Protein AF-0000000076344117 (afdb_homodimer)

Foldseek 3Di:
DVPPVPPVVVVVPPPPPPPPPVPPPPPPVPPVPVVPDPPVVPCVVVVVVVVCPPPPNVVVVVVVCVVQFDQDFDDFDFDAQDDWDWDDDPPDTDTDDPLVVLLVVLVVVVLLVCLVVLVVVLVVVVVVLLCLQAPDPPFAAEDELQDFLQQCPVLCPCHALSVNSPVSQDKDKYAYAAQSQLDWAPAWDDQFQDIDTRGAAFWAQFKTARSHGDQNNCVQNVQAPNGWTFMKIKHKDDFQQRDAFGDWDDGPRHIHDTAGWRRRIIIGIDHDDDCSSHTHCQVVSLVSVLVSLLCSLRNNVYDLVVNLVCLQLVLLCSQCCHQPNQDRNGDVCLSVVLPVVSVVVSVVLCSQFSVLQSSSNSVNSRSNLLSVQLSVLQSCLSNVCPVCSVQQDDFPFPDDGDPSNVVSVVVVVVVVVVLVVVLSVSCSPSSCSVVLCVVCVVVVVVQVCLCVVDPQKTFGDQLLNVLSSCSNSLHHNDSSSSNNNSNSSSNNSNCCSNPNPDDRIDGPVVPCPSYAPPDDFWDWDDDQQKIFTDFCDPVNVVVQWQAKFKDKSSRTNDDSHRDTMDGPVVPPTDLVAKMWIWMFTDGPNHTHDIANIWIQGSVVRDIDGSHD/DVPPVVPVVVVVPPPPPPPPPVPPPLPPVPPVPVVPDPPVPPCVVVVVVVVCPPPPNVVVVVVVCVVQFDQDFDDFDFDAQPDWDWDDDPPDTDTDDPLVVLLVVLVVVVLLVCLVVLVVVLVVVVVVLLCLQAPDPPFAAEDELQDFLQQCPVLCPCHALSVNSPVSQDKDKYAYAAQSQLDWAPAWDDQFQDIDTRGAAFWAQFKTARSHGDQNNCVQNVQAPNGWTFMKIKHKDDFQQRDAFGDWDDGPRHIHDTAGWRRRIIIGIDHDDDCSSHTHCQVVSLVSVLVSLLCSLRNNVYDLVVNLVCLQLVLLCSQCCHQPNQDRNGDVCLSVVLPVVSVVVSVVLCSQFSVLQSSSNSVNSRSNLLSVQLSVLQSCLSNVCVVCSVQQDDFPFPDDGDPSNVVSVVVVVVVVVVLVVVLSVSCSPSSCSVVLCVVCVVVVVVQVCLCVVDPQKTFGDQLLNVLSSCSNSLHHNDSSSSNNNSNSSSNNSNCCSNPNPDDRMDGPVVPCPSHAPPDDFWDWDDDQQKIFTDFCDPVNVVVQWQAKFKDKSSRTNDDSHRDTMDGPVVPPTDLQAKMWIWMFTDGPRHTHDIANIWIQGSVVRDIDGSHD

Nearest PDB structures (foldseek):
  2wbi-assembly1_A-2  TM=2.119E-01  e=2.707E+00  Homo sapiens
  2wbi-assembly1_B-2  TM=1.956E-01  e=2.840E+00  Homo sapiens
  5lnx-assembly1_D  TM=1.592E-01  e=6.131E+00  Bacillus subtilis subsp. subtilis str. 168
  8v3u-assembly1_A  TM=1.765E-01  e=6.433E+00  Mus musculus
  2wbi-assembly1_A-2  TM=2.192E-01  e=2.418E+00  Homo sapiens

pLDDT: mean 86.44, std 16.19, range [23.66, 98.88]

Secondary structure (DSSP, 8-state):
--GGGGGGGGGGGS-----------------S-------TT-HHHHHHHHHHHSTTHHHHHHHHHHHH--SS--PPPPP--S--EEEEETTEEEEE-HHHHHHHHHHHTTGGGGHHHHHHHHHHHHHHHHHHHH--TTPPEE--TT-BSS---STTTT-BTTGGGGGG---EEEEEPTTGGG---SS-EEETTEEE-SS---BBSSSEETTSBHHHHHHHTTSSBTTTBEEEEEEEPPTTT-B--B---EETTEE-B-B-S-BS-EEEEEE-S-HHHH---HHHHHHHHHHHHHHHHHHH---HHHHHHHHHHHHHHHIIIIIS-SSSS--HHHHHHHHHHHHHHHHHHIIIIIHHHHHHHHHHT-HHHHHHHHHHHHHHHHTHHHHTTTS--SSTTSSPPPHHHHHHHHHHHHHHHHHHHHHHHHHHHTT-HHHHHHHHTTHHHHHHHHHT--TTEEE---HHHHHHHHGGGS-SSSHHHHHHHHHHHHHHHHHHHHH-S--SEEEHHHHHTTS------PPPEEETTEEE-----HHHHHTTEEEEEEEETTEEEEEEE--SEEEGGGS---TTS-EEEEEEEEETTEE-PPPPPEEEETTTTEEEE---/--GGGGGGGGGGGS-----------------S-------TT-HHHHHHHHHHHSTTHHHHHHHHHHHH--SS--PPPPP--S--EEEEETTEEEEE-HHHHHHHHHHHTTGGGGHHHHHHHHHHHHHHHHHHHH--TTPPEE--TT-BSS---STTTT-BTTGGGGGG---EEEEE-TTGGG---SS-EEETTEEE-SS---BBSSSEETTSBHHHHHHHTTSSBTTTBEEEEEEEPPTTT-B--B---EETTEE-B-B-S-BS-EEEEEE-S-HHHH---HHHHHHHHHHHHHHHHHHH---HHHHHHHHHHHHHHHIIIIIS-SSSS--HHHHHHHHHHHHHHHHHHIIIIIHHHHHHHHHHT-HHHHHHHHHHHHHHHHTHHHHTTTS--SSTTSSPPPHHHHHHHHHHHHHHHHHHHHHHHHHHHTT-HHHHHHHHTTHHHHHHHHHT--TTEEE---HHHHHHHHGGGS-SSSHHHHHHHHHHHHHHHHHHHHH-S--SEEEHHHHHTTS------PPPEEETTEEE-----HHHHHTTEEEEEEEETTEEEEEEE--SEEEGGGS---TTS-EEEEEEEEETTEE-PPPPPEEEETTTTEEEE---

Structure (mmCIF, N/CA/C/O backbone):
data_AF-0000000076344117-model_v1
#
loop_
_entity.id
_entity.type
_entity.pdbx_description
1 polymer 'LCCL domain-containing protein'
#
loop_
_atom_site.group_PDB
_atom_site.id
_atom_site.type_symbol
_atom_site.label_atom_id
_atom_site.label_alt_id
_atom_site.label_comp_id
_atom_site.label_asym_id
_atom_site.label_entity_id
_atom_site.label_seq_id
_atom_site.pdbx_PDB_ins_code
_atom_site.Cartn_x
_atom_site.Cartn_y
_atom_site.Cartn_z
_atom_site.occupancy
_atom_site.B_iso_or_equiv
_atom_site.auth_seq_id
_atom_site.auth_comp_id
_atom_site.auth_asym_id
_atom_site.auth_atom_id
_atom_site.pdbx_PDB_model_num
ATOM 1 N N . MET A 1 1 ? 45.25 70.75 -8.562 1 23.66 1 MET A N 1
ATOM 2 C CA . MET A 1 1 ? 43.812 70.562 -8.82 1 23.66 1 MET A CA 1
ATOM 3 C C . MET A 1 1 ? 43.406 69.062 -8.664 1 23.66 1 MET A C 1
ATOM 5 O O . MET A 1 1 ? 42.25 68.75 -8.789 1 23.66 1 MET A O 1
ATOM 9 N N . LEU A 1 2 ? 44.406 68.125 -8.75 1 27.39 2 LEU A N 1
ATOM 10 C CA . LEU A 1 2 ? 44.281 66.688 -8.727 1 27.39 2 LEU A CA 1
ATOM 11 C C . LEU A 1 2 ? 43.781 66.188 -7.359 1 27.39 2 LEU A C 1
ATOM 13 O O . LEU A 1 2 ? 43.312 65.062 -7.223 1 27.39 2 LEU A O 1
ATOM 17 N N . ASP A 1 3 ? 44.062 66.875 -6.219 1 27.55 3 ASP A N 1
ATOM 18 C CA . ASP A 1 3 ? 43.844 66.438 -4.836 1 27.55 3 ASP A CA 1
ATOM 19 C C . ASP A 1 3 ? 42.375 66.438 -4.484 1 27.55 3 ASP A C 1
ATOM 21 O O . ASP A 1 3 ? 42 65.938 -3.422 1 27.55 3 ASP A O 1
ATOM 25 N N . ARG A 1 4 ? 41.5 67.188 -5.133 1 31.56 4 ARG A N 1
ATOM 26 C CA . ARG A 1 4 ? 40.156 67.438 -4.645 1 31.56 4 ARG A CA 1
ATOM 27 C C . ARG A 1 4 ? 39.281 66.188 -4.82 1 31.56 4 ARG A C 1
ATOM 29 O O . ARG A 1 4 ? 38.156 66.188 -4.332 1 31.56 4 ARG A O 1
ATOM 36 N N . GLU A 1 5 ? 39.594 65.438 -5.883 1 28.33 5 GLU A N 1
ATOM 37 C CA . GLU A 1 5 ? 38.594 64.438 -6.25 1 28.33 5 GLU A CA 1
ATOM 38 C C . GLU A 1 5 ? 38.594 63.25 -5.27 1 28.33 5 GLU A C 1
ATOM 40 O O . GLU A 1 5 ? 37.844 62.281 -5.449 1 28.33 5 GLU A O 1
ATOM 45 N N . ARG A 1 6 ? 39.562 63.156 -4.312 1 30.23 6 ARG A N 1
ATOM 46 C CA . ARG A 1 6 ? 39.688 62 -3.443 1 30.23 6 ARG A CA 1
ATOM 47 C C . ARG A 1 6 ? 38.531 61.906 -2.457 1 30.23 6 ARG A C 1
ATOM 49 O O . ARG A 1 6 ? 38.281 60.875 -1.857 1 30.23 6 ARG A O 1
ATOM 56 N N . ASP A 1 7 ? 37.969 63.094 -2.037 1 26.11 7 ASP A N 1
ATOM 57 C CA . ASP A 1 7 ? 37.125 63.094 -0.834 1 26.11 7 ASP A CA 1
ATOM 58 C C . ASP A 1 7 ? 35.781 62.438 -1.093 1 26.11 7 ASP A C 1
ATOM 60 O O . ASP A 1 7 ? 35 62.188 -0.161 1 26.11 7 ASP A O 1
ATOM 64 N N . LYS A 1 8 ? 35.312 62.438 -2.363 1 30.41 8 LYS A N 1
ATOM 65 C CA . LYS A 1 8 ? 33.875 62.156 -2.535 1 30.41 8 LYS A CA 1
ATOM 66 C C . LYS A 1 8 ? 33.594 60.688 -2.26 1 30.41 8 LYS A C 1
ATOM 68 O O . LYS A 1 8 ? 32.406 60.281 -2.146 1 30.41 8 LYS A O 1
ATOM 73 N N . TYR A 1 9 ? 34.594 59.781 -2.453 1 27.64 9 TYR A N 1
ATOM 74 C CA . TYR A 1 9 ? 34.156 58.406 -2.334 1 27.64 9 TYR A CA 1
ATOM 75 C C . TYR A 1 9 ? 34 58 -0.872 1 27.64 9 TYR A C 1
ATOM 77 O O . TYR A 1 9 ? 33.688 56.844 -0.564 1 27.64 9 TYR A O 1
ATOM 85 N N . ALA A 1 10 ? 34.438 58.812 0.118 1 27.19 10 ALA A N 1
ATOM 86 C CA . ALA A 1 10 ? 34.375 58.375 1.509 1 27.19 10 ALA A CA 1
ATOM 87 C C . ALA A 1 10 ? 32.906 58.25 1.973 1 27.19 10 ALA A C 1
ATOM 89 O O . ALA A 1 10 ? 32.625 57.594 2.971 1 27.19 10 ALA A O 1
ATOM 90 N N . ASP A 1 11 ? 32.031 59.188 1.411 1 26.75 11 ASP A N 1
ATOM 91 C CA . ASP A 1 11 ? 30.703 59.25 2.039 1 26.75 11 ASP A CA 1
ATOM 92 C C . ASP A 1 11 ? 29.922 57.969 1.785 1 26.75 11 ASP A C 1
ATOM 94 O O . ASP A 1 11 ? 28.781 57.812 2.242 1 26.75 11 ASP A O 1
ATOM 98 N N . ILE A 1 12 ? 30.266 57.219 0.697 1 29.56 12 ILE A N 1
ATOM 99 C CA . ILE A 1 12 ? 29.375 56.094 0.428 1 29.56 12 ILE A CA 1
ATOM 100 C C . ILE A 1 12 ? 29.484 55.094 1.562 1 29.56 12 ILE A C 1
ATOM 102 O O . ILE A 1 12 ? 28.812 54.031 1.542 1 29.56 12 ILE A O 1
ATOM 106 N N . GLU A 1 13 ? 30.5 55.219 2.414 1 27.02 13 GLU A N 1
ATOM 107 C CA . GLU A 1 13 ? 30.578 54.188 3.473 1 27.02 13 GLU A CA 1
ATOM 108 C C . GLU A 1 13 ? 29.422 54.375 4.469 1 27.02 13 GLU A C 1
ATOM 110 O O . GLU A 1 13 ? 29.438 53.75 5.539 1 27.02 13 GLU A O 1
ATOM 115 N N . ALA A 1 14 ? 28.75 55.562 4.473 1 29.55 14 ALA A N 1
ATOM 116 C CA . ALA A 1 14 ? 27.719 55.625 5.5 1 29.55 14 ALA A CA 1
ATOM 117 C C . ALA A 1 14 ? 26.75 54.469 5.387 1 29.55 14 ALA A C 1
ATOM 119 O O . ALA A 1 14 ? 26.234 54.156 4.301 1 29.55 14 ALA A O 1
ATOM 120 N N . GLY A 1 15 ? 26.906 53.5 6.254 1 27.36 15 GLY A N 1
ATOM 121 C CA . GLY A 1 15 ? 26.172 52.25 6.422 1 27.36 15 GLY A CA 1
ATOM 122 C C . GLY A 1 15 ? 24.688 52.406 6.16 1 27.36 15 GLY A C 1
ATOM 123 O O . GLY A 1 15 ? 24.078 53.375 6.594 1 27.36 15 GLY A O 1
ATOM 124 N N . GLU A 1 16 ? 24.297 52.188 4.902 1 29.7 16 GLU A N 1
ATOM 125 C CA . GLU A 1 16 ? 22.859 52.125 4.664 1 29.7 16 GLU A CA 1
ATOM 126 C C . GLU A 1 16 ? 22.094 51.719 5.93 1 29.7 16 GLU A C 1
ATOM 128 O O . GLU A 1 16 ? 22.562 50.875 6.691 1 29.7 16 GLU A O 1
ATOM 133 N N . PRO A 1 17 ? 21.281 52.688 6.52 1 29.17 17 PRO A N 1
ATOM 134 C CA . PRO A 1 17 ? 20.5 52.25 7.676 1 29.17 17 PRO A CA 1
ATOM 135 C C . PRO A 1 17 ? 20.016 50.812 7.547 1 29.17 17 PRO A C 1
ATOM 137 O O . PRO A 1 17 ? 19.734 50.344 6.438 1 29.17 17 PRO A O 1
ATOM 140 N N . ALA A 1 18 ? 20.531 49.969 8.43 1 31.77 18 ALA A N 1
ATOM 141 C CA . ALA A 1 18 ? 19.953 48.625 8.648 1 31.77 18 ALA A CA 1
ATOM 142 C C . ALA A 1 18 ? 18.438 48.656 8.438 1 31.77 18 ALA A C 1
ATOM 144 O O . ALA A 1 18 ? 17.734 49.375 9.133 1 31.77 18 ALA A O 1
ATOM 145 N N . LEU A 1 19 ? 18 48.656 7.238 1 28.8 19 LEU A N 1
ATOM 146 C CA . LEU A 1 19 ? 16.594 48.344 7.043 1 28.8 19 LEU A CA 1
ATOM 147 C C . LEU A 1 19 ? 16.094 47.406 8.125 1 28.8 19 LEU A C 1
ATOM 149 O O . LEU A 1 19 ? 16.5 46.25 8.18 1 28.8 19 LEU A O 1
ATOM 153 N N . ARG A 1 20 ? 15.844 47.969 9.359 1 29.34 20 ARG A N 1
ATOM 154 C CA . ARG A 1 20 ? 15.102 47.219 10.359 1 29.34 20 ARG A CA 1
ATOM 155 C C . ARG A 1 20 ? 13.875 46.531 9.742 1 29.34 20 ARG A C 1
ATOM 157 O O . ARG A 1 20 ? 12.859 47.188 9.508 1 29.34 20 ARG A O 1
ATOM 164 N N . TYR A 1 21 ? 14.07 45.719 8.82 1 27.75 21 TYR A N 1
ATOM 165 C CA . TYR A 1 21 ? 12.93 44.844 8.547 1 27.75 21 TYR A CA 1
ATOM 166 C C . TYR A 1 21 ? 12.258 44.438 9.844 1 27.75 21 TYR A C 1
ATOM 168 O O . TYR A 1 21 ? 12.906 43.906 10.742 1 27.75 21 TYR A O 1
ATOM 176 N N . ALA A 1 22 ? 11.344 45.25 10.352 1 28.34 22 ALA A N 1
ATOM 177 C CA . ALA A 1 22 ? 10.523 44.719 11.438 1 28.34 22 ALA A CA 1
ATOM 178 C C . ALA A 1 22 ? 10.188 43.25 11.203 1 28.34 22 ALA A C 1
ATOM 180 O O . ALA A 1 22 ? 9.602 42.906 10.18 1 28.34 22 ALA A O 1
ATOM 181 N N . ALA A 1 23 ? 11.023 42.438 11.648 1 31.44 23 ALA A N 1
ATOM 182 C CA . ALA A 1 23 ? 10.781 41 11.672 1 31.44 23 ALA A CA 1
ATOM 183 C C . ALA A 1 23 ? 9.32 40.719 12 1 31.44 23 ALA A C 1
ATOM 185 O O . ALA A 1 23 ? 8.766 41.25 12.961 1 31.44 23 ALA A O 1
ATOM 186 N N . PRO A 1 24 ? 8.508 40.531 11.008 1 31.03 24 PRO A N 1
ATOM 187 C CA . PRO A 1 24 ? 7.23 40.062 11.539 1 31.03 24 PRO A CA 1
ATOM 188 C C . PRO A 1 24 ? 7.391 39.25 12.82 1 31.03 24 PRO A C 1
ATOM 190 O O . PRO A 1 24 ? 8.438 38.625 13.047 1 31.03 24 PRO A O 1
ATOM 193 N N . GLU A 1 25 ? 6.816 39.688 13.945 1 29.8 25 GLU A N 1
ATOM 194 C CA . GLU A 1 25 ? 6.789 38.906 15.188 1 29.8 25 GLU A CA 1
ATOM 195 C C . GLU A 1 25 ? 6.852 37.438 14.898 1 29.8 25 GLU A C 1
ATOM 197 O O . GLU A 1 25 ? 6.16 36.938 14.008 1 29.8 25 GLU A O 1
ATOM 202 N N . ALA A 1 26 ? 7.969 36.844 15.016 1 35.59 26 ALA A N 1
ATOM 203 C CA . ALA A 1 26 ? 8.086 35.375 15.094 1 35.59 26 ALA A CA 1
ATOM 204 C C . ALA A 1 26 ? 6.781 34.75 15.586 1 35.59 26 ALA A C 1
ATOM 206 O O . ALA A 1 26 ? 6.336 35.031 16.703 1 35.59 26 ALA A O 1
ATOM 207 N N . GLU A 1 27 ? 5.844 34.688 14.734 1 34.22 27 GLU A N 1
ATOM 208 C CA . GLU A 1 27 ? 4.715 33.906 15.211 1 34.22 27 GLU A CA 1
ATOM 209 C C . GLU A 1 27 ? 5.191 32.688 16 1 34.22 27 GLU A C 1
ATOM 211 O O . GLU A 1 27 ? 5.82 31.781 15.453 1 34.22 27 GLU A O 1
ATOM 216 N N . LEU A 1 28 ? 5.668 32.875 17.219 1 33.03 28 LEU A N 1
ATOM 217 C CA . LEU A 1 28 ? 5.828 31.75 18.109 1 33.03 28 LEU A CA 1
ATOM 218 C C . LEU A 1 28 ? 4.828 30.641 17.766 1 33.03 28 LEU A C 1
ATOM 220 O O . LEU A 1 28 ? 3.75 30.922 17.234 1 33.03 28 LEU A O 1
ATOM 224 N N . VAL A 1 29 ? 5.309 29.562 17.516 1 38.34 29 VAL A N 1
ATOM 225 C CA . VAL A 1 29 ? 4.352 28.453 17.531 1 38.34 29 VAL A CA 1
ATOM 226 C C . VAL A 1 29 ? 3.131 28.844 18.359 1 38.34 29 VAL A C 1
ATOM 228 O O . VAL A 1 29 ? 3.262 29.203 19.531 1 38.34 29 VAL A O 1
ATOM 231 N N . PRO A 1 30 ? 2.123 29.422 17.75 1 36.28 30 PRO A N 1
ATOM 232 C CA . PRO A 1 30 ? 1.029 29.641 18.703 1 36.28 30 PRO A CA 1
ATOM 233 C C . PRO A 1 30 ? 0.949 28.562 19.781 1 36.28 30 PRO A C 1
ATOM 235 O O . PRO A 1 30 ? 0.922 27.375 19.453 1 36.28 30 PRO A O 1
ATOM 238 N N . LEU A 1 31 ? 1.721 28.656 20.844 1 33.94 31 LEU A N 1
ATOM 239 C CA . LEU A 1 31 ? 1.261 27.875 21.984 1 33.94 31 LEU A CA 1
ATOM 240 C C . LEU A 1 31 ? -0.262 27.797 22 1 33.94 31 LEU A C 1
ATOM 242 O O . LEU A 1 31 ? -0.946 28.781 21.75 1 33.94 31 LEU A O 1
ATOM 246 N N . ASP A 1 32 ? -0.791 26.719 21.562 1 36.47 32 ASP A N 1
ATOM 247 C CA . ASP A 1 32 ? -2.16 26.422 21.969 1 36.47 32 ASP A CA 1
ATOM 248 C C . ASP A 1 32 ? -2.482 27.078 23.312 1 36.47 32 ASP A C 1
ATOM 250 O O . ASP A 1 32 ? -2.742 26.391 24.297 1 36.47 32 ASP A O 1
ATOM 254 N N . ASN A 1 33 ? -1.634 27.938 23.719 1 33.22 33 ASN A N 1
ATOM 255 C CA . ASN A 1 33 ? -1.962 28.5 25.016 1 33.22 33 ASN A CA 1
ATOM 256 C C . ASN A 1 33 ? -3.352 29.141 25.016 1 33.22 33 ASN A C 1
ATOM 258 O O . ASN A 1 33 ? -3.504 30.312 25.344 1 33.22 33 ASN A O 1
ATOM 262 N N . ASP A 1 34 ? -4.125 28.953 24 1 36.22 34 ASP A N 1
ATOM 263 C CA . ASP A 1 34 ? -5.453 29.406 24.406 1 36.22 34 ASP A CA 1
ATOM 264 C C . ASP A 1 34 ? -5.871 28.766 25.734 1 36.22 34 ASP A C 1
ATOM 266 O O . ASP A 1 34 ? -6.383 27.656 25.75 1 36.22 34 ASP A O 1
ATOM 270 N N . GLU A 1 35 ? -4.996 28.953 26.719 1 36.38 35 GLU A N 1
ATOM 271 C CA . GLU A 1 35 ? -5.637 28.609 27.984 1 36.38 35 GLU A CA 1
ATOM 272 C C . GLU A 1 35 ? -7.117 28.969 27.969 1 36.38 35 GLU A C 1
ATOM 274 O O . GLU A 1 35 ? -7.484 30.109 27.719 1 36.38 35 GLU A O 1
ATOM 279 N N . PRO A 1 36 ? -7.953 28.109 27.594 1 40.56 36 PRO A N 1
ATOM 280 C CA . PRO A 1 36 ? -9.352 28.5 27.781 1 40.56 36 PRO A CA 1
ATOM 281 C C . PRO A 1 36 ? -9.539 29.484 28.922 1 40.56 36 PRO A C 1
ATOM 283 O O . PRO A 1 36 ? -8.766 29.484 29.891 1 40.56 36 PRO A O 1
ATOM 286 N N . ALA A 1 37 ? -10.164 30.578 28.672 1 44.53 37 ALA A N 1
ATOM 287 C CA . ALA A 1 37 ? -10.688 31.453 29.734 1 44.53 37 ALA A CA 1
ATOM 288 C C . ALA A 1 37 ? -10.938 30.672 31.016 1 44.53 37 ALA A C 1
ATOM 290 O O . ALA A 1 37 ? -11.289 29.484 30.984 1 44.53 37 ALA A O 1
ATOM 291 N N . HIS A 1 38 ? -10.32 31.016 32.062 1 48.88 38 HIS A N 1
ATOM 292 C CA . HIS A 1 38 ? -10.5 30.594 33.438 1 48.88 38 HIS A CA 1
ATOM 293 C C . HIS A 1 38 ? -11.938 30.141 33.688 1 48.88 38 HIS A C 1
ATOM 295 O O . HIS A 1 38 ? -12.828 30.984 33.875 1 48.88 38 HIS A O 1
ATOM 301 N N . ASP A 1 39 ? -12.234 29.031 33.094 1 55.75 39 ASP A N 1
ATOM 302 C CA . ASP A 1 39 ? -13.492 28.453 33.531 1 55.75 39 ASP A CA 1
ATOM 303 C C . ASP A 1 39 ? -13.469 28.203 35.062 1 55.75 39 ASP A C 1
ATOM 305 O O . ASP A 1 39 ? -12.703 27.359 35.531 1 55.75 39 ASP A O 1
ATOM 309 N N . PRO A 1 40 ? -13.93 29.078 35.688 1 59.94 40 PRO A N 1
ATOM 310 C CA . PRO A 1 40 ? -13.93 28.922 37.156 1 59.94 40 PRO A CA 1
ATOM 311 C C . PRO A 1 40 ? -14.398 27.547 37.594 1 59.94 40 PRO A C 1
ATOM 313 O O . PRO A 1 40 ? -14.133 27.141 38.75 1 59.94 40 PRO A O 1
ATOM 316 N N . HIS A 1 41 ? -14.977 26.844 36.688 1 61.22 41 HIS A N 1
ATOM 317 C CA . HIS A 1 41 ? -15.516 25.562 37.125 1 61.22 41 HIS A CA 1
ATOM 318 C C . HIS A 1 41 ? -14.57 24.422 36.75 1 61.22 41 HIS A C 1
ATOM 320 O O . HIS A 1 41 ? -14.852 23.25 37.031 1 61.22 41 HIS A O 1
ATOM 326 N N . ASN A 1 42 ? -13.461 24.812 36.219 1 66.31 42 ASN A N 1
ATOM 327 C CA . ASN A 1 42 ? -12.438 23.812 35.938 1 66.31 42 ASN A CA 1
ATOM 328 C C . ASN A 1 42 ? -11.789 23.312 37.219 1 66.31 42 ASN A C 1
ATOM 330 O O . ASN A 1 42 ? -11.117 24.078 37.906 1 66.31 42 ASN A O 1
ATOM 334 N N . PRO A 1 43 ? -12.102 22.125 37.531 1 72.44 43 PRO A N 1
ATOM 335 C CA . PRO A 1 43 ? -11.57 21.656 38.812 1 72.44 43 PRO A CA 1
ATOM 336 C C . PRO A 1 43 ? -10.062 21.406 38.75 1 72.44 43 PRO A C 1
ATOM 338 O O . PRO A 1 43 ? -9.422 21.297 39.812 1 72.44 43 PRO A O 1
ATOM 341 N N . TRP A 1 44 ? -9.5 21.422 37.594 1 71.69 44 TRP A N 1
ATOM 342 C CA . TRP A 1 44 ? -8.133 20.906 37.469 1 71.69 44 TRP A CA 1
ATOM 343 C C . TRP A 1 44 ? -7.129 21.875 38.062 1 71.69 44 TRP A C 1
ATOM 345 O O . TRP A 1 44 ? -6.203 21.469 38.75 1 71.69 44 TRP A O 1
ATOM 355 N N . PRO A 1 45 ? -7.375 23.141 37.844 1 69.06 45 PRO A N 1
ATOM 356 C CA . PRO A 1 45 ? -6.41 24.062 38.438 1 69.06 45 PRO A CA 1
ATOM 357 C C . PRO A 1 45 ? -6.406 23.984 39.969 1 69.06 45 PRO A C 1
ATOM 359 O O . PRO A 1 45 ? -5.344 24.062 40.594 1 69.06 45 PRO A O 1
ATOM 362 N N . ARG A 1 46 ? -7.527 23.766 40.625 1 76.19 46 ARG A N 1
ATOM 363 C CA . ARG A 1 46 ? -7.602 23.641 42.062 1 76.19 46 ARG A CA 1
ATOM 364 C C . ARG A 1 46 ? -6.914 22.359 42.531 1 76.19 46 ARG A C 1
ATOM 366 O O . ARG A 1 46 ? -6.191 22.375 43.531 1 76.19 46 ARG A O 1
ATOM 373 N N . LEU A 1 47 ? -7.215 21.344 41.75 1 77.06 47 LEU A N 1
ATOM 374 C CA . LEU A 1 47 ? -6.582 20.078 42.125 1 77.06 47 LEU A CA 1
ATOM 375 C C . LEU A 1 47 ? -5.062 20.172 42 1 77.06 47 LEU A C 1
ATOM 377 O O . LEU A 1 47 ? -4.336 19.672 42.844 1 77.06 47 LEU A O 1
ATOM 381 N N . ARG A 1 48 ? -4.629 20.781 41 1 76.25 48 ARG A N 1
ATOM 382 C CA . ARG A 1 48 ? -3.197 20.984 40.812 1 76.25 48 ARG A CA 1
ATOM 383 C C . ARG A 1 48 ? -2.602 21.828 41.938 1 76.25 48 ARG A C 1
ATOM 385 O O . ARG A 1 48 ? -1.511 21.531 42.438 1 76.25 48 ARG A O 1
ATOM 392 N N . ALA A 1 49 ? -3.344 22.844 42.344 1 77.56 49 ALA A N 1
ATOM 393 C CA . ALA A 1 49 ? -2.885 23.703 43.438 1 77.56 49 ALA A CA 1
ATOM 394 C C . ALA A 1 49 ? -2.832 22.938 44.75 1 77.56 49 ALA A C 1
ATOM 396 O O . ALA A 1 49 ? -1.908 23.125 45.531 1 77.56 49 ALA A O 1
ATOM 397 N N . ARG A 1 50 ? -3.805 22.094 44.906 1 78.88 50 ARG A N 1
ATOM 398 C CA . ARG A 1 50 ? -3.828 21.281 46.094 1 78.88 50 ARG A CA 1
ATOM 399 C C . ARG A 1 50 ? -2.668 20.281 46.125 1 78.88 50 ARG A C 1
ATOM 401 O O . ARG A 1 50 ? -2.035 20.078 47.156 1 78.88 50 ARG A O 1
ATOM 408 N N . LEU A 1 51 ? -2.424 19.781 44.969 1 79.94 51 LEU A N 1
ATOM 409 C CA . LEU A 1 51 ? -1.334 18.812 44.875 1 79.94 51 LEU A CA 1
ATOM 410 C C . LEU A 1 51 ? 0.016 19.5 45.031 1 79.94 51 LEU A C 1
ATOM 412 O O . LEU A 1 51 ? 0.935 18.922 45.625 1 79.94 51 LEU A O 1
ATOM 416 N N . ALA A 1 52 ? 0.038 20.734 44.625 1 79 52 ALA A N 1
ATOM 417 C CA . ALA A 1 52 ? 1.273 21.5 44.719 1 79 52 ALA A CA 1
ATOM 418 C C . ALA A 1 52 ? 1.594 21.891 46.156 1 79 52 ALA A C 1
ATOM 420 O O . ALA A 1 52 ? 2.744 22.188 46.469 1 79 52 ALA A O 1
ATOM 421 N N . ARG A 1 53 ? 0.556 21.797 46.969 1 79.44 53 ARG A N 1
ATOM 422 C CA . ARG A 1 53 ? 0.74 22.188 48.344 1 79.44 53 ARG A CA 1
ATOM 423 C C . ARG A 1 53 ? 1.122 20.984 49.219 1 79.44 53 ARG A C 1
ATOM 425 O O . ARG A 1 53 ? 1.493 21.156 50.375 1 79.44 53 ARG A O 1
ATOM 432 N N . LEU A 1 54 ? 0.911 19.844 48.656 1 80.56 54 LEU A N 1
ATOM 433 C CA . LEU A 1 54 ? 1.271 18.656 49.438 1 80.56 54 LEU A CA 1
ATOM 434 C C . LEU A 1 54 ? 2.748 18.688 49.812 1 80.56 54 LEU A C 1
ATOM 436 O O . LEU A 1 54 ? 3.586 19.141 49.031 1 80.56 54 LEU A O 1
ATOM 440 N N . PRO A 1 55 ? 3.061 18.125 51.062 1 76.5 55 PRO A N 1
ATOM 441 C CA . PRO A 1 55 ? 4.453 18.078 51.5 1 76.5 55 PRO A CA 1
ATOM 442 C C . PRO A 1 55 ? 5.328 17.188 50.625 1 76.5 55 PRO A C 1
ATOM 444 O O . PRO A 1 55 ? 4.852 16.172 50.094 1 76.5 55 PRO A O 1
ATOM 447 N N . GLY A 1 56 ? 6.496 17.797 49.906 1 78.12 56 GLY A N 1
ATOM 448 C CA . GLY A 1 56 ? 7.434 17.094 49.062 1 78.12 56 GLY A CA 1
ATOM 449 C C . GLY A 1 56 ? 7.324 17.484 47.594 1 78.12 56 GLY A C 1
ATOM 450 O O . GLY A 1 56 ? 8.227 17.203 46.812 1 78.12 56 GLY A O 1
ATOM 451 N N . VAL A 1 57 ? 6.109 17.969 47.344 1 79.5 57 VAL A N 1
ATOM 452 C CA . VAL A 1 57 ? 5.855 18.297 45.938 1 79.5 57 VAL A CA 1
ATOM 453 C C . VAL A 1 57 ? 6.668 19.531 45.531 1 79.5 57 VAL A C 1
ATOM 455 O O . VAL A 1 57 ? 7.266 19.547 44.469 1 79.5 57 VAL A O 1
ATOM 458 N N . PRO A 1 58 ? 6.777 20.516 46.469 1 80 58 PRO A N 1
ATOM 459 C CA . PRO A 1 58 ? 7.551 21.703 46.031 1 80 58 PRO A CA 1
ATOM 460 C C . PRO A 1 58 ? 9.008 21.375 45.75 1 80 58 PRO A C 1
ATOM 462 O O . PRO A 1 58 ? 9.547 21.797 44.719 1 80 58 PRO A O 1
ATOM 465 N N . PRO A 1 59 ? 9.68 20.625 46.625 1 80.31 59 PRO A N 1
ATOM 466 C CA . PRO A 1 59 ? 11.055 20.281 46.25 1 80.31 59 PRO A CA 1
ATOM 467 C C . PRO A 1 59 ? 11.141 19.469 44.969 1 80.31 59 PRO A C 1
ATOM 469 O O . PRO A 1 59 ? 12.094 19.625 44.188 1 80.31 59 PRO A O 1
ATOM 472 N N . LEU A 1 60 ? 10.258 18.641 44.781 1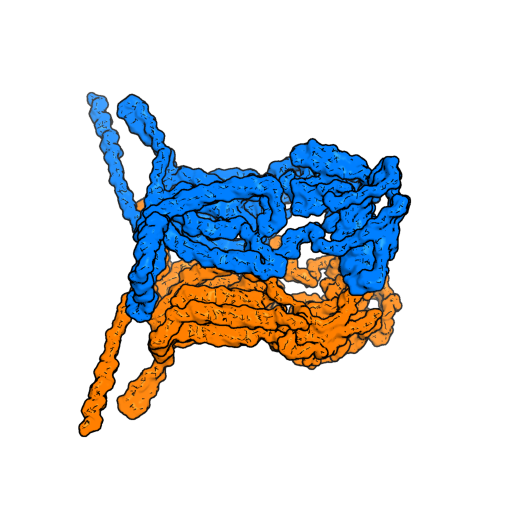 80.25 60 LEU A N 1
ATOM 473 C CA . LEU A 1 60 ? 10.219 17.859 43.531 1 80.25 60 LEU A CA 1
ATOM 474 C C . LEU A 1 60 ? 10.008 18.766 42.344 1 80.25 60 LEU A C 1
ATOM 476 O O . LEU A 1 60 ? 10.602 18.547 41.281 1 80.25 60 LEU A O 1
ATOM 480 N N . LEU A 1 61 ? 9.219 19.672 42.5 1 79.44 61 LEU A N 1
ATOM 481 C CA . LEU A 1 61 ? 8.961 20.625 41.438 1 79.44 61 LEU A CA 1
ATOM 482 C C . LEU A 1 61 ? 10.188 21.484 41.156 1 79.44 61 LEU A C 1
ATOM 484 O O . LEU A 1 61 ? 10.484 21.812 40 1 79.44 61 LEU A O 1
ATOM 488 N N . ARG A 1 62 ? 10.875 21.906 42.188 1 80.69 62 ARG A N 1
ATOM 489 C CA . ARG A 1 62 ? 12.109 22.656 42 1 80.69 62 ARG A CA 1
ATOM 490 C C . ARG A 1 62 ? 13.164 21.812 41.281 1 80.69 62 ARG A C 1
ATOM 492 O O . ARG A 1 62 ? 13.875 22.312 40.406 1 80.69 62 ARG A O 1
ATOM 499 N N . ALA A 1 63 ? 13.234 20.625 41.719 1 82.69 63 ALA A N 1
ATOM 500 C CA . ALA A 1 63 ? 14.156 19.703 41.031 1 82.69 63 ALA A CA 1
ATOM 501 C C . ALA A 1 63 ? 13.766 19.516 39.594 1 82.69 63 ALA A C 1
ATOM 503 O O . ALA A 1 63 ? 14.625 19.484 38.688 1 82.69 63 ALA A O 1
ATOM 504 N N . ALA A 1 64 ? 12.555 19.391 39.344 1 81 64 ALA A N 1
ATOM 505 C CA . ALA A 1 64 ? 12.055 19.25 38 1 81 64 ALA A CA 1
ATOM 506 C C . ALA A 1 64 ? 12.367 20.484 37.156 1 81 64 ALA A C 1
ATOM 508 O O . ALA A 1 64 ? 12.758 20.391 36 1 81 64 ALA A O 1
ATOM 509 N N . ASN A 1 65 ? 12.195 21.578 37.781 1 81.56 65 ASN A N 1
ATOM 510 C CA . ASN A 1 65 ? 12.484 22.828 37.062 1 81.56 65 ASN A CA 1
ATOM 511 C C . ASN A 1 65 ? 13.977 22.969 36.781 1 81.56 65 ASN A C 1
ATOM 513 O O . ASN A 1 65 ? 14.359 23.547 35.75 1 81.56 65 ASN A O 1
ATOM 517 N N . ARG A 1 66 ? 14.695 22.453 37.656 1 82.38 66 ARG A N 1
ATOM 518 C CA . ARG A 1 66 ? 16.141 22.484 37.438 1 82.38 66 ARG A CA 1
ATOM 519 C C . ARG A 1 66 ? 16.516 21.578 36.25 1 82.38 66 ARG A C 1
ATOM 521 O O . ARG A 1 66 ? 17.375 21.938 35.438 1 82.38 66 ARG A O 1
ATOM 528 N N . VAL A 1 67 ? 15.836 20.562 36.094 1 85.62 67 VAL A N 1
ATOM 529 C CA . VAL A 1 67 ? 16.156 19.609 35.062 1 85.62 67 VAL A CA 1
ATOM 530 C C . VAL A 1 67 ? 15.453 20 33.75 1 85.62 67 VAL A C 1
ATOM 532 O O . VAL A 1 67 ? 16.062 19.984 32.688 1 85.62 67 VAL A O 1
ATOM 535 N N . LEU A 1 68 ? 14.258 20.484 33.844 1 89.12 68 LEU A N 1
ATOM 536 C CA . LEU A 1 68 ? 13.43 20.719 32.656 1 89.12 68 LEU A CA 1
ATOM 537 C C . LEU A 1 68 ? 13.586 22.141 32.156 1 89.12 68 LEU A C 1
ATOM 539 O O . LEU A 1 68 ? 13.242 22.438 31 1 89.12 68 LEU A O 1
ATOM 543 N N . GLY A 1 69 ? 14.109 23.016 32.875 1 85.62 69 GLY A N 1
ATOM 544 C CA . GLY A 1 69 ? 14.305 24.391 32.438 1 85.62 69 GLY A CA 1
ATOM 545 C C . GLY A 1 69 ? 13.125 25.281 32.781 1 85.62 69 GLY A C 1
ATOM 546 O O . GLY A 1 69 ? 12.172 24.859 33.406 1 85.62 69 GLY A O 1
ATOM 547 N N . PRO A 1 70 ? 13.266 26.531 32.344 1 82.12 70 PRO A N 1
ATOM 548 C CA . PRO A 1 70 ? 12.227 27.516 32.656 1 82.12 70 PRO A CA 1
ATOM 549 C C . PRO A 1 70 ? 10.898 27.188 32 1 82.12 70 PRO A C 1
ATOM 551 O O . PRO A 1 70 ? 10.867 26.484 30.984 1 82.12 70 PRO A O 1
ATOM 554 N N . SER A 1 71 ? 9.789 27.609 32.562 1 79.31 71 SER A N 1
ATOM 555 C CA . SER A 1 71 ? 8.453 27.375 32 1 79.31 71 SER A CA 1
ATOM 556 C C . SER A 1 71 ? 8.086 28.422 30.969 1 79.31 71 SER A C 1
ATOM 558 O O . SER A 1 71 ? 7.211 28.188 30.125 1 79.31 71 SER A O 1
ATOM 560 N N . GLU A 1 72 ? 8.812 29.562 31.016 1 83 72 GLU A N 1
ATOM 561 C CA . GLU A 1 72 ? 8.523 30.609 30.062 1 83 72 GLU A CA 1
ATOM 562 C C . GLU A 1 72 ? 9.266 30.391 28.75 1 83 72 GLU A C 1
ATOM 564 O O . GLU A 1 72 ? 10.477 30.156 28.75 1 83 72 GLU A O 1
ATOM 569 N N . ARG A 1 73 ? 8.586 30.438 27.75 1 88.25 73 ARG A N 1
ATOM 570 C CA . ARG A 1 73 ? 9.156 30.203 26.438 1 88.25 73 ARG A CA 1
ATOM 571 C C . ARG A 1 73 ? 9.789 31.469 25.875 1 88.25 73 ARG A C 1
ATOM 573 O O . ARG A 1 73 ? 9.242 32.562 26.016 1 88.25 73 ARG A O 1
ATOM 580 N N . LYS A 1 74 ? 10.938 31.406 25.25 1 87.81 74 LYS A N 1
ATOM 581 C CA . LYS A 1 74 ? 11.656 32.5 24.594 1 87.81 74 LYS A CA 1
ATOM 582 C C . LYS A 1 74 ? 11.789 32.219 23.094 1 87.81 74 LYS A C 1
ATOM 584 O O . LYS A 1 74 ? 11.875 31.078 22.672 1 87.81 74 LYS A O 1
ATOM 589 N N . PRO A 1 75 ? 11.711 33.25 22.266 1 87.94 75 PRO A N 1
ATOM 590 C CA . PRO A 1 75 ? 11.953 33.062 20.844 1 87.94 75 PRO A CA 1
ATOM 591 C C . PRO A 1 75 ? 13.375 32.594 20.531 1 87.94 75 PRO A C 1
ATOM 593 O O . PRO A 1 75 ? 14.32 33.031 21.203 1 87.94 75 PRO A O 1
ATOM 596 N N . PRO A 1 76 ? 13.5 31.781 19.609 1 89.06 76 PRO A N 1
ATOM 597 C CA . PRO A 1 76 ? 14.836 31.312 19.266 1 89.06 76 PRO A CA 1
ATOM 598 C C . PRO A 1 76 ? 15.711 32.406 18.641 1 89.06 76 PRO A C 1
ATOM 600 O O . PRO A 1 76 ? 15.203 33.25 17.922 1 89.06 76 PRO A O 1
ATOM 603 N N . PRO A 1 77 ? 16.969 32.281 18.906 1 85.69 77 PRO A N 1
ATOM 604 C CA . PRO A 1 77 ? 17.875 33.25 18.312 1 85.69 77 PRO A CA 1
ATOM 605 C C . PRO A 1 77 ? 18.078 33.062 16.812 1 85.69 77 PRO A C 1
ATOM 607 O O . PRO A 1 77 ? 17.953 31.953 16.312 1 85.69 77 PRO A O 1
ATOM 610 N N . VAL A 1 78 ? 18.359 34.125 16.141 1 85.94 78 VAL A N 1
ATOM 611 C CA . VAL A 1 78 ? 18.672 34.094 14.719 1 85.94 78 VAL A CA 1
ATOM 612 C C . VAL A 1 78 ? 20.125 33.625 14.523 1 85.94 78 VAL A C 1
ATOM 614 O O . VAL A 1 78 ? 21.016 34.062 15.25 1 85.94 78 VAL A O 1
ATOM 617 N N . PRO A 1 79 ? 20.297 32.719 13.594 1 87.69 79 PRO A N 1
ATOM 618 C CA . PRO A 1 79 ? 21.656 32.219 13.367 1 87.69 79 PRO A CA 1
ATOM 619 C C . PRO A 1 79 ? 22.609 33.312 12.883 1 87.69 79 PRO A C 1
ATOM 621 O O . PRO A 1 79 ? 22.188 34.219 12.156 1 87.69 79 PRO A O 1
ATOM 624 N N . SER A 1 80 ? 23.844 33.25 13.367 1 81.5 80 SER A N 1
ATOM 625 C CA . SER A 1 80 ? 24.859 34.219 12.953 1 81.5 80 SER A CA 1
ATOM 626 C C . SER A 1 80 ? 25.922 33.562 12.086 1 81.5 80 SER A C 1
ATOM 628 O O . SER A 1 80 ? 26.109 32.344 12.125 1 81.5 80 SER A O 1
ATOM 630 N N . ALA A 1 81 ? 26.562 34.281 11.164 1 76 81 ALA A N 1
ATOM 631 C CA . ALA A 1 81 ? 27.578 33.781 10.234 1 76 81 ALA A CA 1
ATOM 632 C C . ALA A 1 81 ? 28.844 33.344 10.969 1 76 81 ALA A C 1
ATOM 634 O O . ALA A 1 81 ? 29.375 34.094 11.781 1 76 81 ALA A O 1
ATOM 635 N N . PRO A 1 82 ? 29.188 32.094 10.688 1 66.44 82 PRO A N 1
ATOM 636 C CA . PRO A 1 82 ? 30.375 31.625 11.422 1 66.44 82 PRO A CA 1
ATOM 637 C C . PRO A 1 82 ? 31.688 32.125 10.812 1 66.44 82 PRO A C 1
ATOM 639 O O . PRO A 1 82 ? 32.688 32.281 11.523 1 66.44 82 PRO A O 1
ATOM 642 N N . LEU A 1 83 ? 31.594 32.25 9.438 1 65.12 83 LEU A N 1
ATOM 643 C CA . LEU A 1 83 ? 32.875 32.438 8.766 1 65.12 83 LEU A CA 1
ATOM 644 C C . LEU A 1 83 ? 33 33.906 8.297 1 65.12 83 LEU A C 1
ATOM 646 O O . LEU A 1 83 ? 32.188 34.375 7.523 1 65.12 83 LEU A O 1
ATOM 650 N N . THR A 1 84 ? 33.688 34.719 8.992 1 68.69 84 THR A N 1
ATOM 651 C CA . THR A 1 84 ? 34.125 36.031 8.516 1 68.69 84 THR A CA 1
ATOM 652 C C . THR A 1 84 ? 35.625 36.062 8.281 1 68.69 84 THR A C 1
ATOM 654 O O . THR A 1 84 ? 36.406 35.688 9.164 1 68.69 84 THR A O 1
ATOM 657 N N . LEU A 1 85 ? 35.969 36 6.965 1 65.38 85 LEU A N 1
ATOM 658 C CA . LEU A 1 85 ? 37.375 36.125 6.621 1 65.38 85 LEU A CA 1
ATOM 659 C C . LEU A 1 85 ? 37.844 37.562 6.719 1 65.38 85 LEU A C 1
ATOM 661 O O . LEU A 1 85 ? 37.219 38.469 6.133 1 65.38 85 LEU A O 1
ATOM 665 N N . ALA A 1 86 ? 38.625 37.844 7.688 1 69.88 86 ALA A N 1
ATOM 666 C CA . ALA A 1 86 ? 39.156 39.219 7.832 1 69.88 86 ALA A CA 1
ATOM 667 C C . ALA A 1 86 ? 40.594 39.281 7.332 1 69.88 86 ALA A C 1
ATOM 669 O O . ALA A 1 86 ? 41.406 38.406 7.645 1 69.88 86 ALA A O 1
ATOM 670 N N . LEU A 1 87 ? 40.688 39.812 6.199 1 62.72 87 LEU A N 1
ATOM 671 C CA . LEU A 1 87 ? 42.031 40.031 5.668 1 62.72 87 LEU A CA 1
ATOM 672 C C . LEU A 1 87 ? 42.469 41.469 5.898 1 62.72 87 LEU A C 1
ATOM 674 O O . LEU A 1 87 ? 41.75 42.406 5.57 1 62.72 87 LEU A O 1
ATOM 678 N N . THR A 1 88 ? 43.406 41.719 6.688 1 68.06 88 THR A N 1
ATOM 679 C CA . THR A 1 88 ? 43.938 43.031 6.887 1 68.06 88 THR A CA 1
ATOM 680 C C . THR A 1 88 ? 45.188 43.25 6.012 1 68.06 88 THR A C 1
ATOM 682 O O . THR A 1 88 ? 46.156 42.469 6.094 1 68.06 88 THR A O 1
ATOM 685 N N . VAL A 1 89 ? 45.062 43.875 4.945 1 67.81 89 VAL A N 1
ATOM 686 C CA . VAL A 1 89 ? 46.219 44.219 4.125 1 67.81 89 VAL A CA 1
ATOM 687 C C . VAL A 1 89 ? 46.656 45.656 4.441 1 67.81 89 VAL A C 1
ATOM 689 O O . VAL A 1 89 ? 46 46.625 4.008 1 67.81 89 VAL A O 1
ATOM 692 N N . GLY A 1 90 ? 47.75 46.031 4.977 1 67.88 90 GLY A N 1
ATOM 693 C CA . GLY A 1 90 ? 48.188 47.344 5.445 1 67.88 90 GLY A CA 1
ATOM 694 C C . GLY A 1 90 ? 47.25 47.938 6.461 1 67.88 90 GLY A C 1
ATOM 695 O O . GLY A 1 90 ? 46.938 47.344 7.484 1 67.88 90 GLY A O 1
ATOM 696 N N . ALA A 1 91 ? 46.656 49.125 6.188 1 71.06 91 ALA A N 1
ATOM 697 C CA . ALA A 1 91 ? 45.75 49.844 7.086 1 71.06 91 ALA A CA 1
ATOM 698 C C . ALA A 1 91 ? 44.281 49.531 6.746 1 71.06 91 ALA A C 1
ATOM 700 O O . ALA A 1 91 ? 43.375 50.031 7.418 1 71.06 91 ALA A O 1
ATOM 701 N N . ARG A 1 92 ? 44.125 48.719 5.742 1 69.12 92 ARG A N 1
ATOM 702 C CA . ARG A 1 92 ? 42.781 48.469 5.312 1 69.12 92 ARG A CA 1
ATOM 703 C C . ARG A 1 92 ? 42.312 47.094 5.762 1 69.12 92 ARG A C 1
ATOM 705 O O . ARG A 1 92 ? 43.031 46.094 5.617 1 69.12 92 ARG A O 1
ATOM 712 N N . HIS A 1 93 ? 41.188 47.094 6.582 1 75.5 93 HIS A N 1
ATOM 713 C CA . HIS A 1 93 ? 40.562 45.875 7.051 1 75.5 93 HIS A CA 1
ATOM 714 C C . HIS A 1 93 ? 39.438 45.438 6.125 1 75.5 93 HIS A C 1
ATOM 716 O O . HIS A 1 93 ? 38.531 46.219 5.84 1 75.5 93 HIS A O 1
ATOM 722 N N . HIS A 1 94 ? 39.781 44.406 5.293 1 72.19 94 HIS A N 1
ATOM 723 C CA . HIS A 1 94 ? 38.75 43.875 4.43 1 72.19 94 HIS A CA 1
ATOM 724 C C . HIS A 1 94 ? 38.062 42.656 5.082 1 72.19 94 HIS A C 1
ATOM 726 O O . HIS A 1 94 ? 38.75 41.75 5.574 1 72.19 94 HIS A O 1
ATOM 732 N N . ARG A 1 95 ? 36.844 42.812 5.387 1 74.56 95 ARG A N 1
ATOM 733 C CA . ARG A 1 95 ? 36.062 41.719 5.895 1 74.56 95 ARG A CA 1
ATOM 734 C C . ARG A 1 95 ? 35.219 41.094 4.785 1 74.56 95 ARG A C 1
ATOM 736 O O . ARG A 1 95 ? 34.531 41.812 4.031 1 74.56 95 ARG A O 1
ATOM 743 N N . PHE A 1 96 ? 35.625 39.75 4.5 1 78.75 96 PHE A N 1
ATOM 744 C CA . PHE A 1 96 ? 34.875 39.062 3.465 1 78.75 96 PHE A CA 1
ATOM 745 C C . PHE A 1 96 ? 33.938 38 4.078 1 78.75 96 PHE A C 1
ATOM 747 O O . PHE A 1 96 ? 34.375 37.156 4.844 1 78.75 96 PHE A O 1
ATOM 754 N N . ASN A 1 97 ? 32.719 38.156 3.961 1 81.81 97 ASN A N 1
ATOM 755 C CA . ASN A 1 97 ? 31.656 37.219 4.32 1 81.81 97 ASN A CA 1
ATOM 756 C C . ASN A 1 97 ? 31 36.625 3.082 1 81.81 97 ASN A C 1
ATOM 758 O O . ASN A 1 97 ? 30.25 37.281 2.387 1 81.81 97 ASN A O 1
ATOM 762 N N . PRO A 1 98 ? 31.422 35.312 2.816 1 82.81 98 PRO A N 1
ATOM 763 C CA . PRO A 1 98 ? 30.906 34.719 1.589 1 82.81 98 PRO A CA 1
ATOM 764 C C . PRO A 1 98 ? 29.375 34.75 1.505 1 82.81 98 PRO A C 1
ATOM 766 O O . PRO A 1 98 ? 28.828 35 0.428 1 82.81 98 PRO A O 1
ATOM 769 N N . ASP A 1 99 ? 28.703 34.531 2.559 1 86.06 99 ASP A N 1
ATOM 770 C CA . ASP A 1 99 ? 27.25 34.562 2.553 1 86.06 99 ASP A CA 1
ATOM 771 C C . ASP A 1 99 ? 26.734 35.969 2.221 1 86.06 99 ASP A C 1
ATOM 773 O O . ASP A 1 99 ? 25.781 36.125 1.458 1 86.06 99 ASP A O 1
ATOM 777 N N . GLY A 1 100 ? 27.391 36.938 2.824 1 80.81 100 GLY A N 1
ATOM 778 C CA . GLY A 1 100 ? 27.016 38.312 2.529 1 80.81 100 GLY A CA 1
ATOM 779 C C . GLY A 1 100 ? 27.234 38.688 1.078 1 80.81 100 GLY A C 1
ATOM 780 O O . GLY A 1 100 ? 26.422 39.406 0.479 1 80.81 100 GLY A O 1
ATOM 781 N N . TRP A 1 101 ? 28.297 38.156 0.554 1 82.56 101 TRP A N 1
ATOM 782 C CA . TRP A 1 101 ? 28.625 38.438 -0.841 1 82.56 101 TRP A CA 1
ATOM 783 C C . TRP A 1 101 ? 27.609 37.812 -1.776 1 82.56 101 TRP A C 1
ATOM 785 O O . TRP A 1 101 ? 27.125 38.438 -2.711 1 82.56 101 TRP A O 1
ATOM 795 N N . VAL A 1 102 ? 27.25 36.594 -1.539 1 84.56 102 VAL A N 1
ATOM 796 C CA . VAL A 1 102 ? 26.281 35.875 -2.375 1 84.56 102 VAL A CA 1
ATOM 797 C C . VAL A 1 102 ? 24.906 36.531 -2.26 1 84.56 102 VAL A C 1
ATOM 799 O O . VAL A 1 102 ? 24.234 36.75 -3.268 1 84.56 102 VAL A O 1
ATOM 802 N N . ALA A 1 103 ? 24.594 36.844 -1.077 1 80.94 103 ALA A N 1
ATOM 803 C CA . ALA A 1 103 ? 23.297 37.438 -0.838 1 80.94 103 ALA A CA 1
ATOM 804 C C . ALA A 1 103 ? 23.188 38.812 -1.544 1 80.94 103 ALA A C 1
ATOM 806 O O . ALA A 1 103 ? 22.141 39.125 -2.117 1 80.94 103 ALA A O 1
ATOM 807 N N . ALA A 1 104 ? 24.25 39.562 -1.524 1 80.88 104 ALA A N 1
ATOM 808 C CA . ALA A 1 104 ? 24.266 40.875 -2.152 1 80.88 104 ALA A CA 1
ATOM 809 C C . ALA A 1 104 ? 24.125 40.781 -3.668 1 80.88 104 ALA A C 1
ATOM 811 O O . ALA A 1 104 ? 23.406 41.562 -4.289 1 80.88 104 ALA A O 1
ATOM 812 N N . HIS A 1 105 ? 24.766 39.875 -4.211 1 81.12 105 HIS A N 1
ATOM 813 C CA . HIS A 1 105 ? 24.703 39.719 -5.66 1 81.12 105 HIS A CA 1
ATOM 814 C C . HIS A 1 105 ? 23.375 39.094 -6.094 1 81.12 105 HIS A C 1
ATOM 816 O O . HIS A 1 105 ? 22.844 39.438 -7.148 1 81.12 105 HIS A O 1
ATOM 822 N N . ALA A 1 106 ? 22.891 38.125 -5.312 1 79.38 106 ALA A N 1
ATOM 823 C CA . ALA A 1 106 ? 21.578 37.562 -5.613 1 79.38 106 ALA A CA 1
ATOM 824 C C . ALA A 1 106 ? 20.484 38.625 -5.602 1 79.38 106 ALA A C 1
ATOM 826 O O . ALA A 1 106 ? 19.578 38.594 -6.426 1 79.38 106 ALA A O 1
ATOM 827 N N . TYR A 1 107 ? 20.688 39.5 -4.695 1 76 107 TYR A N 1
ATOM 828 C CA . TYR A 1 107 ? 19.75 40.594 -4.594 1 76 107 TYR A CA 1
ATOM 829 C C . TYR A 1 107 ? 19.891 41.562 -5.777 1 76 107 TYR A C 1
ATOM 831 O O . TYR A 1 107 ? 18.906 42 -6.336 1 76 107 TYR A O 1
ATOM 839 N N . ARG A 1 108 ? 21.109 41.781 -6.125 1 78.38 108 ARG A N 1
ATOM 840 C CA . ARG A 1 108 ? 21.391 42.719 -7.227 1 78.38 108 ARG A CA 1
ATOM 841 C C . ARG A 1 108 ? 20.828 42.188 -8.539 1 78.38 108 ARG A C 1
ATOM 843 O O . ARG A 1 108 ? 20.281 42.938 -9.336 1 78.38 108 ARG A O 1
ATOM 850 N N . TRP A 1 109 ? 20.859 40.906 -8.75 1 82.56 109 TRP A N 1
ATOM 851 C CA . TRP A 1 109 ? 20.422 40.312 -10 1 82.56 109 TRP A CA 1
ATOM 852 C C . TRP A 1 109 ? 18.938 39.969 -9.938 1 82.56 109 TRP A C 1
ATOM 854 O O . TRP A 1 109 ? 18.359 39.5 -10.93 1 82.56 109 TRP A O 1
ATOM 864 N N . ARG A 1 110 ? 18.281 40.156 -8.867 1 81.88 110 ARG A N 1
ATOM 865 C CA . ARG A 1 110 ? 16.859 39.969 -8.664 1 81.88 110 ARG A CA 1
ATOM 866 C C . ARG A 1 110 ? 16.438 38.531 -9.008 1 81.88 110 ARG A C 1
ATOM 868 O O . ARG A 1 110 ? 15.367 38.312 -9.578 1 81.88 110 ARG A O 1
ATOM 875 N N . LEU A 1 111 ? 17.281 37.625 -8.758 1 86.69 111 LEU A N 1
ATOM 876 C CA . LEU A 1 111 ? 17.047 36.25 -9.125 1 86.69 111 LEU A CA 1
ATOM 877 C C . LEU A 1 111 ? 15.898 35.656 -8.312 1 86.69 111 LEU A C 1
ATOM 879 O O . LEU A 1 111 ? 15.25 34.688 -8.75 1 86.69 111 LEU A O 1
ATOM 883 N N . ARG A 1 112 ? 15.625 36.188 -7.211 1 83.06 112 ARG A N 1
ATOM 884 C CA . ARG A 1 112 ? 14.586 35.688 -6.316 1 83.06 112 ARG A CA 1
ATOM 885 C C . ARG A 1 112 ? 13.211 35.75 -6.988 1 83.06 112 ARG A C 1
ATOM 887 O O . ARG A 1 112 ? 12.32 34.969 -6.652 1 83.06 112 ARG A O 1
ATOM 894 N N . TYR A 1 113 ? 13.102 36.562 -7.996 1 85.31 113 TYR A N 1
ATOM 895 C CA . TYR A 1 113 ? 11.797 36.75 -8.617 1 85.31 113 TYR A CA 1
ATOM 896 C C . TYR A 1 113 ? 11.617 35.781 -9.789 1 85.31 113 TYR A C 1
ATOM 898 O O . TYR A 1 113 ? 10.523 35.688 -10.359 1 85.31 113 TYR A O 1
ATOM 906 N N . TYR A 1 114 ? 12.656 35.031 -10.102 1 89.31 114 TYR A N 1
ATOM 907 C CA . TYR A 1 114 ? 12.602 34.125 -11.25 1 89.31 114 TYR A CA 1
ATOM 908 C C . TYR A 1 114 ? 12.734 32.688 -10.805 1 89.31 114 TYR A C 1
ATOM 910 O O . TYR A 1 114 ? 13.109 31.812 -11.594 1 89.31 114 TYR A O 1
ATOM 918 N N . TYR A 1 115 ? 12.422 32.438 -9.477 1 93.19 115 TYR A N 1
ATOM 919 C CA . TYR A 1 115 ? 12.656 31.094 -8.969 1 93.19 115 TYR A CA 1
ATOM 920 C C . TYR A 1 115 ? 11.688 30.109 -9.602 1 93.19 115 TYR A C 1
ATOM 922 O O . TYR A 1 115 ? 12.016 28.938 -9.781 1 93.19 115 TYR A O 1
ATOM 930 N N . LEU A 1 116 ? 10.5 30.547 -10.062 1 94.06 116 LEU A N 1
ATOM 931 C CA . LEU A 1 116 ? 9.539 29.641 -10.688 1 94.06 116 LEU A CA 1
ATOM 932 C C . LEU A 1 116 ? 10.016 29.203 -12.062 1 94.06 116 LEU A C 1
ATOM 934 O O . LEU A 1 116 ? 9.797 28.062 -12.469 1 94.06 116 LEU A O 1
ATOM 938 N N . VAL A 1 117 ? 10.641 30.141 -12.812 1 94.94 117 VAL A N 1
ATOM 939 C CA . VAL A 1 117 ? 11.195 29.812 -14.117 1 94.94 117 VAL A CA 1
ATOM 940 C C . VAL A 1 117 ? 12.328 28.797 -13.961 1 94.94 117 VAL A C 1
ATOM 942 O O . VAL A 1 117 ? 12.43 27.844 -14.742 1 94.94 117 VAL A O 1
ATOM 945 N N . PHE A 1 118 ? 13.133 29.031 -12.977 1 96.5 118 PHE A N 1
ATOM 946 C CA . PHE A 1 118 ? 14.219 28.109 -12.695 1 96.5 118 PHE A CA 1
ATOM 947 C C . PHE A 1 118 ? 13.68 26.719 -12.383 1 96.5 118 PHE A C 1
ATOM 949 O O . PHE A 1 118 ? 14.188 25.719 -12.891 1 96.5 118 PHE A O 1
ATOM 956 N N . LEU A 1 119 ? 12.648 26.688 -11.555 1 97.5 119 LEU A N 1
ATOM 957 C CA . LEU A 1 119 ? 12.055 25.406 -11.195 1 97.5 119 LEU A CA 1
ATOM 958 C C . LEU A 1 119 ? 11.461 24.703 -12.422 1 97.5 119 LEU A C 1
ATOM 960 O O . LEU A 1 119 ? 11.562 23.484 -12.555 1 97.5 119 LEU A O 1
ATOM 964 N N . ALA A 1 120 ? 10.859 25.469 -13.312 1 96.69 120 ALA A N 1
ATOM 965 C CA . ALA A 1 120 ? 10.289 24.891 -14.539 1 96.69 120 ALA A CA 1
ATOM 966 C C . ALA A 1 120 ? 11.383 24.312 -15.43 1 96.69 120 ALA A C 1
ATOM 968 O O . ALA A 1 120 ? 11.227 23.234 -15.992 1 96.69 120 ALA A O 1
ATOM 969 N N . LEU A 1 121 ? 12.484 25.031 -15.516 1 97.81 121 LEU A N 1
ATOM 970 C CA . LEU A 1 121 ? 13.617 24.547 -16.297 1 97.81 121 LEU A CA 1
ATOM 971 C C . LEU A 1 121 ? 14.227 23.312 -15.672 1 97.81 121 LEU A C 1
ATOM 973 O O . LEU A 1 121 ? 14.609 22.375 -16.375 1 97.81 121 LEU A O 1
ATOM 977 N N . TRP A 1 122 ? 14.344 23.344 -14.352 1 98.44 122 TRP A N 1
ATOM 978 C CA . TRP A 1 122 ? 14.844 22.188 -13.625 1 98.44 122 TRP A CA 1
ATOM 979 C C . TRP A 1 122 ? 1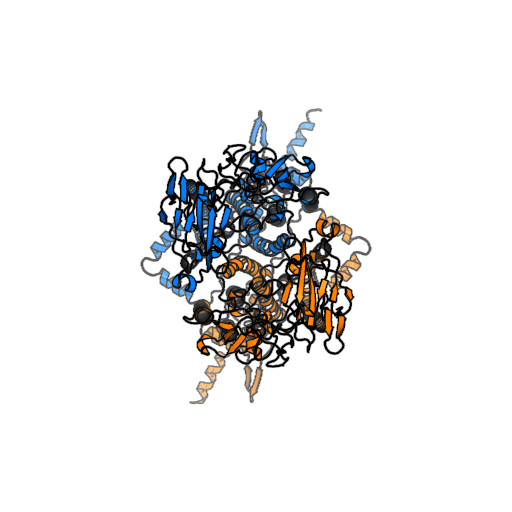3.953 20.969 -13.844 1 98.44 122 TRP A C 1
ATOM 981 O O . TRP A 1 122 ? 14.445 19.875 -14.102 1 98.44 122 TRP A O 1
ATOM 991 N N . ALA A 1 123 ? 12.664 21.125 -13.797 1 97.06 123 ALA A N 1
ATOM 992 C CA . ALA A 1 123 ? 11.711 20.047 -14.047 1 97.06 123 ALA A CA 1
ATOM 993 C C . ALA A 1 123 ? 11.836 19.531 -15.477 1 97.06 123 ALA A C 1
ATOM 995 O O . ALA A 1 123 ? 11.82 18.312 -15.703 1 97.06 123 ALA A O 1
ATOM 996 N N . ALA A 1 124 ? 11.961 20.438 -16.438 1 97.69 124 ALA A N 1
ATOM 997 C CA . ALA A 1 124 ? 12.109 20.047 -17.844 1 97.69 124 ALA A CA 1
ATOM 998 C C . ALA A 1 124 ? 13.375 19.219 -18.047 1 97.69 124 ALA A C 1
ATOM 1000 O O . ALA A 1 124 ? 13.367 18.234 -18.797 1 97.69 124 ALA A O 1
ATOM 1001 N N . LEU A 1 125 ? 14.414 19.656 -17.391 1 98.19 125 LEU A N 1
ATOM 1002 C CA . LEU A 1 125 ? 15.672 18.922 -17.484 1 98.19 125 LEU A CA 1
ATOM 1003 C C . LEU A 1 125 ? 15.516 17.516 -16.922 1 98.19 125 LEU A C 1
ATOM 1005 O O . LEU A 1 125 ? 15.992 16.547 -17.516 1 98.19 125 LEU A O 1
ATOM 1009 N N . ASN A 1 126 ? 14.875 17.406 -15.797 1 97.94 126 ASN A N 1
ATOM 1010 C CA . ASN A 1 126 ? 14.648 16.094 -15.203 1 97.94 126 ASN A CA 1
ATOM 1011 C C . ASN A 1 126 ? 13.766 15.219 -16.094 1 97.94 126 ASN A C 1
ATOM 1013 O O . ASN A 1 126 ? 13.984 14.008 -16.203 1 97.94 126 ASN A O 1
ATOM 1017 N N . ILE A 1 127 ? 12.75 15.805 -16.734 1 95.75 127 ILE A N 1
ATOM 1018 C CA . ILE A 1 127 ? 11.898 15.062 -17.656 1 95.75 127 ILE A CA 1
ATOM 1019 C C . ILE A 1 127 ? 12.75 14.5 -18.797 1 95.75 127 ILE A C 1
ATOM 1021 O O . ILE A 1 127 ? 12.609 13.328 -19.156 1 95.75 127 ILE A O 1
ATOM 1025 N N . GLY A 1 128 ? 13.664 15.297 -19.328 1 96.06 128 GLY A N 1
ATOM 1026 C CA . GLY A 1 128 ? 14.562 14.836 -20.375 1 96.06 128 GLY A CA 1
ATOM 1027 C C . GLY A 1 128 ? 15.484 13.719 -19.922 1 96.06 128 GLY A C 1
ATOM 1028 O O . GLY A 1 128 ? 15.688 12.742 -20.641 1 96.06 128 GLY A O 1
ATOM 1029 N N . LEU A 1 129 ? 16.016 13.836 -18.719 1 96.25 129 LEU A N 1
ATOM 1030 C CA . LEU A 1 129 ? 16.938 12.844 -18.188 1 96.25 129 LEU A CA 1
ATOM 1031 C C . LEU A 1 129 ? 16.219 11.539 -17.891 1 96.25 129 LEU A C 1
ATOM 1033 O O . LEU A 1 129 ? 16.766 10.453 -18.109 1 96.25 129 LEU A O 1
ATOM 1037 N N . ILE A 1 130 ? 14.992 11.633 -17.359 1 95.12 130 ILE A N 1
ATOM 1038 C CA . ILE A 1 130 ? 14.195 10.438 -17.078 1 95.12 130 ILE A CA 1
ATOM 1039 C C . ILE A 1 130 ? 13.836 9.734 -18.375 1 95.12 130 ILE A C 1
ATOM 1041 O O . ILE A 1 130 ? 13.828 8.5 -18.453 1 95.12 130 ILE A O 1
ATOM 1045 N N . LYS A 1 131 ? 13.5 10.516 -19.422 1 92.81 131 LYS A N 1
ATOM 1046 C CA . LYS A 1 131 ? 13.25 9.93 -20.734 1 92.81 131 LYS A CA 1
ATOM 1047 C C . LYS A 1 131 ? 14.477 9.172 -21.234 1 92.81 131 LYS A C 1
ATOM 1049 O O . LYS A 1 131 ? 14.359 8.062 -21.766 1 92.81 131 LYS A O 1
ATOM 1054 N N . ALA A 1 132 ? 15.609 9.734 -21.031 1 91.12 132 ALA A N 1
ATOM 1055 C CA . ALA A 1 132 ? 16.859 9.102 -21.453 1 91.12 132 ALA A CA 1
ATOM 1056 C C . ALA A 1 132 ? 17.125 7.844 -20.625 1 91.12 132 ALA A C 1
ATOM 1058 O O . ALA A 1 132 ? 17.672 6.859 -21.156 1 91.12 132 ALA A O 1
ATOM 1059 N N . ALA A 1 133 ? 16.719 7.871 -19.422 1 92 133 ALA A N 1
ATOM 1060 C CA . ALA A 1 133 ? 17.016 6.773 -18.516 1 92 133 ALA A CA 1
ATOM 1061 C C . ALA A 1 133 ? 16.156 5.555 -18.812 1 92 133 ALA A C 1
ATOM 1063 O O . ALA A 1 133 ? 16.609 4.414 -18.719 1 92 133 ALA A O 1
ATOM 1064 N N . TYR A 1 134 ? 14.875 5.777 -19.25 1 91.25 134 TYR A N 1
ATOM 1065 C CA . TYR A 1 134 ? 13.977 4.633 -19.266 1 91.25 134 TYR A CA 1
ATOM 1066 C C . TYR A 1 134 ? 13.336 4.453 -20.641 1 91.25 134 TYR A C 1
ATOM 1068 O O . TYR A 1 134 ? 12.859 3.365 -20.969 1 91.25 134 TYR A O 1
ATOM 1076 N N . TYR A 1 135 ? 13.305 5.484 -21.5 1 88.25 135 TYR A N 1
ATOM 1077 C CA . TYR A 1 135 ? 12.398 5.406 -22.641 1 88.25 135 TYR A CA 1
ATOM 1078 C C . TYR A 1 135 ? 13.133 5.684 -23.938 1 88.25 135 TYR A C 1
ATOM 1080 O O . TYR A 1 135 ? 12.531 6.133 -24.922 1 88.25 135 TYR A O 1
ATOM 1088 N N . LEU A 1 136 ? 14.312 5.465 -23.953 1 86.5 136 LEU A N 1
ATOM 1089 C CA . LEU A 1 136 ? 15.016 5.59 -25.234 1 86.5 136 LEU A CA 1
ATOM 1090 C C . LEU A 1 136 ? 14.641 4.453 -26.172 1 86.5 136 LEU A C 1
ATOM 1092 O O . LEU A 1 136 ? 14.688 3.281 -25.797 1 86.5 136 LEU A O 1
ATOM 1096 N N . PRO A 1 137 ? 14.289 4.777 -27.359 1 85.56 137 PRO A N 1
ATOM 1097 C CA . PRO A 1 137 ? 13.922 3.727 -28.312 1 85.56 137 PRO A CA 1
ATOM 1098 C C . PRO A 1 137 ? 15.055 2.742 -28.578 1 85.56 137 PRO A C 1
ATOM 1100 O O . PRO A 1 137 ? 16.219 3.15 -28.703 1 85.56 137 PRO A O 1
ATOM 1103 N N . GLY A 1 138 ? 14.773 1.455 -28.578 1 82.12 138 GLY A N 1
ATOM 1104 C CA . GLY A 1 138 ? 15.742 0.423 -28.922 1 82.12 138 GLY A CA 1
ATOM 1105 C C . GLY A 1 138 ? 16.516 -0.092 -27.719 1 82.12 138 GLY A C 1
ATOM 1106 O O . GLY A 1 138 ? 17.312 -1.015 -27.828 1 82.12 138 GLY A O 1
ATOM 1107 N N . SER A 1 139 ? 16.312 0.56 -26.578 1 86 139 SER A N 1
ATOM 1108 C CA . SER A 1 139 ? 16.984 0.084 -25.375 1 86 139 SER A CA 1
ATOM 1109 C C . SER A 1 139 ? 16.438 -1.257 -24.922 1 86 139 SER A C 1
ATOM 1111 O O . SER A 1 139 ? 15.219 -1.475 -24.953 1 86 139 SER A O 1
ATOM 1113 N N . PRO A 1 140 ? 17.422 -2.137 -24.547 1 90.69 140 PRO A N 1
ATOM 1114 C CA . PRO A 1 140 ? 16.953 -3.43 -24.047 1 90.69 140 PRO A CA 1
ATOM 1115 C C . PRO A 1 140 ? 16.141 -3.305 -22.75 1 90.69 140 PRO A C 1
ATOM 1117 O O . PRO A 1 140 ? 16.188 -2.27 -22.094 1 90.69 140 PRO A O 1
ATOM 1120 N N . ASP A 1 141 ? 15.398 -4.355 -22.453 1 89.94 141 ASP A N 1
ATOM 1121 C CA . ASP A 1 141 ? 14.586 -4.371 -21.25 1 89.94 141 ASP A CA 1
ATOM 1122 C C . ASP A 1 141 ? 15.461 -4.406 -20 1 89.94 141 ASP A C 1
ATOM 1124 O O . ASP A 1 141 ? 16.516 -5.047 -19.984 1 89.94 141 ASP A O 1
ATOM 1128 N N . MET A 1 142 ? 14.984 -3.75 -19.016 1 92.31 142 MET A N 1
ATOM 1129 C CA . MET A 1 142 ? 15.703 -3.732 -17.75 1 92.31 142 MET A CA 1
ATOM 1130 C C . MET A 1 142 ? 15.281 -4.902 -16.859 1 92.31 142 MET A C 1
ATOM 1132 O O . MET A 1 142 ? 14.102 -5.254 -16.812 1 92.31 142 MET A O 1
ATOM 1136 N N . ILE A 1 143 ? 16.25 -5.484 -16.156 1 93.06 143 ILE A N 1
ATOM 1137 C CA . ILE A 1 143 ? 15.961 -6.539 -15.188 1 93.06 143 ILE A CA 1
ATOM 1138 C C . ILE A 1 143 ? 16.516 -6.16 -13.812 1 93.06 143 ILE A C 1
ATOM 1140 O O . ILE A 1 143 ? 17.391 -5.297 -13.711 1 93.06 143 ILE A O 1
ATOM 1144 N N . GLY A 1 144 ? 15.984 -6.73 -12.805 1 93.12 144 GLY A N 1
ATOM 1145 C CA . GLY A 1 144 ? 16.422 -6.445 -11.453 1 93.12 144 GLY A CA 1
ATOM 1146 C C . GLY A 1 144 ? 17.719 -7.164 -11.078 1 93.12 144 GLY A C 1
ATOM 1147 O O . GLY A 1 144 ? 18.156 -8.055 -11.805 1 93.12 144 GLY A O 1
ATOM 1148 N N . CYS A 1 145 ? 18.219 -6.785 -9.961 1 94.19 145 CYS A N 1
ATOM 1149 C CA . CYS A 1 145 ? 19.5 -7.312 -9.508 1 94.19 145 CYS A CA 1
ATOM 1150 C C . CYS A 1 145 ? 19.375 -8.781 -9.109 1 94.19 145 CYS A C 1
ATOM 1152 O O . CYS A 1 145 ? 20.375 -9.5 -9.055 1 94.19 145 CYS A O 1
ATOM 1154 N N . THR A 1 146 ? 18.156 -9.266 -8.828 1 95.06 146 THR A N 1
ATOM 1155 C CA . THR A 1 146 ? 17.984 -10.641 -8.383 1 95.06 146 THR A CA 1
ATOM 1156 C C . THR A 1 146 ? 17.359 -11.492 -9.477 1 95.06 146 THR A C 1
ATOM 1158 O O . THR A 1 146 ? 16.906 -12.609 -9.219 1 95.06 146 THR A O 1
ATOM 1161 N N . ALA A 1 147 ? 17.312 -10.93 -10.664 1 95 147 ALA A N 1
ATOM 1162 C CA . ALA A 1 147 ? 16.719 -11.672 -11.781 1 95 147 ALA A CA 1
ATOM 1163 C C . ALA A 1 147 ? 17.578 -12.883 -12.141 1 95 147 ALA A C 1
ATOM 1165 O O . ALA A 1 147 ? 18.812 -12.812 -12.109 1 95 147 ALA A O 1
ATOM 1166 N N . THR A 1 148 ? 16.891 -13.984 -12.477 1 95.62 148 THR A N 1
ATOM 1167 C CA . THR A 1 148 ? 17.531 -15.227 -12.875 1 95.62 148 THR A CA 1
ATOM 1168 C C . THR A 1 148 ? 16.906 -15.766 -14.164 1 95.62 148 THR A C 1
ATOM 1170 O O . THR A 1 148 ? 15.812 -15.352 -14.555 1 95.62 148 THR A O 1
ATOM 1173 N N . MET A 1 149 ? 17.672 -16.578 -14.828 1 93.38 149 MET A N 1
ATOM 1174 C CA . MET A 1 149 ? 17.062 -17.281 -15.953 1 93.38 149 MET A CA 1
ATOM 1175 C C . MET A 1 149 ? 16.078 -18.344 -15.477 1 93.38 149 MET A C 1
ATOM 1177 O O . MET A 1 149 ? 14.984 -18.469 -16.031 1 93.38 149 MET A O 1
ATOM 1181 N N . TRP A 1 150 ? 16.562 -19.047 -14.453 1 92.31 150 TRP A N 1
ATOM 1182 C CA . TRP A 1 150 ? 15.695 -20.016 -13.789 1 92.31 150 TRP A CA 1
ATOM 1183 C C . TRP A 1 150 ? 15.344 -19.562 -12.383 1 92.31 150 TRP A C 1
ATOM 1185 O O . TRP A 1 150 ? 16.172 -19.641 -11.477 1 92.31 150 TRP A O 1
ATOM 1195 N N . PRO A 1 151 ? 14.125 -19.109 -12.258 1 87.62 151 PRO A N 1
ATOM 1196 C CA . PRO A 1 151 ? 13.711 -18.75 -10.898 1 87.62 151 PRO A CA 1
ATOM 1197 C C . PRO A 1 151 ? 13.43 -19.984 -10.031 1 87.62 151 PRO A C 1
ATOM 1199 O O . PRO A 1 151 ? 12.289 -20.203 -9.625 1 87.62 151 PRO A O 1
ATOM 1202 N N . ASP A 1 152 ? 14.438 -20.656 -9.656 1 83.81 152 ASP A N 1
ATOM 1203 C CA . ASP A 1 152 ? 14.289 -21.953 -8.992 1 83.81 152 ASP A CA 1
ATOM 1204 C C . ASP A 1 152 ? 14.328 -21.781 -7.469 1 83.81 152 ASP A C 1
ATOM 1206 O O . ASP A 1 152 ? 15.078 -22.484 -6.785 1 83.81 152 ASP A O 1
ATOM 1210 N N . TRP A 1 153 ? 13.695 -20.844 -6.891 1 84.69 153 TRP A N 1
ATOM 1211 C CA . TRP A 1 153 ? 13.547 -20.703 -5.445 1 84.69 153 TRP A CA 1
ATOM 1212 C C . TRP A 1 153 ? 12.094 -20.406 -5.082 1 84.69 153 TRP A C 1
ATOM 1214 O O . TRP A 1 153 ? 11.492 -19.469 -5.602 1 84.69 153 TRP A O 1
ATOM 1224 N N . PRO A 1 154 ? 11.539 -21.219 -4.129 1 85.31 154 PRO A N 1
ATOM 1225 C CA . PRO A 1 154 ? 12.094 -22.406 -3.461 1 85.31 154 PRO A CA 1
ATOM 1226 C C . PRO A 1 154 ? 12.617 -23.438 -4.445 1 85.31 154 PRO A C 1
ATOM 1228 O O . PRO A 1 154 ? 12.32 -23.375 -5.641 1 85.31 154 PRO A O 1
ATOM 1231 N N . PRO A 1 155 ? 13.43 -24.344 -3.953 1 87 155 PRO A N 1
ATOM 1232 C CA . PRO A 1 155 ? 14.234 -25.172 -4.859 1 87 155 PRO A CA 1
ATOM 1233 C C . PRO A 1 155 ? 13.391 -26.094 -5.734 1 87 155 PRO A C 1
ATOM 1235 O O . PRO A 1 155 ? 13.898 -26.688 -6.684 1 87 155 PRO A O 1
ATOM 1238 N N . ASP A 1 156 ? 12.164 -26.219 -5.559 1 86.88 156 ASP A N 1
ATOM 1239 C CA . ASP A 1 156 ? 11.375 -27.109 -6.391 1 86.88 156 ASP A CA 1
ATOM 1240 C C . ASP A 1 156 ? 10.438 -26.344 -7.312 1 86.88 156 ASP A C 1
ATOM 1242 O O . ASP A 1 156 ? 9.523 -26.922 -7.902 1 86.88 156 ASP A O 1
ATOM 1246 N N . THR A 1 157 ? 10.727 -25.109 -7.461 1 87.56 157 THR A N 1
ATOM 1247 C CA . THR A 1 157 ? 9.875 -24.25 -8.289 1 87.56 157 THR A CA 1
ATOM 1248 C C . THR A 1 157 ? 9.938 -24.688 -9.75 1 87.56 157 THR A C 1
ATOM 1250 O O . THR A 1 157 ? 8.922 -24.672 -10.445 1 87.56 157 THR A O 1
ATOM 1253 N N . CYS A 1 158 ? 11.109 -25.156 -10.234 1 88.56 158 CYS A N 1
ATOM 1254 C CA . CYS A 1 158 ? 11.273 -25.531 -11.633 1 88.56 158 CYS A CA 1
ATOM 1255 C C . CYS A 1 158 ? 10.906 -26.984 -11.859 1 88.56 158 CYS A C 1
ATOM 1257 O O . CYS A 1 158 ? 11.055 -27.5 -12.969 1 88.56 158 CYS A O 1
ATOM 1259 N N . GLY A 1 159 ? 10.539 -27.688 -10.805 1 87.06 159 GLY A N 1
ATOM 1260 C CA . GLY A 1 159 ? 10.008 -29.031 -10.93 1 87.06 159 GLY A CA 1
ATOM 1261 C C . GLY A 1 159 ? 11.086 -30.078 -11.133 1 87.06 159 GLY A C 1
ATOM 1262 O O . GLY A 1 159 ? 12.273 -29.812 -10.914 1 87.06 159 GLY A O 1
ATOM 1263 N N . VAL A 1 160 ? 10.641 -31.25 -11.578 1 88.56 160 VAL A N 1
ATOM 1264 C CA . VAL A 1 160 ? 11.516 -32.406 -11.75 1 88.56 160 VAL A CA 1
ATOM 1265 C C . VAL A 1 160 ? 12.469 -32.156 -12.922 1 88.56 160 VAL A C 1
ATOM 1267 O O . VAL A 1 160 ? 12.031 -31.844 -14.031 1 88.56 160 VAL A O 1
ATOM 1270 N N . ASN A 1 161 ? 13.664 -32.156 -12.648 1 88.81 161 ASN A N 1
ATOM 1271 C CA . ASN A 1 161 ? 14.742 -31.953 -13.609 1 88.81 161 ASN A CA 1
ATOM 1272 C C . ASN A 1 161 ? 14.688 -30.547 -14.211 1 88.81 161 ASN A C 1
ATOM 1274 O O . ASN A 1 161 ? 15.172 -30.328 -15.32 1 88.81 161 ASN A O 1
ATOM 1278 N N . GLY A 1 162 ? 13.922 -29.656 -13.586 1 89.38 162 GLY A N 1
ATOM 1279 C CA . GLY A 1 162 ? 13.867 -28.266 -14.008 1 89.38 162 GLY A CA 1
ATOM 1280 C C . GLY A 1 162 ? 13.008 -28.047 -15.234 1 89.38 162 GLY A C 1
ATOM 1281 O O . GLY A 1 162 ? 13.109 -27.016 -15.891 1 89.38 162 GLY A O 1
ATOM 1282 N N . THR A 1 163 ? 12.18 -28.906 -15.531 1 84.31 163 THR A N 1
ATOM 1283 C CA . THR A 1 163 ? 11.461 -28.891 -16.797 1 84.31 163 THR A CA 1
ATOM 1284 C C . THR A 1 163 ? 10.414 -27.781 -16.812 1 84.31 163 THR A C 1
ATOM 1286 O O . THR A 1 163 ? 10.023 -27.297 -17.875 1 84.31 163 THR A O 1
ATOM 1289 N N . ALA A 1 164 ? 10.016 -27.359 -15.656 1 78.75 164 ALA A N 1
ATOM 1290 C CA . ALA A 1 164 ? 9 -26.328 -15.578 1 78.75 164 ALA A CA 1
ATOM 1291 C C . ALA A 1 164 ? 9.578 -24.969 -15.969 1 78.75 164 ALA A C 1
ATOM 1293 O O . ALA A 1 164 ? 8.828 -24.031 -16.25 1 78.75 164 ALA A O 1
ATOM 1294 N N . CYS A 1 165 ? 10.891 -24.875 -16.047 1 86.5 165 CYS A N 1
ATOM 1295 C CA . CYS A 1 165 ? 11.531 -23.594 -16.344 1 86.5 165 CYS A CA 1
ATOM 1296 C C . CYS A 1 165 ? 12.242 -23.641 -17.703 1 86.5 165 CYS A C 1
ATOM 1298 O O . CYS A 1 165 ? 13.055 -22.766 -18 1 86.5 165 CYS A O 1
ATOM 1300 N N . LEU A 1 166 ? 11.914 -24.594 -18.531 1 84.31 166 LEU A N 1
ATOM 1301 C CA . LEU A 1 166 ? 12.617 -24.781 -19.797 1 84.31 166 LEU A CA 1
ATOM 1302 C C . LEU A 1 166 ? 12.359 -23.594 -20.734 1 84.31 166 LEU A C 1
ATOM 1304 O O . LEU A 1 166 ? 13.258 -23.188 -21.469 1 84.31 166 LEU A O 1
ATOM 1308 N N . SER A 1 167 ? 11.18 -23.078 -20.672 1 76.88 167 SER A N 1
ATOM 1309 C CA . SER A 1 167 ? 10.789 -21.984 -21.562 1 76.88 167 SER A CA 1
ATOM 1310 C C . SER A 1 167 ? 11.531 -20.703 -21.234 1 76.88 167 SER A C 1
ATOM 1312 O O . SER A 1 167 ? 11.609 -19.797 -22.078 1 76.88 167 SER A O 1
ATOM 1314 N N . ASP A 1 168 ? 12.102 -20.672 -20.078 1 85.75 168 ASP A N 1
ATOM 1315 C CA . ASP A 1 168 ? 12.789 -19.453 -19.641 1 85.75 168 ASP A CA 1
ATOM 1316 C C . ASP A 1 168 ? 14.203 -19.391 -20.234 1 85.75 168 ASP A C 1
ATOM 1318 O O . ASP A 1 168 ? 14.836 -18.328 -20.219 1 85.75 168 ASP A O 1
ATOM 1322 N N . LEU A 1 169 ? 14.656 -20.484 -20.75 1 88.94 169 LEU A N 1
ATOM 1323 C CA . LEU A 1 169 ? 16 -20.547 -21.312 1 88.94 169 LEU A CA 1
ATOM 1324 C C . LEU A 1 169 ? 16.047 -19.922 -22.703 1 88.94 169 LEU A C 1
ATOM 1326 O O . LEU A 1 169 ? 16.312 -20.625 -23.688 1 88.94 169 LEU A O 1
ATOM 1330 N N . THR A 1 170 ? 15.82 -18.656 -22.797 1 88.5 170 THR A N 1
ATOM 1331 C CA . THR A 1 170 ? 15.82 -17.922 -24.047 1 88.5 170 THR A CA 1
ATOM 1332 C C . THR A 1 170 ? 16.922 -16.859 -24.062 1 88.5 170 THR A C 1
ATOM 1334 O O . THR A 1 170 ? 17.156 -16.188 -23.062 1 88.5 170 THR A O 1
ATOM 1337 N N . PRO A 1 171 ? 17.641 -16.859 -25.172 1 92.62 171 PRO A N 1
ATOM 1338 C CA . PRO A 1 171 ? 18.656 -15.828 -25.281 1 92.62 171 PRO A CA 1
ATOM 1339 C C . PRO A 1 171 ? 18.078 -14.414 -25.328 1 92.62 171 PRO A C 1
ATOM 1341 O O . PRO A 1 171 ? 16.922 -14.242 -25.734 1 92.62 171 PRO A O 1
ATOM 1344 N N . GLY A 1 172 ? 18.844 -13.461 -24.859 1 92.94 172 GLY A N 1
ATOM 1345 C CA . GLY A 1 172 ? 18.359 -12.086 -24.891 1 92.94 172 GLY A CA 1
ATOM 1346 C C . GLY A 1 172 ? 19.375 -11.086 -24.375 1 92.94 172 GLY A C 1
ATOM 1347 O O . GLY A 1 172 ? 20.453 -11.469 -23.922 1 92.94 172 GLY A O 1
ATOM 1348 N N . VAL A 1 173 ? 19.125 -9.852 -24.672 1 94 173 VAL A N 1
ATOM 1349 C CA . VAL A 1 173 ? 19.922 -8.742 -24.156 1 94 173 VAL A CA 1
ATOM 1350 C C . VAL A 1 173 ? 19.125 -7.973 -23.109 1 94 173 VAL A C 1
ATOM 1352 O O . VAL A 1 173 ? 17.969 -7.633 -23.312 1 94 173 VAL A O 1
ATOM 1355 N N . TYR A 1 174 ? 19.766 -7.75 -21.984 1 94.06 174 TYR A N 1
ATOM 1356 C CA . TYR A 1 174 ? 19.078 -7.066 -20.891 1 94.06 174 TYR A CA 1
ATOM 1357 C C . TYR A 1 174 ? 19.953 -5.953 -20.312 1 94.06 174 TYR A C 1
ATOM 1359 O O . TYR A 1 174 ? 21.172 -5.945 -20.516 1 94.06 174 TYR A O 1
ATOM 1367 N N . ARG A 1 175 ? 19.328 -5.055 -19.766 1 94.06 175 ARG A N 1
ATOM 1368 C CA . ARG A 1 175 ? 20.016 -3.959 -19.094 1 94.06 175 ARG A CA 1
ATOM 1369 C C . ARG A 1 175 ? 19.984 -4.141 -17.578 1 94.06 175 ARG A C 1
ATOM 1371 O O . ARG A 1 175 ? 18.938 -4.375 -16.984 1 94.06 175 ARG A O 1
ATOM 1378 N N . CYS A 1 176 ? 21.141 -4.047 -16.922 1 94.06 176 CYS A N 1
ATOM 1379 C CA . CYS A 1 176 ? 21.297 -4.152 -15.477 1 94.06 176 CYS A CA 1
ATOM 1380 C C . CYS A 1 176 ? 21.5 -2.779 -14.852 1 94.06 176 CYS A C 1
ATOM 1382 O O . CYS A 1 176 ? 22.266 -1.96 -15.383 1 94.06 176 CYS A O 1
ATOM 1384 N N . PRO A 1 177 ? 20.859 -2.57 -13.758 1 92.38 177 PRO A N 1
ATOM 1385 C CA . PRO A 1 177 ? 21.141 -1.318 -13.047 1 92.38 177 PRO A CA 1
ATOM 1386 C C . PRO A 1 177 ? 22.469 -1.347 -12.289 1 92.38 177 PRO A C 1
ATOM 1388 O O . PRO A 1 177 ? 23.094 -2.398 -12.188 1 92.38 177 PRO A O 1
ATOM 1391 N N . GLY A 1 178 ? 22.828 -0.165 -11.883 1 91.06 178 GLY A N 1
ATOM 1392 C CA . GLY A 1 178 ? 23.984 -0.098 -10.992 1 91.06 178 GLY A CA 1
ATOM 1393 C C . GLY A 1 178 ? 23.688 -0.608 -9.594 1 91.06 178 GLY A C 1
ATOM 1394 O O . GLY A 1 178 ? 22.531 -0.702 -9.195 1 91.06 178 GLY A O 1
ATOM 1395 N N . GLY A 1 179 ? 24.719 -0.975 -8.812 1 90.56 179 GLY A N 1
ATOM 1396 C CA . GLY A 1 179 ? 24.594 -1.333 -7.406 1 90.56 179 GLY A CA 1
ATOM 1397 C C . GLY A 1 179 ? 24.297 -2.807 -7.191 1 90.56 179 GLY A C 1
ATOM 1398 O O . GLY A 1 179 ? 24.141 -3.252 -6.055 1 90.56 179 GLY A O 1
ATOM 1399 N N . CYS A 1 180 ? 24.25 -3.588 -8.242 1 92.62 180 CYS A N 1
ATOM 1400 C CA . CYS A 1 180 ? 23.859 -4.988 -8.117 1 92.62 180 CYS A CA 1
ATOM 1401 C C . CYS A 1 180 ? 24.938 -5.801 -7.422 1 92.62 180 CYS A C 1
ATOM 1403 O O . CYS A 1 180 ? 24.688 -6.918 -6.969 1 92.62 180 CYS A O 1
ATOM 1405 N N . ALA A 1 181 ? 26.125 -5.215 -7.328 1 92.81 181 ALA A N 1
ATOM 1406 C CA . ALA A 1 181 ? 27.203 -5.883 -6.602 1 92.81 181 ALA A CA 1
ATOM 1407 C C . ALA A 1 181 ? 26.922 -5.902 -5.102 1 92.81 181 ALA A C 1
ATOM 1409 O O . ALA A 1 181 ? 27.5 -6.711 -4.367 1 92.81 181 ALA A O 1
ATOM 1410 N N . HIS A 1 182 ? 26 -5.066 -4.684 1 88.81 182 HIS A N 1
ATOM 1411 C CA . HIS A 1 182 ? 25.75 -4.926 -3.256 1 88.81 182 HIS A CA 1
ATOM 1412 C C . HIS A 1 182 ? 24.359 -5.465 -2.887 1 88.81 182 HIS A C 1
ATOM 1414 O O . HIS A 1 182 ? 23.891 -5.25 -1.771 1 88.81 182 HIS A O 1
ATOM 1420 N N . THR A 1 183 ? 23.703 -6.121 -3.787 1 89.62 183 THR A N 1
ATOM 1421 C CA . THR A 1 183 ? 22.453 -6.82 -3.479 1 89.62 183 THR A CA 1
ATOM 1422 C C . THR A 1 183 ? 22.75 -8.195 -2.889 1 89.62 183 THR A C 1
ATOM 1424 O O . THR A 1 183 ? 23.391 -9.031 -3.529 1 89.62 183 THR A O 1
ATOM 1427 N N . ASN A 1 184 ? 22.234 -8.375 -1.681 1 88.5 184 ASN A N 1
ATOM 1428 C CA . ASN A 1 184 ? 22.578 -9.594 -0.956 1 88.5 184 ASN A CA 1
ATOM 1429 C C . ASN A 1 184 ? 21.375 -10.492 -0.751 1 88.5 184 ASN A C 1
ATOM 1431 O O . ASN A 1 184 ? 20.234 -10.008 -0.701 1 88.5 184 ASN A O 1
ATOM 1435 N N . LEU A 1 185 ? 21.688 -11.758 -0.634 1 89.38 185 LEU A N 1
ATOM 1436 C CA . LEU A 1 185 ? 20.656 -12.695 -0.199 1 89.38 185 LEU A CA 1
ATOM 1437 C C . LEU A 1 185 ? 20.156 -12.33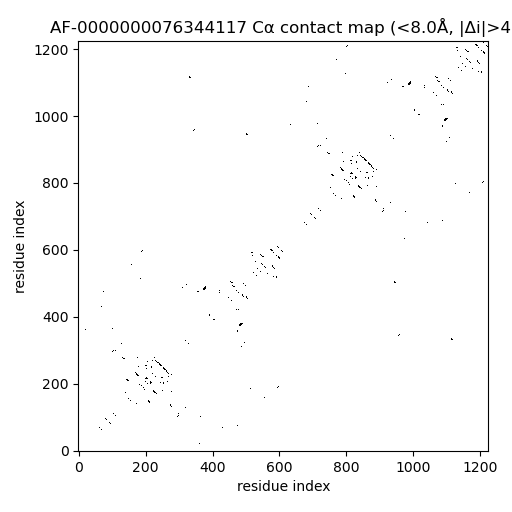6 1.196 1 89.38 185 LEU A C 1
ATOM 1439 O O . LEU A 1 185 ? 20.953 -12.109 2.109 1 89.38 185 LEU A O 1
ATOM 1443 N N . GLY A 1 186 ? 18.875 -12.25 1.371 1 81.81 186 GLY A N 1
ATOM 1444 C CA . GLY A 1 186 ? 18.266 -11.875 2.641 1 81.81 186 GLY A CA 1
ATOM 1445 C C . GLY A 1 186 ? 18.016 -13.055 3.559 1 81.81 186 GLY A C 1
ATOM 1446 O O . GLY A 1 186 ? 17.875 -12.883 4.77 1 81.81 186 GLY A O 1
ATOM 1447 N N . ASN A 1 187 ? 17.938 -14.281 3.031 1 86.81 187 ASN A N 1
ATOM 1448 C CA . ASN A 1 187 ? 17.766 -15.531 3.76 1 86.81 187 ASN A CA 1
ATOM 1449 C C . ASN A 1 187 ? 18.75 -16.594 3.285 1 86.81 187 ASN A C 1
ATOM 1451 O O . ASN A 1 187 ? 19.141 -16.609 2.117 1 86.81 187 ASN A O 1
ATOM 1455 N N . PRO A 1 188 ? 19.109 -17.406 4.156 1 88.62 188 PRO A N 1
ATOM 1456 C CA . PRO A 1 188 ? 20.094 -18.438 3.791 1 88.62 188 PRO A CA 1
ATOM 1457 C C . PRO A 1 188 ? 19.562 -19.391 2.729 1 88.62 188 PRO A C 1
ATOM 1459 O O . PRO A 1 188 ? 18.391 -19.75 2.742 1 88.62 188 PRO A O 1
ATOM 1462 N N . ARG A 1 189 ? 20.484 -19.797 1.854 1 91.5 189 ARG A N 1
ATOM 1463 C CA . ARG A 1 189 ? 20.219 -20.766 0.803 1 91.5 189 ARG A CA 1
ATOM 1464 C C . ARG A 1 189 ? 21.344 -21.797 0.706 1 91.5 189 ARG A C 1
ATOM 1466 O O . ARG A 1 189 ? 22.516 -21.469 0.898 1 91.5 189 ARG A O 1
ATOM 1473 N N . TRP A 1 190 ? 20.969 -22.984 0.383 1 93.44 190 TRP A N 1
ATOM 1474 C CA . TRP A 1 190 ? 21.969 -24.031 0.189 1 93.44 190 TRP A CA 1
ATOM 1475 C C . TRP A 1 190 ? 22.359 -24.141 -1.28 1 93.44 190 TRP A C 1
ATOM 1477 O O . TRP A 1 190 ? 21.5 -24.156 -2.162 1 93.44 190 TRP A O 1
ATOM 1487 N N . ILE A 1 191 ? 23.625 -24.156 -1.529 1 94.81 191 ILE A N 1
ATOM 1488 C CA . ILE A 1 191 ? 24.234 -24.578 -2.783 1 94.81 191 ILE A CA 1
ATOM 1489 C C . ILE A 1 191 ? 25.141 -25.781 -2.539 1 94.81 191 ILE A C 1
ATOM 1491 O O . ILE A 1 191 ? 26.266 -25.641 -2.053 1 94.81 191 ILE A O 1
ATOM 1495 N N . GLY A 1 192 ? 24.594 -26.859 -2.967 1 93.38 192 GLY A N 1
ATOM 1496 C CA . GLY A 1 192 ? 25.266 -28.078 -2.518 1 93.38 192 GLY A CA 1
ATOM 1497 C C . GLY A 1 192 ? 25.312 -28.203 -1.007 1 93.38 192 GLY A C 1
ATOM 1498 O O . GLY A 1 192 ? 24.266 -28.203 -0.353 1 93.38 192 GLY A O 1
ATOM 1499 N N . ALA A 1 193 ? 26.5 -28.219 -0.497 1 92.81 193 ALA A N 1
ATOM 1500 C CA . ALA A 1 193 ? 26.656 -28.375 0.947 1 92.81 193 ALA A CA 1
ATOM 1501 C C . ALA A 1 193 ? 26.969 -27.031 1.607 1 92.81 193 ALA A C 1
ATOM 1503 O O . ALA A 1 193 ? 27.047 -26.938 2.834 1 92.81 193 ALA A O 1
ATOM 1504 N N . SER A 1 194 ? 27 -26.016 0.805 1 91.56 194 SER A N 1
ATOM 1505 C CA . SER A 1 194 ? 27.359 -24.703 1.336 1 91.56 194 SER A CA 1
ATOM 1506 C C . SER A 1 194 ? 26.125 -23.875 1.634 1 91.56 194 SER A C 1
ATOM 1508 O O . SER A 1 194 ? 25.281 -23.656 0.752 1 91.56 194 SER A O 1
ATOM 1510 N N . LYS A 1 195 ? 25.984 -23.469 2.861 1 91.19 195 LYS A N 1
ATOM 1511 C CA . LYS A 1 195 ? 24.922 -22.531 3.229 1 91.19 195 LYS A CA 1
ATOM 1512 C C . LYS A 1 195 ? 25.359 -21.094 3.014 1 91.19 195 LYS A C 1
ATOM 1514 O O . LYS A 1 195 ? 26.266 -20.594 3.689 1 91.19 195 LYS A O 1
ATOM 1519 N N . ILE A 1 196 ? 24.75 -20.406 2.17 1 91.12 196 ILE A N 1
ATOM 1520 C CA . ILE A 1 196 ? 25.188 -19.062 1.801 1 91.12 196 ILE A CA 1
ATOM 1521 C C . ILE A 1 196 ? 24.141 -18.047 2.232 1 91.12 196 ILE A C 1
ATOM 1523 O O . ILE A 1 196 ? 22.938 -18.328 2.215 1 91.12 196 ILE A O 1
ATOM 1527 N N . ASN A 1 197 ? 24.594 -16.828 2.682 1 87.5 197 ASN A N 1
ATOM 1528 C CA . ASN A 1 197 ? 23.75 -15.688 3.049 1 87.5 197 ASN A CA 1
ATOM 1529 C C . ASN A 1 197 ? 24.531 -14.383 3.033 1 87.5 197 ASN A C 1
ATOM 1531 O O . ASN A 1 197 ? 25.75 -14.375 3.197 1 87.5 197 ASN A O 1
ATOM 1535 N N . GLY A 1 198 ? 23.844 -13.273 2.73 1 85 198 GLY A N 1
ATOM 1536 C CA . GLY A 1 198 ? 24.438 -11.953 2.844 1 85 198 GLY A CA 1
ATOM 1537 C C . GLY A 1 198 ? 25.359 -11.609 1.691 1 85 198 GLY A C 1
ATOM 1538 O O . GLY A 1 198 ? 26.25 -10.758 1.826 1 85 198 GLY A O 1
ATOM 1539 N N . ARG A 1 199 ? 25.266 -12.344 0.605 1 89.44 199 ARG A N 1
ATOM 1540 C CA . ARG A 1 199 ? 26.047 -12.125 -0.608 1 89.44 199 ARG A CA 1
ATOM 1541 C C . ARG A 1 199 ? 25.188 -12.344 -1.854 1 89.44 199 ARG A C 1
ATOM 1543 O O . ARG A 1 199 ? 24.156 -12.992 -1.791 1 89.44 199 ARG A O 1
ATOM 1550 N N . PRO A 1 200 ? 25.703 -11.758 -2.988 1 94.19 200 PRO A N 1
ATOM 1551 C CA . PRO A 1 200 ? 24.969 -12.047 -4.227 1 94.19 200 PRO A CA 1
ATOM 1552 C C . PRO A 1 200 ? 25.031 -13.516 -4.621 1 94.19 200 PRO A C 1
ATOM 1554 O O . PRO A 1 200 ? 26.031 -14.188 -4.367 1 94.19 200 PRO A O 1
ATOM 1557 N N . LEU A 1 201 ? 24.062 -13.984 -5.266 1 96.06 201 LEU A N 1
ATOM 1558 C CA . LEU A 1 201 ? 23.984 -15.375 -5.684 1 96.06 201 LEU A CA 1
ATOM 1559 C C . LEU A 1 201 ? 24.594 -15.562 -7.074 1 96.06 201 LEU A C 1
ATOM 1561 O O . LEU A 1 201 ? 23.906 -15.367 -8.078 1 96.06 201 LEU A O 1
ATOM 1565 N N . VAL A 1 202 ? 25.859 -15.969 -7.10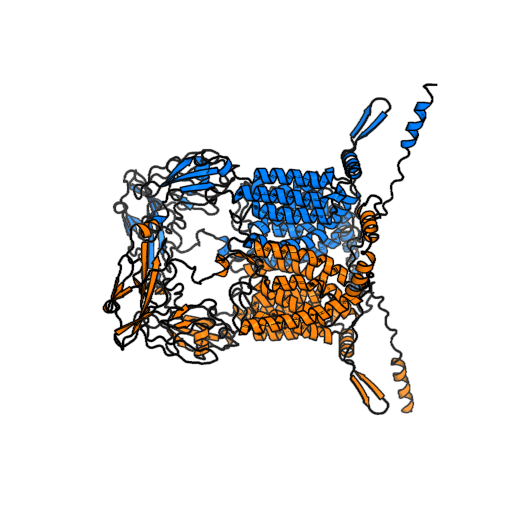5 1 97.25 202 VAL A N 1
ATOM 1566 C CA . VAL A 1 202 ? 26.594 -16.266 -8.328 1 97.25 202 VAL A CA 1
ATOM 1567 C C . VAL A 1 202 ? 27.297 -17.609 -8.203 1 97.25 202 VAL A C 1
ATOM 1569 O O . VAL A 1 202 ? 28.141 -17.797 -7.32 1 97.25 202 VAL A O 1
ATOM 1572 N N . VAL A 1 203 ? 26.891 -18.516 -8.984 1 97.31 203 VAL A N 1
ATOM 1573 C CA . VAL A 1 203 ? 27.516 -19.844 -9.008 1 97.31 203 VAL A CA 1
ATOM 1574 C C . VAL A 1 203 ? 28.25 -20.047 -10.328 1 97.31 203 VAL A C 1
ATOM 1576 O O . VAL A 1 203 ? 27.609 -20.234 -11.375 1 97.31 203 VAL A O 1
ATOM 1579 N N . GLY A 1 204 ? 29.516 -20 -10.219 1 94.62 204 GLY A N 1
ATOM 1580 C CA . GLY A 1 204 ? 30.328 -20.172 -11.414 1 94.62 204 GLY A CA 1
ATOM 1581 C C . GLY A 1 204 ? 31.234 -18.984 -11.68 1 94.62 204 GLY A C 1
ATOM 1582 O O . GLY A 1 204 ? 31.594 -18.25 -10.766 1 94.62 204 GLY A O 1
ATOM 1583 N N . GLY A 1 205 ? 31.797 -18.812 -12.883 1 89.12 205 GLY A N 1
ATOM 1584 C CA . GLY A 1 205 ? 32.719 -17.797 -13.312 1 89.12 205 GLY A CA 1
ATOM 1585 C C . GLY A 1 205 ? 33.094 -17.891 -14.789 1 89.12 205 GLY A C 1
ATOM 1586 O O . GLY A 1 205 ? 34.188 -17.547 -15.188 1 89.12 205 GLY A O 1
ATOM 1587 N N . GLY A 1 206 ? 32.438 -18.266 -15.562 1 91 206 GLY A N 1
ATOM 1588 C CA . GLY A 1 206 ? 32.406 -18.5 -17 1 91 206 GLY A CA 1
ATOM 1589 C C . GLY A 1 206 ? 31.062 -19 -17.484 1 91 206 GLY A C 1
ATOM 1590 O O . GLY A 1 206 ? 30.234 -18.203 -17.922 1 91 206 GLY A O 1
ATOM 1591 N N . ASP A 1 207 ? 30.922 -20.203 -17.203 1 95.44 207 ASP A N 1
ATOM 1592 C CA . ASP A 1 207 ? 29.562 -20.719 -17.234 1 95.44 207 ASP A CA 1
ATOM 1593 C C . ASP A 1 207 ? 28.844 -20.453 -15.914 1 95.44 207 ASP A C 1
ATOM 1595 O O . ASP A 1 207 ? 29.391 -20.719 -14.844 1 95.44 207 ASP A O 1
ATOM 1599 N N . GLU A 1 208 ? 27.781 -19.781 -16.062 1 97.56 208 GLU A N 1
ATOM 1600 C CA . GLU A 1 208 ? 27 -19.516 -14.859 1 97.56 208 GLU A CA 1
ATOM 1601 C C . GLU A 1 208 ? 25.844 -20.5 -14.719 1 97.56 208 GLU A C 1
ATOM 1603 O O . GLU A 1 208 ? 25.203 -20.859 -15.711 1 97.56 208 GLU A O 1
ATOM 1608 N N . ARG A 1 209 ? 25.656 -21 -13.484 1 96.81 209 ARG A N 1
ATOM 1609 C CA . ARG A 1 209 ? 24.5 -21.844 -13.227 1 96.81 209 ARG A CA 1
ATOM 1610 C C . ARG A 1 209 ? 23.203 -21.062 -13.445 1 96.81 209 ARG A C 1
ATOM 1612 O O . ARG A 1 209 ? 23.156 -19.844 -13.203 1 96.81 209 ARG A O 1
ATOM 1619 N N . ALA A 1 210 ? 22.141 -21.672 -13.836 1 96.5 210 ALA A N 1
ATOM 1620 C CA . ALA A 1 210 ? 20.969 -21 -14.375 1 96.5 210 ALA A CA 1
ATOM 1621 C C . ALA A 1 210 ? 20.219 -20.234 -13.281 1 96.5 210 ALA A C 1
ATOM 1623 O O . ALA A 1 210 ? 19.438 -19.344 -13.57 1 96.5 210 ALA A O 1
ATOM 1624 N N . ASP A 1 211 ? 20.406 -20.594 -12.016 1 95.25 211 ASP A N 1
ATOM 1625 C CA . ASP A 1 211 ? 19.719 -19.891 -10.938 1 95.25 211 ASP A CA 1
ATOM 1626 C C . ASP A 1 211 ? 20.594 -18.781 -10.352 1 95.25 211 ASP A C 1
ATOM 1628 O O . ASP A 1 211 ? 20.25 -18.172 -9.336 1 95.25 211 ASP A O 1
ATOM 1632 N N . SER A 1 212 ? 21.781 -18.516 -11.031 1 96.81 212 SER A N 1
ATOM 1633 C CA . SER A 1 212 ? 22.594 -17.375 -10.648 1 96.81 212 SER A CA 1
ATOM 1634 C C . SER A 1 212 ? 21.891 -16.062 -10.992 1 96.81 212 SER A C 1
ATOM 1636 O O . SER A 1 212 ? 21.172 -15.984 -11.992 1 96.81 212 SER A O 1
ATOM 1638 N N . TRP A 1 213 ? 22.125 -15.086 -10.164 1 96.88 213 TRP A N 1
ATOM 1639 C CA . TRP A 1 213 ? 21.609 -13.758 -10.508 1 96.88 213 TRP A CA 1
ATOM 1640 C C . TRP A 1 213 ? 22.391 -13.164 -11.68 1 96.88 213 TRP A C 1
ATOM 1642 O O . TRP A 1 213 ? 23.609 -13.062 -11.625 1 96.88 213 TRP A O 1
ATOM 1652 N N . VAL A 1 214 ? 21.719 -12.75 -12.609 1 97.06 214 VAL A N 1
ATOM 1653 C CA . VAL A 1 214 ? 22.297 -12.383 -13.891 1 97.06 214 VAL A CA 1
ATOM 1654 C C . VAL A 1 214 ? 23.172 -11.141 -13.727 1 97.06 214 VAL A C 1
ATOM 1656 O O . VAL A 1 214 ? 24.328 -11.125 -14.156 1 97.06 214 VAL A O 1
ATOM 1659 N N . CYS A 1 215 ? 22.641 -10.125 -13.086 1 96.56 215 CYS A N 1
ATOM 1660 C CA . CYS A 1 215 ? 23.328 -8.844 -13.031 1 96.56 215 CYS A CA 1
ATOM 1661 C C . CYS A 1 215 ? 24.578 -8.93 -12.164 1 96.56 215 CYS A C 1
ATOM 1663 O O . CYS A 1 215 ? 25.656 -8.5 -12.57 1 96.56 215 CYS A O 1
ATOM 1665 N N . PRO A 1 216 ? 24.5 -9.492 -11.008 1 97.25 216 PRO A N 1
ATOM 1666 C CA . PRO A 1 216 ? 25.734 -9.711 -10.25 1 97.25 216 PRO A CA 1
ATOM 1667 C C . PRO A 1 216 ? 26.75 -10.57 -11 1 97.25 216 PRO A C 1
ATOM 1669 O O . PRO A 1 216 ? 27.953 -10.32 -10.922 1 97.25 216 PRO A O 1
ATOM 1672 N N . ALA A 1 217 ? 26.297 -11.578 -11.68 1 97.69 217 ALA A N 1
ATOM 1673 C CA . ALA A 1 217 ? 27.203 -12.406 -12.477 1 97.69 217 ALA A CA 1
ATOM 1674 C C . ALA A 1 217 ? 27.875 -11.578 -13.57 1 97.69 217 ALA A C 1
ATOM 1676 O O . ALA A 1 217 ? 29.062 -11.773 -13.852 1 97.69 217 ALA A O 1
ATOM 1677 N N . ALA A 1 218 ? 27.125 -10.742 -14.172 1 97.12 218 ALA A N 1
ATOM 1678 C CA . ALA A 1 218 ? 27.672 -9.875 -15.211 1 97.12 218 ALA A CA 1
ATOM 1679 C C . ALA A 1 218 ? 28.703 -8.914 -14.641 1 97.12 218 ALA A C 1
ATOM 1681 O O . ALA A 1 218 ? 29.688 -8.594 -15.305 1 97.12 218 ALA A O 1
ATOM 1682 N N . VAL A 1 219 ? 28.469 -8.398 -13.453 1 96.62 219 VAL A N 1
ATOM 1683 C CA . VAL A 1 219 ? 29.453 -7.555 -12.781 1 96.62 219 VAL A CA 1
ATOM 1684 C C . VAL A 1 219 ? 30.703 -8.367 -12.477 1 96.62 219 VAL A C 1
ATOM 1686 O O . VAL A 1 219 ? 31.812 -7.91 -12.727 1 96.62 219 VAL A O 1
ATOM 1689 N N . HIS A 1 220 ? 30.5 -9.539 -11.945 1 97.06 220 HIS A N 1
ATOM 1690 C CA . HIS A 1 220 ? 31.594 -10.461 -11.648 1 97.06 220 HIS A CA 1
ATOM 1691 C C . HIS A 1 220 ? 32.438 -10.734 -12.891 1 97.06 220 HIS A C 1
ATOM 1693 O O . HIS A 1 220 ? 33.656 -10.805 -12.805 1 97.06 220 HIS A O 1
ATOM 1699 N N . ALA A 1 221 ? 31.812 -10.844 -14 1 96.44 221 ALA A N 1
ATOM 1700 C CA . ALA A 1 221 ? 32.469 -11.148 -15.266 1 96.44 221 ALA A CA 1
ATOM 1701 C C . ALA A 1 221 ? 33.094 -9.898 -15.875 1 96.44 221 ALA A C 1
ATOM 1703 O O . ALA A 1 221 ? 33.844 -9.977 -16.875 1 96.44 221 ALA A O 1
ATOM 1704 N N . GLY A 1 222 ? 32.781 -8.703 -15.359 1 94.81 222 GLY A N 1
ATOM 1705 C CA . GLY A 1 222 ? 33.312 -7.449 -15.844 1 94.81 222 GLY A CA 1
ATOM 1706 C C . GLY A 1 222 ? 32.594 -6.902 -17.062 1 94.81 222 GLY A C 1
ATOM 1707 O O . GLY A 1 222 ? 33.125 -6.062 -17.781 1 94.81 222 GLY A O 1
ATOM 1708 N N . ILE A 1 223 ? 31.484 -7.398 -17.297 1 94.94 223 ILE A N 1
ATOM 1709 C CA . ILE A 1 223 ? 30.703 -7.004 -18.453 1 94.94 223 ILE A CA 1
ATOM 1710 C C . ILE A 1 223 ? 29.891 -5.746 -18.125 1 94.94 223 ILE A C 1
ATOM 1712 O O . ILE A 1 223 ? 29.719 -4.871 -18.969 1 94.94 223 ILE A O 1
ATOM 1716 N N . VAL A 1 224 ? 29.328 -5.734 -16.906 1 93.81 224 VAL A N 1
ATOM 1717 C CA . VAL A 1 224 ? 28.484 -4.641 -16.438 1 93.81 224 VAL A CA 1
ATOM 1718 C C . VAL A 1 224 ? 29.188 -3.906 -15.289 1 93.81 224 VAL A C 1
ATOM 1720 O O . VAL A 1 224 ? 29.828 -4.531 -14.438 1 93.81 224 VAL A O 1
ATOM 1723 N N . SER A 1 225 ? 29.109 -2.584 -15.328 1 92.75 225 SER A N 1
ATOM 1724 C CA . SER A 1 225 ? 29.719 -1.772 -14.273 1 92.75 225 SER A CA 1
ATOM 1725 C C . SER A 1 225 ? 28.906 -1.87 -12.984 1 92.75 225 SER A C 1
ATOM 1727 O O . SER A 1 225 ? 27.688 -1.885 -13.008 1 92.75 225 SER A O 1
ATOM 1729 N N . SER A 1 226 ? 29.594 -1.952 -11.859 1 91.38 226 SER A N 1
ATOM 1730 C CA . SER A 1 226 ? 28.922 -1.98 -10.562 1 91.38 226 SER A CA 1
ATOM 1731 C C . SER A 1 226 ? 28.234 -0.653 -10.273 1 91.38 226 SER A C 1
ATOM 1733 O O . SER A 1 226 ? 27.219 -0.614 -9.562 1 91.38 226 SER A O 1
ATOM 1735 N N . MET A 1 227 ? 28.734 0.45 -10.812 1 89.06 227 MET A N 1
ATOM 1736 C CA . MET A 1 227 ? 28.234 1.784 -10.484 1 89.06 227 MET A CA 1
ATOM 1737 C C . MET A 1 227 ? 27.25 2.279 -11.547 1 89.06 227 MET A C 1
ATOM 1739 O O . MET A 1 227 ? 26.234 2.898 -11.219 1 89.06 227 MET A O 1
ATOM 1743 N N . PHE A 1 228 ? 27.5 1.944 -12.836 1 92 228 PHE A N 1
ATOM 1744 C CA . PHE A 1 228 ? 26.766 2.588 -13.914 1 92 228 PHE A CA 1
ATOM 1745 C C . PHE A 1 228 ? 25.875 1.579 -14.641 1 92 228 PHE A C 1
ATOM 1747 O O . PHE A 1 228 ? 25.203 1.924 -15.609 1 92 228 PHE A O 1
ATOM 1754 N N . GLY A 1 229 ? 25.891 0.298 -14.117 1 92.44 229 GLY A N 1
ATOM 1755 C CA . GLY A 1 229 ? 25.109 -0.713 -14.805 1 92.44 229 GLY A CA 1
ATOM 1756 C C . GLY A 1 229 ? 25.594 -0.994 -16.203 1 92.44 229 GLY A C 1
ATOM 1757 O O . GLY A 1 229 ? 26.797 -0.911 -16.484 1 92.44 229 GLY A O 1
ATOM 1758 N N . GLY A 1 230 ? 24.734 -1.487 -17.047 1 93.69 230 GLY A N 1
ATOM 1759 C CA . GLY A 1 230 ? 25.094 -1.827 -18.422 1 93.69 230 GLY A CA 1
ATOM 1760 C C . GLY A 1 230 ? 24.219 -2.914 -19.016 1 93.69 230 GLY A C 1
ATOM 1761 O O . GLY A 1 230 ? 23.281 -3.373 -18.375 1 93.69 230 GLY A O 1
ATOM 1762 N N . CYS A 1 231 ? 24.547 -3.189 -20.297 1 94.88 231 CYS A N 1
ATOM 1763 C CA . CYS A 1 231 ? 23.812 -4.238 -21 1 94.88 231 CYS A CA 1
ATOM 1764 C C . CYS A 1 231 ? 24.609 -5.543 -21 1 94.88 231 CYS A C 1
ATOM 1766 O O . CYS A 1 231 ? 25.844 -5.523 -20.984 1 94.88 231 CYS A O 1
ATOM 1768 N N . VAL A 1 232 ? 23.875 -6.586 -20.969 1 95.94 232 VAL A N 1
ATOM 1769 C CA . VAL A 1 232 ? 24.484 -7.914 -21 1 95.94 232 VAL A CA 1
ATOM 1770 C C . VAL A 1 232 ? 23.688 -8.828 -21.922 1 95.94 232 VAL A C 1
ATOM 1772 O O . VAL A 1 232 ? 22.453 -8.758 -21.969 1 95.94 232 VAL A O 1
ATOM 1775 N N . ARG A 1 233 ? 24.438 -9.555 -22.703 1 96.38 233 ARG A N 1
ATOM 1776 C CA . ARG A 1 233 ? 23.828 -10.602 -23.531 1 96.38 233 ARG A CA 1
ATOM 1777 C C . ARG A 1 233 ? 23.891 -11.953 -22.812 1 96.38 233 ARG A C 1
ATOM 1779 O O . ARG A 1 233 ? 24.953 -12.359 -22.344 1 96.38 233 ARG A O 1
ATOM 1786 N N . ILE A 1 234 ? 22.766 -12.586 -22.688 1 96.94 234 ILE A N 1
ATOM 1787 C CA . ILE A 1 234 ? 22.672 -13.898 -22.062 1 96.94 234 ILE A CA 1
ATOM 1788 C C . ILE A 1 234 ? 22.469 -14.969 -23.125 1 96.94 234 ILE A C 1
ATOM 1790 O O . ILE A 1 234 ? 21.625 -14.82 -24.016 1 96.94 234 ILE A O 1
ATOM 1794 N N . ALA A 1 235 ? 23.281 -16.016 -23.078 1 96.88 235 ALA A N 1
ATOM 1795 C CA . ALA A 1 235 ? 23.156 -17.172 -23.953 1 96.88 235 ALA A CA 1
ATOM 1796 C C . ALA A 1 235 ? 23.031 -18.453 -23.156 1 96.88 235 ALA A C 1
ATOM 1798 O O . ALA A 1 235 ? 24.016 -18.922 -22.562 1 96.88 235 ALA A O 1
ATOM 1799 N N . PRO A 1 236 ? 21.844 -19.016 -23.156 1 96.38 236 PRO A N 1
ATOM 1800 C CA . PRO A 1 236 ? 21.703 -20.297 -22.438 1 96.38 236 PRO A CA 1
ATOM 1801 C C . PRO A 1 236 ? 22.469 -21.438 -23.125 1 96.38 236 PRO A C 1
ATOM 1803 O O . PRO A 1 236 ? 22.547 -21.469 -24.359 1 96.38 236 PRO A O 1
ATOM 1806 N N . LEU A 1 237 ? 23.062 -22.25 -22.344 1 96.38 237 LEU A N 1
ATOM 1807 C CA . LEU A 1 237 ? 23.609 -23.5 -22.859 1 96.38 237 LEU A CA 1
ATOM 1808 C C . LEU A 1 237 ? 22.5 -24.531 -23.109 1 96.38 237 LEU A C 1
ATOM 1810 O O . LEU A 1 237 ? 21.422 -24.422 -22.531 1 96.38 237 LEU A O 1
ATOM 1814 N N . PRO A 1 238 ? 22.781 -25.453 -23.953 1 93.81 238 PRO A N 1
ATOM 1815 C CA . PRO A 1 238 ? 21.719 -26.406 -24.281 1 93.81 238 PRO A CA 1
ATOM 1816 C C . PRO A 1 238 ? 21.281 -27.234 -23.078 1 93.81 238 PRO A C 1
ATOM 1818 O O . PRO A 1 238 ? 22.109 -27.75 -22.328 1 93.81 238 PRO A O 1
ATOM 1821 N N . TYR A 1 239 ? 20.062 -27.25 -22.812 1 92.62 239 TYR A N 1
ATOM 1822 C CA . TYR A 1 239 ? 19.469 -28.172 -21.844 1 92.62 239 TYR A CA 1
ATOM 1823 C C . TYR A 1 239 ? 19.359 -29.578 -22.422 1 92.62 239 TYR A C 1
ATOM 1825 O O . TYR A 1 239 ? 19.047 -29.75 -23.609 1 92.62 239 TYR A O 1
ATOM 1833 N N . PRO A 1 240 ? 19.594 -30.609 -21.75 1 93.25 240 PRO A N 1
ATOM 1834 C CA . PRO A 1 240 ? 19.984 -30.672 -20.344 1 93.25 240 PRO A CA 1
ATOM 1835 C C . PRO A 1 240 ? 21.5 -30.734 -20.141 1 93.25 240 PRO A C 1
ATOM 1837 O O . PRO A 1 240 ? 21.969 -31.172 -19.094 1 93.25 240 PRO A O 1
ATOM 1840 N N . ALA A 1 241 ? 22.359 -30.453 -21.203 1 92.5 241 ALA A N 1
ATOM 1841 C CA . ALA A 1 241 ? 23.812 -30.531 -21.109 1 92.5 241 ALA A CA 1
ATOM 1842 C C . ALA A 1 241 ? 24.328 -29.672 -19.953 1 92.5 241 ALA A C 1
ATOM 1844 O O . ALA A 1 241 ? 25.188 -30.094 -19.188 1 92.5 241 ALA A O 1
ATOM 1845 N N . GLY A 1 242 ? 23.688 -28.469 -19.875 1 94.12 242 GLY A N 1
ATOM 1846 C CA . GLY A 1 242 ? 24.094 -27.578 -18.797 1 94.12 242 GLY A CA 1
ATOM 1847 C C . GLY A 1 242 ? 25.594 -27.469 -18.641 1 94.12 242 GLY A C 1
ATOM 1848 O O . GLY A 1 242 ? 26.312 -27.234 -19.609 1 94.12 242 GLY A O 1
ATOM 1849 N N . SER A 1 243 ? 26.078 -27.469 -17.406 1 94.56 243 SER A N 1
ATOM 1850 C CA . SER A 1 243 ? 27.5 -27.406 -17.094 1 94.56 243 SER A CA 1
ATOM 1851 C C . SER A 1 243 ? 27.797 -28.078 -15.758 1 94.56 243 SER A C 1
ATOM 1853 O O . SER A 1 243 ? 26.891 -28.562 -15.086 1 94.56 243 SER A O 1
ATOM 1855 N N . ALA A 1 244 ? 29.031 -28.312 -15.438 1 94.44 244 ALA A N 1
ATOM 1856 C CA . ALA A 1 244 ? 29.5 -28.906 -14.188 1 94.44 244 ALA A CA 1
ATOM 1857 C C . ALA A 1 244 ? 30.812 -28.281 -13.742 1 94.44 244 ALA A C 1
ATOM 1859 O O . ALA A 1 244 ? 31.344 -27.375 -14.406 1 94.44 244 ALA A O 1
ATOM 1860 N N . ASN A 1 245 ? 31.203 -28.609 -12.633 1 94.25 245 ASN A N 1
ATOM 1861 C CA . ASN A 1 245 ? 32.469 -28.172 -12.07 1 94.25 245 ASN A CA 1
ATOM 1862 C C . ASN A 1 245 ? 32.594 -26.641 -12.078 1 94.25 245 ASN A C 1
ATOM 1864 O O . ASN A 1 245 ? 33.562 -26.094 -12.594 1 94.25 245 ASN A O 1
ATOM 1868 N N . TYR A 1 246 ? 31.594 -26.047 -11.609 1 96.5 246 TYR A N 1
ATOM 1869 C CA . TYR A 1 246 ? 31.641 -24.609 -11.406 1 96.5 246 TYR A CA 1
ATOM 1870 C C . TYR A 1 246 ? 32.688 -24.25 -10.367 1 96.5 246 TYR A C 1
ATOM 1872 O O . TYR A 1 246 ? 32.719 -24.797 -9.266 1 96.5 246 TYR A O 1
ATOM 1880 N N . THR A 1 247 ? 33.531 -23.328 -10.656 1 94.44 247 THR A N 1
ATOM 1881 C CA . THR A 1 247 ? 34.594 -22.953 -9.742 1 94.44 247 THR A CA 1
ATOM 1882 C C . THR A 1 247 ? 34.312 -21.594 -9.094 1 94.44 247 THR A C 1
ATOM 1884 O O . THR A 1 247 ? 33.594 -20.766 -9.672 1 94.44 247 THR A O 1
ATOM 1887 N N . SER A 1 248 ? 34.812 -21.5 -7.91 1 94.31 248 SER A N 1
ATOM 1888 C CA . SER A 1 248 ? 34.656 -20.234 -7.203 1 94.31 248 SER A CA 1
ATOM 1889 C C . SER A 1 248 ? 35.75 -19.25 -7.598 1 94.31 248 SER A C 1
ATOM 1891 O O . SER A 1 248 ? 36.906 -19.641 -7.824 1 94.31 248 SER A O 1
ATOM 1893 N N . SER A 1 249 ? 35.438 -18.016 -7.758 1 95.19 249 SER A N 1
ATOM 1894 C CA . SER A 1 249 ? 36.406 -16.938 -8.016 1 95.19 249 SER A CA 1
ATOM 1895 C C . SER A 1 249 ? 35.906 -15.617 -7.418 1 95.19 249 SER A C 1
ATOM 1897 O O . SER A 1 249 ? 34.75 -15.469 -7.082 1 95.19 249 SER A O 1
ATOM 1899 N N . THR A 1 250 ? 36.812 -14.789 -7.125 1 95.19 250 THR A N 1
ATOM 1900 C CA . THR A 1 250 ? 36.5 -13.453 -6.641 1 95.19 250 THR A CA 1
ATOM 1901 C C . THR A 1 250 ? 36.875 -12.391 -7.672 1 95.19 250 THR A C 1
ATOM 1903 O O . THR A 1 250 ? 38.031 -12.336 -8.117 1 95.19 250 THR A O 1
ATOM 1906 N N . SER A 1 251 ? 35.938 -11.703 -8.086 1 94 251 SER A N 1
ATOM 1907 C CA . SER A 1 251 ? 36.156 -10.617 -9.039 1 94 251 SER A CA 1
ATOM 1908 C C . SER A 1 251 ? 35.219 -9.445 -8.773 1 94 251 SER A C 1
ATOM 1910 O O . SER A 1 251 ? 34.031 -9.641 -8.516 1 94 251 SER A O 1
ATOM 1912 N N . ARG A 1 252 ? 35.75 -8.188 -8.789 1 91.75 252 ARG A N 1
ATOM 1913 C CA . ARG A 1 252 ? 34.969 -6.949 -8.633 1 91.75 252 ARG A CA 1
ATOM 1914 C C . ARG A 1 252 ? 34.125 -6.984 -7.363 1 91.75 252 ARG A C 1
ATOM 1916 O O . ARG A 1 252 ? 32.938 -6.684 -7.398 1 91.75 252 ARG A O 1
ATOM 1923 N N . SER A 1 253 ? 34.594 -7.594 -6.355 1 88.25 253 SER A N 1
ATOM 1924 C CA . SER A 1 253 ? 34.062 -7.621 -4.996 1 88.25 253 SER A CA 1
ATOM 1925 C C . SER A 1 253 ? 32.906 -8.625 -4.863 1 88.25 253 SER A C 1
ATOM 1927 O O . SER A 1 253 ? 32.125 -8.547 -3.93 1 88.25 253 SER A O 1
ATOM 1929 N N . ILE A 1 254 ? 32.781 -9.508 -5.871 1 94.81 254 ILE A N 1
ATOM 1930 C CA . ILE A 1 254 ? 31.812 -10.602 -5.801 1 94.81 254 ILE A CA 1
ATOM 1931 C C . ILE A 1 254 ? 32.531 -11.938 -5.789 1 94.81 254 ILE A C 1
ATOM 1933 O O . ILE A 1 254 ? 33.406 -12.188 -6.629 1 94.81 254 ILE A O 1
ATOM 1937 N N . ARG A 1 255 ? 32.312 -12.656 -4.844 1 94.31 255 ARG A N 1
ATOM 1938 C CA . ARG A 1 255 ? 32.844 -14.023 -4.777 1 94.31 255 ARG A CA 1
ATOM 1939 C C . ARG A 1 255 ? 31.781 -15.031 -5.219 1 94.31 255 ARG A C 1
ATOM 1941 O O . ARG A 1 255 ? 30.719 -15.125 -4.613 1 94.31 255 ARG A O 1
ATOM 1948 N N . SER A 1 256 ? 32.062 -15.742 -6.215 1 96.06 256 SER A N 1
ATOM 1949 C CA . SER A 1 256 ? 31.141 -16.766 -6.699 1 96.06 256 SER A CA 1
ATOM 1950 C C . SER A 1 256 ? 31.281 -18.047 -5.895 1 96.06 256 SER A C 1
ATOM 1952 O O . SER A 1 256 ? 32.219 -18.219 -5.133 1 96.06 256 SER A O 1
ATOM 1954 N N . TRP A 1 257 ? 30.297 -18.891 -6.039 1 95.56 257 TRP A N 1
ATOM 1955 C CA . TRP A 1 257 ? 30.266 -20.156 -5.293 1 95.56 257 TRP A CA 1
ATOM 1956 C C . TRP A 1 257 ? 30.578 -21.328 -6.211 1 95.56 257 TRP A C 1
ATOM 1958 O O . TRP A 1 257 ? 30.156 -21.344 -7.367 1 95.56 257 TRP A O 1
ATOM 1968 N N . PRO A 1 258 ? 31.281 -22.281 -5.637 1 95.62 258 PRO A N 1
ATOM 1969 C CA . PRO A 1 258 ? 31.562 -23.484 -6.414 1 95.62 258 PRO A CA 1
ATOM 1970 C C . PRO A 1 258 ? 30.422 -24.5 -6.367 1 95.62 258 PRO A C 1
ATOM 1972 O O . PRO A 1 258 ? 29.609 -24.469 -5.441 1 95.62 258 PRO A O 1
ATOM 1975 N N . PHE A 1 259 ? 30.391 -25.297 -7.281 1 96.62 259 PHE A N 1
ATOM 1976 C CA . PHE A 1 259 ? 29.438 -26.391 -7.398 1 96.62 259 PHE A CA 1
ATOM 1977 C C . PHE A 1 259 ? 29.953 -27.453 -8.359 1 96.62 259 PHE A C 1
ATOM 1979 O O . PHE A 1 259 ? 30 -27.25 -9.57 1 96.62 259 PHE A O 1
ATOM 1986 N N . ALA A 1 260 ? 30.203 -28.547 -7.879 1 94.75 260 ALA A N 1
ATOM 1987 C CA . ALA A 1 260 ? 30.922 -29.562 -8.648 1 94.75 260 ALA A CA 1
ATOM 1988 C C . ALA A 1 260 ? 29.969 -30.391 -9.492 1 94.75 260 ALA A C 1
ATOM 1990 O O . ALA A 1 260 ? 30.234 -30.688 -10.656 1 94.75 260 ALA A O 1
ATOM 1991 N N . PRO A 1 261 ? 28.844 -30.75 -8.961 1 94.56 261 PRO A N 1
ATOM 1992 C CA . PRO A 1 261 ? 27.953 -31.625 -9.727 1 94.56 261 PRO A CA 1
ATOM 1993 C C . PRO A 1 261 ? 27.406 -30.969 -10.992 1 94.56 261 PRO A C 1
ATOM 1995 O O . PRO A 1 261 ? 27.5 -29.75 -11.148 1 94.56 261 PRO A O 1
ATOM 1998 N N . HIS A 1 262 ? 26.922 -31.828 -11.844 1 93.81 262 HIS A N 1
ATOM 1999 C CA . HIS A 1 262 ? 26.266 -31.375 -13.062 1 93.81 262 HIS A CA 1
ATOM 2000 C C . HIS A 1 262 ? 24.938 -30.688 -12.742 1 93.81 262 HIS A C 1
ATOM 2002 O O . HIS A 1 262 ? 24.203 -31.125 -11.867 1 93.81 262 HIS A O 1
ATOM 2008 N N . PHE A 1 263 ? 24.734 -29.578 -13.305 1 94.5 263 PHE A N 1
ATOM 2009 C CA . PHE A 1 263 ? 23.469 -28.859 -13.273 1 94.5 263 PHE A CA 1
ATOM 2010 C C . PHE A 1 263 ? 22.906 -28.703 -14.688 1 94.5 263 PHE A C 1
ATOM 2012 O O . PHE A 1 263 ? 23.609 -28.203 -15.578 1 94.5 263 PHE A O 1
ATOM 2019 N N . PRO A 1 264 ? 21.75 -29.078 -14.93 1 93.81 264 PRO A N 1
ATOM 2020 C CA . PRO A 1 264 ? 21.25 -29.25 -16.297 1 93.81 264 PRO A CA 1
ATOM 2021 C C . PRO A 1 264 ? 21.078 -27.938 -17.031 1 93.81 264 PRO A C 1
ATOM 2023 O O . PRO A 1 264 ? 20.906 -27.922 -18.266 1 93.81 264 PRO A O 1
ATOM 2026 N N . ALA A 1 265 ? 20.969 -26.844 -16.422 1 95.81 265 ALA A N 1
ATOM 2027 C CA . ALA A 1 265 ? 20.797 -25.547 -17.078 1 95.81 265 ALA A CA 1
ATOM 2028 C C . ALA A 1 265 ? 21.891 -24.578 -16.688 1 95.81 265 ALA A C 1
ATOM 2030 O O . ALA A 1 265 ? 22.266 -24.484 -15.508 1 95.81 265 ALA A O 1
ATOM 2031 N N . ALA A 1 266 ? 22.422 -23.891 -17.656 1 97.12 266 ALA A N 1
ATOM 2032 C CA . ALA A 1 266 ? 23.484 -22.906 -17.469 1 97.12 266 ALA A CA 1
ATOM 2033 C C . ALA A 1 266 ? 23.438 -21.859 -18.578 1 97.12 266 ALA A C 1
ATOM 2035 O O . ALA A 1 266 ? 22.672 -21.969 -19.531 1 97.12 266 ALA A O 1
ATOM 2036 N N . PHE A 1 267 ? 24.141 -20.797 -18.391 1 97.31 267 PHE A N 1
ATOM 2037 C CA . PHE A 1 267 ? 24.203 -19.75 -19.391 1 97.31 267 PHE A CA 1
ATOM 2038 C C . PHE A 1 267 ? 25.578 -19.078 -19.391 1 97.31 267 PHE A C 1
ATOM 2040 O O . PHE A 1 267 ? 26.359 -19.234 -18.453 1 97.31 267 PHE A O 1
ATOM 2047 N N . THR A 1 268 ? 25.828 -18.453 -20.438 1 97.62 268 THR A N 1
ATOM 2048 C CA . THR A 1 268 ? 27.031 -17.625 -20.562 1 97.62 268 THR A CA 1
ATOM 2049 C C . THR A 1 268 ? 26.656 -16.156 -20.797 1 97.62 268 THR A C 1
ATOM 2051 O O . THR A 1 268 ? 25.531 -15.859 -21.188 1 97.62 268 THR A O 1
ATOM 2054 N N . LEU A 1 269 ? 27.562 -15.305 -20.438 1 97.38 269 LEU A N 1
ATOM 2055 C CA . LEU A 1 269 ? 27.344 -13.867 -20.547 1 97.38 269 LEU A CA 1
ATOM 2056 C C . LEU A 1 269 ? 28.344 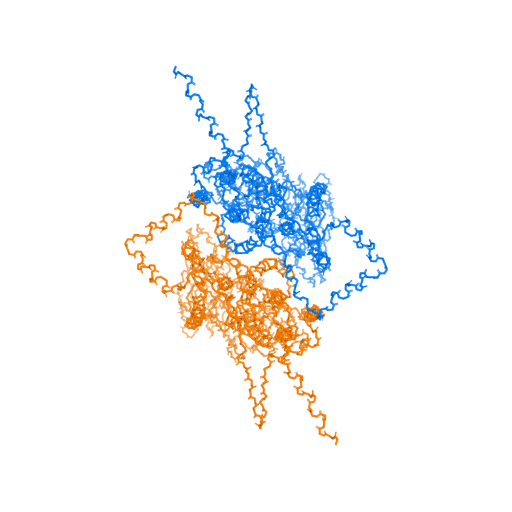-13.227 -21.5 1 97.38 269 LEU A C 1
ATOM 2058 O O . LEU A 1 269 ? 29.5 -13.656 -21.547 1 97.38 269 LEU A O 1
ATOM 2062 N N . SER A 1 270 ? 27.922 -12.258 -22.266 1 96.31 270 SER A N 1
ATOM 2063 C CA . SER A 1 270 ? 28.812 -11.5 -23.125 1 96.31 270 SER A CA 1
ATOM 2064 C C . SER A 1 270 ? 28.391 -10.031 -23.219 1 96.31 270 SER A C 1
ATOM 2066 O O . SER A 1 270 ? 27.297 -9.672 -22.797 1 96.31 270 SER A O 1
ATOM 2068 N N . HIS A 1 271 ? 29.328 -9.203 -23.672 1 94 271 HIS A N 1
ATOM 2069 C CA . HIS A 1 271 ? 29.078 -7.773 -23.812 1 94 271 HIS A CA 1
ATOM 2070 C C . HIS A 1 271 ? 28.031 -7.504 -24.906 1 94 271 HIS A C 1
ATOM 2072 O O . HIS A 1 271 ? 28.016 -8.188 -25.938 1 94 271 HIS A O 1
ATOM 2078 N N . ALA A 1 272 ? 27.109 -6.641 -24.547 1 90.12 272 ALA A N 1
ATOM 2079 C CA . ALA A 1 272 ? 26.125 -6.23 -25.547 1 90.12 272 ALA A CA 1
ATOM 2080 C C . ALA A 1 272 ? 25.844 -4.734 -25.453 1 90.12 272 ALA A C 1
ATOM 2082 O O . ALA A 1 272 ? 25.938 -4.145 -24.375 1 90.12 272 ALA A O 1
ATOM 2083 N N . GLY A 1 273 ? 25.453 -4.207 -26.578 1 76.31 273 GLY A N 1
ATOM 2084 C CA . GLY A 1 273 ? 24.922 -2.855 -26.641 1 76.31 273 GLY A CA 1
ATOM 2085 C C . GLY A 1 273 ? 25.984 -1.784 -26.516 1 76.31 273 GLY A C 1
ATOM 2086 O O . GLY A 1 273 ? 27.172 -2.094 -26.359 1 76.31 273 GLY A O 1
ATOM 2087 N N . SER A 1 274 ? 25.641 -0.516 -26.828 1 75.81 274 SER A N 1
ATOM 2088 C CA . SER A 1 274 ? 26.5 0.657 -26.703 1 75.81 274 SER A CA 1
ATOM 2089 C C . SER A 1 274 ? 26.328 1.322 -25.344 1 75.81 274 SER A C 1
ATOM 2091 O O . SER A 1 274 ? 25.328 1.106 -24.672 1 75.81 274 SER A O 1
ATOM 2093 N N . LEU A 1 275 ? 27.344 1.96 -24.953 1 70.12 275 LEU A N 1
ATOM 2094 C CA . LEU A 1 275 ? 27.328 2.662 -23.672 1 70.12 275 LEU A CA 1
ATOM 2095 C C . LEU A 1 275 ? 26.141 3.605 -23.578 1 70.12 275 LEU A C 1
ATOM 2097 O O . LEU A 1 275 ? 25.484 3.693 -22.531 1 70.12 275 LEU A O 1
ATOM 2101 N N . SER A 1 276 ? 25.766 4.195 -24.688 1 71.75 276 SER A N 1
ATOM 2102 C CA . SER A 1 276 ? 24.734 5.223 -24.656 1 71.75 276 SER A CA 1
ATOM 2103 C C . SER A 1 276 ? 23.359 4.613 -24.406 1 71.75 276 SER A C 1
ATOM 2105 O O . SER A 1 276 ? 22.5 5.234 -23.766 1 71.75 276 SER A O 1
ATOM 2107 N N . GLN A 1 277 ? 23.188 3.381 -24.781 1 80 277 GLN A N 1
ATOM 2108 C CA . GLN A 1 277 ? 21.859 2.768 -24.672 1 80 277 GLN A CA 1
ATOM 2109 C C . GLN A 1 277 ? 21.766 1.93 -23.391 1 80 277 GLN A C 1
ATOM 2111 O O . GLN A 1 277 ? 20.656 1.557 -22.984 1 80 277 GLN A O 1
ATOM 2116 N N . CYS A 1 278 ? 22.875 1.854 -22.672 1 87.5 278 CYS A N 1
ATOM 2117 C CA . CYS A 1 278 ? 22.859 0.842 -21.609 1 87.5 278 CYS A CA 1
ATOM 2118 C C . CYS A 1 278 ? 23.25 1.448 -20.266 1 87.5 278 CYS A C 1
ATOM 2120 O O . CYS A 1 278 ? 23.031 0.834 -19.219 1 87.5 278 CYS A O 1
ATOM 2122 N N . MET A 1 279 ? 23.656 2.676 -20.312 1 84.75 279 MET A N 1
ATOM 2123 C CA . MET A 1 279 ? 24.156 3.27 -19.078 1 84.75 279 MET A CA 1
ATOM 2124 C C . MET A 1 279 ? 23 3.633 -18.156 1 84.75 279 MET A C 1
ATOM 2126 O O . MET A 1 279 ? 21.953 4.09 -18.594 1 84.75 279 MET A O 1
ATOM 2130 N N . GLU A 1 280 ? 23.25 3.449 -16.828 1 89.12 280 GLU A N 1
ATOM 2131 C CA . GLU A 1 280 ? 22.312 3.9 -15.812 1 89.12 280 GLU A CA 1
ATOM 2132 C C . GLU A 1 280 ? 22.5 5.383 -15.5 1 89.12 280 GLU A C 1
ATOM 2134 O O . GLU A 1 280 ? 23.625 5.863 -15.391 1 89.12 280 GLU A O 1
ATOM 2139 N N . TYR A 1 281 ? 21.469 6.102 -15.383 1 92.56 281 TYR A N 1
ATOM 2140 C CA . TYR A 1 281 ? 21.516 7.555 -15.25 1 92.56 281 TYR A CA 1
ATOM 2141 C C . TYR A 1 281 ? 21.375 7.969 -13.789 1 92.56 281 TYR A C 1
ATOM 2143 O O . TYR A 1 281 ? 21.172 9.148 -13.492 1 92.56 281 TYR A O 1
ATOM 2151 N N . HIS A 1 282 ? 21.469 7.082 -12.836 1 94.06 282 HIS A N 1
ATOM 2152 C CA . HIS A 1 282 ? 21.328 7.375 -11.414 1 94.06 282 HIS A CA 1
ATOM 2153 C C . HIS A 1 282 ? 22.266 8.492 -10.984 1 94.06 282 HIS A C 1
ATOM 2155 O O . HIS A 1 282 ? 21.812 9.523 -10.469 1 94.06 282 HIS A O 1
ATOM 2161 N N . TRP A 1 283 ? 23.5 8.406 -11.25 1 94.06 283 TRP A N 1
ATOM 2162 C CA . TRP A 1 283 ? 24.5 9.336 -10.727 1 94.06 283 TRP A CA 1
ATOM 2163 C C . TRP A 1 283 ? 24.5 10.633 -11.523 1 94.06 283 TRP A C 1
ATOM 2165 O O . TRP A 1 283 ? 24.578 11.719 -10.945 1 94.06 283 TRP A O 1
ATOM 2175 N N . PRO A 1 284 ? 24.359 10.57 -12.859 1 94.44 284 PRO A N 1
ATOM 2176 C CA . PRO A 1 284 ? 24.25 11.836 -13.578 1 94.44 284 PRO A CA 1
ATOM 2177 C C . PRO A 1 284 ? 23.047 12.664 -13.133 1 94.44 284 PRO A C 1
ATOM 2179 O O . PRO A 1 284 ? 23.156 13.883 -12.984 1 94.44 284 PRO A O 1
ATOM 2182 N N . ILE A 1 285 ? 21.969 11.977 -12.93 1 97.5 285 ILE A N 1
ATOM 2183 C CA . ILE A 1 285 ? 20.781 12.711 -12.492 1 97.5 285 ILE A CA 1
ATOM 2184 C C . ILE A 1 285 ? 21 13.242 -11.078 1 97.5 285 ILE A C 1
ATOM 2186 O O . ILE A 1 285 ? 20.656 14.391 -10.789 1 97.5 285 ILE A O 1
ATOM 2190 N N . THR A 1 286 ? 21.578 12.43 -10.203 1 97.69 286 THR A N 1
ATOM 2191 C CA . THR A 1 286 ? 21.859 12.867 -8.836 1 97.69 286 THR A CA 1
ATOM 2192 C C . THR A 1 286 ? 22.797 14.062 -8.836 1 97.69 286 THR A C 1
ATOM 2194 O O . THR A 1 286 ? 22.562 15.055 -8.141 1 97.69 286 THR A O 1
ATOM 2197 N N . ALA A 1 287 ? 23.875 14 -9.648 1 97.56 287 ALA A N 1
ATOM 2198 C CA . ALA A 1 287 ? 24.828 15.102 -9.727 1 97.56 287 ALA A CA 1
ATOM 2199 C C . ALA A 1 287 ? 24.156 16.375 -10.211 1 97.56 287 ALA A C 1
ATOM 2201 O O . ALA A 1 287 ? 24.391 17.453 -9.664 1 97.56 287 ALA A O 1
ATOM 2202 N N . THR A 1 288 ? 23.312 16.219 -11.18 1 98.19 288 THR A N 1
ATOM 2203 C CA . THR A 1 288 ? 22.594 17.359 -11.727 1 98.19 288 THR A CA 1
ATOM 2204 C C . THR A 1 288 ? 21.656 17.953 -10.672 1 98.19 288 THR A C 1
ATOM 2206 O O . THR A 1 288 ? 21.641 19.172 -10.469 1 98.19 288 THR A O 1
ATOM 2209 N N . ASN A 1 289 ? 20.891 17.141 -9.992 1 98.75 289 ASN A N 1
ATOM 2210 C CA . ASN A 1 289 ? 19.938 17.625 -8.992 1 98.75 289 ASN A CA 1
ATOM 2211 C C . ASN A 1 289 ? 20.656 18.219 -7.781 1 98.75 289 ASN A C 1
ATOM 2213 O O . ASN A 1 289 ? 20.156 19.172 -7.176 1 98.75 289 ASN A O 1
ATOM 2217 N N . VAL A 1 290 ? 21.812 17.656 -7.414 1 98.56 290 VAL A N 1
ATOM 2218 C CA . VAL A 1 290 ? 22.609 18.219 -6.324 1 98.56 290 VAL A CA 1
ATOM 2219 C C . VAL A 1 290 ? 23.078 19.625 -6.688 1 98.56 290 VAL A C 1
ATOM 2221 O O . VAL A 1 290 ? 22.906 20.562 -5.895 1 98.56 290 VAL A O 1
ATOM 2224 N N . PHE A 1 291 ? 23.547 19.734 -7.887 1 98.38 291 PHE A N 1
ATOM 2225 C CA . PHE A 1 291 ? 24.047 21.016 -8.359 1 98.38 291 PHE A CA 1
ATOM 2226 C C . PHE A 1 291 ? 22.922 22.047 -8.453 1 98.38 291 PHE A C 1
ATOM 2228 O O . PHE A 1 291 ? 23.062 23.172 -7.988 1 98.38 291 PHE A O 1
ATOM 2235 N N . LEU A 1 292 ? 21.828 21.703 -8.992 1 98.44 292 LEU A N 1
ATOM 2236 C CA . LEU A 1 292 ? 20.734 22.641 -9.219 1 98.44 292 LEU A CA 1
ATOM 2237 C C . LEU A 1 292 ? 20.047 23.016 -7.91 1 98.44 292 LEU A C 1
ATOM 2239 O O . LEU A 1 292 ? 19.594 24.156 -7.754 1 98.44 292 LEU A O 1
ATOM 2243 N N . LEU A 1 293 ? 19.922 22.078 -6.957 1 98.56 293 LEU A N 1
ATOM 2244 C CA . LEU A 1 293 ? 19.406 22.453 -5.648 1 98.56 293 LEU A CA 1
ATOM 2245 C C . LEU A 1 293 ? 20.328 23.453 -4.961 1 98.56 293 LEU A C 1
ATOM 2247 O O . LEU A 1 293 ? 19.859 24.391 -4.309 1 98.56 293 LEU A O 1
ATOM 2251 N N . PHE A 1 294 ? 21.672 23.203 -5.113 1 97.88 294 PHE A N 1
ATOM 2252 C CA . PHE A 1 294 ? 22.656 24.109 -4.559 1 97.88 294 PHE A CA 1
ATOM 2253 C C . PHE A 1 294 ? 22.5 25.516 -5.145 1 97.88 294 PHE A C 1
ATOM 2255 O O . PHE A 1 294 ? 22.438 26.5 -4.41 1 97.88 294 PHE A O 1
ATOM 2262 N N . VAL A 1 295 ? 22.375 25.594 -6.445 1 96.12 295 VAL A N 1
ATOM 2263 C CA . VAL A 1 295 ? 22.219 26.859 -7.145 1 96.12 295 VAL A CA 1
ATOM 2264 C C . VAL A 1 295 ? 20.891 27.516 -6.746 1 96.12 295 VAL A C 1
ATOM 2266 O O . VAL A 1 295 ? 20.844 28.719 -6.504 1 96.12 295 VAL A O 1
ATOM 2269 N N . PHE A 1 296 ? 19.844 26.734 -6.656 1 96.81 296 PHE A N 1
ATOM 2270 C CA . PHE A 1 296 ? 18.516 27.219 -6.312 1 96.81 296 PHE A CA 1
ATOM 2271 C C . PHE A 1 296 ? 18.516 27.875 -4.938 1 96.81 296 PHE A C 1
ATOM 2273 O O . PHE A 1 296 ? 17.984 28.969 -4.773 1 96.81 296 PHE A O 1
ATOM 2280 N N . THR A 1 297 ? 19.141 27.219 -3.98 1 95.44 297 THR A N 1
ATOM 2281 C CA . THR A 1 297 ? 19.172 27.719 -2.607 1 95.44 297 THR A CA 1
ATOM 2282 C C . THR A 1 297 ? 20.109 28.906 -2.473 1 95.44 297 THR A C 1
ATOM 2284 O O . THR A 1 297 ? 19.781 29.891 -1.796 1 95.44 297 THR A O 1
ATOM 2287 N N . LEU A 1 298 ? 21.203 28.844 -3.186 1 93.19 298 LEU A N 1
ATOM 2288 C CA . LEU A 1 298 ? 22.266 29.844 -3.053 1 93.19 298 LEU A CA 1
ATOM 2289 C C . LEU A 1 298 ? 21.891 31.125 -3.768 1 93.19 298 LEU A C 1
ATOM 2291 O O . LEU A 1 298 ? 21.969 32.219 -3.184 1 93.19 298 LEU A O 1
ATOM 2295 N N . LEU A 1 299 ? 21.422 31.016 -4.988 1 92.12 299 LEU A N 1
ATOM 2296 C CA . LEU A 1 299 ? 21.312 32.188 -5.836 1 92.12 299 LEU A CA 1
ATOM 2297 C C . LEU A 1 299 ? 19.891 32.75 -5.809 1 92.12 299 LEU A C 1
ATOM 2299 O O . LEU A 1 299 ? 19.688 33.969 -5.945 1 92.12 299 LEU A O 1
ATOM 2303 N N . PHE A 1 300 ? 18.922 31.922 -5.617 1 92.06 300 PHE A N 1
ATOM 2304 C CA . PHE A 1 300 ? 17.547 32.406 -5.738 1 92.06 300 PHE A CA 1
ATOM 2305 C C . PHE A 1 300 ? 16.953 32.656 -4.367 1 92.06 300 PHE A C 1
ATOM 2307 O O . PHE A 1 300 ? 15.93 33.344 -4.254 1 92.06 300 PHE A O 1
ATOM 2314 N N . SER A 1 301 ? 17.531 32.156 -3.295 1 88.94 301 SER A N 1
ATOM 2315 C CA . SER A 1 301 ? 17.016 32.375 -1.943 1 88.94 301 SER A CA 1
ATOM 2316 C C . SER A 1 301 ? 15.5 32.344 -1.925 1 88.94 301 SER A C 1
ATOM 2318 O O . SER A 1 301 ? 14.875 33.312 -1.475 1 88.94 301 SER A O 1
ATOM 2320 N N . PRO A 1 302 ? 14.984 31.203 -2.361 1 91.69 302 PRO A N 1
ATOM 2321 C CA . PRO A 1 302 ? 13.531 31.141 -2.467 1 91.69 302 PRO A CA 1
ATOM 2322 C C . PRO A 1 302 ? 12.836 31.25 -1.112 1 91.69 302 PRO A C 1
ATOM 2324 O O . PRO A 1 302 ? 13.469 31.062 -0.071 1 91.69 302 PRO A O 1
ATOM 2327 N N . PRO A 1 303 ? 11.5 31.688 -1.16 1 92.06 303 PRO A N 1
ATOM 2328 C CA . PRO A 1 303 ? 10.75 31.625 0.094 1 92.06 303 PRO A CA 1
ATOM 2329 C C . PRO A 1 303 ? 10.789 30.25 0.743 1 92.06 303 PRO A C 1
ATOM 2331 O O . PRO A 1 303 ? 10.898 29.234 0.045 1 92.06 303 PRO A O 1
ATOM 2334 N N . PRO A 1 304 ? 10.727 30.203 2.068 1 95.62 304 PRO A N 1
ATOM 2335 C CA . PRO A 1 304 ? 10.828 28.938 2.791 1 95.62 304 PRO A CA 1
ATOM 2336 C C . PRO A 1 304 ? 9.82 27.906 2.303 1 95.62 304 PRO A C 1
ATOM 2338 O O . PRO A 1 304 ? 10.141 26.719 2.215 1 95.62 304 PRO A O 1
ATOM 2341 N N . GLU A 1 305 ? 8.625 28.312 1.936 1 95.75 305 GLU A N 1
ATOM 2342 C CA . GLU A 1 305 ? 7.594 27.391 1.47 1 95.75 305 GLU A CA 1
ATOM 2343 C C . GLU A 1 305 ? 7.984 26.75 0.137 1 95.75 305 GLU A C 1
ATOM 2345 O O . GLU A 1 305 ? 7.77 25.562 -0.073 1 95.75 305 GLU A O 1
ATOM 2350 N N . ALA A 1 306 ? 8.547 27.562 -0.726 1 96.19 306 ALA A N 1
ATOM 2351 C CA . ALA A 1 306 ? 8.945 27.062 -2.043 1 96.19 306 ALA A CA 1
ATOM 2352 C C . ALA A 1 306 ? 10.141 26.109 -1.936 1 96.19 306 ALA A C 1
ATOM 2354 O O . ALA A 1 306 ? 10.195 25.094 -2.633 1 96.19 306 ALA A O 1
ATOM 2355 N N . LEU A 1 307 ? 11.078 26.547 -1.102 1 97.81 307 LEU A N 1
ATOM 2356 C CA . LEU A 1 307 ? 12.234 25.688 -0.904 1 97.81 307 LEU A CA 1
ATOM 2357 C C . LEU A 1 307 ? 11.812 24.328 -0.348 1 97.81 307 LEU A C 1
ATOM 2359 O O . LEU A 1 307 ? 12.234 23.281 -0.853 1 97.81 307 LEU A O 1
ATOM 2363 N N . PHE A 1 308 ? 10.977 24.344 0.664 1 98.38 308 PHE A N 1
ATOM 2364 C CA . PHE A 1 308 ? 10.531 23.094 1.26 1 98.38 308 PHE A CA 1
ATOM 2365 C C . PHE A 1 308 ? 9.758 22.266 0.246 1 98.38 308 PHE A C 1
ATOM 2367 O O . PHE A 1 308 ? 9.938 21.047 0.168 1 98.38 308 PHE A O 1
ATOM 2374 N N . ALA A 1 309 ? 8.836 22.875 -0.465 1 98.06 309 ALA A N 1
ATOM 2375 C CA . ALA A 1 309 ? 8.07 22.156 -1.481 1 98.06 309 ALA A CA 1
ATOM 2376 C C . ALA A 1 309 ? 8.992 21.5 -2.504 1 98.06 309 ALA A C 1
ATOM 2378 O O . ALA A 1 309 ? 8.734 20.391 -2.959 1 98.06 309 ALA A O 1
ATOM 2379 N N . THR A 1 310 ? 10.047 22.188 -2.855 1 98.38 310 THR A N 1
ATOM 2380 C CA . THR A 1 310 ? 11.016 21.641 -3.803 1 98.38 310 THR A CA 1
ATOM 2381 C C . THR A 1 310 ? 11.727 20.422 -3.217 1 98.38 310 THR A C 1
ATOM 2383 O O . THR A 1 310 ? 11.914 19.422 -3.902 1 98.38 310 THR A O 1
ATOM 2386 N N . LEU A 1 311 ? 12.094 20.547 -1.945 1 98.75 311 LEU A N 1
ATOM 2387 C CA . LEU A 1 311 ? 12.734 19.422 -1.276 1 98.75 311 LEU A CA 1
ATOM 2388 C C . LEU A 1 311 ? 11.789 18.234 -1.197 1 98.75 311 LEU A C 1
ATOM 2390 O O . LEU A 1 311 ? 12.195 17.094 -1.472 1 98.75 311 LEU A O 1
ATOM 2394 N N . LEU A 1 312 ? 10.562 18.484 -0.86 1 98.75 312 LEU A N 1
ATOM 2395 C CA . LEU A 1 312 ? 9.586 17.422 -0.649 1 98.75 312 LEU A CA 1
ATOM 2396 C C . LEU A 1 312 ? 9.242 16.734 -1.963 1 98.75 312 LEU A C 1
ATOM 2398 O O . LEU A 1 312 ? 9.398 15.516 -2.086 1 98.75 312 LEU A O 1
ATOM 2402 N N . VAL A 1 313 ? 8.82 17.484 -2.975 1 98.12 313 VAL A N 1
ATOM 2403 C CA . VAL A 1 313 ? 8.352 16.938 -4.238 1 98.12 313 VAL A CA 1
ATOM 2404 C C . VAL A 1 313 ? 9.547 16.438 -5.062 1 98.12 313 VAL A C 1
ATOM 2406 O O . VAL A 1 313 ? 9.5 15.359 -5.652 1 98.12 313 VAL A O 1
ATOM 2409 N N . GLY A 1 314 ? 10.594 17.266 -5.062 1 98.25 314 GLY A N 1
ATOM 2410 C CA . GLY A 1 314 ? 11.805 16.844 -5.766 1 98.25 314 GLY A CA 1
ATOM 2411 C C . GLY A 1 314 ? 12.445 15.609 -5.168 1 98.25 314 GLY A C 1
ATOM 2412 O O . GLY A 1 314 ? 12.922 14.742 -5.898 1 98.25 314 GLY A O 1
ATOM 2413 N N . GLY A 1 315 ? 12.477 15.555 -3.838 1 98.62 315 GLY A N 1
ATOM 2414 C CA . GLY A 1 315 ? 13.039 14.391 -3.174 1 98.62 315 GLY A CA 1
ATOM 2415 C C . GLY A 1 315 ? 12.234 13.125 -3.424 1 98.62 315 GLY A C 1
ATOM 2416 O O . GLY A 1 315 ? 12.812 12.062 -3.701 1 98.62 315 GLY A O 1
ATOM 2417 N N . TYR A 1 316 ? 10.922 13.211 -3.293 1 98.56 316 TYR A N 1
ATOM 2418 C CA . TYR A 1 316 ? 10.055 12.062 -3.562 1 98.56 316 TYR A CA 1
ATOM 2419 C C . TYR A 1 316 ? 10.258 11.555 -4.984 1 98.56 316 TYR A C 1
ATOM 2421 O O . TYR A 1 316 ? 10.43 10.352 -5.203 1 98.56 316 TYR A O 1
ATOM 2429 N N . ALA A 1 317 ? 10.25 12.484 -5.934 1 98.31 317 ALA A N 1
ATOM 2430 C CA . ALA A 1 317 ? 10.43 12.117 -7.336 1 98.31 317 ALA A CA 1
ATOM 2431 C C . ALA A 1 317 ? 11.797 11.477 -7.562 1 98.31 317 ALA A C 1
ATOM 2433 O O . ALA A 1 317 ? 11.914 10.484 -8.289 1 98.31 317 ALA A O 1
ATOM 2434 N N . HIS A 1 318 ? 12.789 12.062 -6.914 1 98.38 318 HIS A N 1
ATOM 2435 C CA . HIS A 1 318 ? 14.141 11.531 -7.07 1 98.38 318 HIS A CA 1
ATOM 2436 C C . HIS A 1 318 ? 14.234 10.094 -6.566 1 98.38 318 HIS A C 1
ATOM 2438 O O . HIS A 1 318 ? 14.891 9.258 -7.184 1 98.38 318 HIS A O 1
ATOM 2444 N N . ILE A 1 319 ? 13.586 9.812 -5.523 1 98.06 319 ILE A N 1
ATOM 2445 C CA . ILE A 1 319 ? 13.633 8.477 -4.949 1 98.06 319 ILE A CA 1
ATOM 2446 C C . ILE A 1 319 ? 12.883 7.5 -5.859 1 98.06 319 ILE A C 1
ATOM 2448 O O . ILE A 1 319 ? 13.438 6.473 -6.262 1 98.06 319 ILE A O 1
ATOM 2452 N N . VAL A 1 320 ? 11.688 7.738 -6.273 1 97.75 320 VAL A N 1
ATOM 2453 C CA . VAL A 1 320 ? 10.805 6.773 -6.918 1 97.75 320 VAL A CA 1
ATOM 2454 C C . VAL A 1 320 ? 11.172 6.641 -8.391 1 97.75 320 VAL A C 1
ATOM 2456 O O . VAL A 1 320 ? 10.781 5.676 -9.055 1 97.75 320 VAL A O 1
ATOM 2459 N N . LEU A 1 321 ? 12 7.645 -8.883 1 97.12 321 LEU A N 1
ATOM 2460 C CA . LEU A 1 321 ? 12.305 7.59 -10.312 1 97.12 321 LEU A CA 1
ATOM 2461 C C . LEU A 1 321 ? 13.781 7.297 -10.547 1 97.12 321 LEU A C 1
ATOM 2463 O O . LEU A 1 321 ? 14.172 6.875 -11.633 1 97.12 321 LEU A O 1
ATOM 2467 N N . VAL A 1 322 ? 14.648 7.523 -9.469 1 96.56 322 VAL A N 1
ATOM 2468 C CA . VAL A 1 322 ? 16.078 7.535 -9.797 1 96.56 322 VAL A CA 1
ATOM 2469 C C . VAL A 1 322 ? 16.844 6.707 -8.781 1 96.56 322 VAL A C 1
ATOM 2471 O O . VAL A 1 322 ? 17.328 5.613 -9.086 1 96.56 322 VAL A O 1
ATOM 2474 N N . SER A 1 323 ? 16.828 7.121 -7.539 1 95.56 323 SER A N 1
ATOM 2475 C CA . SER A 1 323 ? 17.797 6.605 -6.578 1 95.56 323 SER A CA 1
ATOM 2476 C C . SER A 1 323 ? 17.375 5.242 -6.043 1 95.56 323 SER A C 1
ATOM 2478 O O . SER A 1 323 ? 18.219 4.355 -5.855 1 95.56 323 SER A O 1
ATOM 2480 N N . ASP A 1 324 ? 16.141 5.09 -5.746 1 94.69 324 ASP A N 1
ATOM 2481 C CA . ASP A 1 324 ? 15.633 3.83 -5.207 1 94.69 324 ASP A CA 1
ATOM 2482 C C . ASP A 1 324 ? 14.227 3.535 -5.715 1 94.69 324 ASP A C 1
ATOM 2484 O O . ASP A 1 324 ? 13.297 3.381 -4.918 1 94.69 324 ASP A O 1
ATOM 2488 N N . PRO A 1 325 ? 14.156 3.363 -7.035 1 94.62 325 PRO A N 1
ATOM 2489 C CA . PRO A 1 325 ? 12.828 3.174 -7.609 1 94.62 325 PRO A CA 1
ATOM 2490 C C . PRO A 1 325 ? 12.242 1.795 -7.305 1 94.62 325 PRO A C 1
ATOM 2492 O O . PRO A 1 325 ? 12.953 0.789 -7.391 1 94.62 325 PRO A O 1
ATOM 2495 N N . PRO A 1 326 ? 11.016 1.711 -6.992 1 93.31 326 PRO A N 1
ATOM 2496 C CA . PRO A 1 326 ? 10.383 0.407 -6.777 1 93.31 326 PRO A CA 1
ATOM 2497 C C . PRO A 1 326 ? 10.242 -0.397 -8.07 1 93.31 326 PRO A C 1
ATOM 2499 O O . PRO A 1 326 ? 10.219 -1.63 -8.031 1 93.31 326 PRO A O 1
ATOM 2502 N N . ASN A 1 327 ? 10.078 0.34 -9.18 1 91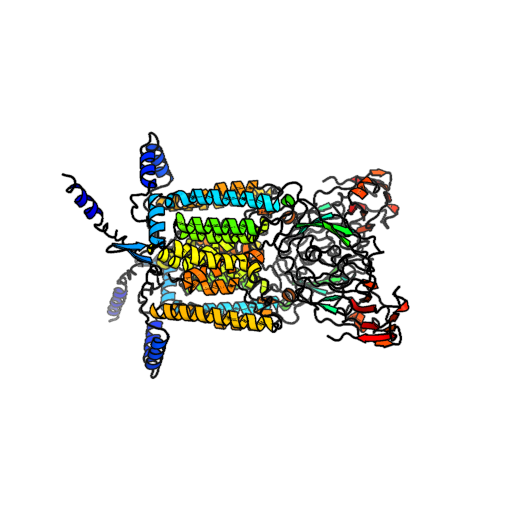.31 327 ASN A N 1
ATOM 2503 C CA . ASN A 1 327 ? 9.938 -0.285 -10.492 1 91.31 327 ASN A CA 1
ATOM 2504 C C . ASN A 1 327 ? 10.844 0.375 -11.523 1 91.31 327 ASN A C 1
ATOM 2506 O O . ASN A 1 327 ? 11 1.597 -11.531 1 91.31 327 ASN A O 1
ATOM 2510 N N . ARG A 1 328 ? 11.383 -0.439 -12.383 1 89.69 328 ARG A N 1
ATOM 2511 C CA . ARG A 1 328 ? 12.164 0.023 -13.523 1 89.69 328 ARG A CA 1
ATOM 2512 C C . ARG A 1 328 ? 11.664 -0.611 -14.82 1 89.69 328 ARG A C 1
ATOM 2514 O O . ARG A 1 328 ? 11.688 -1.834 -14.969 1 89.69 328 ARG A O 1
ATOM 2521 N N . PRO A 1 329 ? 11.141 0.031 -15.727 1 89.5 329 PRO A N 1
ATOM 2522 C CA . PRO A 1 329 ? 10.812 1.457 -15.672 1 89.5 329 PRO A CA 1
ATOM 2523 C C . PRO A 1 329 ? 9.781 1.786 -14.602 1 89.5 329 PRO A C 1
ATOM 2525 O O . PRO A 1 329 ? 9.109 0.886 -14.086 1 89.5 329 PRO A O 1
ATOM 2528 N N . PRO A 1 330 ? 9.641 3.076 -14.352 1 90.94 330 PRO A N 1
ATOM 2529 C CA . PRO A 1 330 ? 8.75 3.453 -13.258 1 90.94 330 PRO A CA 1
ATOM 2530 C C . PRO A 1 330 ? 7.281 3.166 -13.562 1 90.94 330 PRO A C 1
ATOM 2532 O O . PRO A 1 330 ? 6.84 3.326 -14.703 1 90.94 330 PRO A O 1
ATOM 2535 N N . SER A 1 331 ? 6.566 2.648 -12.547 1 91.81 331 SER A N 1
ATOM 2536 C CA . SER A 1 331 ? 5.109 2.566 -12.594 1 91.81 331 SER A CA 1
ATOM 2537 C C . SER A 1 331 ? 4.469 3.9 -12.227 1 91.81 331 SER A C 1
ATOM 2539 O O . SER A 1 331 ? 4.5 4.309 -11.062 1 91.81 331 SER A O 1
ATOM 2541 N N . TRP A 1 332 ? 3.863 4.516 -13.133 1 91.81 332 TRP A N 1
ATOM 2542 C CA . TRP A 1 332 ? 3.279 5.828 -12.883 1 91.81 332 TRP A CA 1
ATOM 2543 C C . TRP A 1 332 ? 2.119 5.727 -11.898 1 91.81 332 TRP A C 1
ATOM 2545 O O . TRP A 1 332 ? 1.865 6.66 -11.133 1 91.81 332 TRP A O 1
ATOM 2555 N N . SER A 1 333 ? 1.413 4.547 -11.898 1 93.25 333 SER A N 1
ATOM 2556 C CA . SER A 1 333 ? 0.387 4.312 -10.883 1 93.25 333 SER A CA 1
ATOM 2557 C C . SER A 1 333 ? 0.977 4.355 -9.477 1 93.25 333 SER A C 1
ATOM 2559 O O . SER A 1 333 ? 0.42 4.996 -8.586 1 93.25 333 SER A O 1
ATOM 2561 N N . ARG A 1 334 ? 2.123 3.752 -9.312 1 93.88 334 ARG A N 1
ATOM 2562 C CA . ARG A 1 334 ? 2.779 3.736 -8.008 1 93.88 334 ARG A CA 1
ATOM 2563 C C . ARG A 1 334 ? 3.305 5.121 -7.645 1 93.88 334 ARG A C 1
ATOM 2565 O O . ARG A 1 334 ? 3.227 5.535 -6.484 1 93.88 334 ARG A O 1
ATOM 2572 N N . VAL A 1 335 ? 3.826 5.812 -8.609 1 94.88 335 VAL A N 1
ATOM 2573 C CA . VAL A 1 335 ? 4.402 7.133 -8.383 1 94.88 335 VAL A CA 1
ATOM 2574 C C . VAL A 1 335 ? 3.312 8.094 -7.914 1 94.88 335 VAL A C 1
ATOM 2576 O O . VAL A 1 335 ? 3.451 8.742 -6.871 1 94.88 335 VAL A O 1
ATOM 2579 N N . PHE A 1 336 ? 2.213 8.133 -8.602 1 95.56 336 PHE A N 1
ATOM 2580 C CA . PHE A 1 336 ? 1.161 9.086 -8.273 1 95.56 336 PHE A CA 1
ATOM 2581 C C . PHE A 1 336 ? 0.323 8.586 -7.102 1 95.56 336 PHE A C 1
ATOM 2583 O O . PHE A 1 336 ? -0.31 9.383 -6.402 1 95.56 336 PHE A O 1
ATOM 2590 N N . GLY A 1 337 ? 0.341 7.293 -6.891 1 95.38 337 GLY A N 1
ATOM 2591 C CA . GLY A 1 337 ? -0.384 6.746 -5.758 1 95.38 337 GLY A CA 1
ATOM 2592 C C . GLY A 1 337 ? 0.198 7.164 -4.418 1 95.38 337 GLY A C 1
ATOM 2593 O O . GLY A 1 337 ? -0.538 7.355 -3.449 1 95.38 337 GLY A O 1
ATOM 2594 N N . GLY A 1 338 ? 1.497 7.332 -4.34 1 96.75 338 GLY A N 1
ATOM 2595 C CA . GLY A 1 338 ? 2.156 7.684 -3.092 1 96.75 338 GLY A CA 1
ATOM 2596 C C . GLY A 1 338 ? 2.188 9.18 -2.834 1 96.75 338 GLY A C 1
ATOM 2597 O O . GLY A 1 338 ? 2.41 9.609 -1.701 1 96.75 338 GLY A O 1
ATOM 2598 N N . LEU A 1 339 ? 1.843 9.961 -3.756 1 96.75 339 LEU A N 1
ATOM 2599 C CA . LEU A 1 339 ? 2.088 11.398 -3.707 1 96.75 339 LEU A CA 1
ATOM 2600 C C . LEU A 1 339 ? 1.133 12.078 -2.732 1 96.75 339 LEU A C 1
ATOM 2602 O O . LEU A 1 339 ? 1.557 12.898 -1.91 1 96.75 339 LEU A O 1
ATOM 2606 N N . PRO A 1 340 ? -0.162 11.734 -2.719 1 97.12 340 PRO A N 1
ATOM 2607 C CA . PRO A 1 340 ? -1.066 12.461 -1.823 1 97.12 340 PRO A CA 1
ATOM 2608 C C . PRO A 1 340 ? -0.678 12.32 -0.354 1 97.12 340 PRO A C 1
ATOM 2610 O O . PRO A 1 340 ? -0.607 13.32 0.366 1 97.12 340 PRO A O 1
ATOM 2613 N N . ALA A 1 341 ? -0.402 11.148 0.081 1 98.12 341 ALA A N 1
ATOM 2614 C CA . ALA A 1 341 ? -0.025 10.938 1.476 1 98.12 341 ALA A CA 1
ATOM 2615 C C . ALA A 1 341 ? 1.278 11.664 1.806 1 98.12 341 ALA A C 1
ATOM 2617 O O . ALA A 1 341 ? 1.432 12.211 2.898 1 98.12 341 ALA A O 1
ATOM 2618 N N . VAL A 1 342 ? 2.182 11.703 0.867 1 98.56 342 VAL A N 1
ATOM 2619 C CA . VAL A 1 342 ? 3.467 12.367 1.062 1 98.56 342 VAL A CA 1
ATOM 2620 C C . VAL A 1 342 ? 3.26 13.875 1.175 1 98.56 342 VAL A C 1
ATOM 2622 O O . VAL A 1 342 ? 3.873 14.531 2.021 1 98.56 342 VAL A O 1
ATOM 2625 N N . LEU A 1 343 ? 2.387 14.438 0.333 1 98.19 343 LEU A N 1
ATOM 2626 C CA . LEU A 1 343 ? 2.111 15.867 0.37 1 98.19 343 LEU A CA 1
ATOM 2627 C C . LEU A 1 343 ? 1.45 16.266 1.688 1 98.19 343 LEU A C 1
ATOM 2629 O O . LEU A 1 343 ? 1.787 17.297 2.273 1 98.19 343 LEU A O 1
ATOM 2633 N N . LEU A 1 344 ? 0.604 15.422 2.107 1 98.38 344 LEU A N 1
ATOM 2634 C CA . LEU A 1 344 ? -0.08 15.695 3.367 1 98.38 344 LEU A CA 1
ATOM 2635 C C . LEU A 1 344 ? 0.887 15.602 4.543 1 98.38 344 LEU A C 1
ATOM 2637 O O . LEU A 1 344 ? 0.839 16.422 5.465 1 98.38 344 LEU A O 1
ATOM 2641 N N . ALA A 1 345 ? 1.771 14.641 4.488 1 98.56 345 ALA A N 1
ATOM 2642 C CA . ALA A 1 345 ? 2.83 14.555 5.492 1 98.56 345 ALA A CA 1
ATOM 2643 C C . ALA A 1 345 ? 3.738 15.773 5.438 1 98.56 345 ALA A C 1
ATOM 2645 O O . ALA A 1 345 ? 4.168 16.281 6.473 1 98.56 345 ALA A O 1
ATOM 2646 N N . GLY A 1 346 ? 4 16.188 4.199 1 98.69 346 GLY A N 1
ATOM 2647 C CA . GLY A 1 346 ? 4.828 17.359 4.023 1 98.69 346 GLY A CA 1
ATOM 2648 C C . GLY A 1 346 ? 4.25 18.609 4.676 1 98.69 346 GLY A C 1
ATOM 2649 O O . GLY A 1 346 ? 4.988 19.422 5.234 1 98.69 346 GLY A O 1
ATOM 2650 N N . TYR A 1 347 ? 2.943 18.703 4.617 1 98.19 347 TYR A N 1
ATOM 2651 C CA . TYR A 1 347 ? 2.285 19.828 5.27 1 98.19 347 TYR A CA 1
ATOM 2652 C C . TYR A 1 347 ? 2.561 19.828 6.77 1 98.19 347 TYR A C 1
ATOM 2654 O O . TYR A 1 347 ? 2.898 20.859 7.344 1 98.19 347 TYR A O 1
ATOM 2662 N N . TRP A 1 348 ? 2.473 18.672 7.332 1 98.38 348 TRP A N 1
ATOM 2663 C CA . TRP A 1 348 ? 2.742 18.547 8.766 1 98.38 348 TRP A CA 1
ATOM 2664 C C . TRP A 1 348 ? 4.219 18.797 9.062 1 98.38 348 TRP A C 1
ATOM 2666 O O . TRP A 1 348 ? 4.555 19.547 9.984 1 98.38 348 TRP A O 1
ATOM 2676 N N . ILE A 1 349 ? 5.086 18.266 8.297 1 98.75 349 ILE A N 1
ATOM 2677 C CA . ILE A 1 349 ? 6.527 18.391 8.492 1 98.75 349 ILE A CA 1
ATOM 2678 C C . ILE A 1 349 ? 6.949 19.859 8.391 1 98.75 349 ILE A C 1
ATOM 2680 O O . ILE A 1 349 ? 7.758 20.328 9.188 1 98.75 349 ILE A O 1
ATOM 2684 N N . TYR A 1 350 ? 6.383 20.5 7.41 1 98.38 350 TYR A N 1
ATOM 2685 C CA . TYR A 1 350 ? 6.723 21.906 7.25 1 98.38 350 TYR A CA 1
ATOM 2686 C C . TYR A 1 350 ? 6.32 22.703 8.484 1 98.38 350 TYR A C 1
ATOM 2688 O O . TYR A 1 350 ? 7.09 23.531 8.977 1 98.38 350 TYR A O 1
ATOM 2696 N N . ARG A 1 351 ? 5.191 22.453 8.992 1 96.75 351 ARG A N 1
ATOM 2697 C CA . ARG A 1 351 ? 4.645 23.25 10.086 1 96.75 351 ARG A CA 1
ATOM 2698 C C . ARG A 1 351 ? 5.398 23 11.383 1 96.75 351 ARG A C 1
ATOM 2700 O O . ARG A 1 351 ? 5.656 23.922 12.156 1 96.75 351 ARG A O 1
ATOM 2707 N N . VAL A 1 352 ? 5.84 21.797 11.57 1 96.56 352 VAL A N 1
ATOM 2708 C CA . VAL A 1 352 ? 6.348 21.469 12.906 1 96.56 352 VAL A CA 1
ATOM 2709 C C . VAL A 1 352 ? 7.871 21.531 12.906 1 96.56 352 VAL A C 1
ATOM 2711 O O . VAL A 1 352 ? 8.5 21.562 13.969 1 96.56 352 VAL A O 1
ATOM 2714 N N . SER A 1 353 ? 8.445 21.484 11.758 1 98.06 353 SER A N 1
ATOM 2715 C CA . SER A 1 353 ? 9.898 21.359 11.727 1 98.06 353 SER A CA 1
ATOM 2716 C C . SER A 1 353 ? 10.523 22.359 10.758 1 98.06 353 SER A C 1
ATOM 2718 O O . SER A 1 353 ? 11.055 23.391 11.18 1 98.06 353 SER A O 1
ATOM 2720 N N . PHE A 1 354 ? 10.305 22.234 9.469 1 98.5 354 PHE A N 1
ATOM 2721 C CA . PHE A 1 354 ? 11.008 23.016 8.453 1 98.5 354 PHE A CA 1
ATOM 2722 C C . PHE A 1 354 ? 10.602 24.484 8.508 1 98.5 354 PHE A C 1
ATOM 2724 O O . PHE A 1 354 ? 11.43 25.375 8.32 1 98.5 354 PHE A O 1
ATOM 2731 N N . GLY A 1 355 ? 9.328 24.797 8.766 1 96.75 355 GLY A N 1
ATOM 2732 C CA . GLY A 1 355 ? 8.828 26.172 8.766 1 96.75 355 GLY A CA 1
ATOM 2733 C C . GLY A 1 355 ? 9.617 27.094 9.672 1 96.75 355 GLY A C 1
ATOM 2734 O O . GLY A 1 355 ? 10.258 28.031 9.203 1 96.75 355 GLY A O 1
ATOM 2735 N N . PRO A 1 356 ? 9.656 26.781 10.938 1 94.81 356 PRO A N 1
ATOM 2736 C CA . PRO A 1 356 ? 10.383 27.641 11.883 1 94.81 356 PRO A CA 1
ATOM 2737 C C . PRO A 1 356 ? 11.875 27.734 11.562 1 94.81 356 PRO A C 1
ATOM 2739 O O . PRO A 1 356 ? 12.461 28.812 11.664 1 94.81 356 PRO A O 1
ATOM 2742 N N . THR A 1 357 ? 12.461 26.625 11.18 1 96.5 357 THR A N 1
ATOM 2743 C CA . THR A 1 357 ? 13.898 26.609 10.906 1 96.5 357 THR A CA 1
ATOM 2744 C C . THR A 1 357 ? 14.234 27.438 9.672 1 96.5 357 THR A C 1
ATOM 2746 O O . THR A 1 357 ? 15.117 28.297 9.719 1 96.5 357 THR A O 1
ATOM 2749 N N . LEU A 1 358 ? 13.5 27.234 8.609 1 96.38 358 LEU A N 1
ATOM 2750 C CA . LEU A 1 358 ? 13.805 27.906 7.344 1 96.38 358 LEU A CA 1
ATOM 2751 C C . LEU A 1 358 ? 13.492 29.391 7.426 1 96.38 358 LEU A C 1
ATOM 2753 O O . LEU A 1 358 ? 14.188 30.219 6.809 1 96.38 358 LEU A O 1
ATOM 2757 N N . ARG A 1 359 ? 12.516 29.797 8.133 1 93.88 359 ARG A N 1
ATOM 2758 C CA . ARG A 1 359 ? 12.211 31.219 8.312 1 93.88 359 ARG A CA 1
ATOM 2759 C C . ARG A 1 359 ? 13.32 31.906 9.102 1 93.88 359 ARG A C 1
ATOM 2761 O O . ARG A 1 359 ? 13.695 33.031 8.797 1 93.88 359 ARG A O 1
ATOM 2768 N N . GLY A 1 360 ? 13.805 31.188 10.117 1 92.44 360 GLY A N 1
ATOM 2769 C CA . GLY A 1 360 ? 14.93 31.719 10.859 1 92.44 360 GLY A CA 1
ATOM 2770 C C . GLY A 1 360 ? 16.172 31.938 10 1 92.44 360 GLY A C 1
ATOM 2771 O O . GLY A 1 360 ? 16.828 32.969 10.094 1 92.44 360 GLY A O 1
ATOM 2772 N N . TRP A 1 361 ? 16.438 31.016 9.203 1 92.69 361 TRP A N 1
ATOM 2773 C CA . TRP A 1 361 ? 17.625 31.094 8.352 1 92.69 361 TRP A CA 1
ATOM 2774 C C . TRP A 1 361 ? 17.422 32.094 7.234 1 92.69 361 TRP A C 1
ATOM 2776 O O . TRP A 1 361 ? 18.375 32.75 6.797 1 92.69 361 TRP A O 1
ATOM 2786 N N . ALA A 1 362 ? 16.203 32.188 6.742 1 88.62 362 ALA A N 1
ATOM 2787 C CA . ALA A 1 362 ? 15.891 33.219 5.746 1 88.62 362 ALA A CA 1
ATOM 2788 C C . ALA A 1 362 ? 16.109 34.625 6.312 1 88.62 362 ALA A C 1
ATOM 2790 O O . ALA A 1 362 ? 16.625 35.5 5.625 1 88.62 362 ALA A O 1
ATOM 2791 N N . ARG A 1 363 ? 15.812 34.812 7.551 1 87 363 ARG A N 1
ATOM 2792 C CA . ARG A 1 363 ? 16 36.125 8.219 1 87 363 ARG A CA 1
ATOM 2793 C C . ARG A 1 363 ? 17.484 36.406 8.414 1 87 363 ARG A C 1
ATOM 2795 O O . ARG A 1 363 ? 17.906 37.562 8.344 1 87 363 ARG A O 1
ATOM 2802 N N . ALA A 1 364 ? 18.188 35.406 8.625 1 88.31 364 ALA A N 1
ATOM 2803 C CA . ALA A 1 364 ? 19.609 35.562 8.867 1 88.31 364 ALA A CA 1
ATOM 2804 C C . ALA A 1 364 ? 20.359 35.844 7.57 1 88.31 364 ALA A C 1
ATOM 2806 O O . ALA A 1 364 ? 21.5 36.281 7.594 1 88.31 364 ALA A O 1
ATOM 2807 N N . ARG A 1 365 ? 19.844 35.562 6.406 1 87 365 ARG A N 1
ATOM 2808 C CA . ARG A 1 365 ? 20.422 35.781 5.082 1 87 365 ARG A CA 1
ATOM 2809 C C . ARG A 1 365 ? 21.766 35.094 4.941 1 87 365 ARG A C 1
ATOM 2811 O O . ARG A 1 365 ? 22.75 35.719 4.559 1 87 365 ARG A O 1
ATOM 2818 N N . LEU A 1 366 ? 21.75 33.844 5.273 1 90.19 366 LEU A N 1
ATOM 2819 C CA . LEU A 1 366 ? 22.922 33 5.137 1 90.19 366 LEU A CA 1
ATOM 2820 C C . LEU A 1 366 ? 22.688 31.891 4.109 1 90.19 366 LEU A C 1
ATOM 2822 O O . LEU A 1 366 ? 22.656 30.719 4.461 1 90.19 366 LEU A O 1
ATOM 2826 N N . PRO A 1 367 ? 22.578 32.25 2.844 1 90.81 367 PRO A N 1
ATOM 2827 C CA . PRO A 1 367 ? 22.188 31.281 1.817 1 90.81 367 PRO A CA 1
ATOM 2828 C C . PRO A 1 367 ? 23.25 30.203 1.6 1 90.81 367 PRO A C 1
ATOM 2830 O O . PRO A 1 367 ? 22.922 29.047 1.293 1 90.81 367 PRO A O 1
ATOM 2833 N N . LEU A 1 368 ? 24.516 30.516 1.672 1 91.94 368 LEU A N 1
ATOM 2834 C CA . LEU A 1 368 ? 25.578 29.531 1.448 1 91.94 368 LEU A CA 1
ATOM 2835 C C . LEU A 1 368 ? 25.547 28.453 2.529 1 91.94 368 LEU A C 1
ATOM 2837 O O . LEU A 1 368 ? 25.609 27.266 2.225 1 91.94 368 LEU A O 1
ATOM 2841 N N . GLU A 1 369 ? 25.438 28.859 3.738 1 92.38 369 GLU A N 1
ATOM 2842 C CA . GLU A 1 369 ? 25.359 27.891 4.832 1 92.38 369 GLU A CA 1
ATOM 2843 C C . GLU A 1 369 ? 24.094 27.047 4.723 1 92.38 369 GLU A C 1
ATOM 2845 O O . GLU A 1 369 ? 24.125 25.844 4.992 1 92.38 369 GLU A O 1
ATOM 2850 N N . MET A 1 370 ? 23.062 27.734 4.41 1 94.19 370 MET A N 1
ATOM 2851 C CA . MET A 1 370 ? 21.812 27 4.242 1 94.19 370 MET A CA 1
ATOM 2852 C C . MET A 1 370 ? 21.938 25.953 3.146 1 94.19 370 MET A C 1
ATOM 2854 O O . MET A 1 370 ? 21.547 24.797 3.338 1 94.19 370 MET A O 1
ATOM 2858 N N . ALA A 1 371 ? 22.5 26.312 2.051 1 96.12 371 ALA A N 1
ATOM 2859 C CA . ALA A 1 371 ? 22.656 25.422 0.91 1 96.12 371 ALA A CA 1
ATOM 2860 C C . ALA A 1 371 ? 23.547 24.234 1.264 1 96.12 371 ALA A C 1
ATOM 2862 O O . ALA A 1 371 ? 23.25 23.094 0.881 1 96.12 371 ALA A O 1
ATOM 2863 N N . LEU A 1 372 ? 24.562 24.484 2.012 1 95.69 372 LEU A N 1
ATOM 2864 C CA . LEU A 1 372 ? 25.531 23.438 2.309 1 95.69 372 LEU A CA 1
ATOM 2865 C C . LEU A 1 372 ? 25 22.484 3.381 1 95.69 372 LEU A C 1
ATOM 2867 O O . LEU A 1 372 ? 25.016 21.266 3.195 1 95.69 372 LEU A O 1
ATOM 2871 N N . TRP A 1 373 ? 24.5 23.031 4.5 1 95.88 373 TRP A N 1
ATOM 2872 C CA . TRP A 1 373 ? 24.031 22.188 5.594 1 95.88 373 TRP A CA 1
ATOM 2873 C C . TRP A 1 373 ? 22.766 21.422 5.195 1 95.88 373 TRP A C 1
ATOM 2875 O O . TRP A 1 373 ? 22.672 20.219 5.402 1 95.88 373 TRP A O 1
ATOM 2885 N N . GLN A 1 374 ? 21.828 22.125 4.633 1 97.81 374 GLN A N 1
ATOM 2886 C CA . GLN A 1 374 ? 20.594 21.5 4.195 1 97.81 374 GLN A CA 1
ATOM 2887 C C . GLN A 1 374 ? 20.844 20.5 3.07 1 97.81 374 GLN A C 1
ATOM 2889 O O . GLN A 1 374 ? 20.312 19.391 3.086 1 97.81 374 GLN A O 1
ATOM 2894 N N . GLY A 1 375 ? 21.656 20.922 2.1 1 98.19 375 GLY A N 1
ATOM 2895 C CA . GLY A 1 375 ? 21.969 20.047 0.979 1 98.19 375 GLY A CA 1
ATOM 2896 C C . GLY A 1 375 ? 22.656 18.766 1.397 1 98.19 375 GLY A C 1
ATOM 2897 O O . GLY A 1 375 ? 22.297 17.672 0.94 1 98.19 375 GLY A O 1
ATOM 2898 N N . CYS A 1 376 ? 23.641 18.906 2.23 1 97.5 376 CYS A N 1
ATOM 2899 C CA . CYS A 1 376 ? 24.375 17.75 2.693 1 97.5 376 CYS A CA 1
ATOM 2900 C C . CYS A 1 376 ? 23.453 16.75 3.396 1 97.5 376 CYS A C 1
ATOM 2902 O O . CYS A 1 376 ? 23.438 15.57 3.066 1 97.5 376 CYS A O 1
ATOM 2904 N N . GLY A 1 377 ? 22.703 17.219 4.312 1 98.12 377 GLY A N 1
ATOM 2905 C CA . GLY A 1 377 ? 21.766 16.344 5.004 1 98.12 377 GLY A CA 1
ATOM 2906 C C . GLY A 1 377 ? 20.734 15.719 4.086 1 98.12 377 GLY A C 1
ATOM 2907 O O . GLY A 1 377 ? 20.484 14.516 4.156 1 98.12 377 GLY A O 1
ATOM 2908 N N . PHE A 1 378 ? 20.219 16.562 3.195 1 98.69 378 PHE A N 1
ATOM 2909 C CA . PHE A 1 378 ? 19.125 16.156 2.312 1 98.69 378 PHE A CA 1
ATOM 2910 C C . PHE A 1 378 ? 19.594 15.031 1.378 1 98.69 378 PHE A C 1
ATOM 2912 O O . PHE A 1 378 ? 18.906 14.016 1.247 1 98.69 378 PHE A O 1
ATOM 2919 N N . TRP A 1 379 ? 20.703 15.125 0.803 1 98.69 379 TRP A N 1
ATOM 2920 C CA . TRP A 1 379 ? 21.141 14.172 -0.219 1 98.69 379 TRP A CA 1
ATOM 2921 C C . TRP A 1 379 ? 21.641 12.883 0.415 1 98.69 379 TRP A C 1
ATOM 2923 O O . TRP A 1 379 ? 21.484 11.805 -0.153 1 98.69 379 TRP A O 1
ATOM 2933 N N . ILE A 1 380 ? 22.219 12.969 1.622 1 97.75 380 ILE A N 1
ATOM 2934 C CA . ILE A 1 380 ? 22.562 11.742 2.334 1 97.75 380 ILE A CA 1
ATOM 2935 C C . ILE A 1 380 ? 21.281 10.969 2.664 1 97.75 380 ILE A C 1
ATOM 2937 O O . ILE A 1 380 ? 21.266 9.742 2.557 1 97.75 380 ILE A O 1
ATOM 2941 N N . GLY A 1 381 ? 20.266 11.672 3.004 1 98.12 381 GLY A N 1
ATOM 2942 C CA . GLY A 1 381 ? 18.984 11.031 3.26 1 98.12 381 GLY A CA 1
ATOM 2943 C C . GLY A 1 381 ? 18.359 10.43 2.014 1 98.12 381 GLY A C 1
ATOM 2944 O O . GLY A 1 381 ? 17.906 9.281 2.029 1 98.12 381 GLY A O 1
ATOM 2945 N N . ILE A 1 382 ? 18.391 11.195 0.948 1 98.44 382 ILE A N 1
ATOM 2946 C CA . ILE A 1 382 ? 17.797 10.781 -0.319 1 98.44 382 ILE A CA 1
ATOM 2947 C C . ILE A 1 382 ? 18.531 9.555 -0.859 1 98.44 382 ILE A C 1
ATOM 2949 O O . ILE A 1 382 ? 17.906 8.617 -1.362 1 98.44 382 ILE A O 1
ATOM 2953 N N . GLU A 1 383 ? 19.875 9.523 -0.699 1 97.31 383 GLU A N 1
ATOM 2954 C CA . GLU A 1 383 ? 20.703 8.445 -1.218 1 97.31 383 GLU A CA 1
ATOM 2955 C C . GLU A 1 383 ? 21.062 7.445 -0.12 1 97.31 383 GLU A C 1
ATOM 2957 O O . GLU A 1 383 ? 22.109 6.789 -0.185 1 97.31 383 GLU A O 1
ATOM 2962 N N . SER A 1 384 ? 20.203 7.367 0.873 1 95.81 384 SER A N 1
ATOM 2963 C CA . SER A 1 384 ? 20.516 6.527 2.023 1 95.81 384 SER A CA 1
ATOM 2964 C C . SER A 1 384 ? 20.656 5.062 1.615 1 95.81 384 SER A C 1
ATOM 2966 O O . SER A 1 384 ? 21.516 4.348 2.139 1 95.81 384 SER A O 1
ATOM 2968 N N . SER A 1 385 ? 19.844 4.586 0.671 1 91.69 385 SER A N 1
ATOM 2969 C CA . SER A 1 385 ? 19.906 3.195 0.227 1 91.69 385 SER A CA 1
ATOM 2970 C C . SER A 1 385 ? 21.234 2.873 -0.426 1 91.69 385 SER A C 1
ATOM 2972 O O . SER A 1 385 ? 21.719 1.737 -0.352 1 91.69 385 SER A O 1
ATOM 2974 N N . THR A 1 386 ? 21.844 3.916 -0.998 1 89.81 386 THR A N 1
ATOM 2975 C CA . THR A 1 386 ? 23.156 3.738 -1.627 1 89.81 386 THR A CA 1
ATOM 2976 C C . THR A 1 386 ? 24.281 3.953 -0.616 1 89.81 386 THR A C 1
ATOM 2978 O O . THR A 1 386 ? 25.219 3.17 -0.562 1 89.81 386 THR A O 1
ATOM 2981 N N . VAL A 1 387 ? 24.094 4.973 0.179 1 90.12 387 VAL A N 1
ATOM 2982 C CA . VAL A 1 387 ? 25.141 5.367 1.118 1 90.12 387 VAL A CA 1
ATOM 2983 C C . VAL A 1 387 ? 25.25 4.328 2.23 1 90.12 387 VAL A C 1
ATOM 2985 O O . VAL A 1 387 ? 26.344 4.016 2.688 1 90.12 387 VAL A O 1
ATOM 2988 N N . PHE A 1 388 ? 24.125 3.76 2.643 1 88.31 388 PHE A N 1
ATOM 2989 C CA . PHE A 1 388 ? 24.125 2.838 3.771 1 88.31 388 PHE A CA 1
ATOM 2990 C C . PHE A 1 388 ? 23.953 1.399 3.297 1 88.31 388 PHE A C 1
ATOM 2992 O O . PHE A 1 388 ? 23.578 0.525 4.078 1 88.31 388 PHE A O 1
ATOM 2999 N N . ALA A 1 389 ? 24.188 1.145 2.059 1 83.31 389 ALA A N 1
ATOM 3000 C CA . ALA A 1 389 ? 24 -0.179 1.467 1 83.31 389 ALA A CA 1
ATOM 3001 C C . ALA A 1 389 ? 24.875 -1.219 2.164 1 83.31 389 ALA A C 1
ATOM 3003 O O . ALA A 1 389 ? 24.484 -2.383 2.283 1 83.31 389 ALA A O 1
ATOM 3004 N N . LYS A 1 390 ? 26 -0.777 2.689 1 80.69 390 LYS A N 1
ATOM 3005 C CA . LYS A 1 390 ? 26.953 -1.721 3.266 1 80.69 390 LYS A CA 1
ATOM 3006 C C . LYS A 1 390 ? 26.734 -1.878 4.77 1 80.69 390 LYS A C 1
ATOM 3008 O O . LYS A 1 390 ? 27.406 -2.691 5.418 1 80.69 390 LYS A O 1
ATOM 3013 N N . VAL A 1 391 ? 25.844 -1.105 5.316 1 84.5 391 VAL A N 1
ATOM 3014 C CA . VAL A 1 391 ? 25.531 -1.235 6.734 1 84.5 391 VAL A CA 1
ATOM 3015 C C . VAL A 1 391 ? 24.703 -2.494 6.969 1 84.5 391 VAL A C 1
ATOM 3017 O O . VAL A 1 391 ? 23.625 -2.648 6.391 1 84.5 391 VAL A O 1
ATOM 3020 N N . PRO A 1 392 ? 25.188 -3.42 7.793 1 81.56 392 PRO A N 1
ATOM 3021 C CA . PRO A 1 392 ? 24.562 -4.734 7.934 1 81.56 392 PRO A CA 1
ATOM 3022 C C . PRO A 1 392 ? 23.359 -4.715 8.891 1 81.56 392 PRO A C 1
ATOM 3024 O O . PRO A 1 392 ? 23.328 -5.484 9.852 1 81.56 392 PRO A O 1
ATOM 3027 N N . ILE A 1 393 ? 22.469 -3.832 8.758 1 80.19 393 ILE A N 1
ATOM 3028 C CA . ILE A 1 393 ? 21.219 -3.795 9.523 1 80.19 393 ILE A CA 1
ATOM 3029 C C . ILE A 1 393 ? 20.031 -3.855 8.57 1 80.19 393 ILE A C 1
ATOM 3031 O O . ILE A 1 393 ? 19.75 -2.893 7.852 1 80.19 393 ILE A O 1
ATOM 3035 N N . GLN A 1 394 ? 19.312 -4.879 8.352 1 71.06 394 GLN A N 1
ATOM 3036 C CA . GLN A 1 394 ? 18.219 -4.988 7.391 1 71.06 394 GLN A CA 1
ATOM 3037 C C . GLN A 1 394 ? 16.875 -5.133 8.102 1 71.06 394 GLN A C 1
ATOM 3039 O O . GLN A 1 394 ? 15.875 -4.566 7.664 1 71.06 394 GLN A O 1
ATOM 3044 N N . ARG A 1 395 ? 16.797 -5.973 9.156 1 75.38 395 ARG A N 1
ATOM 3045 C CA . ARG A 1 395 ? 15.523 -6.246 9.82 1 75.38 395 ARG A CA 1
ATOM 3046 C C . ARG A 1 395 ? 15.648 -6.09 11.328 1 75.38 395 ARG A C 1
ATOM 3048 O O . ARG A 1 395 ? 15.438 -7.051 12.078 1 75.38 395 ARG A O 1
ATOM 3055 N N . LEU A 1 396 ? 15.805 -4.867 11.633 1 77.25 396 LEU A N 1
ATOM 3056 C CA . LEU A 1 396 ? 15.906 -4.625 13.07 1 77.25 396 LEU A CA 1
ATOM 3057 C C . LEU A 1 396 ? 14.625 -5.047 13.781 1 77.25 396 LEU A C 1
ATOM 3059 O O . LEU A 1 396 ? 13.523 -4.727 13.328 1 77.25 396 LEU A O 1
ATOM 3063 N N . GLY A 1 397 ? 14.758 -5.812 14.75 1 69.56 397 GLY A N 1
ATOM 3064 C CA . GLY A 1 397 ? 13.609 -6.285 15.508 1 69.56 397 GLY A CA 1
ATOM 3065 C C . GLY A 1 397 ? 13.219 -7.711 15.18 1 69.56 397 GLY A C 1
ATOM 3066 O O . GLY A 1 397 ? 12.383 -8.305 15.859 1 69.56 397 GLY A O 1
ATOM 3067 N N . TYR A 1 398 ? 13.758 -8.094 14.023 1 74 398 TYR A N 1
ATOM 3068 C CA . TYR A 1 398 ? 13.492 -9.477 13.641 1 74 398 TYR A CA 1
ATOM 3069 C C . TYR A 1 398 ? 14.789 -10.258 13.492 1 74 398 TYR A C 1
ATOM 3071 O O . TYR A 1 398 ? 15.602 -9.977 12.609 1 74 398 TYR A O 1
ATOM 3079 N N . GLY A 1 399 ? 15 -11.156 14.336 1 71.81 399 GLY A N 1
ATOM 3080 C CA . GLY A 1 399 ? 16.188 -11.984 14.273 1 71.81 399 GLY A CA 1
ATOM 3081 C C . GLY A 1 399 ? 17.406 -11.328 14.922 1 71.81 399 GLY A C 1
ATOM 3082 O O . GLY A 1 399 ? 17.328 -10.188 15.367 1 71.81 399 GLY A O 1
ATOM 3083 N N . ALA A 1 400 ? 18.5 -12.016 14.984 1 78.12 400 ALA A N 1
ATOM 3084 C CA . ALA A 1 400 ? 19.719 -11.539 15.617 1 78.12 400 ALA A CA 1
ATOM 3085 C C . ALA A 1 400 ? 20.578 -10.75 14.633 1 78.12 400 ALA A C 1
ATOM 3087 O O . ALA A 1 400 ? 20.562 -11.023 13.43 1 78.12 400 ALA A O 1
ATOM 3088 N N . LEU A 1 401 ? 21.172 -9.703 15.125 1 81.31 401 LEU A N 1
ATOM 3089 C CA . LEU A 1 401 ? 22.109 -8.914 14.32 1 81.31 401 LEU A CA 1
ATOM 3090 C C . LEU A 1 401 ? 23.484 -9.562 14.289 1 81.31 401 LEU A C 1
ATOM 3092 O O . LEU A 1 401 ? 23.891 -10.195 15.258 1 81.31 401 LEU A O 1
ATOM 3096 N N . SER A 1 402 ? 24.156 -9.445 13.188 1 82.94 402 SER A N 1
ATOM 3097 C CA . SER A 1 402 ? 25.562 -9.844 13.102 1 82.94 402 SER A CA 1
ATOM 3098 C C . SER A 1 402 ? 26.438 -8.938 13.961 1 82.94 402 SER A C 1
ATOM 3100 O O . SER A 1 402 ? 25.984 -7.914 14.469 1 82.94 402 SER A O 1
ATOM 3102 N N . ALA A 1 403 ? 27.641 -9.375 14.203 1 85.88 403 ALA A N 1
ATOM 3103 C CA . ALA A 1 403 ? 28.578 -8.57 14.984 1 85.88 403 ALA A CA 1
ATOM 3104 C C . ALA A 1 403 ? 28.75 -7.184 14.367 1 85.88 403 ALA A C 1
ATOM 3106 O O . ALA A 1 403 ? 28.734 -6.18 15.078 1 85.88 403 ALA A O 1
ATOM 3107 N N . GLY A 1 404 ? 28.812 -7.18 13.078 1 86.25 404 GLY A N 1
ATOM 3108 C CA . GLY A 1 404 ? 28.891 -5.902 12.383 1 86.25 404 GLY A CA 1
ATOM 3109 C C . GLY A 1 404 ? 27.641 -5.066 12.531 1 86.25 404 GLY A C 1
ATOM 3110 O O . GLY A 1 404 ? 27.703 -3.838 12.633 1 86.25 404 GLY A O 1
ATOM 3111 N N . GLY A 1 405 ? 26.578 -5.742 12.57 1 88 405 GLY A N 1
ATOM 3112 C CA . GLY A 1 405 ? 25.312 -5.059 12.758 1 88 405 GLY A CA 1
ATOM 3113 C C . GLY A 1 405 ? 25.172 -4.41 14.117 1 88 405 GLY A C 1
ATOM 3114 O O . GLY A 1 405 ? 24.656 -3.295 14.234 1 88 405 GLY A O 1
ATOM 3115 N N . VAL A 1 406 ? 25.688 -5.051 15.117 1 91.62 406 VAL A N 1
ATOM 3116 C CA . VAL A 1 406 ? 25.641 -4.531 16.484 1 91.62 406 VAL A CA 1
ATOM 3117 C C . VAL A 1 406 ? 26.516 -3.287 16.594 1 91.62 406 VAL A C 1
ATOM 3119 O O . VAL A 1 406 ? 26.109 -2.277 17.172 1 91.62 406 VAL A O 1
ATOM 3122 N N . ILE A 1 407 ? 27.656 -3.406 15.984 1 93.12 407 ILE A N 1
ATOM 3123 C CA . ILE A 1 407 ? 28.578 -2.273 16.016 1 93.12 407 ILE A CA 1
ATOM 3124 C C . ILE A 1 407 ? 27.953 -1.082 15.297 1 93.12 407 ILE A C 1
ATOM 3126 O O . ILE A 1 407 ? 27.984 0.041 15.805 1 93.12 407 ILE A O 1
ATOM 3130 N N . ALA A 1 408 ? 27.406 -1.418 14.148 1 92.75 408 ALA A N 1
ATOM 3131 C CA . ALA A 1 408 ? 26.75 -0.354 13.398 1 92.75 408 ALA A CA 1
ATOM 3132 C C . ALA A 1 408 ? 25.609 0.274 14.211 1 92.75 408 ALA A C 1
ATOM 3134 O O . ALA A 1 408 ? 25.469 1.498 14.227 1 92.75 408 ALA A O 1
ATOM 3135 N N . LEU A 1 409 ? 24.891 -0.48 14.883 1 92.25 409 LEU A N 1
ATOM 3136 C CA . LEU A 1 409 ? 23.766 0.004 15.68 1 92.25 409 LEU A CA 1
ATOM 3137 C C . LEU A 1 409 ? 24.266 0.88 16.828 1 92.25 409 LEU A C 1
ATOM 3139 O O . LEU A 1 409 ? 23.688 1.935 17.094 1 92.25 409 LEU A O 1
ATOM 3143 N N . ILE A 1 410 ? 25.328 0.452 17.469 1 94.94 410 ILE A N 1
ATOM 3144 C CA . ILE A 1 410 ? 25.875 1.207 18.594 1 94.94 410 ILE A CA 1
ATOM 3145 C C . ILE A 1 410 ? 26.359 2.576 18.109 1 94.94 410 ILE A C 1
ATOM 3147 O O . ILE A 1 410 ? 26.062 3.598 18.734 1 94.94 410 ILE A O 1
ATOM 3151 N N . VAL A 1 411 ? 26.984 2.588 17 1 94.75 411 VAL A N 1
ATOM 3152 C CA . VAL A 1 411 ? 27.5 3.838 16.453 1 94.75 411 VAL A CA 1
ATOM 3153 C C . VAL A 1 411 ? 26.344 4.766 16.109 1 94.75 411 VAL A C 1
ATOM 3155 O O . VAL A 1 411 ? 26.375 5.953 16.438 1 94.75 411 VAL A O 1
ATOM 3158 N N . ILE A 1 412 ? 25.406 4.234 15.484 1 93.44 412 ILE A N 1
ATOM 3159 C CA . ILE A 1 412 ? 24.234 5.02 15.086 1 93.44 412 ILE A CA 1
ATOM 3160 C C . ILE A 1 412 ? 23.547 5.578 16.328 1 93.44 412 ILE A C 1
ATOM 3162 O O . ILE A 1 412 ? 23.234 6.766 16.391 1 93.44 412 ILE A O 1
ATOM 3166 N N . VAL A 1 413 ? 23.391 4.797 17.359 1 94.69 413 VAL A N 1
ATOM 3167 C CA . VAL A 1 413 ? 22.719 5.203 18.594 1 94.69 413 VAL A CA 1
ATOM 3168 C C . VAL A 1 413 ? 23.516 6.309 19.281 1 94.69 413 VAL A C 1
ATOM 3170 O O . VAL A 1 413 ? 22.953 7.27 19.797 1 94.69 413 VAL A O 1
ATOM 3173 N N . LEU A 1 414 ? 24.797 6.203 19.234 1 96.5 414 LEU A N 1
ATOM 3174 C CA . LEU A 1 414 ? 25.641 7.219 19.844 1 96.5 414 LEU A CA 1
ATOM 3175 C C . LEU A 1 414 ? 25.531 8.547 19.094 1 96.5 414 LEU A C 1
ATOM 3177 O O . LEU A 1 414 ? 25.422 9.609 19.719 1 96.5 414 LEU A O 1
ATOM 3181 N N . ILE A 1 415 ? 25.5 8.469 17.828 1 94.38 415 ILE A N 1
ATOM 3182 C CA . ILE A 1 415 ? 25.375 9.68 17.016 1 94.38 415 ILE A CA 1
ATOM 3183 C C . ILE A 1 415 ? 24.016 10.336 17.281 1 94.38 415 ILE A C 1
ATOM 3185 O O . ILE A 1 415 ? 23.938 11.539 17.516 1 94.38 415 ILE A O 1
ATOM 3189 N N . VAL A 1 416 ? 23 9.578 17.297 1 95.31 416 VAL A N 1
ATOM 3190 C CA . VAL A 1 416 ? 21.641 10.086 17.531 1 95.31 416 VAL A CA 1
ATOM 3191 C C . VAL A 1 416 ? 21.547 10.656 18.938 1 95.31 416 VAL A C 1
ATOM 3193 O O . VAL A 1 416 ? 20.938 11.711 19.156 1 95.31 416 VAL A O 1
ATOM 3196 N N . ALA A 1 417 ? 22.219 10.023 19.891 1 96.19 417 ALA A N 1
ATOM 3197 C CA . ALA A 1 417 ? 22.203 10.492 21.281 1 96.19 417 ALA A CA 1
ATOM 3198 C C . ALA A 1 417 ? 22.844 11.867 21.391 1 96.19 417 ALA A C 1
ATOM 3200 O O . ALA A 1 417 ? 22.344 12.742 22.094 1 96.19 417 ALA A O 1
ATOM 3201 N N . VAL A 1 418 ? 23.875 12.016 20.703 1 95.44 418 VAL A N 1
ATOM 3202 C CA . VAL A 1 418 ? 24.562 13.297 20.734 1 95.44 418 VAL A CA 1
ATOM 3203 C C . VAL A 1 418 ? 23.672 14.391 20.156 1 95.44 418 VAL A C 1
ATOM 3205 O O . VAL A 1 418 ? 23.547 15.469 20.734 1 95.44 418 VAL A O 1
ATOM 3208 N N . ILE A 1 419 ? 23 14.133 19.094 1 94.69 419 ILE A N 1
ATOM 3209 C CA . ILE A 1 419 ? 22.094 15.094 18.453 1 94.69 419 ILE A CA 1
ATOM 3210 C C . ILE A 1 419 ? 20.938 15.406 19.391 1 94.69 419 ILE A C 1
ATOM 3212 O O . ILE A 1 419 ? 20.578 16.562 19.578 1 94.69 419 ILE A O 1
ATOM 3216 N N . VAL A 1 420 ? 20.422 14.398 20.016 1 95.19 420 VAL A N 1
ATOM 3217 C CA . VAL A 1 420 ? 19.281 14.555 20.906 1 95.19 420 VAL A CA 1
ATOM 3218 C C . VAL A 1 420 ? 19.688 15.391 22.125 1 95.19 420 VAL A C 1
ATOM 3220 O O . VAL A 1 420 ? 18.938 16.281 22.547 1 95.19 420 VAL A O 1
ATOM 3223 N N . ILE A 1 421 ? 20.875 15.188 22.641 1 94.88 421 ILE A N 1
ATOM 3224 C CA . ILE A 1 421 ? 21.344 15.906 23.812 1 94.88 421 ILE A CA 1
ATOM 3225 C C . ILE A 1 421 ? 21.547 17.375 23.469 1 94.88 421 ILE A C 1
ATOM 3227 O O . ILE A 1 421 ? 21.125 18.266 24.203 1 94.88 421 ILE A O 1
ATOM 3231 N N . ILE A 1 422 ? 22.094 17.609 22.297 1 94 422 ILE A N 1
ATOM 3232 C CA . ILE A 1 422 ? 22.328 18.984 21.875 1 94 422 ILE A CA 1
ATOM 3233 C C . ILE A 1 422 ? 21 19.719 21.719 1 94 422 ILE A C 1
ATOM 3235 O O . ILE A 1 422 ? 20.828 20.828 22.219 1 94 422 ILE A O 1
ATOM 3239 N N . GLN A 1 423 ? 20.078 19.062 21.109 1 95.44 423 GLN A N 1
ATOM 3240 C CA . GLN A 1 423 ? 18.766 19.656 20.891 1 95.44 423 GLN A CA 1
ATOM 3241 C C . GLN A 1 423 ? 18.016 19.828 22.203 1 95.44 423 GLN A C 1
ATOM 3243 O O . GLN A 1 423 ? 17.344 20.844 22.422 1 95.44 423 GLN A O 1
ATOM 3248 N N . ALA A 1 424 ? 18.172 18.906 23.109 1 95 424 ALA A N 1
ATOM 3249 C CA . ALA A 1 424 ? 17.516 18.969 24.406 1 95 424 ALA A CA 1
ATOM 3250 C C . ALA A 1 424 ? 18.031 20.156 25.234 1 95 424 ALA A C 1
ATOM 3252 O O . ALA A 1 424 ? 17.25 20.844 25.891 1 95 424 ALA A O 1
ATOM 3253 N N . VAL A 1 425 ? 19.297 20.359 25.172 1 94.31 425 VAL A N 1
ATOM 3254 C CA . VAL A 1 425 ? 19.906 21.453 25.922 1 94.31 425 VAL A CA 1
ATOM 3255 C C . VAL A 1 425 ? 19.422 22.781 25.359 1 94.31 425 VAL A C 1
ATOM 3257 O O . VAL A 1 425 ? 19.094 23.703 26.109 1 94.31 425 VAL A O 1
ATOM 3260 N N . GLU A 1 426 ? 19.328 22.844 24.078 1 93.94 426 GLU A N 1
ATOM 3261 C CA . GLU A 1 426 ? 18.875 24.078 23.469 1 93.94 426 GLU A CA 1
ATOM 3262 C C . GLU A 1 426 ? 17.391 24.312 23.719 1 93.94 426 GLU A C 1
ATOM 3264 O O . GLU A 1 426 ? 16.969 25.438 23.984 1 93.94 426 GLU A O 1
ATOM 3269 N N . LEU A 1 427 ? 16.625 23.328 23.672 1 94.75 427 LEU A N 1
ATOM 3270 C CA . LEU A 1 427 ? 15.188 23.438 23.938 1 94.75 427 LEU A CA 1
ATOM 3271 C C . LEU A 1 427 ? 14.93 23.781 25.391 1 94.75 427 LEU A C 1
ATOM 3273 O O . LEU A 1 427 ? 13.992 24.516 25.719 1 94.75 427 LEU A O 1
ATOM 3277 N N . ARG A 1 428 ? 15.766 23.234 26.25 1 94.06 428 ARG A N 1
ATOM 3278 C CA . ARG A 1 428 ? 15.664 23.562 27.672 1 94.06 428 ARG A CA 1
ATOM 3279 C C . ARG A 1 428 ? 15.922 25.047 27.906 1 94.06 428 ARG A C 1
ATOM 3281 O O . ARG A 1 428 ? 15.195 25.688 28.672 1 94.06 428 ARG A O 1
ATOM 3288 N N . ARG A 1 429 ? 16.891 25.547 27.234 1 91.75 429 ARG A N 1
ATOM 3289 C CA . ARG A 1 429 ? 17.25 26.953 27.375 1 91.75 429 ARG A CA 1
ATOM 3290 C C . ARG A 1 429 ? 16.109 27.859 26.906 1 91.75 429 ARG A C 1
ATOM 3292 O O . ARG A 1 429 ? 15.906 28.938 27.469 1 91.75 429 ARG A O 1
ATOM 3299 N N . LEU A 1 430 ? 15.336 27.375 25.984 1 92.69 430 LEU A N 1
ATOM 3300 C CA . LEU A 1 430 ? 14.273 28.188 25.391 1 92.69 430 LEU A CA 1
ATOM 3301 C C . LEU A 1 430 ? 12.938 27.922 26.094 1 92.69 430 LEU A C 1
ATOM 3303 O O . LEU A 1 430 ? 11.914 28.5 25.719 1 92.69 430 LEU A O 1
ATOM 3307 N N . GLY A 1 431 ? 12.961 26.984 27.031 1 90.5 431 GLY A N 1
ATOM 3308 C CA . GLY A 1 431 ? 11.75 26.672 27.781 1 90.5 431 GLY A CA 1
ATOM 3309 C C . GLY A 1 431 ? 10.789 25.797 27.016 1 90.5 431 GLY A C 1
ATOM 3310 O O . GLY A 1 431 ? 9.578 25.812 27.266 1 90.5 431 GLY A O 1
ATOM 3311 N N . MET A 1 432 ? 11.297 25.078 26.094 1 92.88 432 MET A N 1
ATOM 3312 C CA . MET A 1 432 ? 10.438 24.281 25.234 1 92.88 432 MET A CA 1
ATOM 3313 C C . MET A 1 432 ? 10.57 22.797 25.562 1 92.88 432 MET A C 1
ATOM 3315 O O . MET A 1 432 ? 9.836 21.969 25.016 1 92.88 432 MET A O 1
ATOM 3319 N N . LEU A 1 433 ? 11.406 22.406 26.391 1 93.38 433 LEU A N 1
ATOM 3320 C CA . LEU A 1 433 ? 11.672 21 26.688 1 93.38 433 LEU A CA 1
ATOM 3321 C C . LEU A 1 433 ? 10.445 20.344 27.297 1 93.38 433 LEU A C 1
ATOM 3323 O O . LEU A 1 433 ? 10.07 19.234 26.906 1 93.38 433 LEU A O 1
ATOM 3327 N N . ARG A 1 434 ? 9.836 20.969 28.281 1 90.06 434 ARG A N 1
ATOM 3328 C CA . ARG A 1 434 ? 8.648 20.422 28.922 1 90.06 434 ARG A CA 1
ATOM 3329 C C . ARG A 1 434 ? 7.516 20.234 27.922 1 90.06 434 ARG A C 1
ATOM 3331 O O . ARG A 1 434 ? 6.777 19.25 27.984 1 90.06 434 ARG A O 1
ATOM 3338 N N . TYR A 1 435 ? 7.438 21.156 27.062 1 90.44 435 TYR A N 1
ATOM 3339 C CA . TYR A 1 435 ? 6.402 21.125 26.031 1 90.44 435 TYR A CA 1
ATOM 3340 C C . TYR A 1 435 ? 6.516 19.875 25.188 1 90.44 435 TYR A C 1
ATOM 3342 O O . TYR A 1 435 ? 5.535 19.141 25 1 90.44 435 TYR A O 1
ATOM 3350 N N . TYR A 1 436 ? 7.617 19.531 24.719 1 93.12 436 TYR A N 1
ATOM 3351 C CA . TYR A 1 436 ? 7.812 18.391 23.828 1 93.12 436 TYR A CA 1
ATOM 3352 C C . TYR A 1 436 ? 7.805 17.094 24.609 1 93.12 436 TYR A C 1
ATOM 3354 O O . TYR A 1 436 ? 7.281 16.078 24.141 1 93.12 436 TYR A O 1
ATOM 3362 N N . LEU A 1 437 ? 8.344 17.109 25.828 1 92.81 437 LEU A N 1
ATOM 3363 C CA . LEU A 1 437 ? 8.359 15.891 26.625 1 92.81 437 LEU A CA 1
ATOM 3364 C C . LEU A 1 437 ? 6.934 15.438 26.938 1 92.81 437 LEU A C 1
ATOM 3366 O O . LEU A 1 437 ? 6.633 14.242 26.891 1 92.81 437 LEU A O 1
ATOM 3370 N N . ALA A 1 438 ? 6.129 16.359 27.281 1 90.62 438 ALA A N 1
ATOM 3371 C CA . ALA A 1 438 ? 4.738 16.047 27.594 1 90.62 438 ALA A CA 1
ATOM 3372 C C . ALA A 1 438 ? 4.031 15.422 26.406 1 90.62 438 ALA A C 1
ATOM 3374 O O . ALA A 1 438 ? 3.146 14.578 26.562 1 90.62 438 ALA A O 1
ATOM 3375 N N . ARG A 1 439 ? 4.43 15.781 25.266 1 93.19 439 ARG A N 1
ATOM 3376 C CA . ARG A 1 439 ? 3.75 15.328 24.062 1 93.19 439 ARG A CA 1
ATOM 3377 C C . ARG A 1 439 ? 4.344 14.016 23.562 1 93.19 439 ARG A C 1
ATOM 3379 O O . ARG A 1 439 ? 3.695 13.281 22.812 1 93.19 439 ARG A O 1
ATOM 3386 N N . TYR A 1 440 ? 5.57 13.664 23.922 1 95.44 440 TYR A N 1
ATOM 3387 C CA . TYR A 1 440 ? 6.211 12.414 23.5 1 95.44 440 TYR A CA 1
ATOM 3388 C C . TYR A 1 440 ? 5.957 11.305 24.516 1 95.44 440 TYR A C 1
ATOM 3390 O O . TYR A 1 440 ? 6.023 10.125 24.188 1 95.44 440 TYR A O 1
ATOM 3398 N N . LEU A 1 441 ? 5.598 11.633 25.734 1 94.12 441 LEU A N 1
ATOM 3399 C CA . LEU A 1 441 ? 5.496 10.68 26.828 1 94.12 441 LEU A CA 1
ATOM 3400 C C . LEU A 1 441 ? 4.441 9.617 26.531 1 94.12 441 LEU A C 1
ATOM 3402 O O . LEU A 1 441 ? 4.656 8.43 26.797 1 94.12 441 LEU A O 1
ATOM 3406 N N . PRO A 1 442 ? 3.354 10.008 25.938 1 93.25 442 PRO A N 1
ATOM 3407 C CA . PRO A 1 442 ? 2.334 8.984 25.672 1 93.25 442 PRO A CA 1
ATOM 3408 C C . PRO A 1 442 ? 2.805 7.926 24.672 1 93.25 442 PRO A C 1
ATOM 3410 O O . PRO A 1 442 ? 2.203 6.855 24.578 1 93.25 442 PRO A O 1
ATOM 3413 N N . LEU A 1 443 ? 3.807 8.164 23.922 1 94.5 443 LEU A N 1
ATOM 3414 C CA . LEU A 1 443 ? 4.324 7.207 22.953 1 94.5 443 LEU A CA 1
ATOM 3415 C C . LEU A 1 443 ? 4.914 5.988 23.672 1 94.5 443 LEU A C 1
ATOM 3417 O O . LEU A 1 443 ? 4.906 4.883 23.109 1 94.5 443 LEU A O 1
ATOM 3421 N N . VAL A 1 444 ? 5.301 6.191 24.906 1 94.94 444 VAL A N 1
ATOM 3422 C CA . VAL A 1 444 ? 5.965 5.121 25.641 1 94.94 444 VAL A CA 1
ATOM 3423 C C . VAL A 1 444 ? 4.977 3.992 25.922 1 94.94 444 VAL A C 1
ATOM 3425 O O . VAL A 1 444 ? 5.191 2.855 25.484 1 94.94 444 VAL A O 1
ATOM 3428 N N . PRO A 1 445 ? 3.908 4.273 26.578 1 94.56 445 PRO A N 1
ATOM 3429 C CA . PRO A 1 445 ? 2.965 3.174 26.797 1 94.56 445 PRO A CA 1
ATOM 3430 C C . PRO A 1 445 ? 2.406 2.609 25.5 1 94.56 445 PRO A C 1
ATOM 3432 O O . PRO A 1 445 ? 2.125 1.412 25.406 1 94.56 445 PRO A O 1
ATOM 3435 N N . ILE A 1 446 ? 2.273 3.379 24.5 1 93.31 446 ILE A N 1
ATOM 3436 C CA . ILE A 1 446 ? 1.78 2.904 23.203 1 93.31 446 ILE A CA 1
ATOM 3437 C C . ILE A 1 446 ? 2.758 1.888 22.625 1 93.31 446 ILE A C 1
ATOM 3439 O O . ILE A 1 446 ? 2.354 0.809 22.188 1 93.31 446 ILE A O 1
ATOM 3443 N N . LEU A 1 447 ? 4.023 2.156 22.641 1 94.25 447 LEU A N 1
ATOM 3444 C CA . LEU A 1 447 ? 5.047 1.271 22.094 1 94.25 447 LEU A CA 1
ATOM 3445 C C . LEU A 1 447 ? 5.152 -0.007 22.922 1 94.25 447 LEU A C 1
ATOM 3447 O O . LEU A 1 447 ? 5.402 -1.085 22.375 1 94.25 447 LEU A O 1
ATOM 3451 N N . ILE A 1 448 ? 4.879 0.15 24.234 1 94.5 448 ILE A N 1
ATOM 3452 C CA . ILE A 1 448 ? 4.914 -1.024 25.094 1 94.5 448 ILE A CA 1
ATOM 3453 C C . ILE A 1 448 ? 3.773 -1.97 24.734 1 94.5 448 ILE A C 1
ATOM 3455 O O . ILE A 1 448 ? 3.975 -3.18 24.609 1 94.5 448 ILE A O 1
ATOM 3459 N N . VAL A 1 449 ? 2.668 -1.405 24.484 1 91.19 449 VAL A N 1
ATOM 3460 C CA . VAL A 1 449 ? 1.515 -2.221 24.125 1 91.19 449 VAL A CA 1
ATOM 3461 C C . VAL A 1 449 ? 1.744 -2.865 22.75 1 91.19 449 VAL A C 1
ATOM 3463 O O . VAL A 1 449 ? 1.486 -4.059 22.562 1 91.19 449 VAL A O 1
ATOM 3466 N N . LEU A 1 450 ? 2.256 -2.146 21.797 1 91.81 450 LEU A N 1
ATOM 3467 C CA . LEU A 1 450 ? 2.484 -2.664 20.453 1 91.81 450 LEU A CA 1
ATOM 3468 C C . LEU A 1 450 ? 3.557 -3.748 20.469 1 91.81 450 LEU A C 1
ATOM 3470 O O . LEU A 1 450 ? 3.49 -4.699 19.688 1 91.81 450 LEU A O 1
ATOM 3474 N N . ALA A 1 451 ? 4.52 -3.623 21.359 1 90.62 451 ALA A N 1
ATOM 3475 C CA . ALA A 1 451 ? 5.613 -4.59 21.438 1 90.62 451 ALA A CA 1
ATOM 3476 C C . ALA A 1 451 ? 5.129 -5.906 22.047 1 90.62 451 ALA A C 1
ATOM 3478 O O . ALA A 1 451 ? 5.77 -6.945 21.875 1 90.62 451 ALA A O 1
ATOM 3479 N N . ASN A 1 452 ? 3.926 -5.816 22.734 1 89.38 452 ASN A N 1
ATOM 3480 C CA . ASN A 1 452 ? 3.461 -7.008 23.438 1 89.38 452 ASN A CA 1
ATOM 3481 C C . ASN A 1 452 ? 2.141 -7.52 22.875 1 89.38 452 ASN A C 1
ATOM 3483 O O . ASN A 1 452 ? 1.345 -8.133 23.578 1 89.38 452 ASN A O 1
ATOM 3487 N N . LEU A 1 453 ? 1.782 -7.18 21.734 1 84.5 453 LEU A N 1
ATOM 3488 C CA . LEU A 1 453 ? 0.542 -7.625 21.109 1 84.5 453 LEU A CA 1
ATOM 3489 C C . LEU A 1 453 ? 0.504 -9.141 21 1 84.5 453 LEU A C 1
ATOM 3491 O O . LEU A 1 453 ? -0.573 -9.742 21.016 1 84.5 453 LEU A O 1
ATOM 3495 N N . GLY A 1 454 ? 1.571 -9.773 20.922 1 76.62 454 GLY A N 1
ATOM 3496 C CA . GLY A 1 454 ? 1.61 -11.227 20.812 1 76.62 454 GLY A CA 1
ATOM 3497 C C . GLY A 1 454 ? 1.274 -11.734 19.438 1 76.62 454 GLY A C 1
ATOM 3498 O O . GLY A 1 454 ? 1.42 -11.016 18.438 1 76.62 454 GLY A O 1
ATOM 3499 N N . HIS A 1 455 ? 0.885 -13.125 19.219 1 71.44 455 HIS A N 1
ATOM 3500 C CA . HIS A 1 455 ? 0.4 -13.836 18.031 1 71.44 455 HIS A CA 1
ATOM 3501 C C . HIS A 1 455 ? 1.319 -13.617 16.844 1 71.44 455 HIS A C 1
ATOM 3503 O O . HIS A 1 455 ? 0.855 -13.273 15.75 1 71.44 455 HIS A O 1
ATOM 3509 N N . HIS A 1 456 ? 2.502 -13.617 17.062 1 79.31 456 HIS A N 1
ATOM 3510 C CA . HIS A 1 456 ? 3.508 -13.602 16 1 79.31 456 HIS A CA 1
ATOM 3511 C C . HIS A 1 456 ? 3.602 -12.227 15.352 1 79.31 456 HIS A C 1
ATOM 3513 O O . HIS A 1 456 ? 3.738 -12.117 14.133 1 79.31 456 HIS A O 1
ATOM 3519 N N . SER A 1 457 ? 3.248 -11.211 16.234 1 86.75 457 SER A N 1
ATOM 3520 C CA . SER A 1 457 ? 3.436 -9.844 15.766 1 86.75 457 SER A CA 1
ATOM 3521 C C . SER A 1 457 ? 4.715 -9.234 16.328 1 86.75 457 SER A C 1
ATOM 3523 O O . SER A 1 457 ? 5.062 -9.477 17.484 1 86.75 457 SER A O 1
ATOM 3525 N N . TYR A 1 458 ? 5.445 -8.492 15.539 1 88.94 458 TYR A N 1
ATOM 3526 C CA . TYR A 1 458 ? 6.719 -7.887 15.914 1 88.94 458 TYR A CA 1
ATOM 3527 C C . TYR A 1 458 ? 6.684 -6.375 15.727 1 88.94 458 TYR A C 1
ATOM 3529 O O . TYR A 1 458 ? 6.129 -5.883 14.742 1 88.94 458 TYR A O 1
ATOM 3537 N N . LEU A 1 459 ? 7.207 -5.75 16.688 1 91.69 459 LEU A N 1
ATOM 3538 C CA . LEU A 1 459 ? 7.352 -4.305 16.578 1 91.69 459 LEU A CA 1
ATOM 3539 C C . LEU A 1 459 ? 8.539 -3.943 15.68 1 91.69 459 LEU A C 1
ATOM 3541 O O . LEU A 1 459 ? 9.672 -4.328 15.969 1 91.69 459 LEU A O 1
ATOM 3545 N N . ARG A 1 460 ? 8.305 -3.252 14.602 1 91.25 460 ARG A N 1
ATOM 3546 C CA . ARG A 1 460 ? 9.336 -2.875 13.648 1 91.25 460 ARG A CA 1
ATOM 3547 C C . ARG A 1 460 ? 9.305 -1.375 13.375 1 91.25 460 ARG A C 1
ATOM 3549 O O . ARG A 1 460 ? 8.609 -0.92 12.461 1 91.25 460 ARG A O 1
ATOM 3556 N N . PRO A 1 461 ? 10.07 -0.674 14.117 1 89.94 461 PRO A N 1
ATOM 3557 C CA . PRO A 1 461 ? 10.133 0.76 13.828 1 89.94 461 PRO A CA 1
ATOM 3558 C C . PRO A 1 461 ? 10.93 1.074 12.562 1 89.94 461 PRO A C 1
ATOM 3560 O O . PRO A 1 461 ? 12.156 1.027 12.57 1 89.94 461 PRO A O 1
ATOM 3563 N N . HIS A 1 462 ? 10.336 1.306 11.5 1 93.88 462 HIS A N 1
ATOM 3564 C CA . HIS A 1 462 ? 10.961 1.698 10.242 1 93.88 462 HIS A CA 1
ATOM 3565 C C . HIS A 1 462 ? 11.547 3.104 10.336 1 93.88 462 HIS A C 1
ATOM 3567 O O . HIS A 1 462 ? 11.078 3.926 11.133 1 93.88 462 HIS A O 1
ATOM 3573 N N . HIS A 1 463 ? 12.508 3.391 9.555 1 94.38 463 HIS A N 1
ATOM 3574 C CA . HIS A 1 463 ? 13.234 4.652 9.664 1 94.38 463 HIS A CA 1
ATOM 3575 C C . HIS A 1 463 ? 12.328 5.836 9.32 1 94.38 463 HIS A C 1
ATOM 3577 O O . HIS A 1 463 ? 12.508 6.93 9.859 1 94.38 463 HIS A O 1
ATOM 3583 N N . TYR A 1 464 ? 11.312 5.707 8.438 1 97.12 464 TYR A N 1
ATOM 3584 C CA . TYR A 1 464 ? 10.438 6.84 8.148 1 97.12 464 TYR A CA 1
ATOM 3585 C C . TYR A 1 464 ? 9.648 7.246 9.391 1 97.12 464 TYR A C 1
ATOM 3587 O O . TYR A 1 464 ? 9.367 8.43 9.594 1 97.12 464 TYR A O 1
ATOM 3595 N N . LEU A 1 465 ? 9.32 6.27 10.273 1 96.94 465 LEU A N 1
ATOM 3596 C CA . LEU A 1 465 ? 8.617 6.566 11.516 1 96.94 465 LEU A CA 1
ATOM 3597 C C . LEU A 1 465 ? 9.531 7.285 12.5 1 96.94 465 LEU A C 1
ATOM 3599 O O . LEU A 1 465 ? 9.094 8.195 13.211 1 96.94 465 LEU A O 1
ATOM 3603 N N . LEU A 1 466 ? 10.781 6.863 12.531 1 95.81 466 LEU A N 1
ATOM 3604 C CA . LEU A 1 466 ? 11.758 7.527 13.391 1 95.81 466 LEU A CA 1
ATOM 3605 C C . LEU A 1 466 ? 11.93 8.984 12.984 1 95.81 466 LEU A C 1
ATOM 3607 O O . LEU A 1 466 ? 12.039 9.867 13.836 1 95.81 466 LEU A O 1
ATOM 3611 N N . CYS A 1 467 ? 11.891 9.172 11.703 1 98.19 467 CYS A N 1
ATOM 3612 C CA . CYS A 1 467 ? 12.008 10.547 11.211 1 98.19 467 CYS A CA 1
ATOM 3613 C C . CYS A 1 467 ? 10.773 11.359 11.57 1 98.19 467 CYS A C 1
ATOM 3615 O O . CYS A 1 467 ? 10.883 12.523 11.961 1 98.19 467 CYS A O 1
ATOM 3617 N N . LEU A 1 468 ? 9.586 10.742 11.469 1 98 468 LEU A N 1
ATOM 3618 C CA . LEU A 1 468 ? 8.367 11.438 11.875 1 98 468 LEU A CA 1
ATOM 3619 C C . LEU A 1 468 ? 8.438 11.852 13.336 1 98 468 LEU A C 1
ATOM 3621 O O . LEU A 1 468 ? 8.008 12.945 13.703 1 98 468 LEU A O 1
ATOM 3625 N N . ALA A 1 469 ? 9.008 11 14.164 1 96.56 469 ALA A N 1
ATOM 3626 C CA . ALA A 1 469 ? 9.148 11.297 15.586 1 96.56 469 ALA A CA 1
ATOM 3627 C C . ALA A 1 469 ? 10.188 12.391 15.82 1 96.56 469 ALA A C 1
ATOM 3629 O O . ALA A 1 469 ? 10.07 13.172 16.766 1 96.56 469 ALA A O 1
ATOM 3630 N N . ALA A 1 470 ? 11.125 12.539 14.914 1 97.75 470 ALA A N 1
ATOM 3631 C CA . ALA A 1 470 ? 12.25 13.445 15.109 1 97.75 470 ALA A CA 1
ATOM 3632 C C . ALA A 1 470 ? 11.891 14.859 14.656 1 97.75 470 ALA A C 1
ATOM 3634 O O . ALA A 1 470 ? 12.406 15.844 15.195 1 97.75 470 ALA A O 1
ATOM 3635 N N . PHE A 1 471 ? 10.992 15.078 13.742 1 98.25 471 PHE A N 1
ATOM 3636 C CA . PHE A 1 471 ? 10.75 16.344 13.062 1 98.25 471 PHE A CA 1
ATOM 3637 C C . PHE A 1 471 ? 10.383 17.438 14.07 1 98.25 471 PHE A C 1
ATOM 3639 O O . PHE A 1 471 ? 10.953 18.531 14.047 1 98.25 471 PHE A O 1
ATOM 3646 N N . PRO A 1 472 ? 9.531 17.188 15.023 1 96.69 472 PRO A N 1
ATOM 3647 C CA . PRO A 1 472 ? 9.117 18.297 15.898 1 96.69 472 PRO A CA 1
ATOM 3648 C C . PRO A 1 472 ? 10.273 18.859 16.734 1 96.69 472 PRO A C 1
ATOM 3650 O O . PRO A 1 472 ? 10.305 20.047 17.016 1 96.69 472 PRO A O 1
ATOM 3653 N N . VAL A 1 473 ? 11.227 18.031 17.078 1 96.62 473 VAL A N 1
ATOM 3654 C CA . VAL A 1 473 ? 12.312 18.5 17.938 1 96.62 473 VAL A CA 1
ATOM 3655 C C . VAL A 1 473 ? 13.461 19.016 17.078 1 96.62 473 VAL A C 1
ATOM 3657 O O . VAL A 1 473 ? 14.438 19.562 17.594 1 96.62 473 VAL A O 1
ATOM 3660 N N . LEU A 1 474 ? 13.344 18.828 15.797 1 97.56 474 LEU A N 1
ATOM 3661 C CA . LEU A 1 474 ? 14.281 19.422 14.844 1 97.56 474 LEU A CA 1
ATOM 3662 C C . LEU A 1 474 ? 13.688 20.672 14.211 1 97.56 474 LEU A C 1
ATOM 3664 O O . LEU A 1 474 ? 13.602 20.766 12.984 1 97.56 474 LEU A O 1
ATOM 3668 N N . SER A 1 475 ? 13.336 21.672 15.008 1 95.69 475 SER A N 1
ATOM 3669 C CA . SER A 1 475 ? 12.586 22.828 14.508 1 95.69 475 SER A CA 1
ATOM 3670 C C . SER A 1 475 ? 13.305 24.125 14.828 1 95.69 475 SER A C 1
ATOM 3672 O O . SER A 1 475 ? 12.844 25.203 14.453 1 95.69 475 SER A O 1
ATOM 3674 N N . LEU A 1 476 ? 14.469 24.109 15.492 1 95.06 476 LEU A N 1
ATOM 3675 C CA . LEU A 1 476 ? 15.203 25.312 15.883 1 95.06 476 LEU A CA 1
ATOM 3676 C C . LEU A 1 476 ? 16 25.859 14.711 1 95.06 476 LEU A C 1
ATOM 3678 O O . LEU A 1 476 ? 16.469 25.109 13.867 1 95.06 476 LEU A O 1
ATOM 3682 N N . PRO A 1 477 ? 16.094 27.156 14.656 1 94.94 477 PRO A N 1
ATOM 3683 C CA . PRO A 1 477 ? 16.922 27.75 13.594 1 94.94 477 PRO A CA 1
ATOM 3684 C C . PRO A 1 477 ? 18.422 27.656 13.898 1 94.94 477 PRO A C 1
ATOM 3686 O O . PRO A 1 477 ? 19.109 28.672 13.984 1 94.94 477 PRO A O 1
ATOM 3689 N N . ASN A 1 478 ? 18.953 26.5 14.062 1 94.19 478 ASN A N 1
ATOM 3690 C CA . ASN A 1 478 ? 20.375 26.219 14.25 1 94.19 478 ASN A CA 1
ATOM 3691 C C . ASN A 1 478 ? 20.906 25.234 13.211 1 94.19 478 ASN A C 1
ATOM 3693 O O . ASN A 1 478 ? 20.141 24.734 12.383 1 94.19 478 ASN A O 1
ATOM 3697 N N . ARG A 1 479 ? 22.109 25.031 13.156 1 94.81 479 ARG A N 1
ATOM 3698 C CA . ARG A 1 479 ? 22.75 24.219 12.125 1 94.81 479 ARG A CA 1
ATOM 3699 C C . ARG A 1 479 ? 22.391 22.75 12.273 1 94.81 479 ARG A C 1
ATOM 3701 O O . ARG A 1 479 ? 22.234 22.047 11.273 1 94.81 479 ARG A O 1
ATOM 3708 N N . ILE A 1 480 ? 22.234 22.312 13.477 1 95.06 480 ILE A N 1
ATOM 3709 C CA . ILE A 1 480 ? 21.906 20.906 13.727 1 95.06 480 ILE A CA 1
ATOM 3710 C C . ILE A 1 480 ? 20.5 20.609 13.195 1 95.06 480 ILE A C 1
ATOM 3712 O O . ILE A 1 480 ? 20.281 19.609 12.508 1 95.06 480 ILE A O 1
ATOM 3716 N N . SER A 1 481 ? 19.594 21.438 13.477 1 96.81 481 SER A N 1
ATOM 3717 C CA . SER A 1 481 ? 18.234 21.266 12.961 1 96.81 481 SER A CA 1
ATOM 3718 C C . SER A 1 481 ? 18.203 21.359 11.445 1 96.81 481 SER A C 1
ATOM 3720 O O . SER A 1 481 ? 17.516 20.562 10.789 1 96.81 481 SER A O 1
ATOM 3722 N N . LEU A 1 482 ? 18.922 22.328 10.945 1 97.19 482 LEU A N 1
ATOM 3723 C CA . LEU A 1 482 ? 18.938 22.5 9.492 1 97.19 482 LEU A CA 1
ATOM 3724 C C . LEU A 1 482 ? 19.453 21.25 8.805 1 97.19 482 LEU A C 1
ATOM 3726 O O . LEU A 1 482 ? 18.828 20.75 7.855 1 97.19 482 LEU A O 1
ATOM 3730 N N . TRP A 1 483 ? 20.5 20.656 9.281 1 97.56 483 TRP A N 1
ATOM 3731 C CA . TRP A 1 483 ? 21.094 19.453 8.711 1 97.56 483 TRP A CA 1
ATOM 3732 C C . TRP A 1 483 ? 20.234 18.219 8.992 1 97.56 483 TRP A C 1
ATOM 3734 O O . TRP A 1 483 ? 19.891 17.469 8.07 1 97.56 483 TRP A O 1
ATOM 3744 N N . ALA A 1 484 ? 19.844 18.047 10.195 1 98.19 484 ALA A N 1
ATOM 3745 C CA . ALA A 1 484 ? 19.188 16.812 10.641 1 98.19 484 ALA A CA 1
ATOM 3746 C C . ALA A 1 484 ? 17.766 16.719 10.078 1 98.19 484 ALA A C 1
ATOM 3748 O O . ALA A 1 484 ? 17.297 15.625 9.75 1 98.19 484 ALA A O 1
ATOM 3749 N N . GLN A 1 485 ? 17.047 17.828 10.031 1 98.44 485 GLN A N 1
ATOM 3750 C CA . GLN A 1 485 ? 15.703 17.75 9.461 1 98.44 485 GLN A CA 1
ATOM 3751 C C . GLN A 1 485 ? 15.758 17.422 7.969 1 98.44 485 GLN A C 1
ATOM 3753 O O . GLN A 1 485 ? 14.898 16.703 7.457 1 98.44 485 GLN A O 1
ATOM 3758 N N . ALA A 1 486 ? 16.75 17.969 7.281 1 98.81 486 ALA A N 1
ATOM 3759 C CA . ALA A 1 486 ? 16.906 17.672 5.863 1 98.81 486 ALA A CA 1
ATOM 3760 C C . ALA A 1 486 ? 17.266 16.203 5.656 1 98.81 486 ALA A C 1
ATOM 3762 O O . ALA A 1 486 ? 16.75 15.555 4.75 1 98.81 486 ALA A O 1
ATOM 3763 N N . PHE A 1 487 ? 18.203 15.734 6.484 1 98.5 487 PHE A N 1
ATOM 3764 C CA . PHE A 1 487 ? 18.531 14.312 6.438 1 98.5 487 PHE A CA 1
ATOM 3765 C C . PHE A 1 487 ? 17.297 13.453 6.668 1 98.5 487 PHE A C 1
ATOM 3767 O O . PHE A 1 487 ? 17.047 12.508 5.918 1 98.5 487 PHE A O 1
ATOM 3774 N N . CYS A 1 488 ? 16.516 13.75 7.68 1 98.69 488 CYS A N 1
ATOM 3775 C CA . CYS A 1 488 ? 15.32 12.992 8.047 1 98.69 488 CYS A CA 1
ATOM 3776 C C . CYS A 1 488 ? 14.281 13.047 6.934 1 98.69 488 CYS A C 1
ATOM 3778 O O . CYS A 1 488 ? 13.578 12.07 6.688 1 98.69 488 CYS A O 1
ATOM 3780 N N . LEU A 1 489 ? 14.164 14.227 6.305 1 98.88 489 LEU A N 1
ATOM 3781 C CA . LEU A 1 489 ? 13.219 14.32 5.199 1 98.88 489 LEU A CA 1
ATOM 3782 C C . LEU A 1 489 ? 13.578 13.336 4.09 1 98.88 489 LEU A C 1
ATOM 3784 O O . LEU A 1 489 ? 12.719 12.602 3.602 1 98.88 489 LEU A O 1
ATOM 3788 N N . GLY A 1 490 ? 14.875 13.344 3.711 1 98.75 490 GLY A N 1
ATOM 3789 C CA . GLY A 1 490 ? 15.32 12.383 2.711 1 98.75 490 GLY A CA 1
ATOM 3790 C C . GLY A 1 490 ? 15.117 10.945 3.135 1 98.75 490 GLY A C 1
ATOM 3791 O O . GLY A 1 490 ? 14.633 10.125 2.354 1 98.75 490 GLY A O 1
ATOM 3792 N N . PHE A 1 491 ? 15.469 10.695 4.359 1 98.19 491 PHE A N 1
ATOM 3793 C CA . PHE A 1 491 ? 15.391 9.352 4.918 1 98.19 491 PHE A CA 1
ATOM 3794 C C . PHE A 1 491 ? 13.938 8.898 5.035 1 98.19 491 PHE A C 1
ATOM 3796 O O . PHE A 1 491 ? 13.625 7.723 4.824 1 98.19 491 PHE A O 1
ATOM 3803 N N . PHE A 1 492 ? 13.055 9.828 5.402 1 98.56 492 PHE A N 1
ATOM 3804 C CA . PHE A 1 492 ? 11.617 9.594 5.422 1 98.56 492 PHE A CA 1
ATOM 3805 C C . PHE A 1 492 ? 11.102 9.266 4.027 1 98.56 492 PHE A C 1
ATOM 3807 O O . PHE A 1 492 ? 10.383 8.281 3.844 1 98.56 492 PHE A O 1
ATOM 3814 N N . LEU A 1 493 ? 11.469 10.039 3.061 1 98.75 493 LEU A N 1
ATOM 3815 C CA . LEU A 1 493 ? 11.016 9.859 1.686 1 98.75 493 LEU A CA 1
ATOM 3816 C C . LEU A 1 493 ? 11.539 8.547 1.105 1 98.75 493 LEU A C 1
ATOM 3818 O O . LEU A 1 493 ? 10.859 7.902 0.302 1 98.75 493 LEU A O 1
ATOM 3822 N N . ASP A 1 494 ? 12.742 8.18 1.471 1 97.94 494 ASP A N 1
ATOM 3823 C CA . ASP A 1 494 ? 13.289 6.906 1.012 1 97.94 494 ASP A CA 1
ATOM 3824 C C . ASP A 1 494 ? 12.43 5.738 1.494 1 97.94 494 ASP A C 1
ATOM 3826 O O . ASP A 1 494 ? 12.172 4.801 0.738 1 97.94 494 ASP A O 1
ATOM 3830 N N . GLY A 1 495 ? 12.023 5.82 2.727 1 96.75 495 GLY A N 1
ATOM 3831 C CA . GLY A 1 495 ? 11.18 4.777 3.287 1 96.75 495 GLY A CA 1
ATOM 3832 C C . GLY A 1 495 ? 9.82 4.68 2.609 1 96.75 495 GLY A C 1
ATOM 3833 O O . GLY A 1 495 ? 9.477 3.637 2.049 1 96.75 495 GLY A O 1
ATOM 3834 N N . VAL A 1 496 ? 9.102 5.766 2.537 1 97.56 496 VAL A N 1
ATOM 3835 C CA . VAL A 1 496 ? 7.73 5.73 2.045 1 97.56 496 VAL A CA 1
ATOM 3836 C C . VAL A 1 496 ? 7.73 5.621 0.522 1 97.56 496 VAL A C 1
ATOM 3838 O O . VAL A 1 496 ? 6.797 5.066 -0.065 1 97.56 496 VAL A O 1
ATOM 3841 N N . GLY A 1 497 ? 8.797 6.133 -0.096 1 97.5 497 GLY A N 1
ATOM 3842 C CA . GLY A 1 497 ? 8.875 6.051 -1.546 1 97.5 497 GLY A CA 1
ATOM 3843 C C . GLY A 1 497 ? 9.164 4.652 -2.051 1 97.5 497 GLY A C 1
ATOM 3844 O O . GLY A 1 497 ? 8.5 4.168 -2.973 1 97.5 497 GLY A O 1
ATOM 3845 N N . ARG A 1 498 ? 10.07 4 -1.431 1 95.56 498 ARG A N 1
ATOM 3846 C CA . ARG A 1 498 ? 10.508 2.684 -1.886 1 95.56 498 ARG A CA 1
ATOM 3847 C C . ARG A 1 498 ? 9.562 1.595 -1.384 1 95.56 498 ARG A C 1
ATOM 3849 O O . ARG A 1 498 ? 9.195 0.688 -2.135 1 95.56 498 ARG A O 1
ATOM 3856 N N . TRP A 1 499 ? 9.141 1.702 -0.155 1 93.25 499 TRP A N 1
ATOM 3857 C CA . TRP A 1 499 ? 8.484 0.564 0.483 1 93.25 499 TRP A CA 1
ATOM 3858 C C . TRP A 1 499 ? 7.043 0.899 0.845 1 93.25 499 TRP A C 1
ATOM 3860 O O . TRP A 1 499 ? 6.32 0.053 1.375 1 93.25 499 TRP A O 1
ATOM 3870 N N . GLY A 1 500 ? 6.664 2.152 0.57 1 95.25 500 GLY A N 1
ATOM 3871 C CA . GLY A 1 500 ? 5.344 2.553 1.03 1 95.25 500 GLY A CA 1
ATOM 3872 C C . GLY A 1 500 ? 5.277 2.777 2.529 1 95.25 500 GLY A C 1
ATOM 3873 O O . GLY A 1 500 ? 6.312 2.902 3.189 1 95.25 500 GLY A O 1
ATOM 3874 N N . TRP A 1 501 ? 4.125 2.959 3.053 1 96.25 501 TRP A N 1
ATOM 3875 C CA . TRP A 1 501 ? 3.914 3.209 4.473 1 96.25 501 TRP A CA 1
ATOM 3876 C C . TRP A 1 501 ? 3.873 1.9 5.258 1 96.25 501 TRP A C 1
ATOM 3878 O O . TRP A 1 501 ? 2.811 1.479 5.723 1 96.25 501 TRP A O 1
ATOM 3888 N N . ALA A 1 502 ? 5.035 1.325 5.414 1 94.75 502 ALA A N 1
ATOM 3889 C CA . ALA A 1 502 ? 5.172 0.025 6.066 1 94.75 502 ALA A CA 1
ATOM 3890 C C . ALA A 1 502 ? 4.676 0.079 7.508 1 94.75 502 ALA A C 1
ATOM 3892 O O . ALA A 1 502 ? 4.891 1.072 8.211 1 94.75 502 ALA A O 1
ATOM 3893 N N . SER A 1 503 ? 4.148 -0.991 7.984 1 95.56 503 SER A N 1
ATOM 3894 C CA . SER A 1 503 ? 3.494 -1.038 9.289 1 95.56 503 SER A CA 1
ATOM 3895 C C . SER A 1 503 ? 4.52 -1.115 10.414 1 95.56 503 SER A C 1
ATOM 3897 O O . SER A 1 503 ? 5.551 -1.773 10.281 1 95.56 503 SER A O 1
ATOM 3899 N N . ILE A 1 504 ? 4.219 -0.468 11.492 1 95.12 504 ILE A N 1
ATOM 3900 C CA . ILE A 1 504 ? 5.047 -0.517 12.695 1 95.12 504 ILE A CA 1
ATOM 3901 C C . ILE A 1 504 ? 4.949 -1.901 13.336 1 95.12 504 ILE A C 1
ATOM 3903 O O . ILE A 1 504 ? 5.84 -2.311 14.078 1 95.12 504 ILE A O 1
ATOM 3907 N N . VAL A 1 505 ? 3.84 -2.584 13.031 1 93.75 505 VAL A N 1
ATOM 3908 C CA . VAL A 1 505 ? 3.633 -3.955 13.484 1 93.75 505 VAL A CA 1
ATOM 3909 C C . VAL A 1 505 ? 3.576 -4.895 12.281 1 93.75 505 VAL A C 1
ATOM 3911 O O . VAL A 1 505 ? 2.785 -4.684 11.352 1 93.75 505 VAL A O 1
ATOM 3914 N N . GLN A 1 506 ? 4.402 -5.93 12.258 1 91.62 506 GLN A N 1
ATOM 3915 C CA . GLN A 1 506 ? 4.402 -6.895 11.164 1 91.62 506 GLN A CA 1
ATOM 3916 C C . GLN A 1 506 ? 4.309 -8.32 11.695 1 91.62 506 GLN A C 1
ATOM 3918 O O . GLN A 1 506 ? 4.824 -8.625 12.773 1 91.62 506 GLN A O 1
ATOM 3923 N N . GLY A 1 507 ? 3.605 -9.125 10.961 1 87.81 507 GLY A N 1
ATOM 3924 C CA . GLY A 1 507 ? 3.471 -10.531 11.328 1 87.81 507 GLY A CA 1
ATOM 3925 C C . GLY A 1 507 ? 4.625 -11.383 10.844 1 87.81 507 GLY A C 1
ATOM 3926 O O . GLY A 1 507 ? 5.41 -10.961 10 1 87.81 507 GLY A O 1
ATOM 3927 N 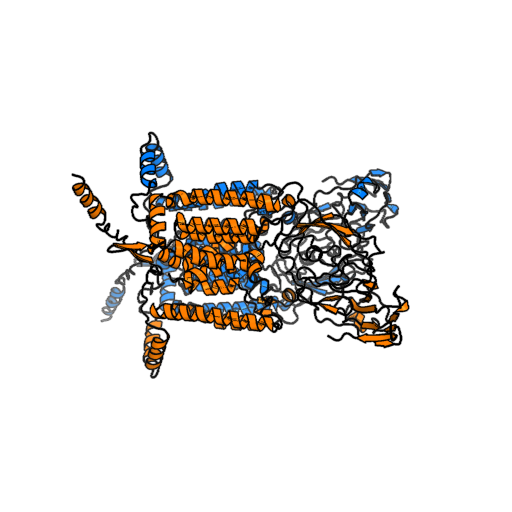N . PHE A 1 508 ? 4.656 -12.555 11.297 1 83.75 508 PHE A N 1
ATOM 3928 C CA . PHE A 1 508 ? 5.695 -13.523 10.961 1 83.75 508 PHE A CA 1
ATOM 3929 C C . PHE A 1 508 ? 5.68 -13.844 9.469 1 83.75 508 PHE A C 1
ATOM 3931 O O . PHE A 1 508 ? 6.73 -13.898 8.828 1 83.75 508 PHE A O 1
ATOM 3938 N N . ALA A 1 509 ? 4.543 -13.953 8.922 1 81.5 509 ALA A N 1
ATOM 3939 C CA . ALA A 1 509 ? 4.41 -14.328 7.52 1 81.5 509 ALA A CA 1
ATOM 3940 C C . ALA A 1 509 ? 4.988 -13.25 6.605 1 81.5 509 ALA A C 1
ATOM 3942 O O . ALA A 1 509 ? 5.52 -13.555 5.535 1 81.5 509 ALA A O 1
ATOM 3943 N N . GLU A 1 510 ? 4.934 -12.039 7.039 1 84.19 510 GLU A N 1
ATOM 3944 C CA . GLU A 1 510 ? 5.461 -10.93 6.258 1 84.19 510 GLU A CA 1
ATOM 3945 C C . GLU A 1 510 ? 6.98 -10.836 6.379 1 84.19 510 GLU A C 1
ATOM 3947 O O . GLU A 1 510 ? 7.652 -10.352 5.469 1 84.19 510 GLU A O 1
ATOM 3952 N N . LEU A 1 511 ? 7.461 -11.344 7.461 1 84.44 511 LEU A N 1
ATOM 3953 C CA . LEU A 1 511 ? 8.875 -11.125 7.766 1 84.44 511 LEU A CA 1
ATOM 3954 C C . LEU A 1 511 ? 9.711 -12.32 7.34 1 84.44 511 LEU A C 1
ATOM 3956 O O . LEU A 1 511 ? 10.898 -12.18 7.047 1 84.44 511 LEU A O 1
ATOM 3960 N N . VAL A 1 512 ? 9.078 -13.453 7.293 1 81.75 512 VAL A N 1
ATOM 3961 C CA . VAL A 1 512 ? 9.828 -14.68 7.051 1 81.75 512 VAL A CA 1
ATOM 3962 C C . VAL A 1 512 ? 10.312 -14.719 5.602 1 81.75 512 VAL A C 1
ATOM 3964 O O . VAL A 1 512 ? 11.406 -15.203 5.32 1 81.75 512 VAL A O 1
ATOM 3967 N N . GLY A 1 513 ? 9.461 -14.133 4.664 1 78.56 513 GLY A N 1
ATOM 3968 C CA . GLY A 1 513 ? 9.828 -14.172 3.256 1 78.56 513 GLY A CA 1
ATOM 3969 C C . GLY A 1 513 ? 9.969 -15.586 2.717 1 78.56 513 GLY A C 1
ATOM 3970 O O . GLY A 1 513 ? 9.07 -16.422 2.891 1 78.56 513 GLY A O 1
ATOM 3971 N N . ASP A 1 514 ? 11.188 -15.852 2.15 1 80.75 514 ASP A N 1
ATOM 3972 C CA . ASP A 1 514 ? 11.406 -17.156 1.543 1 80.75 514 ASP A CA 1
ATOM 3973 C C . ASP A 1 514 ? 12.25 -18.047 2.451 1 80.75 514 ASP A C 1
ATOM 3975 O O . ASP A 1 514 ? 12.859 -19.016 1.991 1 80.75 514 ASP A O 1
ATOM 3979 N N . ALA A 1 515 ? 12.281 -17.688 3.727 1 85.5 515 ALA A N 1
ATOM 3980 C CA . ALA A 1 515 ? 13.023 -18.5 4.691 1 85.5 515 ALA A CA 1
ATOM 3981 C C . ALA A 1 515 ? 12.227 -19.734 5.098 1 85.5 515 ALA A C 1
ATOM 3983 O O . ALA A 1 515 ? 11.07 -19.891 4.711 1 85.5 515 ALA A O 1
ATOM 3984 N N . ASN A 1 516 ? 12.953 -20.641 5.77 1 87.62 516 ASN A N 1
ATOM 3985 C CA . ASN A 1 516 ? 12.305 -21.828 6.301 1 87.62 516 ASN A CA 1
ATOM 3986 C C . ASN A 1 516 ? 11.211 -21.469 7.305 1 87.62 516 ASN A C 1
ATOM 3988 O O . ASN A 1 516 ? 11.391 -20.562 8.125 1 87.62 516 ASN A O 1
ATOM 3992 N N . LEU A 1 517 ? 10.141 -22.156 7.281 1 87.44 517 LEU A N 1
ATOM 3993 C CA . LEU A 1 517 ? 8.984 -21.875 8.117 1 87.44 517 LEU A CA 1
ATOM 3994 C C . LEU A 1 517 ? 9.031 -22.672 9.414 1 87.44 517 LEU A C 1
ATOM 3996 O O . LEU A 1 517 ? 8.227 -22.453 10.32 1 87.44 517 LEU A O 1
ATOM 4000 N N . GLY A 1 518 ? 9.953 -23.531 9.523 1 87.12 518 GLY A N 1
ATOM 4001 C CA . GLY A 1 518 ? 10.039 -24.375 10.703 1 87.12 518 GLY A CA 1
ATOM 4002 C C . GLY A 1 518 ? 9.086 -25.547 10.656 1 87.12 518 GLY A C 1
ATOM 4003 O O . GLY A 1 518 ? 8.656 -26.062 11.703 1 87.12 518 GLY A O 1
ATOM 4004 N N . THR A 1 519 ? 8.781 -25.969 9.5 1 90.44 519 THR A N 1
ATOM 4005 C CA . THR A 1 519 ? 7.863 -27.094 9.32 1 90.44 519 THR A CA 1
ATOM 4006 C C . THR A 1 519 ? 8.586 -28.422 9.539 1 90.44 519 THR A C 1
ATOM 4008 O O . THR A 1 519 ? 9.812 -28.469 9.609 1 90.44 519 THR A O 1
ATOM 4011 N N . MET A 1 520 ? 7.793 -29.438 9.648 1 92.75 520 MET A N 1
ATOM 4012 C CA . MET A 1 520 ? 8.32 -30.781 9.852 1 92.75 520 MET A CA 1
ATOM 4013 C C . MET A 1 520 ? 9.133 -31.234 8.641 1 92.75 520 MET A C 1
ATOM 4015 O O . MET A 1 520 ? 8.75 -30.984 7.5 1 92.75 520 MET A O 1
ATOM 4019 N N . ARG A 1 521 ? 10.273 -31.891 8.969 1 94.44 521 ARG A N 1
ATOM 4020 C CA . ARG A 1 521 ? 11.148 -32.438 7.941 1 94.44 521 ARG A CA 1
ATOM 4021 C C . ARG A 1 521 ? 11.281 -33.969 8.102 1 94.44 521 ARG A C 1
ATOM 4023 O O . ARG A 1 521 ? 11.211 -34.469 9.219 1 94.44 521 ARG A O 1
ATOM 4030 N N . PRO A 1 522 ? 11.43 -34.594 6.961 1 94.06 522 PRO A N 1
ATOM 4031 C CA . PRO A 1 522 ? 11.656 -36.031 7.094 1 94.06 522 PRO A CA 1
ATOM 4032 C C . PRO A 1 522 ? 12.977 -36.344 7.789 1 94.06 522 PRO A C 1
ATOM 4034 O O . PRO A 1 522 ? 13.984 -35.688 7.559 1 94.06 522 PRO A O 1
ATOM 4037 N N . ALA A 1 523 ? 12.844 -37.406 8.656 1 92.25 523 ALA A N 1
ATOM 4038 C CA . ALA A 1 523 ? 14.07 -37.906 9.281 1 92.25 523 ALA A CA 1
ATOM 4039 C C . ALA A 1 523 ? 14.789 -38.875 8.359 1 92.25 523 ALA A C 1
ATOM 4041 O O . ALA A 1 523 ? 14.227 -39.906 7.988 1 92.25 523 ALA A O 1
ATOM 4042 N N . LEU A 1 524 ? 16.016 -38.562 8 1 93.44 524 LEU A N 1
ATOM 4043 C CA . LEU A 1 524 ? 16.781 -39.406 7.078 1 93.44 524 LEU A CA 1
ATOM 4044 C C . LEU A 1 524 ? 17.672 -40.375 7.832 1 93.44 524 LEU A C 1
ATOM 4046 O O . LEU A 1 524 ? 18.234 -40.031 8.875 1 93.44 524 LEU A O 1
ATOM 4050 N N . VAL A 1 525 ? 17.688 -41.594 7.336 1 93.31 525 VAL A N 1
ATOM 4051 C CA . VAL A 1 525 ? 18.578 -42.625 7.863 1 93.31 525 VAL A CA 1
ATOM 4052 C C . VAL A 1 525 ? 19.469 -43.156 6.746 1 93.31 525 VAL A C 1
ATOM 4054 O O . VAL A 1 525 ? 19 -43.5 5.668 1 93.31 525 VAL A O 1
ATOM 4057 N N . ALA A 1 526 ? 20.766 -43.125 7.039 1 92.94 526 ALA A N 1
ATOM 4058 C CA . ALA A 1 526 ? 21.719 -43.594 6.051 1 92.94 526 ALA A CA 1
ATOM 4059 C C . ALA A 1 526 ? 22 -45.094 6.234 1 92.94 526 ALA A C 1
ATOM 4061 O O . ALA A 1 526 ? 22.125 -45.562 7.363 1 92.94 526 ALA A O 1
ATOM 4062 N N . SER A 1 527 ? 21.844 -45.906 5.168 1 90.38 527 SER A N 1
ATOM 4063 C CA . SER A 1 527 ? 22.25 -47.281 5.125 1 90.38 527 SER A CA 1
ATOM 4064 C C . SER A 1 527 ? 23.031 -47.594 3.861 1 90.38 527 SER A C 1
ATOM 4066 O O . SER A 1 527 ? 22.453 -47.75 2.779 1 90.38 527 SER A O 1
ATOM 4068 N N . GLY A 1 528 ? 24.328 -47.781 4.004 1 89.62 528 GLY A N 1
ATOM 4069 C CA . GLY A 1 528 ? 25.156 -47.938 2.816 1 89.62 528 GLY A CA 1
ATOM 4070 C C . GLY A 1 528 ? 25.078 -46.75 1.887 1 89.62 528 GLY A C 1
ATOM 4071 O O . GLY A 1 528 ? 25.266 -45.594 2.316 1 89.62 528 GLY A O 1
ATOM 4072 N N . ALA A 1 529 ? 24.781 -47.094 0.589 1 89.44 529 ALA A N 1
ATOM 4073 C CA . ALA A 1 529 ? 24.703 -46.031 -0.413 1 89.44 529 ALA A CA 1
ATOM 4074 C C . ALA A 1 529 ? 23.25 -45.594 -0.612 1 89.44 529 ALA A C 1
ATOM 4076 O O . ALA A 1 529 ? 22.906 -45.062 -1.673 1 89.44 529 ALA A O 1
ATOM 4077 N N . ALA A 1 530 ? 22.438 -45.781 0.433 1 91.56 530 ALA A N 1
ATOM 4078 C CA . ALA A 1 530 ? 21.031 -45.438 0.33 1 91.56 530 ALA A CA 1
ATOM 4079 C C . ALA A 1 530 ? 20.609 -44.562 1.503 1 91.56 530 ALA A C 1
ATOM 4081 O O . ALA A 1 530 ? 21.156 -44.656 2.6 1 91.56 530 ALA A O 1
ATOM 4082 N N . LEU A 1 531 ? 19.719 -43.625 1.201 1 92.5 531 LEU A N 1
ATOM 4083 C CA . LEU A 1 531 ? 19.031 -42.844 2.229 1 92.5 531 LEU A CA 1
ATOM 4084 C C . LEU A 1 531 ? 17.562 -43.281 2.33 1 92.5 531 LEU A C 1
ATOM 4086 O O . LEU A 1 531 ? 16.891 -43.469 1.311 1 92.5 531 LEU A O 1
ATOM 4090 N N . SER A 1 532 ? 17.156 -43.531 3.525 1 94.31 532 SER A N 1
ATOM 4091 C CA . SER A 1 532 ? 15.766 -43.906 3.748 1 94.31 532 SER A CA 1
ATOM 4092 C C . SER A 1 532 ? 15.086 -42.969 4.719 1 94.31 532 SER A C 1
ATOM 4094 O O . SER A 1 532 ? 15.758 -42.219 5.461 1 94.31 532 SER A O 1
ATOM 4096 N N . TRP A 1 533 ? 13.781 -42.812 4.68 1 94.94 533 TRP A N 1
ATOM 4097 C CA . TRP A 1 533 ? 12.945 -42 5.547 1 94.94 533 TRP A CA 1
ATOM 4098 C C . TRP A 1 533 ? 11.609 -42.688 5.82 1 94.94 533 TRP A C 1
ATOM 4100 O O . TRP A 1 533 ? 11.297 -43.719 5.219 1 94.94 533 TRP A O 1
ATOM 4110 N N . THR A 1 534 ? 10.898 -42.188 6.711 1 92.12 534 THR A N 1
ATOM 4111 C CA . THR A 1 534 ? 9.602 -42.75 7.051 1 92.12 534 THR A CA 1
ATOM 4112 C C . THR A 1 534 ? 8.609 -42.562 5.906 1 92.12 534 THR A C 1
ATOM 4114 O O . THR A 1 534 ? 8.398 -41.438 5.445 1 92.12 534 THR A O 1
ATOM 4117 N N . PRO A 1 535 ? 8.102 -43.688 5.387 1 91.81 535 PRO A N 1
ATOM 4118 C CA . PRO A 1 535 ? 7.098 -43.562 4.328 1 91.81 535 PRO A CA 1
ATOM 4119 C C . PRO A 1 535 ? 5.832 -42.844 4.797 1 91.81 535 PRO A C 1
ATOM 4121 O O . PRO A 1 535 ? 5.555 -42.812 5.996 1 91.81 535 PRO A O 1
ATOM 4124 N N . ILE A 1 536 ? 5.16 -42.312 3.861 1 91.88 536 ILE A N 1
ATOM 4125 C CA . ILE A 1 536 ? 3.898 -41.656 4.184 1 91.88 536 ILE A CA 1
ATOM 4126 C C . ILE A 1 536 ? 2.904 -42.656 4.727 1 91.88 536 ILE A C 1
ATOM 4128 O O . ILE A 1 536 ? 2.377 -43.5 3.973 1 91.88 536 ILE A O 1
ATOM 4132 N N . ASN A 1 537 ? 2.748 -42.688 6.004 1 90.25 537 ASN A N 1
ATOM 4133 C CA . ASN A 1 537 ? 1.808 -43.594 6.656 1 90.25 537 ASN A CA 1
ATOM 4134 C C . ASN A 1 537 ? 0.475 -42.906 6.941 1 90.25 537 ASN A C 1
ATOM 4136 O O . ASN A 1 537 ? 0.249 -41.781 6.508 1 90.25 537 ASN A O 1
ATOM 4140 N N . ASP A 1 538 ? -0.425 -43.594 7.566 1 87.31 538 ASP A N 1
ATOM 4141 C CA . ASP A 1 538 ? -1.774 -43.094 7.82 1 87.31 538 ASP A CA 1
ATOM 4142 C C . ASP A 1 538 ? -1.744 -41.812 8.656 1 87.31 538 ASP A C 1
ATOM 4144 O O . ASP A 1 538 ? -2.533 -40.906 8.422 1 87.31 538 ASP A O 1
ATOM 4148 N N . THR A 1 539 ? -0.779 -41.781 9.477 1 89 539 THR A N 1
ATOM 4149 C CA . THR A 1 539 ? -0.663 -40.625 10.352 1 89 539 THR A CA 1
ATOM 4150 C C . THR A 1 539 ? -0.245 -39.406 9.562 1 89 539 THR A C 1
ATOM 4152 O O . THR A 1 539 ? -0.825 -38.312 9.719 1 89 539 THR A O 1
ATOM 4155 N N . LEU A 1 540 ? 0.697 -39.594 8.703 1 90.94 540 LEU A N 1
ATOM 4156 C CA . LEU A 1 540 ? 1.193 -38.469 7.902 1 90.94 540 LEU A CA 1
ATOM 4157 C C . LEU A 1 540 ? 0.157 -38.031 6.867 1 90.94 540 LEU A C 1
ATOM 4159 O O . LEU A 1 540 ? -0.004 -36.844 6.605 1 90.94 540 LEU A O 1
ATOM 4163 N N . SER A 1 541 ? -0.485 -39 6.344 1 86.69 541 SER A N 1
ATOM 4164 C CA . SER A 1 541 ? -1.541 -38.688 5.383 1 86.69 541 SER A CA 1
ATOM 4165 C C . SER A 1 541 ? -2.67 -37.906 6.031 1 86.69 541 SER A C 1
ATOM 4167 O O . SER A 1 541 ? -3.24 -37 5.41 1 86.69 541 SER A O 1
ATOM 4169 N N . ALA A 1 542 ? -2.967 -38.312 7.25 1 79.88 542 ALA A N 1
ATOM 4170 C CA . ALA A 1 542 ? -4.02 -37.625 7.988 1 79.88 542 ALA A CA 1
ATOM 4171 C C . ALA A 1 542 ? -3.625 -36.188 8.266 1 79.88 542 ALA A C 1
ATOM 4173 O O . ALA A 1 542 ? -4.488 -35.312 8.359 1 79.88 542 ALA A O 1
ATOM 4174 N N . ALA A 1 543 ? -2.336 -36.031 8.273 1 84.12 543 ALA A N 1
ATOM 4175 C CA . ALA A 1 543 ? -1.832 -34.656 8.539 1 84.12 543 ALA A CA 1
ATOM 4176 C C . ALA A 1 543 ? -1.725 -33.875 7.254 1 84.12 543 ALA A C 1
ATOM 4178 O O . ALA A 1 543 ? -1.345 -32.688 7.281 1 84.12 543 ALA A O 1
ATOM 4179 N N . GLY A 1 544 ? -2.016 -34.5 6.137 1 82.5 544 GLY A N 1
ATOM 4180 C CA . GLY A 1 544 ? -2.088 -33.75 4.883 1 82.5 544 GLY A CA 1
ATOM 4181 C C . GLY A 1 544 ? -0.87 -33.969 4 1 82.5 544 GLY A C 1
ATOM 4182 O O . GLY A 1 544 ? -0.758 -33.344 2.936 1 82.5 544 GLY A O 1
ATOM 4183 N N . PHE A 1 545 ? 0.009 -34.812 4.426 1 89.44 545 PHE A N 1
ATOM 4184 C CA . PHE A 1 545 ? 1.205 -35.094 3.635 1 89.44 545 PHE A CA 1
ATOM 4185 C C . PHE A 1 545 ? 0.903 -36.062 2.498 1 89.44 545 PHE A C 1
ATOM 4187 O O . PHE A 1 545 ? 0.253 -37.062 2.707 1 89.44 545 PHE A O 1
ATOM 4194 N N . THR A 1 546 ? 1.358 -35.688 1.328 1 86 546 THR A N 1
ATOM 4195 C CA . THR A 1 546 ? 1.045 -36.5 0.168 1 86 546 THR A CA 1
ATOM 4196 C C . THR A 1 546 ? 2.297 -37.219 -0.346 1 86 546 THR A C 1
ATOM 4198 O O . THR A 1 546 ? 2.203 -38.25 -1.014 1 86 546 THR A O 1
ATOM 4201 N N . GLY A 1 547 ? 3.357 -36.656 -0.082 1 93.38 547 GLY A N 1
ATOM 4202 C CA . GLY A 1 547 ? 4.621 -37.219 -0.551 1 93.38 547 GLY A CA 1
ATOM 4203 C C . GLY A 1 547 ? 5.82 -36.375 -0.145 1 93.38 547 GLY A C 1
ATOM 4204 O O . GLY A 1 547 ? 5.75 -35.594 0.806 1 93.38 547 GLY A O 1
ATOM 4205 N N . VAL A 1 548 ? 6.887 -36.75 -0.817 1 94 548 VAL A N 1
ATOM 4206 C CA . VAL A 1 548 ? 8.102 -36 -0.533 1 94 548 VAL A CA 1
ATOM 4207 C C . VAL A 1 548 ? 8.711 -35.469 -1.838 1 94 548 VAL A C 1
ATOM 4209 O O . VAL A 1 548 ? 8.445 -36.031 -2.91 1 94 548 VAL A O 1
ATOM 4212 N N . SER A 1 549 ? 9.359 -34.375 -1.735 1 94.5 549 SER A N 1
ATOM 4213 C CA . SER A 1 549 ? 10.203 -33.875 -2.809 1 94.5 549 SER A CA 1
ATOM 4214 C C . SER A 1 549 ? 11.672 -34.125 -2.527 1 94.5 549 SER A C 1
ATOM 4216 O O . SER A 1 549 ? 12.203 -33.719 -1.491 1 94.5 549 SER A O 1
ATOM 4218 N N . LEU A 1 550 ? 12.266 -34.844 -3.436 1 94.31 550 LEU A N 1
ATOM 4219 C CA . LEU A 1 550 ? 13.664 -35.219 -3.264 1 94.31 550 LEU A CA 1
ATOM 4220 C C . LEU A 1 550 ? 14.562 -34.406 -4.172 1 94.31 550 LEU A C 1
ATOM 4222 O O . LEU A 1 550 ? 14.344 -34.312 -5.383 1 94.31 550 LEU A O 1
ATOM 4226 N N . LEU A 1 551 ? 15.516 -33.781 -3.559 1 94.69 551 LEU A N 1
ATOM 4227 C CA . LEU A 1 551 ? 16.531 -33.031 -4.289 1 94.69 551 LEU A CA 1
ATOM 4228 C C . LEU A 1 551 ? 17.859 -33.781 -4.297 1 94.69 551 LEU A C 1
ATOM 4230 O O . LEU A 1 551 ? 18.312 -34.25 -3.258 1 94.69 551 LEU A O 1
ATOM 4234 N N . VAL A 1 552 ? 18.375 -33.875 -5.441 1 94.06 552 VAL A N 1
ATOM 4235 C CA . VAL A 1 552 ? 19.75 -34.344 -5.598 1 94.06 552 VAL A CA 1
ATOM 4236 C C . VAL A 1 552 ? 20.562 -33.312 -6.363 1 94.06 552 VAL A C 1
ATOM 4238 O O . VAL A 1 552 ? 20.219 -32.938 -7.484 1 94.06 552 VAL A O 1
ATOM 4241 N N . ASP A 1 553 ? 21.594 -32.875 -5.762 1 93.94 553 ASP A N 1
ATOM 4242 C CA . ASP A 1 553 ? 22.453 -31.844 -6.363 1 93.94 553 ASP A CA 1
ATOM 4243 C C . ASP A 1 553 ? 21.656 -30.625 -6.801 1 93.94 553 ASP A C 1
ATOM 4245 O O . ASP A 1 553 ? 21.766 -30.188 -7.945 1 93.94 553 ASP A O 1
ATOM 4249 N N . ASP A 1 554 ? 20.766 -30.203 -5.906 1 94.38 554 ASP A N 1
ATOM 4250 C CA . ASP A 1 554 ? 19.969 -28.969 -6 1 94.38 554 ASP A CA 1
ATOM 4251 C C . ASP A 1 554 ? 18.922 -29.078 -7.105 1 94.38 554 ASP A C 1
ATOM 4253 O O . ASP A 1 554 ? 18.375 -28.062 -7.535 1 94.38 554 ASP A O 1
ATOM 4257 N N . MET A 1 555 ? 18.688 -30.25 -7.586 1 93.25 555 MET A N 1
ATOM 4258 C CA . MET A 1 555 ? 17.656 -30.484 -8.594 1 93.25 555 MET A CA 1
ATOM 4259 C C . MET A 1 555 ? 16.625 -31.5 -8.102 1 93.25 555 MET A C 1
ATOM 4261 O O . MET A 1 555 ? 17 -32.5 -7.504 1 93.25 555 MET A O 1
ATOM 4265 N N . VAL A 1 556 ? 15.383 -31.172 -8.359 1 93.88 556 VAL A N 1
ATOM 4266 C CA . VAL A 1 556 ? 14.336 -32.125 -7.977 1 93.88 556 VAL A CA 1
ATOM 4267 C C . VAL A 1 556 ? 14.391 -33.344 -8.875 1 93.88 556 VAL A C 1
ATOM 4269 O O . VAL A 1 556 ? 14.32 -33.25 -10.102 1 93.88 556 VAL A O 1
ATOM 4272 N N . VAL A 1 557 ? 14.547 -34.469 -8.297 1 92.25 557 VAL A N 1
ATOM 4273 C CA . VAL A 1 557 ? 14.609 -35.719 -9.07 1 92.25 557 VAL A CA 1
ATOM 4274 C C . VAL A 1 557 ? 13.289 -36.469 -8.93 1 92.25 557 VAL A C 1
ATOM 4276 O O . VAL A 1 557 ? 12.93 -37.25 -9.797 1 92.25 557 VAL A O 1
ATOM 4279 N N . ALA A 1 558 ? 12.695 -36.219 -7.789 1 90.31 558 ALA A N 1
ATOM 4280 C CA . ALA A 1 558 ? 11.383 -36.812 -7.559 1 90.31 558 ALA A CA 1
ATOM 4281 C C . ALA A 1 558 ? 10.445 -35.844 -6.852 1 90.31 558 ALA A C 1
ATOM 4283 O O . ALA A 1 558 ? 10.758 -35.344 -5.77 1 90.31 558 ALA A O 1
ATOM 4284 N N . GLY A 1 559 ? 9.414 -35.594 -7.559 1 87.81 559 GLY A N 1
ATOM 4285 C CA . GLY A 1 559 ? 8.391 -34.719 -7.008 1 87.81 559 GLY A CA 1
ATOM 4286 C C . GLY A 1 559 ? 7.168 -35.469 -6.508 1 87.81 559 GLY A C 1
ATOM 4287 O O . GLY A 1 559 ? 6.648 -36.344 -7.195 1 87.81 559 GLY A O 1
ATOM 4288 N N . ASN A 1 560 ? 6.707 -35.156 -5.312 1 85.38 560 ASN A N 1
ATOM 4289 C CA . ASN A 1 560 ? 5.582 -35.812 -4.648 1 85.38 560 ASN A CA 1
ATOM 4290 C C . ASN A 1 560 ? 5.754 -37.344 -4.613 1 85.38 560 ASN A C 1
ATOM 4292 O O . ASN A 1 560 ? 4.855 -38.062 -5.008 1 85.38 560 ASN A O 1
ATOM 4296 N N . TYR A 1 561 ? 6.945 -37.75 -4.301 1 89.38 561 TYR A N 1
ATOM 4297 C CA . TYR A 1 561 ? 7.387 -39.156 -4.254 1 89.38 561 TYR A CA 1
ATOM 4298 C C . TYR A 1 561 ? 6.836 -39.844 -3.018 1 89.38 561 TYR A C 1
ATOM 4300 O O . TYR A 1 561 ? 6.93 -39.344 -1.904 1 89.38 561 TYR A O 1
ATOM 4308 N N . THR A 1 562 ? 6.238 -41 -3.211 1 90.25 562 THR A N 1
ATOM 4309 C CA . THR A 1 562 ? 5.633 -41.719 -2.098 1 90.25 562 THR A CA 1
ATOM 4310 C C . THR A 1 562 ? 6.547 -42.844 -1.622 1 90.25 562 THR A C 1
ATOM 4312 O O . THR A 1 562 ? 6.238 -43.531 -0.647 1 90.25 562 THR A O 1
ATOM 4315 N N . GLY A 1 563 ? 7.66 -43.031 -2.299 1 89.81 563 GLY A N 1
ATOM 4316 C CA . GLY A 1 563 ? 8.633 -44 -1.84 1 89.81 563 GLY A CA 1
ATOM 4317 C C . GLY A 1 563 ? 9.305 -43.625 -0.537 1 89.81 563 GLY A C 1
ATOM 4318 O O . GLY A 1 563 ? 9.023 -42.562 0.02 1 89.81 563 GLY A O 1
ATOM 4319 N N . SER A 1 564 ? 10.141 -44.594 -0.016 1 93 564 SER A N 1
ATOM 4320 C CA . SER A 1 564 ? 10.727 -44.344 1.299 1 93 564 SER A CA 1
ATOM 4321 C C . SER A 1 564 ? 12.242 -44.469 1.261 1 93 564 SER A C 1
ATOM 4323 O O . SER A 1 564 ? 12.891 -44.531 2.307 1 93 564 SER A O 1
ATOM 4325 N N . MET A 1 565 ? 12.75 -44.531 0.054 1 90.88 565 MET A N 1
ATOM 4326 C CA . MET A 1 565 ? 14.203 -44.656 -0.024 1 90.88 565 MET A CA 1
ATOM 4327 C C . MET A 1 565 ? 14.719 -44.156 -1.364 1 90.88 565 MET A C 1
ATOM 4329 O O . MET A 1 565 ? 13.969 -44.094 -2.338 1 90.88 565 MET A O 1
ATOM 4333 N N . SER A 1 566 ? 15.93 -43.688 -1.382 1 89.69 566 SER A N 1
ATOM 4334 C CA . SER A 1 566 ? 16.656 -43.344 -2.596 1 89.69 566 SER A CA 1
ATOM 4335 C C . SER A 1 566 ? 18.094 -43.812 -2.555 1 89.69 566 SER A C 1
ATOM 4337 O O . SER A 1 566 ? 18.766 -43.719 -1.523 1 89.69 566 SER A O 1
ATOM 4339 N N . GLN A 1 567 ? 18.453 -44.438 -3.729 1 87.31 567 GLN A N 1
ATOM 4340 C CA . GLN A 1 567 ? 19.828 -44.906 -3.844 1 87.31 567 GLN A CA 1
ATOM 4341 C C . GLN A 1 567 ? 20.688 -43.906 -4.598 1 87.31 567 GLN A C 1
ATOM 4343 O O . GLN A 1 567 ? 20.234 -43.281 -5.547 1 87.31 567 GLN A O 1
ATOM 4348 N N . VAL A 1 568 ? 21.922 -43.781 -4.137 1 84.12 568 VAL A N 1
ATOM 4349 C CA . VAL A 1 568 ? 22.875 -42.875 -4.785 1 84.12 568 VAL A CA 1
ATOM 4350 C C . VAL A 1 568 ? 23.016 -43.25 -6.258 1 84.12 568 VAL A C 1
ATOM 4352 O O . VAL A 1 568 ? 23.125 -42.375 -7.125 1 84.12 568 VAL A O 1
ATOM 4355 N N . ALA A 1 569 ? 22.922 -44.594 -6.562 1 71.12 569 ALA A N 1
ATOM 4356 C CA . ALA A 1 569 ? 23.109 -45.094 -7.918 1 71.12 569 ALA A CA 1
ATOM 4357 C C . ALA A 1 569 ? 21.953 -44.688 -8.82 1 71.12 569 ALA A C 1
ATOM 4359 O O . ALA A 1 569 ? 22.109 -44.625 -10.047 1 71.12 569 ALA A O 1
ATOM 4360 N N . ASN A 1 570 ? 20.859 -44.562 -8.328 1 67.19 570 ASN A N 1
ATOM 4361 C CA . ASN A 1 570 ? 19.688 -44.219 -9.125 1 67.19 570 ASN A CA 1
ATOM 4362 C C . ASN A 1 570 ? 19.75 -42.781 -9.609 1 67.19 570 ASN A C 1
ATOM 4364 O O . ASN A 1 570 ? 19.094 -42.406 -10.594 1 67.19 570 ASN A O 1
ATOM 4368 N N . ALA A 1 571 ? 20.562 -42.062 -9.023 1 63.34 571 ALA A N 1
ATOM 4369 C CA . ALA A 1 571 ? 20.672 -40.656 -9.445 1 63.34 571 ALA A CA 1
ATOM 4370 C C . ALA A 1 571 ? 21.797 -40.5 -10.469 1 63.34 571 ALA A C 1
ATOM 4372 O O . ALA A 1 571 ? 22.828 -41.156 -10.391 1 63.34 571 ALA A O 1
ATOM 4373 N N . THR A 1 572 ? 21.609 -40.75 -11.836 1 59.75 572 THR A N 1
ATOM 4374 C CA . THR A 1 572 ? 22.641 -40.594 -12.852 1 59.75 572 THR A CA 1
ATOM 4375 C C . THR A 1 572 ? 23.734 -39.625 -12.367 1 59.75 572 THR A C 1
ATOM 4377 O O . THR A 1 572 ? 23.703 -38.438 -12.648 1 59.75 572 THR A O 1
ATOM 4380 N N . ILE A 1 573 ? 24.422 -40.125 -11.328 1 68.5 573 ILE A N 1
ATOM 4381 C CA . ILE A 1 573 ? 25.344 -39.219 -10.648 1 68.5 573 ILE A CA 1
ATOM 4382 C C . ILE A 1 573 ? 26.781 -39.594 -10.992 1 68.5 573 ILE A C 1
ATOM 4384 O O . ILE A 1 573 ? 27.078 -40.75 -11.305 1 68.5 573 ILE A O 1
ATOM 4388 N N . ASP A 1 574 ? 27.641 -38.719 -11.203 1 81.75 574 ASP A N 1
ATOM 4389 C CA . ASP A 1 574 ? 29.078 -38.906 -11.312 1 81.75 574 ASP A CA 1
ATOM 4390 C C . ASP A 1 574 ? 29.656 -39.469 -10.023 1 81.75 574 ASP A C 1
ATOM 4392 O O . ASP A 1 574 ? 29.656 -38.812 -8.984 1 81.75 574 ASP A O 1
ATOM 4396 N N . PRO A 1 575 ? 30.078 -40.781 -10.062 1 85 575 PRO A N 1
ATOM 4397 C CA . PRO A 1 575 ? 30.562 -41.406 -8.828 1 85 575 PRO A CA 1
ATOM 4398 C C . PRO A 1 575 ? 31.875 -40.812 -8.32 1 85 575 PRO A C 1
ATOM 4400 O O . PRO A 1 575 ? 32.281 -41.062 -7.191 1 85 575 PRO A O 1
ATOM 4403 N N . ALA A 1 576 ? 32.438 -39.938 -9.109 1 87.25 576 ALA A N 1
ATOM 4404 C CA . ALA A 1 576 ? 33.75 -39.438 -8.766 1 87.25 576 ALA A CA 1
ATOM 4405 C C . ALA A 1 576 ? 33.656 -38.188 -7.902 1 87.25 576 ALA A C 1
ATOM 4407 O O . ALA A 1 576 ? 34.656 -37.719 -7.316 1 87.25 576 ALA A O 1
ATOM 4408 N N . ILE A 1 577 ? 32.531 -37.719 -7.754 1 92.19 577 ILE A N 1
ATOM 4409 C CA . ILE A 1 577 ? 32.406 -36.469 -7.016 1 92.19 577 ILE A CA 1
ATOM 4410 C C . ILE A 1 577 ? 31.344 -36.594 -5.926 1 92.19 577 ILE A C 1
ATOM 4412 O O . ILE A 1 577 ? 30.578 -37.562 -5.922 1 92.19 577 ILE A O 1
ATOM 4416 N N . ASP A 1 578 ? 31.281 -35.656 -5.027 1 92.94 578 ASP A N 1
ATOM 4417 C CA . ASP A 1 578 ? 30.312 -35.656 -3.943 1 92.94 578 ASP A CA 1
ATOM 4418 C C . ASP A 1 578 ? 28.938 -35.219 -4.449 1 92.94 578 ASP A C 1
ATOM 4420 O O . ASP A 1 578 ? 28.828 -34.438 -5.41 1 92.94 578 ASP A O 1
ATOM 4424 N N . HIS A 1 579 ? 27.969 -35.781 -3.842 1 94 579 HIS A N 1
ATOM 4425 C CA . HIS A 1 579 ? 26.609 -35.438 -4.211 1 94 579 HIS A CA 1
ATOM 4426 C C . HIS A 1 579 ? 25.781 -35.031 -2.99 1 94 579 HIS A C 1
ATOM 4428 O O . HIS A 1 579 ? 26.078 -35.469 -1.871 1 94 579 HIS A O 1
ATOM 4434 N N . TYR A 1 580 ? 24.812 -34.25 -3.148 1 94.56 580 TYR A N 1
ATOM 4435 C CA . TYR A 1 580 ? 24.062 -33.625 -2.066 1 94.56 580 TYR A CA 1
ATOM 4436 C C . TYR A 1 580 ? 22.578 -33.969 -2.15 1 94.56 580 TYR A C 1
ATOM 4438 O O . TYR A 1 580 ? 21.938 -33.781 -3.186 1 94.56 580 TYR A O 1
ATOM 4446 N N . PHE A 1 581 ? 22.047 -34.438 -1.069 1 93.56 581 PHE A N 1
ATOM 4447 C CA . PHE A 1 581 ? 20.672 -34.875 -1.021 1 93.56 581 PHE A CA 1
ATOM 4448 C C . PHE A 1 581 ? 19.859 -34.031 -0.024 1 93.56 581 PHE A C 1
ATOM 4450 O O . PHE A 1 581 ? 20.328 -33.781 1.086 1 93.56 581 PHE A O 1
ATOM 4457 N N . ARG A 1 582 ? 18.719 -33.562 -0.408 1 94.69 582 ARG A N 1
ATOM 4458 C CA . ARG A 1 582 ? 17.781 -32.875 0.468 1 94.69 582 ARG A CA 1
ATOM 4459 C C . ARG A 1 582 ? 16.359 -33.375 0.221 1 94.69 582 ARG A C 1
ATOM 4461 O O . ARG A 1 582 ? 16.016 -33.781 -0.889 1 94.69 582 ARG A O 1
ATOM 4468 N N . ILE A 1 583 ? 15.547 -33.312 1.242 1 94.88 583 ILE A N 1
ATOM 4469 C CA . ILE A 1 583 ? 14.188 -33.844 1.131 1 94.88 583 ILE A CA 1
ATOM 4470 C C . ILE A 1 583 ? 13.219 -32.969 1.91 1 94.88 583 ILE A C 1
ATOM 4472 O O . ILE A 1 583 ? 13.609 -32.344 2.896 1 94.88 583 ILE A O 1
ATOM 4476 N N . ALA A 1 584 ? 12.016 -32.781 1.43 1 96.38 584 ALA A N 1
ATOM 4477 C CA . ALA A 1 584 ? 10.938 -32.062 2.092 1 96.38 584 ALA A CA 1
ATOM 4478 C C . ALA A 1 584 ? 9.602 -32.781 1.933 1 96.38 584 ALA A C 1
ATOM 4480 O O . ALA A 1 584 ? 9.375 -33.469 0.93 1 96.38 584 ALA A O 1
ATOM 4481 N N . TYR A 1 585 ? 8.781 -32.656 2.941 1 95.06 585 TYR A N 1
ATOM 4482 C CA . TYR A 1 585 ? 7.41 -33.156 2.803 1 95.06 585 TYR A CA 1
ATOM 4483 C C . TYR A 1 585 ? 6.613 -32.25 1.848 1 95.06 585 TYR A C 1
ATOM 4485 O O . TYR A 1 585 ? 6.898 -31.078 1.706 1 95.06 585 TYR A O 1
ATOM 4493 N N . ILE A 1 586 ? 5.742 -32.844 1.157 1 91.56 586 ILE A N 1
ATOM 4494 C CA . ILE A 1 586 ? 4.777 -32.094 0.348 1 91.56 586 ILE A CA 1
ATOM 4495 C C . ILE A 1 586 ? 3.414 -32.125 1.033 1 91.56 586 ILE A C 1
ATOM 4497 O O . ILE A 1 586 ? 2.924 -33.188 1.438 1 91.56 586 ILE A O 1
ATOM 4501 N N . ALA A 1 587 ? 2.945 -30.938 1.254 1 86.38 587 ALA A N 1
ATOM 4502 C CA . ALA A 1 587 ? 1.595 -30.781 1.786 1 86.38 587 ALA A CA 1
ATOM 4503 C C . ALA A 1 587 ? 0.787 -29.797 0.953 1 86.38 587 ALA A C 1
ATOM 4505 O O . ALA A 1 587 ? 1.282 -28.719 0.601 1 86.38 587 ALA A O 1
ATOM 4506 N N . ASN A 1 588 ? -0.439 -30.109 0.615 1 72.81 588 ASN A N 1
ATOM 4507 C CA . ASN A 1 588 ? -1.334 -29.25 -0.154 1 72.81 588 ASN A CA 1
ATOM 4508 C C . ASN A 1 588 ? -0.694 -28.797 -1.466 1 72.81 588 ASN A C 1
ATOM 4510 O O . ASN A 1 588 ? -0.729 -27.609 -1.809 1 72.81 588 ASN A O 1
ATOM 4514 N N . GLY A 1 589 ? 0.098 -29.656 -1.993 1 72 589 GLY A N 1
ATOM 4515 C CA . GLY A 1 589 ? 0.651 -29.438 -3.318 1 72 589 GLY A CA 1
ATOM 4516 C C . GLY A 1 589 ? 1.947 -28.641 -3.295 1 72 589 GLY A C 1
ATOM 4517 O O . GLY A 1 589 ? 2.541 -28.391 -4.344 1 72 589 GLY A O 1
ATOM 4518 N N . SER A 1 590 ? 2.316 -28.234 -2.154 1 82.69 590 SER A N 1
ATOM 4519 C CA . SER A 1 590 ? 3.547 -27.453 -2.053 1 82.69 590 SER A CA 1
ATOM 4520 C C . SER A 1 590 ? 4.539 -28.109 -1.101 1 82.69 590 SER A C 1
ATOM 4522 O O . SER A 1 590 ? 4.145 -28.812 -0.165 1 82.69 590 SER A O 1
ATOM 4524 N N . SER A 1 591 ? 5.77 -27.906 -1.403 1 90.69 591 SER A N 1
ATOM 4525 C CA . SER A 1 591 ? 6.805 -28.453 -0.533 1 90.69 591 SER A CA 1
ATOM 4526 C C . SER A 1 591 ? 6.93 -27.641 0.753 1 90.69 591 SER A C 1
ATOM 4528 O O . SER A 1 591 ? 6.777 -26.422 0.74 1 90.69 591 SER A O 1
ATOM 4530 N N . LEU A 1 592 ? 7.195 -28.375 1.788 1 93.25 592 LEU A N 1
ATOM 4531 C CA . LEU A 1 592 ? 7.539 -27.734 3.053 1 93.25 592 LEU A CA 1
ATOM 4532 C C . LEU A 1 592 ? 9.039 -27.5 3.15 1 93.25 592 LEU A C 1
ATOM 4534 O O . LEU A 1 592 ? 9.719 -27.344 2.131 1 93.25 592 LEU A O 1
ATOM 4538 N N . ASP A 1 593 ? 9.594 -27.344 4.332 1 93.94 593 ASP A N 1
ATOM 4539 C CA . ASP A 1 593 ? 11.008 -27.031 4.488 1 93.94 593 ASP A CA 1
ATOM 4540 C C . ASP A 1 593 ? 11.875 -28.234 4.098 1 93.94 593 ASP A C 1
ATOM 4542 O O . ASP A 1 593 ? 11.594 -29.359 4.492 1 93.94 593 ASP A O 1
ATOM 4546 N N . PHE A 1 594 ? 12.836 -27.938 3.299 1 95 594 PHE A N 1
ATOM 4547 C CA . PHE A 1 594 ? 13.805 -28.969 2.953 1 95 594 PHE A CA 1
ATOM 4548 C C . PHE A 1 594 ? 14.781 -29.203 4.098 1 95 594 PHE A C 1
ATOM 4550 O O . PHE A 1 594 ? 15.086 -28.281 4.855 1 95 594 PHE A O 1
ATOM 4557 N N . THR A 1 595 ? 15.273 -30.391 4.203 1 94.75 595 THR A N 1
ATOM 4558 C CA . THR A 1 595 ? 16.328 -30.719 5.152 1 94.75 595 THR A CA 1
ATOM 4559 C C . THR A 1 595 ? 17.641 -30.062 4.738 1 94.75 595 THR A C 1
ATOM 4561 O O . THR A 1 595 ? 17.828 -29.688 3.576 1 94.75 595 THR A O 1
ATOM 4564 N N . PRO A 1 596 ? 18.547 -29.891 5.746 1 94.5 596 PRO A N 1
ATOM 4565 C CA . PRO A 1 596 ? 19.922 -29.625 5.301 1 94.5 596 PRO A CA 1
ATOM 4566 C C . PRO A 1 596 ? 20.484 -30.75 4.434 1 94.5 596 PRO A C 1
ATOM 4568 O O . PRO A 1 596 ? 19.984 -31.875 4.48 1 94.5 596 PRO A O 1
ATOM 4571 N N . PRO A 1 597 ? 21.484 -30.438 3.639 1 95.25 597 PRO A N 1
ATOM 4572 C CA . PRO A 1 597 ? 21.969 -31.453 2.703 1 95.25 597 PRO A CA 1
ATOM 4573 C C . PRO A 1 597 ? 22.703 -32.594 3.404 1 95.25 597 PRO A C 1
ATOM 4575 O O . PRO A 1 597 ? 23.469 -32.375 4.336 1 95.25 597 PRO A O 1
ATOM 4578 N N . TRP A 1 598 ? 22.344 -33.75 3.002 1 94.25 598 TRP A N 1
ATOM 4579 C CA . TRP A 1 598 ? 23.141 -34.938 3.258 1 94.25 598 TRP A CA 1
ATOM 4580 C C . TRP A 1 598 ? 24.141 -35.188 2.121 1 94.25 598 TRP A C 1
ATOM 4582 O O . TRP A 1 598 ? 23.734 -35.375 0.971 1 94.25 598 TRP A O 1
ATOM 4592 N N . THR A 1 599 ? 25.359 -35.188 2.426 1 94.19 599 THR A N 1
ATOM 4593 C CA . THR A 1 599 ? 26.391 -35.25 1.398 1 94.19 599 THR A CA 1
ATOM 4594 C C . THR A 1 599 ? 26.922 -36.688 1.274 1 94.19 599 THR A C 1
ATOM 4596 O O . THR A 1 599 ? 27.344 -37.281 2.266 1 94.19 599 THR A O 1
ATOM 4599 N N . TRP A 1 600 ? 26.828 -37.219 0.139 1 93.69 600 TRP A N 1
ATOM 4600 C CA . TRP A 1 600 ? 27.516 -38.469 -0.177 1 93.69 600 TRP A CA 1
ATOM 4601 C C . TRP A 1 600 ? 28.969 -38.219 -0.589 1 93.69 600 TRP A C 1
ATOM 4603 O O . TRP A 1 600 ? 29.219 -37.656 -1.664 1 93.69 600 TRP A O 1
ATOM 4613 N N . LEU A 1 601 ? 29.844 -38.625 0.181 1 93.31 601 LEU A N 1
ATOM 4614 C CA . LEU A 1 601 ? 31.25 -38.438 -0.117 1 93.31 601 LEU A CA 1
ATOM 4615 C C . LEU A 1 601 ? 31.766 -39.562 -1.011 1 93.31 601 LEU A C 1
ATOM 4617 O O . LEU A 1 601 ? 31.781 -40.75 -0.601 1 93.31 601 LEU A O 1
ATOM 4621 N N . ALA A 1 602 ? 32.156 -39.188 -2.129 1 90.31 602 ALA A N 1
ATOM 4622 C CA . ALA A 1 602 ? 32.594 -40.188 -3.104 1 90.31 602 ALA A CA 1
ATOM 4623 C C . ALA A 1 602 ? 33.906 -40.844 -2.658 1 90.31 602 ALA A C 1
ATOM 4625 O O . ALA A 1 602 ? 34.125 -42.031 -2.92 1 90.31 602 ALA A O 1
ATOM 4626 N N . ALA A 1 603 ? 34.781 -40.188 -2.008 1 90.5 603 ALA A N 1
ATOM 4627 C CA . ALA A 1 603 ? 36.125 -40.656 -1.646 1 90.5 603 ALA A CA 1
ATOM 4628 C C . ALA A 1 603 ? 36.031 -41.844 -0.679 1 90.5 603 ALA A C 1
ATOM 4630 O O . ALA A 1 603 ? 36.719 -42.844 -0.843 1 90.5 603 ALA A O 1
ATOM 4631 N N . ASN A 1 604 ? 35.094 -41.75 0.3 1 90.62 604 ASN A N 1
ATOM 4632 C CA . ASN A 1 604 ? 35.031 -42.812 1.299 1 90.62 604 ASN A CA 1
ATOM 4633 C C . ASN A 1 604 ? 33.688 -43.531 1.292 1 90.62 604 ASN A C 1
ATOM 4635 O O . ASN A 1 604 ? 33.406 -44.406 2.127 1 90.62 604 ASN A O 1
ATOM 4639 N N . GLN A 1 605 ? 32.844 -43.125 0.373 1 89.38 605 GLN A N 1
ATOM 4640 C CA . GLN A 1 605 ? 31.531 -43.75 0.218 1 89.38 605 GLN A CA 1
ATOM 4641 C C . GLN A 1 605 ? 30.766 -43.75 1.532 1 89.38 605 GLN A C 1
ATOM 4643 O O . GLN A 1 605 ? 30.297 -44.781 1.993 1 89.38 605 GLN A O 1
ATOM 4648 N N . SER A 1 606 ? 30.719 -42.562 2.137 1 91.69 606 SER A N 1
ATOM 4649 C CA . SER A 1 606 ? 30 -42.375 3.395 1 91.69 606 SER A CA 1
ATOM 4650 C C . SER A 1 606 ? 29.125 -41.125 3.348 1 91.69 606 SER A C 1
ATOM 4652 O O . SER A 1 606 ? 29.25 -40.312 2.434 1 91.69 606 SER A O 1
ATOM 4654 N N . TRP A 1 607 ? 28.203 -41.094 4.277 1 92.81 607 TRP A N 1
ATOM 4655 C CA . TRP A 1 607 ? 27.281 -39.969 4.359 1 92.81 607 TRP A CA 1
ATOM 4656 C C . TRP A 1 607 ? 27.719 -38.969 5.438 1 92.81 607 TRP A C 1
ATOM 4658 O O . TRP A 1 607 ? 28.188 -39.375 6.504 1 92.81 607 TRP A O 1
ATOM 4668 N N . THR A 1 608 ? 27.609 -37.719 5.18 1 91.81 608 THR A N 1
ATOM 4669 C CA . THR A 1 608 ? 27.766 -36.656 6.184 1 91.81 608 THR A CA 1
ATOM 4670 C C . THR A 1 608 ? 26.562 -35.719 6.18 1 91.81 608 THR A C 1
ATOM 4672 O O . THR A 1 608 ? 26 -35.438 5.121 1 91.81 608 THR A O 1
ATOM 4675 N N . ASN A 1 609 ? 26.031 -35.438 7.332 1 86.88 609 ASN A N 1
ATOM 4676 C CA . ASN A 1 609 ? 24.906 -34.531 7.465 1 86.88 609 ASN A CA 1
ATOM 4677 C C . ASN A 1 609 ? 25.359 -33.125 7.789 1 86.88 609 ASN A C 1
ATOM 4679 O O . ASN A 1 609 ? 26.172 -32.906 8.695 1 86.88 609 ASN A O 1
ATOM 4683 N N . SER A 1 610 ? 24.922 -32.25 6.945 1 75.5 610 SER A N 1
ATOM 4684 C CA . SER A 1 610 ? 25.234 -30.859 7.242 1 75.5 610 SER A CA 1
ATOM 4685 C C . SER A 1 610 ? 24.266 -30.281 8.266 1 75.5 610 SER A C 1
ATOM 4687 O O . SER A 1 610 ? 23.062 -30.609 8.25 1 75.5 610 SER A O 1
ATOM 4689 N N . THR A 1 611 ? 24.406 -30.328 9.703 1 63.09 611 THR A N 1
ATOM 4690 C CA . THR A 1 611 ? 23.469 -29.922 10.734 1 63.09 611 THR A CA 1
ATOM 4691 C C . THR A 1 611 ? 23.047 -28.453 10.531 1 63.09 611 THR A C 1
ATOM 4693 O O . THR A 1 611 ? 22 -28.031 11.016 1 63.09 611 THR A O 1
ATOM 4696 N N . ARG A 1 612 ? 24.047 -27.516 10.594 1 52.12 612 ARG A N 1
ATOM 4697 C CA . ARG A 1 612 ? 23.703 -26.109 10.727 1 52.12 612 ARG A CA 1
ATOM 4698 C C . ARG A 1 612 ? 24.094 -25.328 9.477 1 52.12 612 ARG A C 1
ATOM 4700 O O . ARG A 1 612 ? 25.094 -25.641 8.836 1 52.12 612 ARG A O 1
ATOM 4707 N N . MET B 1 1 ? -50 34.969 55.031 1 24.03 1 MET B N 1
ATOM 4708 C CA . MET B 1 1 ? -48.531 34.906 55.125 1 24.03 1 MET B CA 1
ATOM 4709 C C . MET B 1 1 ? -47.938 34.188 53.938 1 24.03 1 MET B C 1
ATOM 4711 O O . MET B 1 1 ? -46.719 34.031 53.812 1 24.03 1 MET B O 1
ATOM 4715 N N . LEU B 1 2 ? -48.812 33.438 53.156 1 27.94 2 LEU B N 1
ATOM 4716 C CA . LEU B 1 2 ? -48.5 32.594 52 1 27.94 2 LEU B CA 1
ATOM 4717 C C . LEU B 1 2 ? -48.062 33.469 50.812 1 27.94 2 LEU B C 1
ATOM 4719 O O . LEU B 1 2 ? -47.438 32.969 49.875 1 27.94 2 LEU B O 1
ATOM 4723 N N . ASP B 1 3 ? -48.531 34.719 50.719 1 28.17 3 ASP B N 1
ATOM 4724 C CA . ASP B 1 3 ? -48.344 35.594 49.562 1 28.17 3 ASP B CA 1
ATOM 4725 C C . ASP B 1 3 ? -46.906 36.031 49.406 1 28.17 3 ASP B C 1
ATOM 4727 O O . ASP B 1 3 ? -46.5 36.562 48.344 1 28.17 3 ASP B O 1
ATOM 4731 N N . ARG B 1 4 ? -46.125 36.125 50.5 1 31.62 4 ARG B N 1
ATOM 4732 C CA . ARG B 1 4 ? -44.844 36.781 50.5 1 31.62 4 ARG B CA 1
ATOM 4733 C C . ARG B 1 4 ? -43.812 36 49.688 1 31.62 4 ARG B C 1
ATOM 4735 O O . ARG B 1 4 ? -42.719 36.5 49.406 1 31.62 4 ARG B O 1
ATOM 4742 N N . GLU B 1 5 ? -44 34.625 49.75 1 28.64 5 GLU B N 1
ATOM 4743 C CA . GLU B 1 5 ? -42.875 33.844 49.25 1 28.64 5 GLU B CA 1
ATOM 4744 C C . GLU B 1 5 ? -42.781 33.906 47.719 1 28.64 5 GLU B C 1
ATOM 4746 O O . GLU B 1 5 ? -41.906 33.281 47.125 1 28.64 5 GLU B O 1
ATOM 4751 N N . ARG B 1 6 ? -43.781 34.5 47.031 1 30.02 6 ARG B N 1
ATOM 4752 C CA . ARG B 1 6 ? -43.844 34.5 45.562 1 30.02 6 ARG B CA 1
ATOM 4753 C C . ARG B 1 6 ? -42.719 35.344 44.969 1 30.02 6 ARG B C 1
ATOM 4755 O O . ARG B 1 6 ? -42.375 35.188 43.812 1 30.02 6 ARG B O 1
ATOM 4762 N N . ASP B 1 7 ? -42.375 36.469 45.688 1 26.55 7 ASP B N 1
ATOM 4763 C CA . ASP B 1 7 ? -41.594 37.5 45.031 1 26.55 7 ASP B CA 1
ATOM 4764 C C . ASP B 1 7 ? -40.156 37.031 44.781 1 26.55 7 ASP B C 1
ATOM 4766 O O . ASP B 1 7 ? -39.406 37.688 44.031 1 26.55 7 ASP B O 1
ATOM 4770 N N . LYS B 1 8 ? -39.656 36.125 45.656 1 30.53 8 LYS B N 1
ATOM 4771 C CA . LYS B 1 8 ? -38.219 35.938 45.625 1 30.53 8 LYS B CA 1
ATOM 4772 C C . LYS B 1 8 ? -37.781 35.25 44.344 1 30.53 8 LYS B C 1
ATOM 4774 O O . LYS B 1 8 ? -36.594 35.25 44 1 30.53 8 LYS B O 1
ATOM 4779 N N . TYR B 1 9 ? -38.656 34.406 43.719 1 28.38 9 TYR B N 1
ATOM 4780 C CA . TYR B 1 9 ? -38.094 33.688 42.594 1 28.38 9 TYR B CA 1
ATOM 4781 C C . TYR B 1 9 ? -37.969 34.625 41.375 1 28.38 9 TYR B C 1
ATOM 4783 O O . TYR B 1 9 ? -37.562 34.156 40.281 1 28.38 9 TYR B O 1
ATOM 4791 N N . ALA B 1 10 ? -38.594 35.812 41.375 1 29.28 10 ALA B N 1
ATOM 4792 C CA . ALA B 1 10 ? -38.531 36.688 40.188 1 29.28 10 ALA B CA 1
ATOM 4793 C C . ALA B 1 10 ? -37.125 37.156 39.938 1 29.28 10 ALA B C 1
ATOM 4795 O O . ALA B 1 10 ? -36.781 37.531 38.812 1 29.28 10 ALA B O 1
ATOM 4796 N N . ASP B 1 11 ? -36.344 37.375 41.062 1 27.03 11 ASP B N 1
ATOM 4797 C CA . ASP B 1 11 ? -35.062 38 40.812 1 27.03 11 ASP B CA 1
ATOM 4798 C C . ASP B 1 11 ? -34.125 37.062 40.031 1 27.03 11 ASP B C 1
ATOM 4800 O O . ASP B 1 11 ? -33 37.438 39.688 1 27.03 11 ASP B O 1
ATOM 4804 N N . ILE B 1 12 ? -34.375 35.719 40.188 1 29.62 12 ILE B N 1
ATOM 4805 C CA . ILE B 1 12 ? -33.375 34.906 39.5 1 29.62 12 ILE B CA 1
ATOM 4806 C C . ILE B 1 12 ? -33.438 35.094 38 1 29.62 12 ILE B C 1
ATOM 4808 O O . ILE B 1 12 ? -32.656 34.5 37.25 1 29.62 12 ILE B O 1
ATOM 4812 N N . GLU B 1 13 ? -34.531 35.719 37.531 1 27.31 13 GLU B N 1
ATOM 4813 C CA . GLU B 1 13 ? -34.562 35.906 36.094 1 27.31 13 GLU B CA 1
ATOM 4814 C C . GLU B 1 13 ? -33.5 36.906 35.625 1 27.31 13 GLU B C 1
ATOM 4816 O O . GLU B 1 13 ? -33.531 37.344 34.469 1 27.31 13 GLU B O 1
ATOM 4821 N N . ALA B 1 14 ? -32.969 37.719 36.562 1 30.11 14 ALA B N 1
ATOM 4822 C CA . ALA B 1 14 ? -32 38.656 36 1 30.11 14 ALA B CA 1
ATOM 4823 C C . ALA B 1 14 ? -30.922 37.938 35.219 1 30.11 14 ALA B C 1
ATOM 4825 O O . ALA B 1 14 ? -30.359 36.938 35.688 1 30.11 14 ALA B O 1
ATOM 4826 N N . GLY B 1 15 ? -31.031 38.031 33.906 1 27.5 15 GLY B N 1
ATOM 4827 C CA . GLY B 1 15 ? -30.188 37.469 32.844 1 27.5 15 GLY B CA 1
ATOM 4828 C C . GLY B 1 15 ? -28.719 37.469 33.188 1 27.5 15 GLY B C 1
ATOM 4829 O O . GLY B 1 15 ? -28.188 38.469 33.688 1 27.5 15 GLY B O 1
ATOM 4830 N N . GLU B 1 16 ? -28.281 36.406 33.906 1 29.31 16 GLU B N 1
ATOM 4831 C CA . GLU B 1 16 ? -26.844 36.281 34.062 1 29.31 16 GLU B CA 1
ATOM 4832 C C . GLU B 1 16 ? -26.094 37 32.938 1 29.31 16 GLU B C 1
ATOM 4834 O O . GLU B 1 16 ? -26.531 37 31.797 1 29.31 16 GLU B O 1
ATOM 4839 N N . PRO B 1 17 ? -25.406 38.156 33.312 1 28.77 17 PRO B N 1
ATOM 4840 C CA . PRO B 1 17 ? -24.609 38.781 32.25 1 28.77 17 PRO B CA 1
ATOM 4841 C C . PRO B 1 17 ? -24.016 37.75 31.297 1 28.77 17 PRO B C 1
ATOM 4843 O O . PRO B 1 17 ? -23.688 36.656 31.719 1 28.77 17 PRO B O 1
ATOM 4846 N N . ALA B 1 18 ? -24.531 37.812 30.078 1 30.33 18 ALA B N 1
ATOM 4847 C CA . ALA B 1 18 ? -23.859 37.125 28.984 1 30.33 18 ALA B CA 1
ATOM 4848 C C . ALA B 1 18 ? -22.344 37.094 29.188 1 30.33 18 ALA B C 1
ATOM 4850 O O . ALA B 1 18 ? -21.703 38.125 29.328 1 30.33 18 ALA B O 1
ATOM 4851 N N . LEU B 1 19 ? -21.906 36.219 30.031 1 28.33 19 LEU B N 1
ATOM 4852 C CA . LEU B 1 19 ? -20.469 35.969 30 1 28.33 19 LEU B CA 1
ATOM 4853 C C . LEU B 1 19 ? -19.891 36.219 28.609 1 28.33 19 LEU B C 1
ATOM 4855 O O . LEU B 1 19 ? -20.203 35.5 27.656 1 28.33 19 LEU B O 1
ATOM 4859 N N . ARG B 1 20 ? -19.719 37.562 28.266 1 29.23 20 ARG B N 1
ATOM 4860 C CA . ARG B 1 20 ? -18.938 37.875 27.078 1 29.23 20 ARG B CA 1
ATOM 4861 C C . ARG B 1 20 ? -17.656 37.062 27.031 1 29.23 20 ARG B C 1
ATOM 4863 O O . ARG B 1 20 ? -16.688 37.375 27.734 1 29.23 20 ARG B O 1
ATOM 4870 N N . TYR B 1 21 ? -17.766 35.812 27.016 1 28 21 TYR B N 1
ATOM 4871 C CA . TYR B 1 21 ? -16.562 35.094 26.594 1 28 21 TYR B CA 1
ATOM 4872 C C . TYR B 1 21 ? -15.875 35.844 25.438 1 28 21 TYR B C 1
ATOM 4874 O O . TYR B 1 21 ? -16.5 36.125 24.406 1 28 21 TYR B O 1
ATOM 4882 N N . ALA B 1 22 ? -15.055 36.844 25.766 1 29.62 22 ALA B N 1
ATOM 4883 C CA . ALA B 1 22 ? -14.219 37.375 24.688 1 29.62 22 ALA B CA 1
ATOM 4884 C C . ALA B 1 22 ? -13.758 36.25 23.766 1 29.62 22 ALA B C 1
ATOM 4886 O O . ALA B 1 22 ? -13.086 35.312 24.203 1 29.62 22 ALA B O 1
ATOM 4887 N N . ALA B 1 23 ? -14.539 35.969 22.828 1 31.75 23 ALA B N 1
ATOM 4888 C CA . ALA B 1 23 ? -14.18 35.062 21.75 1 31.75 23 ALA B CA 1
ATOM 4889 C C . ALA B 1 23 ? -12.711 35.219 21.359 1 31.75 23 ALA B C 1
ATOM 4891 O O . ALA B 1 23 ? -12.234 36.312 21.156 1 31.75 23 ALA B O 1
ATOM 4892 N N . PRO B 1 24 ? -11.867 34.406 21.906 1 30.92 24 PRO B N 1
ATOM 4893 C CA . PRO B 1 24 ? -10.57 34.594 21.25 1 30.92 24 PRO B CA 1
ATOM 4894 C C . PRO B 1 24 ? -10.711 35.031 19.797 1 30.92 24 PRO B C 1
ATOM 4896 O O . PRO B 1 24 ? -11.711 34.719 19.141 1 30.92 24 PRO B O 1
ATOM 4899 N N . GLU B 1 25 ? -10.25 36.219 19.422 1 30.02 25 GLU B N 1
ATOM 4900 C CA . GLU B 1 25 ? -10.219 36.656 18.016 1 30.02 25 GLU B CA 1
ATOM 4901 C C . GLU B 1 25 ? -10.148 35.438 17.094 1 30.02 25 GLU B C 1
ATOM 4903 O O . GLU B 1 25 ? -9.383 34.5 17.328 1 30.02 25 GLU B O 1
ATOM 4908 N N . ALA B 1 26 ? -11.219 35.031 16.547 1 35.75 26 ALA B N 1
ATOM 4909 C CA . ALA B 1 26 ? -11.227 34.125 15.406 1 35.75 26 ALA B CA 1
ATOM 4910 C C . ALA B 1 26 ? -9.898 34.188 14.656 1 35.75 26 ALA B C 1
ATOM 4912 O O . ALA B 1 26 ? -9.523 35.219 14.117 1 35.75 26 ALA B O 1
ATOM 4913 N N . GLU B 1 27 ? -8.93 33.594 15.211 1 34.34 27 GLU B N 1
ATOM 4914 C CA . GLU B 1 27 ? -7.766 33.5 14.336 1 34.34 27 GLU B CA 1
ATOM 4915 C C . GLU B 1 27 ? -8.18 33.25 12.883 1 34.34 27 GLU B C 1
ATOM 4917 O O . GLU B 1 27 ? -8.703 32.188 12.555 1 34.34 27 GLU B O 1
ATOM 4922 N N . LEU B 1 28 ? -8.734 34.281 12.227 1 33.28 28 LEU B N 1
ATOM 4923 C CA . LEU B 1 28 ? -8.844 34.156 10.781 1 33.28 28 LEU B CA 1
ATOM 4924 C C . LEU B 1 28 ? -7.754 33.25 10.211 1 33.28 28 LEU B C 1
ATOM 4926 O O . LEU B 1 28 ? -6.684 33.125 10.812 1 33.28 28 LEU B O 1
ATOM 4930 N N . VAL B 1 29 ? -8.148 32.344 9.539 1 38.72 29 VAL B N 1
ATOM 4931 C CA . VAL B 1 29 ? -7.117 31.688 8.734 1 38.72 29 VAL B CA 1
ATOM 4932 C C . VAL B 1 29 ? -5.953 32.656 8.516 1 38.72 29 VAL B C 1
ATOM 4934 O O . VAL B 1 29 ? -6.145 33.781 8.039 1 38.72 29 VAL B O 1
ATOM 4937 N N . PRO B 1 30 ? -4.953 32.625 9.375 1 36.28 30 PRO B N 1
ATOM 4938 C CA . PRO B 1 30 ? -3.906 33.562 8.984 1 36.28 30 PRO B CA 1
ATOM 4939 C C . PRO B 1 30 ? -3.807 33.75 7.469 1 36.28 30 PRO B C 1
ATOM 4941 O O . PRO B 1 30 ? -3.705 32.75 6.738 1 36.28 30 PRO B O 1
ATOM 4944 N N . LEU B 1 31 ? -4.609 34.594 6.855 1 33.66 31 LEU B N 1
ATOM 4945 C CA . LEU B 1 31 ? -4.148 35 5.535 1 33.66 31 LEU B CA 1
ATOM 4946 C C . LEU B 1 31 ? -2.625 35.031 5.473 1 33.66 31 LEU B C 1
ATOM 4948 O O . LEU B 1 31 ? -1.975 35.5 6.426 1 33.66 31 LEU B O 1
ATOM 4952 N N . ASP B 1 32 ? -2.053 34.062 4.906 1 36.5 32 ASP B N 1
ATOM 4953 C CA . ASP B 1 32 ? -0.687 34.25 4.43 1 36.5 32 ASP B CA 1
ATOM 4954 C C . ASP B 1 32 ? -0.413 35.719 4.137 1 36.5 32 ASP B C 1
ATOM 4956 O O . ASP B 1 32 ? -0.179 36.094 2.984 1 36.5 32 ASP B O 1
ATOM 4960 N N . ASN B 1 33 ? -1.315 36.531 4.527 1 33.53 33 ASN B N 1
ATOM 4961 C CA . ASN B 1 33 ? -1.062 37.906 4.152 1 33.53 33 ASN B CA 1
ATOM 4962 C C . ASN B 1 33 ? 0.289 38.406 4.668 1 33.53 33 ASN B C 1
ATOM 4964 O O . ASN B 1 33 ? 0.382 39.469 5.266 1 33.53 33 ASN B O 1
ATOM 4968 N N . ASP B 1 34 ? 1.081 37.562 5.227 1 36.34 34 ASP B N 1
ATOM 4969 C CA . ASP B 1 34 ? 2.371 38.219 5.352 1 36.34 34 ASP B CA 1
ATOM 4970 C C . ASP B 1 34 ? 2.812 38.812 4.012 1 36.34 34 ASP B C 1
ATOM 4972 O O . ASP B 1 34 ? 3.422 38.125 3.195 1 36.34 34 ASP B O 1
ATOM 4976 N N . GLU B 1 35 ? 1.909 39.594 3.445 1 36.41 35 GLU B N 1
ATOM 4977 C CA . GLU B 1 35 ? 2.541 40.344 2.365 1 36.41 35 GLU B CA 1
ATOM 4978 C C . GLU B 1 35 ? 3.982 40.719 2.715 1 36.41 35 GLU B C 1
ATOM 4980 O O . GLU B 1 35 ? 4.242 41.312 3.748 1 36.41 35 GLU B O 1
ATOM 4985 N N . PRO B 1 36 ? 4.902 39.938 2.379 1 40.5 36 PRO B N 1
ATOM 4986 C CA . PRO B 1 36 ? 6.254 40.438 2.607 1 40.5 36 PRO B CA 1
ATOM 4987 C C . PRO B 1 36 ? 6.309 41.969 2.557 1 40.5 36 PRO B C 1
ATOM 4989 O O . PRO B 1 36 ? 5.496 42.594 1.873 1 40.5 36 PRO B O 1
ATOM 4992 N N . ALA B 1 37 ? 6.859 42.594 3.541 1 45 37 ALA B N 1
ATOM 4993 C CA . ALA B 1 37 ? 7.27 44 3.486 1 45 37 ALA B CA 1
ATOM 4994 C C . ALA B 1 37 ? 7.512 44.438 2.047 1 45 37 ALA B C 1
ATOM 4996 O O . ALA B 1 37 ? 7.957 43.625 1.213 1 45 37 ALA B O 1
ATOM 4997 N N . HIS B 1 38 ? 6.82 45.375 1.575 1 49.31 38 HIS B N 1
ATOM 4998 C CA . HIS B 1 38 ? 6.977 46.125 0.338 1 49.31 38 HIS B CA 1
ATOM 4999 C C . HIS B 1 38 ? 8.43 46.125 -0.117 1 49.31 38 HIS B C 1
ATOM 5001 O O . HIS B 1 38 ? 9.242 46.906 0.409 1 49.31 38 HIS B O 1
ATOM 5007 N N . ASP B 1 39 ? 8.852 45 -0.521 1 56.25 39 ASP B N 1
ATOM 5008 C CA . ASP B 1 39 ? 10.133 45.062 -1.218 1 56.25 39 ASP B CA 1
ATOM 5009 C C . ASP B 1 39 ? 10.07 46 -2.416 1 56.25 39 ASP B C 1
ATOM 5011 O O . ASP B 1 39 ? 9.359 45.75 -3.385 1 56.25 39 ASP B O 1
ATOM 5015 N N . PRO B 1 40 ? 10.43 47.094 -2.184 1 60.12 40 PRO B N 1
ATOM 5016 C CA . PRO B 1 40 ? 10.383 48.062 -3.275 1 60.12 40 PRO B CA 1
ATOM 5017 C C . PRO B 1 40 ? 10.938 47.5 -4.586 1 60.12 40 PRO B C 1
ATOM 5019 O O . PRO B 1 40 ? 10.664 48.062 -5.656 1 60.12 40 PRO B O 1
ATOM 5022 N N . HIS B 1 41 ? 11.617 46.438 -4.48 1 61.41 41 HIS B N 1
ATOM 5023 C CA . HIS B 1 41 ? 12.242 45.938 -5.699 1 61.41 41 HIS B CA 1
ATOM 5024 C C . HIS B 1 41 ? 11.398 44.812 -6.328 1 61.41 41 HIS B C 1
ATOM 5026 O O . HIS B 1 41 ? 11.773 44.281 -7.367 1 61.41 41 HIS B O 1
ATOM 5032 N N . ASN B 1 42 ? 10.266 44.594 -5.703 1 66.81 42 ASN B N 1
ATOM 5033 C CA . ASN B 1 42 ? 9.344 43.656 -6.305 1 66.81 42 ASN B CA 1
ATOM 5034 C C . ASN B 1 42 ? 8.688 44.219 -7.559 1 66.81 42 ASN B C 1
ATOM 5036 O O . ASN B 1 42 ? 7.938 45.188 -7.484 1 66.81 42 ASN B O 1
ATOM 5040 N N . PRO B 1 43 ? 9.086 43.656 -8.633 1 72.5 43 PRO B N 1
ATOM 5041 C CA . PRO B 1 43 ? 8.547 44.25 -9.859 1 72.5 43 PRO B CA 1
ATOM 5042 C C . PRO B 1 43 ? 7.07 43.938 -10.07 1 72.5 43 PRO B C 1
ATOM 5044 O O . PRO B 1 43 ? 6.406 44.594 -10.891 1 72.5 43 PRO B O 1
ATOM 5047 N N . TRP B 1 44 ? 6.547 43.031 -9.297 1 71.62 44 TRP B N 1
ATOM 5048 C CA . TRP B 1 44 ? 5.238 42.469 -9.625 1 71.62 44 TRP B CA 1
ATOM 5049 C C . TRP B 1 44 ? 4.129 43.5 -9.359 1 71.62 44 TRP B C 1
ATOM 5051 O O . TRP B 1 44 ? 3.215 43.656 -10.172 1 71.62 44 TRP B O 1
ATOM 5061 N N . PRO B 1 45 ? 4.289 44.219 -8.273 1 69.44 45 PRO B N 1
ATOM 5062 C CA . PRO B 1 45 ? 3.229 45.188 -8.055 1 69.44 45 PRO B CA 1
ATOM 5063 C C . PRO B 1 45 ? 3.172 46.25 -9.148 1 69.44 45 PRO B C 1
ATOM 5065 O O . PRO B 1 45 ? 2.084 46.688 -9.547 1 69.44 45 PRO B O 1
ATOM 5068 N N . ARG B 1 46 ? 4.27 46.688 -9.688 1 76.19 46 ARG B N 1
ATOM 5069 C CA . ARG B 1 46 ? 4.301 47.688 -10.758 1 76.19 46 ARG B CA 1
ATOM 5070 C C . ARG B 1 46 ? 3.703 47.125 -12.047 1 76.19 46 ARG B C 1
ATOM 5072 O O . ARG B 1 46 ? 2.943 47.812 -12.734 1 76.19 46 ARG B O 1
ATOM 5079 N N . LEU B 1 47 ? 4.117 45.875 -12.258 1 77.19 47 LEU B N 1
ATOM 5080 C CA . LEU B 1 47 ? 3.582 45.25 -13.453 1 77.19 47 LEU B CA 1
ATOM 5081 C C . LEU B 1 47 ? 2.068 45.094 -13.359 1 77.19 47 LEU B C 1
ATOM 5083 O O . LEU B 1 47 ? 1.353 45.312 -14.336 1 77.19 47 LEU B O 1
ATOM 5087 N N . ARG B 1 48 ? 1.629 44.75 -12.25 1 76.75 48 ARG B N 1
ATOM 5088 C CA . ARG B 1 48 ? 0.194 44.594 -12.023 1 76.75 48 ARG B CA 1
ATOM 5089 C C . ARG B 1 48 ? -0.517 45.938 -12.195 1 76.75 48 ARG B C 1
ATOM 5091 O O . ARG B 1 48 ? -1.597 46 -12.781 1 76.75 48 ARG B O 1
ATOM 5098 N N . ALA B 1 49 ? 0.11 46.969 -11.688 1 77.88 49 ALA B N 1
ATOM 5099 C CA . ALA B 1 49 ? -0.465 48.312 -11.805 1 77.88 49 ALA B CA 1
ATOM 5100 C C . ALA B 1 49 ? -0.504 48.781 -13.258 1 77.88 49 ALA B C 1
ATOM 5102 O O . ALA B 1 49 ? -1.473 49.406 -13.695 1 77.88 49 ALA B O 1
ATOM 5103 N N . ARG B 1 50 ? 0.537 48.406 -13.953 1 79.06 50 ARG B N 1
ATOM 5104 C CA . ARG B 1 50 ? 0.585 48.75 -15.367 1 79.06 50 ARG B CA 1
ATOM 5105 C C . ARG B 1 50 ? -0.487 48 -16.156 1 79.06 50 ARG B C 1
ATOM 5107 O O . ARG B 1 50 ? -1.143 48.562 -17.031 1 79.06 50 ARG B O 1
ATOM 5114 N N . LEU B 1 51 ? -0.639 46.781 -15.75 1 80.12 51 LEU B N 1
ATOM 5115 C CA . LEU B 1 51 ? -1.637 45.938 -16.438 1 80.12 51 LEU B CA 1
ATOM 5116 C C . LEU B 1 51 ? -3.047 46.438 -16.094 1 80.12 51 LEU B C 1
ATOM 5118 O O . LEU B 1 51 ? -3.936 46.406 -16.953 1 80.12 51 LEU B O 1
ATOM 5122 N N . ALA B 1 52 ? -3.162 46.969 -14.914 1 79.31 52 ALA B N 1
ATOM 5123 C CA . ALA B 1 52 ? -4.461 47.438 -14.445 1 79.31 52 ALA B CA 1
ATOM 5124 C C . ALA B 1 52 ? -4.867 48.719 -15.156 1 79.31 52 ALA B C 1
ATOM 5126 O O . ALA B 1 52 ? -6.051 49.062 -15.195 1 79.31 52 ALA B O 1
ATOM 5127 N N . ARG B 1 53 ? -3.855 49.344 -15.727 1 79.38 53 ARG B N 1
ATOM 5128 C CA . ARG B 1 53 ? -4.125 50.625 -16.375 1 79.38 53 ARG B CA 1
ATOM 5129 C C . ARG B 1 53 ? -4.426 50.438 -17.859 1 79.38 53 ARG B C 1
ATOM 5131 O O . ARG B 1 53 ? -4.863 51.344 -18.531 1 79.38 53 ARG B O 1
ATOM 5138 N N . LEU B 1 54 ? -4.094 49.281 -18.328 1 80.88 54 LEU B N 1
ATOM 5139 C CA . LEU B 1 54 ? -4.375 49 -19.734 1 80.88 54 LEU B CA 1
ATOM 5140 C C . LEU B 1 54 ? -5.863 49.188 -20.031 1 80.88 54 LEU B C 1
ATOM 5142 O O . LEU B 1 54 ? -6.707 48.844 -19.203 1 80.88 54 LEU B O 1
ATOM 5146 N N . PRO B 1 55 ? -6.168 49.688 -21.281 1 76.62 55 PRO B N 1
ATOM 5147 C CA . PRO B 1 55 ? -7.566 49.875 -21.688 1 76.62 55 PRO B CA 1
ATOM 5148 C C . PRO B 1 55 ? -8.328 48.562 -21.766 1 76.62 55 PRO B C 1
ATOM 5150 O O . PRO B 1 55 ? -7.754 47.531 -22.125 1 76.62 55 PRO B O 1
ATOM 5153 N N . GLY B 1 56 ? -9.539 48.344 -20.891 1 78.19 56 GLY B N 1
ATOM 5154 C CA . GLY B 1 56 ? -10.383 47.156 -20.875 1 78.19 56 GLY B CA 1
ATOM 5155 C C . GLY B 1 56 ? -10.25 46.375 -19.594 1 78.19 56 GLY B C 1
ATOM 5156 O O . GLY B 1 56 ? -11.102 45.531 -19.281 1 78.19 56 GLY B O 1
ATOM 5157 N N . VAL B 1 57 ? -9.07 46.625 -19.016 1 79.38 57 VAL B N 1
ATOM 5158 C CA . VAL B 1 57 ? -8.797 45.812 -17.828 1 79.38 57 VAL B CA 1
ATOM 5159 C C . VAL B 1 57 ? -9.695 46.281 -16.672 1 79.38 57 VAL B C 1
ATOM 5161 O O . VAL B 1 57 ? -10.25 45.469 -15.945 1 79.38 57 VAL B O 1
ATOM 5164 N N . PRO B 1 58 ? -9.898 47.625 -16.562 1 80.12 58 PRO B N 1
ATOM 5165 C CA . PRO B 1 58 ? -10.75 48.031 -15.445 1 80.12 58 PRO B CA 1
ATOM 5166 C C . PRO B 1 58 ? -12.172 47.469 -15.547 1 80.12 58 PRO B C 1
ATOM 5168 O O . PRO B 1 58 ? -12.703 46.969 -14.562 1 80.12 58 PRO B O 1
ATOM 5171 N N . PRO B 1 59 ? -12.812 47.562 -16.719 1 80.44 59 PRO B N 1
ATOM 5172 C CA . PRO B 1 59 ? -14.141 46.969 -16.781 1 80.44 59 PRO B CA 1
ATOM 5173 C C . PRO B 1 59 ? -14.117 45.469 -16.516 1 80.44 59 PRO B C 1
ATOM 5175 O O . PRO B 1 59 ? -15.047 44.906 -15.93 1 80.44 59 PRO B O 1
ATOM 5178 N N . LEU B 1 60 ? -13.164 44.844 -16.953 1 80.06 60 LEU B N 1
ATOM 5179 C CA . LEU B 1 60 ? -13.008 43.406 -16.703 1 80.06 60 LEU B CA 1
ATOM 5180 C C . LEU B 1 60 ? -12.836 43.125 -15.219 1 80.06 60 LEU B C 1
ATOM 5182 O O . LEU B 1 60 ? -13.375 42.156 -14.695 1 80.06 60 LEU B O 1
ATOM 5186 N N . LEU B 1 61 ? -12.133 43.938 -14.625 1 79.5 61 LEU B N 1
ATOM 5187 C CA . LEU B 1 61 ? -11.922 43.812 -13.195 1 79.5 61 LEU B CA 1
ATOM 5188 C C . LEU B 1 61 ? -13.211 44.062 -12.422 1 79.5 61 LEU B C 1
ATOM 5190 O O . LEU B 1 61 ? -13.492 43.406 -11.422 1 79.5 61 LEU B O 1
ATOM 5194 N N . ARG B 1 62 ? -13.961 45.062 -12.836 1 80.69 62 ARG B N 1
ATOM 5195 C CA . ARG B 1 62 ? -15.25 45.312 -12.211 1 80.69 62 ARG B CA 1
ATOM 5196 C C . ARG B 1 62 ? -16.203 44.156 -12.391 1 80.69 62 ARG B C 1
ATOM 5198 O O . ARG B 1 62 ? -16.922 43.781 -11.461 1 80.69 62 ARG B O 1
ATOM 5205 N N . ALA B 1 63 ? -16.188 43.656 -13.562 1 82.81 63 ALA B N 1
ATOM 5206 C CA . ALA B 1 63 ? -17.016 42.469 -13.82 1 82.81 63 ALA B CA 1
ATOM 5207 C C . ALA B 1 63 ? -16.562 41.281 -12.969 1 82.81 63 ALA B C 1
ATOM 5209 O O . ALA B 1 63 ? -17.391 40.562 -12.43 1 82.81 63 ALA B O 1
ATOM 5210 N N . ALA B 1 64 ? -15.336 41.156 -12.844 1 80.94 64 ALA B N 1
ATOM 5211 C CA . ALA B 1 64 ? -14.781 40.094 -12.008 1 80.94 64 ALA B CA 1
ATOM 5212 C C . ALA B 1 64 ? -15.172 40.281 -10.539 1 80.94 64 ALA B C 1
ATOM 5214 O O . ALA B 1 64 ? -15.523 39.312 -9.852 1 80.94 64 ALA B O 1
ATOM 5215 N N . ASN B 1 65 ? -15.109 41.469 -10.148 1 81.5 65 ASN B N 1
ATOM 5216 C CA . ASN B 1 65 ? -15.484 41.781 -8.773 1 81.5 65 ASN B CA 1
ATOM 5217 C C . ASN B 1 65 ? -16.969 41.531 -8.531 1 81.5 65 ASN B C 1
ATOM 5219 O O . ASN B 1 65 ? -17.375 41.125 -7.43 1 81.5 65 ASN B O 1
ATOM 5223 N N . ARG B 1 66 ? -17.656 41.781 -9.539 1 81.88 66 ARG B N 1
ATOM 5224 C CA . ARG B 1 66 ? -19.094 41.5 -9.422 1 81.88 66 ARG B CA 1
ATOM 5225 C C . ARG B 1 66 ? -19.359 40 -9.312 1 81.88 66 ARG B C 1
ATOM 5227 O O . ARG B 1 66 ? -20.234 39.594 -8.555 1 81.88 66 ARG B O 1
ATOM 5234 N N . VAL B 1 67 ? -18.594 39.281 -9.93 1 85.31 67 VAL B N 1
ATOM 5235 C CA . VAL B 1 67 ? -18.781 37.812 -9.945 1 85.31 67 VAL B CA 1
ATOM 5236 C C . VAL B 1 67 ? -18.078 37.188 -8.742 1 85.31 67 VAL B C 1
ATOM 5238 O O . VAL B 1 67 ? -18.656 36.344 -8.055 1 85.31 67 VAL B O 1
ATOM 5241 N N . LEU B 1 68 ? -16.938 37.688 -8.391 1 89 68 LEU B N 1
ATOM 5242 C CA . LEU B 1 68 ? -16.094 37.031 -7.395 1 89 68 LEU B CA 1
ATOM 5243 C C . LEU B 1 68 ? -16.344 37.594 -6.004 1 89 68 LEU B C 1
ATOM 5245 O O . LEU B 1 68 ? -16 36.969 -5 1 89 68 LEU B O 1
ATOM 5249 N N . GLY B 1 69 ? -16.969 38.688 -5.879 1 85.38 69 GLY B N 1
ATOM 5250 C CA . GLY B 1 69 ? -17.25 39.281 -4.578 1 85.38 69 GLY B CA 1
ATOM 5251 C C . GLY B 1 69 ? -16.172 40.188 -4.086 1 85.38 69 GLY B C 1
ATOM 5252 O O . GLY B 1 69 ? -15.195 40.469 -4.797 1 85.38 69 GLY B O 1
ATOM 5253 N N . PRO B 1 70 ? -16.391 40.719 -2.889 1 81.81 70 PRO B N 1
ATOM 5254 C CA . PRO B 1 70 ? -15.445 41.688 -2.326 1 81.81 70 PRO B CA 1
ATOM 5255 C C . PRO B 1 70 ? -14.07 41.062 -2.059 1 81.81 70 PRO B C 1
ATOM 5257 O O . PRO B 1 70 ? -13.953 39.875 -1.886 1 81.81 70 PRO B O 1
ATOM 5260 N N . SER B 1 71 ? -13.016 41.844 -2.09 1 79.12 71 SER B N 1
ATOM 5261 C CA . SER B 1 71 ? -11.648 41.406 -1.849 1 79.12 71 SER B CA 1
ATOM 5262 C C . SER B 1 71 ? -11.336 41.375 -0.357 1 79.12 71 SER B C 1
ATOM 5264 O O . SER B 1 71 ? -10.422 40.656 0.073 1 79.12 71 SER B O 1
ATOM 5266 N N . GLU B 1 72 ? -12.133 42.094 0.427 1 82.75 72 GLU B N 1
ATOM 5267 C CA . GLU B 1 72 ? -11.898 42.125 1.867 1 82.75 72 GLU B CA 1
ATOM 5268 C C . GLU B 1 72 ? -12.578 40.938 2.557 1 82.75 72 GLU B C 1
ATOM 5270 O O . GLU B 1 72 ? -13.766 40.688 2.338 1 82.75 72 GLU B O 1
ATOM 5275 N N . ARG B 1 73 ? -11.875 40.281 3.275 1 88.19 73 ARG B N 1
ATOM 5276 C CA . ARG B 1 73 ? -12.383 39.094 3.969 1 88.19 73 ARG B CA 1
ATOM 5277 C C . ARG B 1 73 ? -13.094 39.5 5.262 1 88.19 73 ARG B C 1
ATOM 5279 O O . ARG B 1 73 ? -12.641 40.375 5.984 1 88.19 73 ARG B O 1
ATOM 5286 N N . LYS B 1 74 ? -14.203 38.906 5.586 1 87.56 74 LYS B N 1
ATOM 5287 C CA . LYS B 1 74 ? -14.984 39.062 6.809 1 87.56 74 LYS B CA 1
ATOM 5288 C C . LYS B 1 74 ? -15.039 37.781 7.613 1 87.56 74 LYS B C 1
ATOM 5290 O O . LYS B 1 74 ? -15.016 36.688 7.043 1 87.56 74 LYS B O 1
ATOM 5295 N N . PRO B 1 75 ? -15.023 37.844 8.945 1 87.75 75 PRO B N 1
ATOM 5296 C CA . PRO B 1 75 ? -15.195 36.656 9.75 1 87.75 75 PRO B CA 1
ATOM 5297 C C . PRO B 1 75 ? -16.562 36 9.555 1 87.75 75 PRO B C 1
ATOM 5299 O O . PRO B 1 75 ? -17.562 36.688 9.375 1 87.75 75 PRO B O 1
ATOM 5302 N N . PRO B 1 76 ? -16.594 34.75 9.562 1 89.06 76 PRO B N 1
ATOM 5303 C CA . PRO B 1 76 ? -17.875 34.062 9.398 1 89.06 76 PRO B CA 1
ATOM 5304 C C . PRO B 1 76 ? -18.812 34.281 10.594 1 89.06 76 PRO B C 1
ATOM 5306 O O . PRO B 1 76 ? -18.344 34.344 11.734 1 89.06 76 PRO B O 1
ATOM 5309 N N . PRO B 1 77 ? -20.062 34.281 10.273 1 85.62 77 PRO B N 1
ATOM 5310 C CA . PRO B 1 77 ? -21.016 34.438 11.367 1 85.62 77 PRO B CA 1
ATOM 5311 C C . PRO B 1 77 ? -21.156 33.188 12.219 1 85.62 77 PRO B C 1
ATOM 5313 O O . PRO B 1 77 ? -20.938 32.062 11.727 1 85.62 77 PRO B O 1
ATOM 5316 N N . VAL B 1 78 ? -21.5 33.344 13.453 1 85.75 78 VAL B N 1
ATOM 5317 C CA . VAL B 1 78 ? -21.766 32.25 14.359 1 85.75 78 VAL B CA 1
ATOM 5318 C C . VAL B 1 78 ? -23.156 31.672 14.094 1 85.75 78 VAL B C 1
ATOM 5320 O O . VAL B 1 78 ? -24.109 32.438 13.898 1 85.75 78 VAL B O 1
ATOM 5323 N N . PRO B 1 79 ? -23.219 30.359 14.047 1 87.44 79 PRO B N 1
ATOM 5324 C CA . PRO B 1 79 ? -24.531 29.75 13.789 1 87.44 79 PRO B CA 1
ATOM 5325 C C . PRO B 1 79 ? -25.547 30.047 14.891 1 87.44 79 PRO B C 1
ATOM 5327 O O . PRO B 1 79 ? -25.172 30.156 16.062 1 87.44 79 PRO B O 1
ATOM 5330 N N . SER B 1 80 ? -26.781 30.25 14.453 1 81.5 80 SER B N 1
ATOM 5331 C CA . SER B 1 80 ? -27.859 30.516 15.398 1 81.5 80 SER B CA 1
ATOM 5332 C C . SER B 1 80 ? -28.844 29.344 15.461 1 81.5 80 SER B C 1
ATOM 5334 O O . SER B 1 80 ? -28.922 28.547 14.523 1 81.5 80 SER B O 1
ATOM 5336 N N . ALA B 1 81 ? -29.531 29.109 16.594 1 75.81 81 ALA B N 1
ATOM 5337 C CA . ALA B 1 81 ? -30.453 28 16.812 1 75.81 81 ALA B CA 1
ATOM 5338 C C . ALA B 1 81 ? -31.703 28.156 15.945 1 75.81 81 ALA B C 1
ATOM 5340 O O . ALA B 1 81 ? -32.344 29.203 15.953 1 75.81 81 ALA B O 1
ATOM 5341 N N . PRO B 1 82 ? -31.938 27.078 15.164 1 66.12 82 PRO B N 1
ATOM 5342 C CA . PRO B 1 82 ? -33.094 27.219 14.305 1 66.12 82 PRO B CA 1
ATOM 5343 C C . PRO B 1 82 ? -34.406 26.984 15.047 1 66.12 82 PRO B C 1
ATOM 5345 O O . PRO B 1 82 ? -35.469 27.531 14.664 1 66.12 82 PRO B O 1
ATOM 5348 N N . LEU B 1 83 ? -34.312 26.047 16.062 1 64.94 83 LEU B N 1
ATOM 5349 C CA . LEU B 1 83 ? -35.562 25.578 16.625 1 64.94 83 LEU B CA 1
ATOM 5350 C C . LEU B 1 83 ? -35.812 26.188 18 1 64.94 83 LEU B C 1
ATOM 5352 O O . LEU B 1 83 ? -35 26.016 18.906 1 64.94 83 LEU B O 1
ATOM 5356 N N . THR B 1 84 ? -36.562 27.188 18.125 1 68.31 84 THR B N 1
ATOM 5357 C CA . THR B 1 84 ? -37.094 27.672 19.406 1 68.31 84 THR B CA 1
ATOM 5358 C C . THR B 1 84 ? -38.594 27.375 19.516 1 68.31 84 THR B C 1
ATOM 5360 O O . THR B 1 84 ? -39.375 27.703 18.625 1 68.31 84 THR B O 1
ATOM 5363 N N . LEU B 1 85 ? -38.844 26.328 20.344 1 64.75 85 LEU B N 1
ATOM 5364 C CA . LEU B 1 85 ? -40.25 26.031 20.625 1 64.75 85 LEU B CA 1
ATOM 5365 C C . LEU B 1 85 ? -40.844 27.047 21.609 1 64.75 85 LEU B C 1
ATOM 5367 O O . LEU B 1 85 ? -40.281 27.266 22.672 1 64.75 85 LEU B O 1
ATOM 5371 N N . ALA B 1 86 ? -41.719 27.875 21.156 1 70.06 86 ALA B N 1
ATOM 5372 C CA . ALA B 1 86 ? -42.375 28.844 22.016 1 70.06 86 ALA B CA 1
ATOM 5373 C C . ALA B 1 86 ? -43.781 28.391 22.359 1 70.06 86 ALA B C 1
ATOM 5375 O O . ALA B 1 86 ? -44.531 27.953 21.484 1 70.06 86 ALA B O 1
ATOM 5376 N N . LEU B 1 87 ? -43.875 27.922 23.5 1 62.59 87 LEU B N 1
ATOM 5377 C CA . LEU B 1 87 ? -45.219 27.562 23.984 1 62.59 87 LEU B CA 1
ATOM 5378 C C . LEU B 1 87 ? -45.781 28.656 24.875 1 62.59 87 LEU B C 1
ATOM 5380 O O . LEU B 1 87 ? -45.125 29.109 25.812 1 62.59 87 LEU B O 1
ATOM 5384 N N . THR B 1 88 ? -46.719 29.297 24.484 1 68.06 88 THR B N 1
ATOM 5385 C CA . THR B 1 88 ? -47.406 30.281 25.312 1 68.06 88 THR B CA 1
ATOM 5386 C C . THR B 1 88 ? -48.625 29.656 26 1 68.06 88 THR B C 1
ATOM 5388 O O . THR B 1 88 ? -49.5 29.109 25.344 1 68.06 88 THR B O 1
ATOM 5391 N N . VAL B 1 89 ? -48.531 29.297 27.172 1 67.06 89 VAL B N 1
ATOM 5392 C CA . VAL B 1 89 ? -49.656 28.828 27.953 1 67.06 89 VAL B CA 1
ATOM 5393 C C . VAL B 1 89 ? -50.219 29.984 28.797 1 67.06 89 VAL B C 1
ATOM 5395 O O . VAL B 1 89 ? -49.625 30.375 29.797 1 67.06 89 VAL B O 1
ATOM 5398 N N . GLY B 1 90 ? -51.375 30.516 28.688 1 67.5 90 GLY B N 1
ATOM 5399 C CA . GLY B 1 90 ? -51.969 31.688 29.328 1 67.5 90 GLY B CA 1
ATOM 5400 C C . GLY B 1 90 ? -51.125 32.938 29.125 1 67.5 90 GLY B C 1
ATOM 5401 O O . GLY B 1 90 ? -50.812 33.312 28 1 67.5 90 GLY B O 1
ATOM 5402 N N . ALA B 1 91 ? -50.625 33.594 30.203 1 71.06 91 ALA B N 1
ATOM 5403 C CA . ALA B 1 91 ? -49.812 34.812 30.156 1 71.06 91 ALA B CA 1
ATOM 5404 C C . ALA B 1 91 ? -48.344 34.5 30.219 1 71.06 91 ALA B C 1
ATOM 5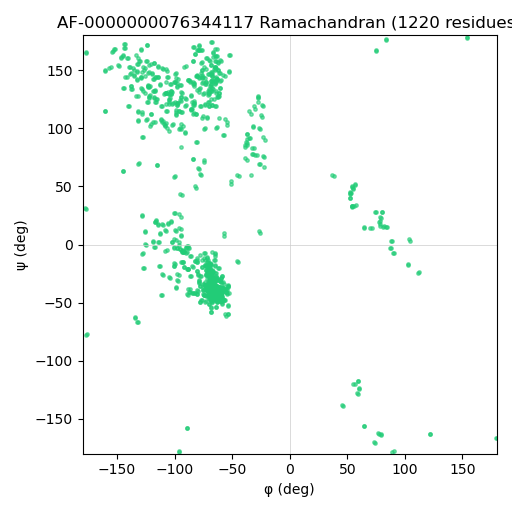406 O O . ALA B 1 91 ? -47.5 35.406 30.156 1 71.06 91 ALA B O 1
ATOM 5407 N N . ARG B 1 92 ? -48.062 33.219 30.266 1 69.25 92 ARG B N 1
ATOM 5408 C CA . ARG B 1 92 ? -46.656 32.875 30.422 1 69.25 92 ARG B CA 1
ATOM 5409 C C . ARG B 1 92 ? -46.062 32.312 29.109 1 69.25 92 ARG B C 1
ATOM 5411 O O . ARG B 1 92 ? -46.719 31.484 28.453 1 69.25 92 ARG B O 1
ATOM 5418 N N . HIS B 1 93 ? -45 33.031 28.625 1 75.5 93 HIS B N 1
ATOM 5419 C CA . HIS B 1 93 ? -44.312 32.594 27.422 1 75.5 93 HIS B CA 1
ATOM 5420 C C . HIS B 1 93 ? -43.094 31.734 27.766 1 75.5 93 HIS B C 1
ATOM 5422 O O . HIS B 1 93 ? -42.25 32.125 28.562 1 75.5 93 HIS B O 1
ATOM 5428 N N . HIS B 1 94 ? -43.312 30.406 27.562 1 72.31 94 HIS B N 1
ATOM 5429 C CA . HIS B 1 94 ? -42.188 29.5 27.766 1 72.31 94 HIS B CA 1
ATOM 5430 C C . HIS B 1 94 ? -41.438 29.234 26.469 1 72.31 94 HIS B C 1
ATOM 5432 O O . HIS B 1 94 ? -42.031 28.938 25.438 1 72.31 94 HIS B O 1
ATOM 5438 N N . ARG B 1 95 ? -40.25 29.672 26.438 1 74.5 95 ARG B N 1
ATOM 5439 C CA . ARG B 1 95 ? -39.375 29.375 25.297 1 74.5 95 ARG B CA 1
ATOM 5440 C C . ARG B 1 95 ? -38.469 28.219 25.625 1 74.5 95 ARG B C 1
ATOM 5442 O O . ARG B 1 95 ? -37.812 28.188 26.672 1 74.5 95 ARG B O 1
ATOM 5449 N N . PHE B 1 96 ? -38.719 27.062 24.797 1 78.5 96 PHE B N 1
ATOM 5450 C CA . PHE B 1 96 ? -37.875 25.891 25 1 78.5 96 PHE B CA 1
ATOM 5451 C C . PHE B 1 96 ? -36.906 25.719 23.844 1 78.5 96 PHE B C 1
ATOM 5453 O O . PHE B 1 96 ? -37.312 25.688 22.688 1 78.5 96 PHE B O 1
ATOM 5460 N N . ASN B 1 97 ? -35.688 25.844 24.109 1 81.44 97 ASN B N 1
ATOM 5461 C CA . ASN B 1 97 ? -34.562 25.562 23.188 1 81.44 97 ASN B CA 1
ATOM 5462 C C . ASN B 1 97 ? -33.812 24.297 23.594 1 81.44 97 ASN B C 1
ATOM 5464 O O . ASN B 1 97 ? -33.094 24.297 24.594 1 81.44 97 ASN B O 1
ATOM 5468 N N . PRO B 1 98 ? -34.125 23.188 22.812 1 82.31 98 PRO B N 1
ATOM 5469 C CA . PRO B 1 98 ? -33.5 21.922 23.203 1 82.31 98 PRO B CA 1
ATOM 5470 C C . PRO B 1 98 ? -32 22.016 23.344 1 82.31 98 PRO B C 1
ATOM 5472 O O . PRO B 1 98 ? -31.422 21.422 24.266 1 82.31 98 PRO B O 1
ATOM 5475 N N . ASP B 1 99 ? -31.344 22.688 22.469 1 85.5 99 ASP B N 1
ATOM 5476 C CA . ASP B 1 99 ? -29.891 22.844 22.562 1 85.5 99 ASP B CA 1
ATOM 5477 C C . ASP B 1 99 ? -29.484 23.578 23.844 1 85.5 99 ASP B C 1
ATOM 5479 O O . ASP B 1 99 ? -28.516 23.188 24.5 1 85.5 99 ASP B O 1
ATOM 5483 N N . GLY B 1 100 ? -30.234 24.609 24.125 1 80.38 100 GLY B N 1
ATOM 5484 C CA . GLY B 1 100 ? -29.953 25.344 25.359 1 80.38 100 GLY B CA 1
ATOM 5485 C C . GLY B 1 100 ? -30.156 24.5 26.609 1 80.38 100 GLY B C 1
ATOM 5486 O O . GLY B 1 100 ? -29.375 24.594 27.562 1 80.38 100 GLY B O 1
ATOM 5487 N N . TRP B 1 101 ? -31.156 23.656 26.547 1 82.06 101 TRP B N 1
ATOM 5488 C CA . TRP B 1 101 ? -31.453 22.781 27.672 1 82.06 101 TRP B CA 1
ATOM 5489 C C . TRP B 1 101 ? -30.344 21.75 27.859 1 82.06 101 TRP B C 1
ATOM 5491 O O . TRP B 1 101 ? -29.875 21.547 28.984 1 82.06 101 TRP B O 1
ATOM 5501 N N . VAL B 1 102 ? -29.891 21.172 26.828 1 83.94 102 VAL B N 1
ATOM 5502 C CA . VAL B 1 102 ? -28.844 20.156 26.891 1 83.94 102 VAL B CA 1
ATOM 5503 C C . VAL B 1 102 ? -27.531 20.781 27.344 1 83.94 102 VAL B C 1
ATOM 5505 O O . VAL B 1 102 ? -26.844 20.234 28.203 1 83.94 102 VAL B O 1
ATOM 5508 N N . ALA B 1 103 ? -27.297 21.891 26.781 1 80.5 103 ALA B N 1
ATOM 5509 C CA . ALA B 1 103 ? -26.047 22.578 27.125 1 80.5 103 ALA B CA 1
ATOM 5510 C C . ALA B 1 103 ? -26.031 22.969 28.594 1 80.5 103 ALA B C 1
ATOM 5512 O O . ALA B 1 103 ? -25 22.844 29.25 1 80.5 103 ALA B O 1
ATOM 5513 N N . ALA B 1 104 ? -27.156 23.391 29.109 1 80.5 104 ALA B N 1
ATOM 5514 C CA . ALA B 1 104 ? -27.25 23.812 30.5 1 80.5 104 ALA B CA 1
ATOM 5515 C C . ALA B 1 104 ? -27.047 22.625 31.453 1 80.5 104 ALA B C 1
ATOM 5517 O O . ALA B 1 104 ? -26.359 22.734 32.469 1 80.5 104 ALA B O 1
ATOM 5518 N N . HIS B 1 105 ? -27.578 21.562 31.125 1 80.69 105 HIS B N 1
ATOM 5519 C CA . HIS B 1 105 ? -27.453 20.391 31.969 1 80.69 105 HIS B CA 1
ATOM 5520 C C . HIS B 1 105 ? -26.062 19.766 31.844 1 80.69 105 HIS B C 1
ATOM 5522 O O . HIS B 1 105 ? -25.516 19.266 32.844 1 80.69 105 HIS B O 1
ATOM 5528 N N . ALA B 1 106 ? -25.531 19.75 30.641 1 78.81 106 ALA B N 1
ATOM 5529 C CA . ALA B 1 106 ? -24.172 19.266 30.469 1 78.81 106 ALA B CA 1
ATOM 5530 C C . ALA B 1 106 ? -23.172 20.078 31.281 1 78.81 106 ALA B C 1
ATOM 5532 O O . ALA B 1 106 ? -22.234 19.531 31.859 1 78.81 106 ALA B O 1
ATOM 5533 N N . TYR B 1 107 ? -23.469 21.312 31.297 1 75.69 107 TYR B N 1
ATOM 5534 C CA . TYR B 1 107 ? -22.625 22.203 32.094 1 75.69 107 TYR B CA 1
ATOM 5535 C C . TYR B 1 107 ? -22.812 21.953 33.562 1 75.69 107 TYR B C 1
ATOM 5537 O O . TYR B 1 107 ? -21.828 21.922 34.312 1 75.69 107 TYR B O 1
ATOM 5545 N N . ARG B 1 108 ? -24.031 21.75 33.938 1 77.88 108 ARG B N 1
ATOM 5546 C CA . ARG B 1 108 ? -24.344 21.516 35.344 1 77.88 108 ARG B CA 1
ATOM 5547 C C . ARG B 1 108 ? -23.688 20.25 35.875 1 77.88 108 ARG B C 1
ATOM 5549 O O . ARG B 1 108 ? -23.188 20.219 37 1 77.88 108 ARG B O 1
ATOM 5556 N N . TRP B 1 109 ? -23.625 19.25 35.062 1 82.19 109 TRP B N 1
ATOM 5557 C CA . TRP B 1 109 ? -23.094 17.953 35.469 1 82.19 109 TRP B CA 1
ATOM 5558 C C . TRP B 1 109 ? -21.578 17.891 35.219 1 82.19 109 TRP B C 1
ATOM 5560 O O . TRP B 1 109 ? -20.938 16.891 35.562 1 82.19 109 TRP B O 1
ATOM 5570 N N . ARG B 1 110 ? -20.984 18.859 34.688 1 81.69 110 ARG B N 1
ATOM 5571 C CA . ARG B 1 110 ? -19.547 19 34.469 1 81.69 110 ARG B CA 1
ATOM 5572 C C . ARG B 1 110 ? -19 17.828 33.656 1 81.69 110 ARG B C 1
ATOM 5574 O O . ARG B 1 110 ? -17.891 17.344 33.906 1 81.69 110 ARG B O 1
ATOM 5581 N N . LEU B 1 111 ? -19.781 17.328 32.781 1 86.44 111 LEU B N 1
ATOM 5582 C CA . LEU B 1 111 ? -19.422 16.156 32.031 1 86.44 111 LEU B CA 1
ATOM 5583 C C . LEU B 1 111 ? -18.25 16.453 31.078 1 86.44 111 LEU B C 1
ATOM 5585 O O . LEU B 1 111 ? -17.516 15.539 30.688 1 86.44 111 LEU B O 1
ATOM 5589 N N . ARG B 1 112 ? -18.062 17.656 30.75 1 82.88 112 ARG B N 1
ATOM 5590 C CA . ARG B 1 112 ? -17.016 18.062 29.812 1 82.88 112 ARG B CA 1
ATOM 5591 C C . ARG B 1 112 ? -15.633 17.719 30.359 1 82.88 112 ARG B C 1
ATOM 5593 O O . ARG B 1 112 ? -14.695 17.516 29.578 1 82.88 112 ARG B O 1
ATOM 5600 N N . TYR B 1 113 ? -15.562 17.531 31.641 1 85.19 113 TYR B N 1
ATOM 5601 C CA . TYR B 1 113 ? -14.25 17.297 32.25 1 85.19 113 TYR B CA 1
ATOM 5602 C C . TYR B 1 113 ? -13.953 15.805 32.312 1 85.19 113 TYR B C 1
ATOM 5604 O O . TYR B 1 113 ? -12.836 15.414 32.656 1 85.19 113 TYR B O 1
ATOM 5612 N N . TYR B 1 114 ? -14.906 14.977 31.938 1 89.38 114 TYR B N 1
ATOM 5613 C CA . TYR B 1 114 ? -14.742 13.531 32.031 1 89.38 114 TYR B CA 1
ATOM 5614 C C . TYR B 1 114 ? -14.773 12.883 30.656 1 89.38 114 TYR B C 1
ATOM 5616 O O . TYR B 1 114 ? -15.039 11.688 30.547 1 89.38 114 TYR B O 1
ATOM 5624 N N . TYR B 1 115 ? -14.508 13.742 29.609 1 93.19 115 TYR B N 1
ATOM 5625 C CA . TYR B 1 115 ? -14.648 13.195 28.266 1 93.19 115 TYR B CA 1
ATOM 5626 C C . TYR B 1 115 ? -13.57 12.148 27.984 1 93.19 115 TYR B C 1
ATOM 5628 O O . TYR B 1 115 ? -13.805 11.203 27.234 1 93.19 115 TYR B O 1
ATOM 5636 N N . LEU B 1 116 ? -12.406 12.203 28.672 1 94.06 116 LEU B N 1
ATOM 5637 C CA . LEU B 1 116 ? -11.352 11.219 28.453 1 94.06 116 LEU B CA 1
ATOM 5638 C C . LEU B 1 116 ? -11.734 9.867 29.031 1 94.06 116 LEU B C 1
ATOM 5640 O O . LEU B 1 116 ? -11.406 8.82 28.469 1 94.06 116 LEU B O 1
ATOM 5644 N N . VAL B 1 117 ? -12.414 9.891 30.203 1 94.94 117 VAL B N 1
ATOM 5645 C CA . VAL B 1 117 ? -12.891 8.648 30.812 1 94.94 117 VAL B CA 1
ATOM 5646 C C . VAL B 1 117 ? -13.938 8 29.922 1 94.94 117 VAL B C 1
ATOM 5648 O O . VAL B 1 117 ? -13.93 6.781 29.734 1 94.94 117 VAL B O 1
ATOM 5651 N N . PHE B 1 118 ? -14.805 8.812 29.406 1 96.5 118 PHE B N 1
ATOM 5652 C CA . PHE B 1 118 ? -15.82 8.32 28.5 1 96.5 118 PHE B CA 1
ATOM 5653 C C . PHE B 1 118 ? -15.18 7.664 27.281 1 96.5 118 PHE B C 1
ATOM 5655 O O . PHE B 1 118 ? -15.586 6.578 26.859 1 96.5 118 PHE B O 1
ATOM 5662 N N . LEU B 1 119 ? -14.172 8.344 26.734 1 97.5 119 LEU B N 1
ATOM 5663 C CA . LEU B 1 119 ? -13.492 7.801 25.562 1 97.5 119 LEU B CA 1
ATOM 5664 C C . LEU B 1 119 ? -12.805 6.484 25.891 1 97.5 119 LEU B C 1
ATOM 5666 O O . LEU B 1 119 ? -12.797 5.559 25.078 1 97.5 119 LEU B O 1
ATOM 5670 N N . ALA B 1 120 ? -12.227 6.375 27.078 1 96.69 120 ALA B N 1
ATOM 5671 C CA . ALA B 1 120 ? -11.578 5.137 27.5 1 96.69 120 ALA B CA 1
ATOM 5672 C C . ALA B 1 120 ? -12.586 4 27.625 1 96.69 120 ALA B C 1
ATOM 5674 O O . ALA B 1 120 ? -12.312 2.871 27.203 1 96.69 120 ALA B O 1
ATOM 5675 N N . LEU B 1 121 ? -13.734 4.332 28.172 1 97.81 121 LEU B N 1
ATOM 5676 C CA . LEU B 1 121 ? -14.789 3.33 28.312 1 97.81 121 LEU B CA 1
ATOM 5677 C C . LEU B 1 121 ? -15.32 2.918 26.938 1 97.81 121 LEU B C 1
ATOM 5679 O O . LEU B 1 121 ? -15.602 1.741 26.703 1 97.81 121 LEU B O 1
ATOM 5683 N N . TRP B 1 122 ? -15.484 3.91 26.078 1 98.44 122 TRP B N 1
ATOM 5684 C CA . TRP B 1 122 ? -15.914 3.639 24.719 1 98.44 122 TRP B CA 1
ATOM 5685 C C . TRP B 1 122 ? -14.914 2.736 24 1 98.44 122 TRP B C 1
ATOM 5687 O O . TRP B 1 122 ? -15.305 1.771 23.344 1 98.44 122 TRP B O 1
ATOM 5697 N N . ALA B 1 123 ? -13.648 2.979 24.125 1 97.06 123 ALA B N 1
ATOM 5698 C CA . ALA B 1 123 ? -12.594 2.154 23.531 1 97.06 123 ALA B CA 1
ATOM 5699 C C . ALA B 1 123 ? -12.625 0.737 24.094 1 97.06 123 ALA B C 1
ATOM 5701 O O . ALA B 1 123 ? -12.508 -0.239 23.359 1 97.06 123 ALA B O 1
ATOM 5702 N N . ALA B 1 124 ? -12.797 0.62 25.406 1 97.69 124 ALA B N 1
ATOM 5703 C CA . ALA B 1 124 ? -12.859 -0.687 26.062 1 97.69 124 ALA B CA 1
ATOM 5704 C C . ALA B 1 124 ? -14.047 -1.499 25.547 1 97.69 124 ALA B C 1
ATOM 5706 O O . ALA B 1 124 ? -13.93 -2.703 25.312 1 97.69 124 ALA B O 1
ATOM 5707 N N . LEU B 1 125 ? -15.141 -0.8 25.375 1 98.19 125 LEU B N 1
ATOM 5708 C CA . LEU B 1 125 ? -16.328 -1.466 24.844 1 98.19 125 LEU B CA 1
ATOM 5709 C C . LEU B 1 125 ? -16.078 -1.979 23.438 1 98.19 125 LEU B C 1
ATOM 5711 O O . LEU B 1 125 ? -16.453 -3.107 23.109 1 98.19 125 LEU B O 1
ATOM 5715 N N . ASN B 1 126 ? -15.461 -1.171 22.625 1 97.94 126 ASN B N 1
ATOM 5716 C CA . ASN B 1 126 ? -15.148 -1.589 21.266 1 97.94 126 ASN B CA 1
ATOM 5717 C C . ASN B 1 126 ? -14.164 -2.758 21.25 1 97.94 126 ASN B C 1
ATOM 5719 O O . ASN B 1 126 ? -14.281 -3.656 20.406 1 97.94 126 ASN B O 1
ATOM 5723 N N . ILE B 1 127 ? -13.188 -2.758 22.156 1 95.75 127 ILE B N 1
ATOM 5724 C CA . ILE B 1 127 ? -12.25 -3.869 22.25 1 95.75 127 ILE B CA 1
ATOM 5725 C C . ILE B 1 127 ? -13 -5.156 22.562 1 95.75 127 ILE B C 1
ATOM 5727 O O . ILE B 1 127 ? -12.758 -6.195 21.953 1 95.75 127 ILE B O 1
ATOM 5731 N N . GLY B 1 128 ? -13.953 -5.094 23.484 1 96.12 128 GLY B N 1
ATOM 5732 C CA . GLY B 1 128 ? -14.781 -6.25 23.812 1 96.12 128 GLY B CA 1
ATOM 5733 C C . GLY B 1 128 ? -15.617 -6.73 22.641 1 96.12 128 GLY B C 1
ATOM 5734 O O . GLY B 1 128 ? -15.719 -7.934 22.391 1 96.12 128 GLY B O 1
ATOM 5735 N N . LEU B 1 129 ? -16.203 -5.816 21.906 1 96.31 129 LEU B N 1
ATOM 5736 C CA . LEU B 1 129 ? -17.062 -6.164 20.781 1 96.31 129 LEU B CA 1
ATOM 5737 C C . LEU B 1 129 ? -16.25 -6.746 19.641 1 96.31 129 LEU B C 1
ATOM 5739 O O . LEU B 1 129 ? -16.688 -7.676 18.953 1 96.31 129 LEU B O 1
ATOM 5743 N N . ILE B 1 130 ? -15.047 -6.184 19.391 1 95.19 130 ILE B N 1
ATOM 5744 C CA . ILE B 1 130 ? -14.172 -6.699 18.344 1 95.19 130 ILE B CA 1
ATOM 5745 C C . ILE B 1 130 ? -13.711 -8.109 18.719 1 95.19 130 ILE B C 1
ATOM 5747 O O . ILE B 1 130 ? -13.602 -8.977 17.844 1 95.19 130 ILE B O 1
ATOM 5751 N N . LYS B 1 131 ? -13.398 -8.336 20 1 92.88 131 LYS B N 1
ATOM 5752 C CA . LYS B 1 131 ? -13.062 -9.68 20.453 1 92.88 131 LYS B CA 1
ATOM 5753 C C . LYS B 1 131 ? -14.203 -10.656 20.188 1 92.88 131 LYS B C 1
ATOM 5755 O O . LYS B 1 131 ? -13.969 -11.773 19.719 1 92.88 131 LYS B O 1
ATOM 5760 N N . ALA B 1 132 ? -15.383 -10.227 20.422 1 91.25 132 ALA B N 1
ATOM 5761 C CA . ALA B 1 132 ? -16.562 -11.062 20.188 1 91.25 132 ALA B CA 1
ATOM 5762 C C . ALA B 1 132 ? -16.75 -11.312 18.703 1 91.25 132 ALA B C 1
ATOM 5764 O O . ALA B 1 132 ? -17.188 -12.391 18.297 1 91.25 132 ALA B O 1
ATOM 5765 N N . ALA B 1 133 ? -16.391 -10.367 17.922 1 92.12 133 ALA B N 1
ATOM 5766 C CA . ALA B 1 133 ? -16.625 -10.438 16.484 1 92.12 133 ALA B CA 1
ATOM 5767 C C . ALA B 1 133 ? -15.656 -11.406 15.812 1 92.12 133 ALA B C 1
ATOM 5769 O O . ALA B 1 133 ? -16.031 -12.141 14.898 1 92.12 133 ALA B O 1
ATOM 5770 N N . TYR B 1 134 ? -14.383 -11.484 16.344 1 91.25 134 TYR B N 1
ATOM 5771 C CA . TYR B 1 134 ? -13.391 -12.18 15.523 1 91.25 134 TYR B CA 1
ATOM 5772 C C . TYR B 1 134 ? -12.688 -13.266 16.328 1 91.25 134 TYR B C 1
ATOM 5774 O O . TYR B 1 134 ? -12.109 -14.188 15.766 1 91.25 134 TYR B O 1
ATOM 5782 N N . TYR B 1 135 ? -12.719 -13.203 17.672 1 88.31 135 TYR B N 1
ATOM 5783 C CA . TYR B 1 135 ? -11.758 -14.023 18.406 1 88.31 135 TYR B CA 1
ATOM 5784 C C . TYR B 1 135 ? -12.469 -14.867 19.469 1 88.31 135 TYR B C 1
ATOM 5786 O O . TYR B 1 135 ? -11.867 -15.242 20.469 1 88.31 135 TYR B O 1
ATOM 5794 N N . LEU B 1 136 ? -13.617 -15.117 19.281 1 86.62 136 LEU B N 1
ATOM 5795 C CA . LEU B 1 136 ? -14.289 -16.031 20.188 1 86.62 136 LEU B CA 1
ATOM 5796 C C . LEU B 1 136 ? -13.781 -17.453 20 1 86.62 136 LEU B C 1
ATOM 5798 O O . LEU B 1 136 ? -13.734 -17.953 18.875 1 86.62 136 LEU B O 1
ATOM 5802 N N . PRO B 1 137 ? -13.438 -18.094 21.062 1 85.62 137 PRO B N 1
ATOM 5803 C CA . PRO B 1 137 ? -12.953 -19.469 20.938 1 85.62 137 PRO B CA 1
ATOM 5804 C C . PRO B 1 137 ? -13.992 -20.422 20.328 1 85.62 137 PRO B C 1
ATOM 5806 O O . PRO B 1 137 ? -15.172 -20.328 20.672 1 85.62 137 PRO B O 1
ATOM 5809 N N . GLY B 1 138 ? -13.602 -21.266 19.391 1 82.06 138 GLY B N 1
ATOM 5810 C CA . GLY B 1 138 ? -14.461 -22.281 18.812 1 82.06 138 GLY B CA 1
ATOM 5811 C C . GLY B 1 138 ? -15.227 -21.797 17.594 1 82.06 138 GLY B C 1
ATOM 5812 O O . GLY B 1 138 ? -15.945 -22.562 16.969 1 82.06 138 GLY B O 1
ATOM 5813 N N . SER B 1 139 ? -15.125 -20.5 17.328 1 86.06 139 SER B N 1
ATOM 5814 C CA . SER B 1 139 ? -15.812 -19.984 16.156 1 86.06 139 SER B CA 1
ATOM 5815 C C . SER B 1 139 ? -15.156 -20.484 14.867 1 86.06 139 SER B C 1
ATOM 5817 O O . SER B 1 139 ? -13.93 -20.562 14.781 1 86.06 139 SER B O 1
ATOM 5819 N N . PRO B 1 140 ? -16.062 -20.891 13.93 1 90.69 140 PRO B N 1
ATOM 5820 C CA . PRO B 1 140 ? -15.508 -21.344 12.656 1 90.69 140 PRO B CA 1
ATOM 5821 C C . PRO B 1 140 ? -14.758 -20.234 11.914 1 90.69 140 PRO B C 1
ATOM 5823 O O . PRO B 1 140 ? -14.922 -19.047 12.227 1 90.69 140 PRO B O 1
ATOM 5826 N N . ASP B 1 141 ? -13.945 -20.641 10.969 1 89.94 141 ASP B N 1
ATOM 5827 C CA . ASP B 1 141 ? -13.18 -19.688 10.172 1 89.94 141 ASP B CA 1
ATOM 5828 C C . ASP B 1 141 ? -14.094 -18.859 9.273 1 89.94 141 ASP B C 1
ATOM 5830 O O . ASP B 1 141 ? -15.086 -19.375 8.75 1 89.94 141 ASP B O 1
ATOM 5834 N N . MET B 1 142 ? -13.711 -17.656 9.117 1 92.44 142 MET B N 1
ATOM 5835 C CA . MET B 1 142 ? -14.477 -16.766 8.258 1 92.44 142 MET B CA 1
ATOM 5836 C C . MET B 1 142 ? -14 -16.859 6.812 1 92.44 142 MET B C 1
ATOM 5838 O O . MET B 1 142 ? -12.797 -16.953 6.562 1 92.44 142 MET B O 1
ATOM 5842 N N . ILE B 1 143 ? -14.938 -16.797 5.867 1 93.19 143 ILE B N 1
ATOM 5843 C CA . ILE B 1 143 ? -14.594 -16.766 4.449 1 93.19 143 ILE B CA 1
ATOM 5844 C C . ILE B 1 143 ? -15.234 -15.539 3.791 1 93.19 143 ILE B C 1
ATOM 5846 O O . ILE B 1 143 ? -16.188 -14.961 4.332 1 93.19 143 ILE B O 1
ATOM 5850 N N . GLY B 1 144 ? -14.695 -15.125 2.705 1 93.12 144 GLY B N 1
ATOM 5851 C CA . GLY B 1 144 ? -15.219 -13.969 1.994 1 93.12 144 GLY B CA 1
ATOM 5852 C C . GLY B 1 144 ? -16.453 -14.281 1.17 1 93.12 144 GLY B C 1
ATOM 5853 O O . GLY B 1 144 ? -16.797 -15.453 0.974 1 93.12 144 GLY B O 1
ATOM 5854 N N . CYS B 1 145 ? -17.016 -13.242 0.671 1 94.25 145 CYS B N 1
ATOM 5855 C CA . CYS B 1 145 ? -18.266 -13.375 -0.068 1 94.25 145 CYS B CA 1
ATOM 5856 C C . CYS B 1 145 ? -18.031 -14.055 -1.415 1 94.25 145 CYS B C 1
ATOM 5858 O O . CYS B 1 145 ? -18.969 -14.578 -2.02 1 94.25 145 CYS B O 1
ATOM 5860 N N . THR B 1 146 ? -16.797 -14.062 -1.922 1 95.12 146 THR B N 1
ATOM 5861 C CA . THR B 1 146 ? -16.547 -14.633 -3.236 1 95.12 146 THR B CA 1
ATOM 5862 C C . THR B 1 146 ? -15.797 -15.961 -3.109 1 95.12 146 THR B C 1
ATOM 5864 O O . THR B 1 146 ? -15.258 -16.469 -4.094 1 95.12 146 THR B O 1
ATOM 5867 N N . ALA B 1 147 ? -15.742 -16.469 -1.891 1 95.06 147 ALA B N 1
ATOM 5868 C CA . ALA B 1 147 ? -15.062 -17.734 -1.67 1 95.06 147 ALA B CA 1
ATOM 5869 C C . ALA B 1 147 ? -15.805 -18.891 -2.354 1 95.06 147 ALA B C 1
ATOM 5871 O O . ALA B 1 147 ? -17.047 -18.922 -2.361 1 95.06 147 ALA B O 1
ATOM 5872 N N . THR B 1 148 ? -15.008 -19.797 -2.924 1 95.69 148 THR B N 1
ATOM 5873 C CA . THR B 1 148 ? -15.531 -20.984 -3.598 1 95.69 148 THR B CA 1
ATOM 5874 C C . THR B 1 148 ? -14.82 -22.25 -3.104 1 95.69 148 THR B C 1
ATOM 5876 O O . THR B 1 148 ? -13.758 -22.156 -2.486 1 95.69 148 THR B O 1
ATOM 5879 N N . MET B 1 149 ? -15.484 -23.344 -3.291 1 93.5 149 MET B N 1
ATOM 5880 C CA . MET B 1 149 ? -14.781 -24.594 -3.021 1 93.5 149 MET B CA 1
ATOM 5881 C C . MET B 1 149 ? -13.719 -24.859 -4.086 1 93.5 149 MET B C 1
ATOM 5883 O O . MET B 1 149 ? -12.594 -25.25 -3.764 1 93.5 149 MET B O 1
ATOM 5887 N N . TRP B 1 150 ? -14.195 -24.625 -5.332 1 92.38 150 TRP B N 1
ATOM 5888 C CA . TRP B 1 150 ? -13.266 -24.703 -6.457 1 92.38 150 TRP B CA 1
ATOM 5889 C C . TRP B 1 150 ? -13.016 -23.312 -7.039 1 92.38 150 TRP B C 1
ATOM 5891 O O . TRP B 1 150 ? -13.883 -22.75 -7.719 1 92.38 150 TRP B O 1
ATOM 5901 N N . PRO B 1 151 ? -11.836 -22.828 -6.738 1 87.88 151 PRO B N 1
ATOM 5902 C CA . PRO B 1 151 ? -11.508 -21.547 -7.371 1 87.88 151 PRO B CA 1
ATOM 5903 C C . PRO B 1 151 ? -11.164 -21.688 -8.852 1 87.88 151 PRO B C 1
ATOM 5905 O O . PRO B 1 151 ? -10.023 -21.438 -9.25 1 87.88 151 PRO B O 1
ATOM 5908 N N . ASP B 1 152 ? -12.109 -21.969 -9.641 1 84.12 152 ASP B N 1
ATOM 5909 C CA . ASP B 1 152 ? -11.883 -22.312 -11.039 1 84.12 152 ASP B CA 1
ATOM 5910 C C . ASP B 1 152 ? -11.992 -21.094 -11.938 1 84.12 152 ASP B C 1
ATOM 5912 O O . ASP B 1 152 ? -12.711 -21.109 -12.938 1 84.12 152 ASP B O 1
ATOM 5916 N N . TRP B 1 153 ? -11.469 -19.969 -11.609 1 84.94 153 TRP B N 1
ATOM 5917 C CA . TRP B 1 153 ? -11.383 -18.797 -12.469 1 84.94 153 TRP B CA 1
ATOM 5918 C C . TRP B 1 153 ? -9.969 -18.203 -12.453 1 84.94 153 TRP B C 1
ATOM 5920 O O . TRP B 1 153 ? -9.43 -17.906 -11.383 1 84.94 153 TRP B O 1
ATOM 5930 N N . PRO B 1 154 ? -9.391 -18 -13.695 1 85.44 154 PRO B N 1
ATOM 5931 C CA . PRO B 1 154 ? -9.875 -18.344 -15.031 1 85.44 154 PRO B CA 1
ATOM 5932 C C . PRO B 1 154 ? -10.273 -19.812 -15.164 1 85.44 154 PRO B C 1
ATOM 5934 O O . PRO B 1 154 ? -9.938 -20.625 -14.297 1 85.44 154 PRO B O 1
ATOM 5937 N N . PRO B 1 155 ? -11.023 -20.125 -16.188 1 87.12 155 PRO B N 1
ATOM 5938 C CA . PRO B 1 155 ? -11.727 -21.422 -16.219 1 87.12 155 PRO B CA 1
ATOM 5939 C C . PRO B 1 155 ? -10.773 -22.609 -16.281 1 87.12 155 PRO B C 1
ATOM 5941 O O . PRO B 1 155 ? -11.203 -23.75 -16.109 1 87.12 155 PRO B O 1
ATOM 5944 N N . ASP B 1 156 ? -9.555 -22.453 -16.438 1 87.06 156 ASP B N 1
ATOM 5945 C CA . ASP B 1 156 ? -8.664 -23.609 -16.516 1 87.06 156 ASP B CA 1
ATOM 5946 C C . ASP B 1 156 ? -7.762 -23.688 -15.289 1 87.06 156 ASP B C 1
ATOM 5948 O O . ASP B 1 156 ? -6.781 -24.438 -15.281 1 87.06 156 ASP B O 1
ATOM 5952 N N . THR B 1 157 ? -8.148 -23 -14.281 1 87.75 157 THR B N 1
ATOM 5953 C CA . THR B 1 157 ? -7.34 -22.969 -13.07 1 87.75 157 THR B CA 1
ATOM 5954 C C . THR B 1 157 ? -7.309 -24.359 -12.414 1 87.75 157 THR B C 1
ATOM 5956 O O . THR B 1 157 ? -6.273 -24.766 -11.891 1 87.75 157 THR B O 1
ATOM 5959 N N . CYS B 1 158 ? -8.414 -25.125 -12.484 1 88.62 158 CYS B N 1
ATOM 5960 C CA . CYS B 1 158 ? -8.492 -26.422 -11.82 1 88.62 158 CYS B CA 1
ATOM 5961 C C . CYS B 1 158 ? -7.996 -27.531 -12.734 1 88.62 158 CYS B C 1
ATOM 5963 O O . CYS B 1 158 ? -8.047 -28.703 -12.375 1 88.62 158 CYS B O 1
ATOM 5965 N N . GLY B 1 159 ? -7.613 -27.188 -13.945 1 87.19 159 GLY B N 1
ATOM 5966 C CA . GLY B 1 159 ? -6.969 -28.125 -14.844 1 87.19 159 GLY B CA 1
ATOM 5967 C C . GLY B 1 159 ? -7.945 -29.078 -15.523 1 87.19 159 GLY B C 1
ATOM 5968 O O . GLY B 1 159 ? -9.156 -28.828 -15.516 1 87.19 159 GLY B O 1
ATOM 5969 N N . VAL B 1 160 ? -7.383 -30.141 -16.062 1 88.56 160 VAL B N 1
ATOM 5970 C CA . VAL B 1 160 ? -8.148 -31.109 -16.828 1 88.56 160 VAL B CA 1
ATOM 5971 C C . VAL B 1 160 ? -9.07 -31.891 -15.906 1 88.56 160 VAL B C 1
ATOM 5973 O O . VAL B 1 160 ? -8.617 -32.469 -14.914 1 88.56 160 VAL B O 1
ATOM 5976 N N . ASN B 1 161 ? -10.266 -31.797 -16.125 1 88.81 161 ASN B N 1
ATOM 5977 C CA . ASN B 1 161 ? -11.32 -32.469 -15.359 1 88.81 161 ASN B CA 1
ATOM 5978 C C . ASN B 1 161 ? -11.359 -31.969 -13.922 1 88.81 161 ASN B C 1
ATOM 5980 O O . ASN B 1 161 ? -11.812 -32.688 -13.023 1 88.81 161 ASN B O 1
ATOM 5984 N N . GLY B 1 162 ? -10.703 -30.859 -13.656 1 89.44 162 GLY B N 1
ATOM 5985 C CA . GLY B 1 162 ? -10.75 -30.234 -12.344 1 89.44 162 GLY B CA 1
ATOM 5986 C C . GLY B 1 162 ? -9.859 -30.922 -11.32 1 89.44 162 GLY B C 1
ATOM 5987 O O . GLY B 1 162 ? -10.016 -30.719 -10.117 1 89.44 162 GLY B O 1
ATOM 5988 N N . THR B 1 163 ? -8.938 -31.641 -11.734 1 84.31 163 THR B N 1
ATOM 5989 C CA . THR B 1 163 ? -8.164 -32.5 -10.852 1 84.31 163 THR B CA 1
ATOM 5990 C C . THR B 1 163 ? -7.215 -31.672 -9.984 1 84.31 163 THR B C 1
ATOM 5992 O O . THR B 1 163 ? -6.812 -32.125 -8.906 1 84.31 163 THR B O 1
ATOM 5995 N N . ALA B 1 164 ? -6.91 -30.5 -10.438 1 78.62 164 ALA B N 1
ATOM 5996 C CA . ALA B 1 164 ? -5.984 -29.672 -9.68 1 78.62 164 ALA B CA 1
ATOM 5997 C C . ALA B 1 164 ? -6.656 -29.094 -8.43 1 78.62 164 ALA B C 1
ATOM 5999 O O . ALA B 1 164 ? -5.98 -28.609 -7.523 1 78.62 164 ALA B O 1
ATOM 6000 N N . CYS B 1 165 ? -7.98 -29.219 -8.359 1 86.56 165 CYS B N 1
ATOM 6001 C CA . CYS B 1 165 ? -8.711 -28.641 -7.238 1 86.56 165 CYS B CA 1
ATOM 6002 C C . CYS B 1 165 ? -9.359 -29.734 -6.387 1 86.56 165 CYS B C 1
ATOM 6004 O O . CYS B 1 165 ? -10.227 -29.438 -5.562 1 86.56 165 CYS B O 1
ATOM 6006 N N . LEU B 1 166 ? -8.93 -30.953 -6.531 1 84.44 166 LEU B N 1
ATOM 6007 C CA . LEU B 1 166 ? -9.57 -32.062 -5.836 1 84.44 166 LEU B CA 1
ATOM 6008 C C . LEU B 1 166 ? -9.375 -31.938 -4.328 1 84.44 166 LEU B C 1
ATOM 6010 O O . LEU B 1 166 ? -10.273 -32.281 -3.557 1 84.44 166 LEU B O 1
ATOM 6014 N N . SER B 1 167 ? -8.242 -31.453 -3.932 1 77 167 SER B N 1
ATOM 6015 C CA . SER B 1 167 ? -7.906 -31.359 -2.514 1 77 167 SER B CA 1
ATOM 6016 C C . SER B 1 167 ? -8.766 -30.312 -1.807 1 77 167 SER B C 1
ATOM 6018 O O . SER B 1 167 ? -8.891 -30.344 -0.58 1 77 167 SER B O 1
ATOM 6020 N N . ASP B 1 168 ? -9.391 -29.484 -2.582 1 85.88 168 ASP B N 1
ATOM 6021 C CA . ASP B 1 168 ? -10.195 -28.422 -2.004 1 85.88 168 ASP B CA 1
ATOM 6022 C C . ASP B 1 168 ? -11.578 -28.922 -1.606 1 85.88 168 ASP B C 1
ATOM 6024 O O . ASP B 1 168 ? -12.297 -28.25 -0.856 1 85.88 168 ASP B O 1
ATOM 6028 N N . LEU B 1 169 ? -11.922 -30.078 -2.08 1 89 169 LEU B N 1
ATOM 6029 C CA . LEU B 1 169 ? -13.242 -30.641 -1.798 1 89 169 LEU B CA 1
ATOM 6030 C C . LEU B 1 169 ? -13.281 -31.266 -0.406 1 89 169 LEU B C 1
ATOM 6032 O O . LEU B 1 169 ? -13.445 -32.469 -0.27 1 89 169 LEU B O 1
ATOM 6036 N N . THR B 1 170 ? -13.156 -30.453 0.602 1 88.56 170 THR B N 1
ATOM 6037 C CA . THR B 1 170 ? -13.172 -30.891 1.993 1 88.56 170 THR B CA 1
ATOM 6038 C C . THR B 1 170 ? -14.359 -30.297 2.736 1 88.56 170 THR B C 1
ATOM 6040 O O . THR B 1 170 ? -14.688 -29.125 2.551 1 88.56 170 THR B O 1
ATOM 6043 N N . PRO B 1 171 ? -15.031 -31.188 3.449 1 92.62 171 PRO B N 1
ATOM 6044 C CA . PRO B 1 171 ? -16.141 -30.641 4.246 1 92.62 171 PRO B CA 1
ATOM 6045 C C . PRO B 1 171 ? -15.664 -29.688 5.344 1 92.62 171 PRO B C 1
ATOM 6047 O O . PRO B 1 171 ? -14.516 -29.781 5.793 1 92.62 171 PRO B O 1
ATOM 6050 N N . GLY B 1 172 ? -16.531 -28.766 5.707 1 93 172 GLY B N 1
ATOM 6051 C CA . GLY B 1 172 ? -16.156 -27.844 6.762 1 93 172 GLY B CA 1
ATOM 6052 C C . GLY B 1 172 ? -17.281 -26.891 7.129 1 93 172 GLY B C 1
ATOM 6053 O O . GLY B 1 172 ? -18.344 -26.891 6.496 1 93 172 GLY B O 1
ATOM 6054 N N . VAL B 1 173 ? -17.125 -26.25 8.242 1 94 173 VAL B N 1
ATOM 6055 C CA . VAL B 1 173 ? -18.031 -25.203 8.695 1 94 173 VAL B CA 1
ATOM 6056 C C . VAL B 1 173 ? -17.344 -23.844 8.586 1 94 173 VAL B C 1
ATOM 6058 O O . VAL B 1 173 ? -16.203 -23.688 9.031 1 94 173 VAL B O 1
ATOM 6061 N N . TYR B 1 174 ? -18.031 -22.922 7.977 1 94.12 174 TYR B N 1
ATOM 6062 C CA . TYR B 1 174 ? -17.453 -21.609 7.77 1 94.12 174 TYR B CA 1
ATOM 6063 C C . TYR B 1 174 ? -18.422 -20.5 8.188 1 94.12 174 TYR B C 1
ATOM 6065 O O . TYR B 1 174 ? -19.625 -20.75 8.273 1 94.12 174 TYR B O 1
ATOM 6073 N N . ARG B 1 175 ? -17.906 -19.453 8.492 1 94 175 ARG B N 1
ATOM 6074 C CA . ARG B 1 175 ? -18.703 -18.281 8.828 1 94 175 ARG B CA 1
ATOM 6075 C C . ARG B 1 175 ? -18.719 -17.281 7.676 1 94 175 ARG B C 1
ATOM 6077 O O . ARG B 1 175 ? -17.672 -16.906 7.145 1 94 175 ARG B O 1
ATOM 6084 N N . CYS B 1 176 ? -19.891 -16.828 7.266 1 94.12 176 CYS B N 1
ATOM 6085 C CA . CYS B 1 176 ? -20.094 -15.836 6.211 1 94.12 176 CYS B CA 1
ATOM 6086 C C . CYS B 1 176 ? -20.453 -14.477 6.797 1 94.12 176 CYS B C 1
ATOM 6088 O O . CYS B 1 176 ? -21.25 -14.383 7.73 1 94.12 176 CYS B O 1
ATOM 6090 N N . PRO B 1 177 ? -19.875 -13.477 6.234 1 92.5 177 PRO B N 1
ATOM 6091 C CA . PRO B 1 177 ? -20.266 -12.141 6.676 1 92.5 177 PRO B CA 1
ATOM 6092 C C . PRO B 1 177 ? -21.609 -11.703 6.102 1 92.5 177 PRO B C 1
ATOM 6094 O O . PRO B 1 177 ? -22.172 -12.383 5.23 1 92.5 177 PRO B O 1
ATOM 6097 N N . GLY B 1 178 ? -22.078 -10.648 6.695 1 91.19 178 GLY B N 1
ATOM 6098 C CA . GLY B 1 178 ? -23.266 -10.039 6.113 1 91.19 178 GLY B CA 1
ATOM 6099 C C . GLY B 1 178 ? -22.984 -9.32 4.809 1 91.19 178 GLY B C 1
ATOM 6100 O O . GLY B 1 178 ? -21.844 -8.984 4.512 1 91.19 178 GLY B O 1
ATOM 6101 N N . GLY B 1 179 ? -24.016 -9.07 3.971 1 90.44 179 GLY B N 1
ATOM 6102 C CA . GLY B 1 179 ? -23.906 -8.258 2.768 1 90.44 179 GLY B CA 1
ATOM 6103 C C . GLY B 1 179 ? -23.5 -9.062 1.542 1 90.44 179 GLY B C 1
ATOM 6104 O O . GLY B 1 179 ? -23.359 -8.5 0.452 1 90.44 179 GLY B O 1
ATOM 6105 N N . CYS B 1 180 ? -23.359 -10.352 1.673 1 92.69 180 CYS B N 1
ATOM 6106 C CA . CYS B 1 180 ? -22.859 -11.164 0.569 1 92.69 180 CYS B CA 1
ATOM 6107 C C . CYS B 1 180 ? -23.906 -11.281 -0.536 1 92.69 180 CYS B C 1
ATOM 6109 O O . CYS B 1 180 ? -23.578 -11.664 -1.66 1 92.69 180 CYS B O 1
ATOM 6111 N N . ALA B 1 181 ? -25.141 -10.922 -0.209 1 92.81 181 ALA B N 1
ATOM 6112 C CA . ALA B 1 181 ? -26.188 -10.922 -1.227 1 92.81 181 ALA B CA 1
ATOM 6113 C C . ALA B 1 181 ? -25.953 -9.805 -2.244 1 92.81 181 ALA B C 1
ATOM 6115 O O . ALA B 1 181 ? -26.484 -9.852 -3.354 1 92.81 181 ALA B O 1
ATOM 6116 N N . HIS B 1 182 ? -25.125 -8.859 -1.88 1 88.88 182 HIS B N 1
ATOM 6117 C CA . HIS B 1 182 ? -24.938 -7.688 -2.729 1 88.88 182 HIS B CA 1
ATOM 6118 C C . HIS B 1 182 ? -23.531 -7.656 -3.326 1 88.88 182 HIS B C 1
ATOM 6120 O O . HIS B 1 182 ? -23.109 -6.648 -3.902 1 88.88 182 HIS B O 1
ATOM 6126 N N . THR B 1 183 ? -22.781 -8.703 -3.18 1 89.69 183 THR B N 1
ATOM 6127 C CA . THR B 1 183 ? -21.484 -8.836 -3.857 1 89.69 183 THR B CA 1
ATOM 6128 C C . THR B 1 183 ? -21.688 -9.344 -5.285 1 89.69 183 THR B C 1
ATOM 6130 O O . THR B 1 183 ? -22.219 -10.43 -5.492 1 89.69 183 THR B O 1
ATOM 6133 N N . ASN B 1 184 ? -21.203 -8.523 -6.211 1 88.5 184 ASN B N 1
ATOM 6134 C CA . ASN B 1 184 ? -21.484 -8.828 -7.613 1 88.5 184 ASN B CA 1
ATOM 6135 C C . ASN B 1 184 ? -20.203 -9.18 -8.367 1 88.5 184 ASN B C 1
ATOM 6137 O O . ASN B 1 184 ? -19.109 -8.727 -8.008 1 88.5 184 ASN B O 1
ATOM 6141 N N . LEU B 1 185 ? -20.422 -9.969 -9.391 1 89.44 185 LEU B N 1
ATOM 6142 C CA . LEU B 1 185 ? -19.328 -10.18 -10.344 1 89.44 185 LEU B CA 1
ATOM 6143 C C . LEU B 1 185 ? -18.922 -8.875 -11 1 89.44 185 LEU B C 1
ATOM 6145 O O . LEU B 1 185 ? -19.766 -8.117 -11.484 1 89.44 185 LEU B O 1
ATOM 6149 N N . GLY B 1 186 ? -17.656 -8.578 -11.008 1 81.81 186 GLY B N 1
ATOM 6150 C CA . GLY B 1 186 ? -17.141 -7.332 -11.555 1 81.81 186 GLY B CA 1
ATOM 6151 C C . GLY B 1 186 ? -16.828 -7.422 -13.039 1 81.81 186 GLY B C 1
ATOM 6152 O O . GLY B 1 186 ? -16.734 -6.398 -13.719 1 81.81 186 GLY B O 1
ATOM 6153 N N . ASN B 1 187 ? -16.625 -8.625 -13.586 1 86.81 187 ASN B N 1
ATOM 6154 C CA . ASN B 1 187 ? -16.375 -8.906 -14.992 1 86.81 187 ASN B CA 1
ATOM 6155 C C . ASN B 1 187 ? -17.25 -10.047 -15.5 1 86.81 187 ASN B C 1
ATOM 6157 O O . ASN B 1 187 ? -17.594 -10.953 -14.742 1 86.81 187 ASN B O 1
ATOM 6161 N N . PRO B 1 188 ? -17.562 -9.977 -16.703 1 88.62 188 PRO B N 1
ATOM 6162 C CA . PRO B 1 188 ? -18.438 -11.016 -17.25 1 88.62 188 PRO B CA 1
ATOM 6163 C C . PRO B 1 188 ? -17.797 -12.398 -17.234 1 88.62 188 PRO B C 1
ATOM 6165 O O . PRO B 1 188 ? -16.578 -12.531 -17.453 1 88.62 188 PRO B O 1
ATOM 6168 N N . ARG B 1 189 ? -18.641 -13.383 -16.969 1 91.56 189 ARG B N 1
ATOM 6169 C CA . ARG B 1 189 ? -18.25 -14.789 -16.969 1 91.56 189 ARG B CA 1
ATOM 6170 C C . ARG B 1 189 ? -19.281 -15.641 -17.703 1 91.56 189 ARG B C 1
ATOM 6172 O O . ARG B 1 189 ? -20.484 -15.383 -17.609 1 91.56 189 ARG B O 1
ATOM 6179 N N . TRP B 1 190 ? -18.797 -16.656 -18.375 1 93.56 190 TRP B N 1
ATOM 6180 C CA . TRP B 1 190 ? -19.703 -17.578 -19.047 1 93.56 190 TRP B CA 1
ATOM 6181 C C . TRP B 1 190 ? -20.031 -18.766 -18.156 1 93.56 190 TRP B C 1
ATOM 6183 O O . TRP B 1 190 ? -19.141 -19.359 -17.547 1 93.56 190 TRP B O 1
ATOM 6193 N N . ILE B 1 191 ? -21.281 -19.062 -18.031 1 94.81 191 ILE B N 1
ATOM 6194 C CA . ILE B 1 191 ? -21.812 -20.328 -17.531 1 94.81 191 ILE B CA 1
ATOM 6195 C C . ILE B 1 191 ? -22.625 -21.031 -18.625 1 94.81 191 ILE B C 1
ATOM 6197 O O . ILE B 1 191 ? -23.766 -20.672 -18.891 1 94.81 191 ILE B O 1
ATOM 6201 N N . GLY B 1 192 ? -21.969 -22.016 -19.109 1 93.19 192 GLY B N 1
ATOM 6202 C CA . GLY B 1 192 ? -22.547 -22.531 -20.328 1 93.19 192 GLY B CA 1
ATOM 6203 C C . GLY B 1 192 ? -22.641 -21.516 -21.453 1 93.19 192 GLY B C 1
ATOM 6204 O O . GLY B 1 192 ? -21.625 -20.938 -21.844 1 93.19 192 GLY B O 1
ATOM 6205 N N . ALA B 1 193 ? -23.844 -21.25 -21.844 1 92.69 193 ALA B N 1
ATOM 6206 C CA . ALA B 1 193 ? -24.031 -20.281 -22.938 1 92.69 193 ALA B CA 1
ATOM 6207 C C . ALA B 1 193 ? -24.484 -18.922 -22.391 1 92.69 193 ALA B C 1
ATOM 6209 O O . ALA B 1 193 ? -24.609 -17.969 -23.156 1 92.69 193 ALA B O 1
ATOM 6210 N N . SER B 1 194 ? -24.578 -18.844 -21.109 1 91.5 194 SER B N 1
ATOM 6211 C CA . SER B 1 194 ? -25.062 -17.609 -20.5 1 91.5 194 SER B CA 1
ATOM 6212 C C . SER B 1 194 ? -23.906 -16.734 -20.047 1 91.5 194 SER B C 1
ATOM 6214 O O . SER B 1 194 ? -23.062 -17.172 -19.25 1 91.5 194 SER B O 1
ATOM 6216 N N . LYS B 1 195 ? -23.844 -15.539 -20.562 1 91.31 195 LYS B N 1
ATOM 6217 C CA . LYS B 1 195 ? -22.875 -14.555 -20.078 1 91.31 195 LYS B CA 1
ATOM 6218 C C . LYS B 1 195 ? -23.422 -13.789 -18.875 1 91.31 195 LYS B C 1
ATOM 6220 O O . LYS B 1 195 ? -24.375 -13.023 -19 1 91.31 195 LYS B O 1
ATOM 6225 N N . ILE B 1 196 ? -22.844 -13.914 -17.797 1 91.25 196 ILE B N 1
ATOM 6226 C CA . ILE B 1 196 ? -23.391 -13.336 -16.562 1 91.25 196 ILE B CA 1
ATOM 6227 C C . ILE B 1 196 ? -22.453 -12.234 -16.062 1 91.25 196 ILE B C 1
ATOM 6229 O O . ILE B 1 196 ? -21.234 -12.336 -16.219 1 91.25 196 ILE B O 1
ATOM 6233 N N . ASN B 1 197 ? -23.031 -11.133 -15.477 1 87.62 197 ASN B N 1
ATOM 6234 C CA . ASN B 1 197 ? -22.297 -10.031 -14.852 1 87.62 197 ASN B CA 1
ATOM 6235 C C . ASN B 1 197 ? -23.188 -9.234 -13.906 1 87.62 197 ASN B C 1
ATOM 6237 O O . ASN B 1 197 ? -24.406 -9.211 -14.062 1 87.62 197 ASN B O 1
ATOM 6241 N N . GLY B 1 198 ? -22.578 -8.664 -12.859 1 84.94 198 GLY B N 1
ATOM 6242 C CA . GLY B 1 198 ? -23.281 -7.746 -11.977 1 84.94 198 GLY B CA 1
ATOM 6243 C C . GLY B 1 198 ? -24.188 -8.445 -10.984 1 84.94 198 GLY B C 1
ATOM 6244 O O . GLY B 1 198 ? -25.141 -7.855 -10.477 1 84.94 198 GLY B O 1
ATOM 6245 N N . ARG B 1 199 ? -23.969 -9.734 -10.797 1 89.5 199 ARG B N 1
ATOM 6246 C CA . ARG B 1 199 ? -24.719 -10.547 -9.844 1 89.5 199 ARG B CA 1
ATOM 6247 C C . ARG B 1 199 ? -23.812 -11.547 -9.141 1 89.5 199 ARG B C 1
ATOM 6249 O O . ARG B 1 199 ? -22.719 -11.844 -9.617 1 89.5 199 ARG B O 1
ATOM 6256 N N . PRO B 1 200 ? -24.328 -12.047 -7.953 1 94.19 200 PRO B N 1
ATOM 6257 C CA . PRO B 1 200 ? -23.531 -13.094 -7.305 1 94.19 200 PRO B CA 1
ATOM 6258 C C . PRO B 1 200 ? -23.453 -14.375 -8.133 1 94.19 200 PRO B C 1
ATOM 6260 O O . PRO B 1 200 ? -24.406 -14.711 -8.836 1 94.19 200 PRO B O 1
ATOM 6263 N N . LEU B 1 201 ? -22.422 -15.078 -8.008 1 96.06 201 LEU B N 1
ATOM 6264 C CA . LEU B 1 201 ? -22.219 -16.312 -8.758 1 96.06 201 LEU B CA 1
ATOM 6265 C C . LEU B 1 201 ? -22.75 -17.516 -7.984 1 96.06 201 LEU B C 1
ATOM 6267 O O . LEU B 1 201 ? -22.047 -18.078 -7.141 1 96.06 201 LEU B O 1
ATOM 6271 N N . VAL B 1 202 ? -23.984 -17.922 -8.32 1 97.25 202 VAL B N 1
ATOM 6272 C CA . VAL B 1 202 ? -24.641 -19.078 -7.742 1 97.25 202 VAL B CA 1
ATOM 6273 C C . VAL B 1 202 ? -25.234 -19.953 -8.852 1 97.25 202 VAL B C 1
ATOM 6275 O O . VAL B 1 202 ? -26.094 -19.484 -9.609 1 97.25 202 VAL B O 1
ATOM 6278 N N . VAL B 1 203 ? -24.719 -21.094 -8.984 1 97.31 203 VAL B N 1
ATOM 6279 C CA . VAL B 1 203 ? -25.234 -22.031 -9.969 1 97.31 203 VAL B CA 1
ATOM 6280 C C . VAL B 1 203 ? -25.891 -23.219 -9.258 1 97.31 203 VAL B C 1
ATOM 6282 O O . VAL B 1 203 ? -25.203 -24.047 -8.656 1 97.31 203 VAL B O 1
ATOM 6285 N N . GLY B 1 204 ? -27.156 -23.203 -9.352 1 94.81 204 GLY B N 1
ATOM 6286 C CA . GLY B 1 204 ? -27.906 -24.266 -8.703 1 94.81 204 GLY B CA 1
ATOM 6287 C C . GLY B 1 204 ? -28.906 -23.766 -7.684 1 94.81 204 GLY B C 1
ATOM 6288 O O . GLY B 1 204 ? -29.359 -22.609 -7.77 1 94.81 204 GLY B O 1
ATOM 6289 N N . GLY B 1 205 ? -29.422 -24.578 -6.77 1 89.31 205 GLY B N 1
ATOM 6290 C CA . GLY B 1 205 ? -30.438 -24.297 -5.758 1 89.31 205 GLY B CA 1
ATOM 6291 C C . GLY B 1 205 ? -30.734 -25.484 -4.859 1 89.31 205 GLY B C 1
ATOM 6292 O O . GLY B 1 205 ? -31.844 -25.625 -4.371 1 89.31 205 GLY B O 1
ATOM 6293 N N . GLY B 1 206 ? -30.016 -26.234 -4.59 1 91.12 206 GLY B N 1
ATOM 6294 C CA . GLY B 1 206 ? -29.906 -27.453 -3.801 1 91.12 206 GLY B CA 1
ATOM 6295 C C . GLY B 1 206 ? -28.5 -28.031 -3.775 1 91.12 206 GLY B C 1
ATOM 6296 O O . GLY B 1 206 ? -27.734 -27.766 -2.855 1 91.12 206 GLY B O 1
ATOM 6297 N N . ASP B 1 207 ? -28.281 -28.641 -4.859 1 95.62 207 ASP B N 1
ATOM 6298 C CA . ASP B 1 207 ? -26.875 -28.875 -5.164 1 95.62 207 ASP B CA 1
ATOM 6299 C C . ASP B 1 207 ? -26.234 -27.656 -5.828 1 95.62 207 ASP B C 1
ATOM 6301 O O . ASP B 1 207 ? -26.812 -27.094 -6.758 1 95.62 207 ASP B O 1
ATOM 6305 N N . GLU B 1 208 ? -25.234 -27.234 -5.207 1 97.62 208 GLU B N 1
ATOM 6306 C CA . GLU B 1 208 ? -24.516 -26.109 -5.789 1 97.62 208 GLU B CA 1
ATOM 6307 C C . GLU B 1 208 ? -23.297 -26.562 -6.57 1 97.62 208 GLU B C 1
ATOM 6309 O O . GLU B 1 208 ? -22.578 -27.484 -6.141 1 97.62 208 GLU B O 1
ATOM 6314 N N . ARG B 1 209 ? -23.125 -25.969 -7.762 1 96.88 209 ARG B N 1
ATOM 6315 C CA . ARG B 1 209 ? -21.891 -26.25 -8.508 1 96.88 209 ARG B CA 1
ATOM 6316 C C . ARG B 1 209 ? -20.672 -25.781 -7.738 1 96.88 209 ARG B C 1
ATOM 6318 O O . ARG B 1 209 ? -20.734 -24.781 -7.004 1 96.88 209 ARG B O 1
ATOM 6325 N N . ALA B 1 210 ? -19.547 -26.391 -7.883 1 96.62 210 ALA B N 1
ATOM 6326 C CA . ALA B 1 210 ? -18.406 -26.234 -6.98 1 96.62 210 ALA B CA 1
ATOM 6327 C C . ALA B 1 210 ? -17.766 -24.844 -7.125 1 96.62 210 ALA B C 1
ATOM 6329 O O . ALA B 1 210 ? -17.047 -24.391 -6.238 1 96.62 210 ALA B O 1
ATOM 6330 N N . ASP B 1 211 ? -17.984 -24.172 -8.25 1 95.38 211 ASP B N 1
ATOM 6331 C CA . ASP B 1 211 ? -17.391 -22.844 -8.438 1 95.38 211 ASP B CA 1
ATOM 6332 C C . ASP B 1 211 ? -18.375 -21.75 -8.031 1 95.38 211 ASP B C 1
ATOM 6334 O O . ASP B 1 211 ? -18.125 -20.562 -8.258 1 95.38 211 ASP B O 1
ATOM 6338 N N . SER B 1 212 ? -19.562 -22.172 -7.426 1 96.88 212 SER B N 1
ATOM 6339 C CA . SER B 1 212 ? -20.469 -21.188 -6.859 1 96.88 212 SER B CA 1
ATOM 6340 C C . SER B 1 212 ? -19.859 -20.516 -5.633 1 96.88 212 SER B C 1
ATOM 6342 O O . SER B 1 212 ? -19.109 -21.141 -4.883 1 96.88 212 SER B O 1
ATOM 6344 N N . TRP B 1 213 ? -20.203 -19.266 -5.473 1 96.94 213 TRP B N 1
ATOM 6345 C CA . TRP B 1 213 ? -19.797 -18.594 -4.246 1 96.94 213 TRP B CA 1
ATOM 6346 C C . TRP B 1 213 ? -20.578 -19.141 -3.045 1 96.94 213 TRP B C 1
ATOM 6348 O O . TRP B 1 213 ? -21.812 -19.125 -3.045 1 96.94 213 TRP B O 1
ATOM 6358 N N . VAL B 1 214 ? -19.906 -19.484 -2.086 1 97.06 214 VAL B N 1
ATOM 6359 C CA . VAL B 1 214 ? -20.469 -20.234 -0.97 1 97.06 214 VAL B CA 1
ATOM 6360 C C . VAL B 1 214 ? -21.453 -19.359 -0.196 1 97.06 214 VAL B C 1
ATOM 6362 O O . VAL B 1 214 ? -22.594 -19.766 0.059 1 97.06 214 VAL B O 1
ATOM 6365 N N . CYS B 1 215 ? -21.031 -18.156 0.141 1 96.62 215 CYS B N 1
ATOM 6366 C CA . CYS B 1 215 ? -21.828 -17.328 1.028 1 96.62 215 CYS B CA 1
ATOM 6367 C C . CYS B 1 215 ? -23.094 -16.844 0.329 1 96.62 215 CYS B C 1
ATOM 6369 O O . CYS B 1 215 ? -24.203 -16.953 0.881 1 96.62 215 CYS B O 1
ATOM 6371 N N . PRO B 1 216 ? -23.016 -16.359 -0.857 1 97.25 216 PRO B N 1
ATOM 6372 C CA . PRO B 1 216 ? -24.25 -16.047 -1.574 1 97.25 216 PRO B CA 1
ATOM 6373 C C . PRO B 1 216 ? -25.172 -17.266 -1.742 1 97.25 216 PRO B C 1
ATOM 6375 O O . PRO B 1 216 ? -26.391 -17.141 -1.657 1 97.25 216 PRO B O 1
ATOM 6378 N N . ALA B 1 217 ? -24.609 -18.406 -2.014 1 97.69 217 ALA B N 1
ATOM 6379 C CA . ALA B 1 217 ? -25.406 -19.625 -2.119 1 97.69 217 ALA B CA 1
ATOM 6380 C C . ALA B 1 217 ? -26.109 -19.938 -0.802 1 97.69 217 ALA B C 1
ATOM 6382 O O . ALA B 1 217 ? -27.266 -20.359 -0.797 1 97.69 217 ALA B O 1
ATOM 6383 N N . ALA B 1 218 ? -25.406 -19.75 0.245 1 97.19 218 ALA B N 1
ATOM 6384 C CA . ALA B 1 218 ? -25.984 -19.984 1.566 1 97.19 218 ALA B CA 1
ATOM 6385 C C . ALA B 1 218 ? -27.109 -19.016 1.854 1 97.19 218 ALA B C 1
ATOM 6387 O O . ALA B 1 218 ? -28.109 -19.375 2.496 1 97.19 218 ALA B O 1
ATOM 6388 N N . VAL B 1 219 ? -26.969 -17.766 1.453 1 96.69 219 VAL B N 1
ATOM 6389 C CA . VAL B 1 219 ? -28.031 -16.781 1.587 1 96.69 219 VAL B CA 1
ATOM 6390 C C . VAL B 1 219 ? -29.234 -17.203 0.735 1 96.69 219 VAL B C 1
ATOM 6392 O O . VAL B 1 219 ? -30.375 -17.188 1.203 1 96.69 219 VAL B O 1
ATOM 6395 N N . HIS B 1 220 ? -28.953 -17.594 -0.484 1 97.12 220 HIS B N 1
ATOM 6396 C CA . HIS B 1 220 ? -29.984 -18.062 -1.404 1 97.12 220 HIS B CA 1
ATOM 6397 C C . HIS B 1 220 ? -30.75 -19.234 -0.808 1 97.12 220 HIS B C 1
ATOM 6399 O O . HIS B 1 220 ? -31.969 -19.328 -0.958 1 97.12 220 HIS B O 1
ATOM 6405 N N . ALA B 1 221 ? -30.078 -20.094 -0.113 1 96.5 221 ALA B N 1
ATOM 6406 C CA . ALA B 1 221 ? -30.656 -21.281 0.486 1 96.5 221 ALA B CA 1
ATOM 6407 C C . ALA B 1 221 ? -31.375 -20.953 1.795 1 96.5 221 ALA B C 1
ATOM 6409 O O . ALA B 1 221 ? -32.062 -21.797 2.377 1 96.5 221 ALA B O 1
ATOM 6410 N N . GLY B 1 222 ? -31.156 -19.75 2.355 1 94.88 222 GLY B N 1
ATOM 6411 C CA . GLY B 1 222 ? -31.797 -19.312 3.59 1 94.88 222 GLY B CA 1
ATOM 6412 C C . GLY B 1 222 ? -31.062 -19.781 4.836 1 94.88 222 GLY B C 1
ATOM 6413 O O . GLY B 1 222 ? -31.625 -19.812 5.926 1 94.88 222 GLY B O 1
ATOM 6414 N N . ILE B 1 223 ? -29.906 -20.203 4.664 1 95.06 223 ILE B N 1
ATOM 6415 C CA . ILE B 1 223 ? -29.109 -20.719 5.766 1 95.06 223 ILE B CA 1
ATOM 6416 C C . ILE B 1 223 ? -28.422 -19.562 6.5 1 95.06 223 ILE B C 1
ATOM 6418 O O . ILE B 1 223 ? -28.281 -19.594 7.727 1 95.06 223 ILE B O 1
ATOM 6422 N N . VAL B 1 224 ? -27.906 -18.609 5.715 1 93.88 224 VAL B N 1
ATOM 6423 C CA . VAL B 1 224 ? -27.188 -17.469 6.234 1 93.88 224 VAL B CA 1
ATOM 6424 C C . VAL B 1 224 ? -27.984 -16.188 5.988 1 93.88 224 VAL B C 1
ATOM 6426 O O . VAL B 1 224 ? -28.594 -16.031 4.93 1 93.88 224 VAL B O 1
ATOM 6429 N N . SER B 1 225 ? -28.016 -15.328 6.992 1 92.88 225 SER B N 1
ATOM 6430 C CA . SER B 1 225 ? -28.719 -14.055 6.863 1 92.88 225 SER B CA 1
ATOM 6431 C C . SER B 1 225 ? -27.953 -13.094 5.953 1 92.88 225 SER B C 1
ATOM 6433 O O . SER B 1 225 ? -26.734 -13.023 6.008 1 92.88 225 SER B O 1
ATOM 6435 N N . SER B 1 226 ? -28.672 -12.375 5.117 1 91.44 226 SER B N 1
ATOM 6436 C CA . SER B 1 226 ? -28.047 -11.383 4.254 1 91.44 226 SER B CA 1
ATOM 6437 C C . SER B 1 226 ? -27.484 -10.219 5.07 1 91.44 226 SER B C 1
ATOM 6439 O O . SER B 1 226 ? -26.5 -9.586 4.664 1 91.44 226 SER B O 1
ATOM 6441 N N . MET B 1 227 ? -28.047 -9.938 6.23 1 89.12 227 MET B N 1
ATOM 6442 C CA . MET B 1 227 ? -27.688 -8.758 7.016 1 89.12 227 MET B CA 1
ATOM 6443 C C . MET B 1 227 ? -26.703 -9.133 8.125 1 89.12 227 MET B C 1
ATOM 6445 O O . MET B 1 227 ? -25.766 -8.398 8.406 1 89.12 227 MET B O 1
ATOM 6449 N N . PHE B 1 228 ? -26.875 -10.336 8.742 1 92.06 228 PHE B N 1
ATOM 6450 C CA . PHE B 1 228 ? -26.156 -10.641 9.961 1 92.06 228 PHE B CA 1
ATOM 6451 C C . PHE B 1 228 ? -25.156 -11.781 9.734 1 92.06 228 PHE B C 1
ATOM 6453 O O . PHE B 1 228 ? -24.484 -12.211 10.664 1 92.06 228 PHE B O 1
ATOM 6460 N N . GLY B 1 229 ? -25.094 -12.25 8.43 1 92.56 229 GLY B N 1
ATOM 6461 C CA . GLY B 1 229 ? -24.203 -13.367 8.172 1 92.56 229 GLY B CA 1
ATOM 6462 C C . GLY B 1 229 ? -24.609 -14.641 8.891 1 92.56 229 GLY B C 1
ATOM 6463 O O . GLY B 1 229 ? -25.797 -14.891 9.094 1 92.56 229 GLY B O 1
ATOM 6464 N N . GLY B 1 230 ? -23.688 -15.508 9.117 1 93.69 230 GLY B N 1
ATOM 6465 C CA . GLY B 1 230 ? -23.969 -16.781 9.766 1 93.69 230 GLY B CA 1
ATOM 6466 C C . GLY B 1 230 ? -22.984 -17.875 9.398 1 93.69 230 GLY B C 1
ATOM 6467 O O . GLY B 1 230 ? -22.016 -17.625 8.664 1 93.69 230 GLY B O 1
ATOM 6468 N N . CYS B 1 231 ? -23.234 -19.031 10.039 1 94.88 231 CYS B N 1
ATOM 6469 C CA . CYS B 1 231 ? -22.391 -20.188 9.766 1 94.88 231 CYS B CA 1
ATOM 6470 C C . CYS B 1 231 ? -23.062 -21.141 8.781 1 94.88 231 CYS B C 1
ATOM 6472 O O . CYS B 1 231 ? -24.297 -21.219 8.734 1 94.88 231 CYS B O 1
ATOM 6474 N N . VAL B 1 232 ? -22.266 -21.75 8.008 1 96 232 VAL B N 1
ATOM 6475 C CA . VAL B 1 232 ? -22.75 -22.703 7.02 1 96 232 VAL B CA 1
ATOM 6476 C C . VAL B 1 232 ? -21.844 -23.938 6.996 1 96 232 VAL B C 1
ATOM 6478 O O . VAL B 1 232 ? -20.625 -23.812 7.121 1 96 232 VAL B O 1
ATOM 6481 N N . ARG B 1 233 ? -22.484 -25.062 6.949 1 96.38 233 ARG B N 1
ATOM 6482 C CA . ARG B 1 233 ? -21.766 -26.312 6.742 1 96.38 233 ARG B CA 1
ATOM 6483 C C . ARG B 1 233 ? -21.75 -26.688 5.266 1 96.38 233 ARG B C 1
ATOM 6485 O O . ARG B 1 233 ? -22.797 -26.703 4.609 1 96.38 233 ARG B O 1
ATOM 6492 N N . ILE B 1 234 ? -20.594 -26.922 4.754 1 97 234 ILE B N 1
ATOM 6493 C CA . ILE B 1 234 ? -20.406 -27.328 3.363 1 97 234 ILE B CA 1
ATOM 6494 C C . ILE B 1 234 ? -20.078 -28.812 3.297 1 97 234 ILE B C 1
ATOM 6496 O O . ILE B 1 234 ? -19.219 -29.312 4.035 1 97 234 ILE B O 1
ATOM 6500 N N . ALA B 1 235 ? -20.797 -29.531 2.455 1 96.88 235 ALA B N 1
ATOM 6501 C CA . ALA B 1 235 ? -20.547 -30.953 2.199 1 96.88 235 ALA B CA 1
ATOM 6502 C C . ALA B 1 235 ? -20.344 -31.219 0.708 1 96.88 235 ALA B C 1
ATOM 6504 O O . ALA B 1 235 ? -21.297 -31.172 -0.069 1 96.88 235 ALA B O 1
ATOM 6505 N N . PRO B 1 236 ? -19.125 -31.484 0.337 1 96.44 236 PRO B N 1
ATOM 6506 C CA . PRO B 1 236 ? -18.906 -31.797 -1.075 1 96.44 236 PRO B CA 1
ATOM 6507 C C . PRO B 1 236 ? -19.531 -33.125 -1.489 1 96.44 236 PRO B C 1
ATOM 6509 O O . PRO B 1 236 ? -19.562 -34.062 -0.697 1 96.44 236 PRO B O 1
ATOM 6512 N N . LEU B 1 237 ? -20.078 -33.156 -2.65 1 96.38 237 LEU B N 1
ATOM 6513 C CA . LEU B 1 237 ? -20.516 -34.406 -3.25 1 96.38 237 LEU B CA 1
ATOM 6514 C C . LEU B 1 237 ? -19.312 -35.188 -3.801 1 96.38 237 LEU B C 1
ATOM 6516 O O . LEU B 1 237 ? -18.266 -34.594 -4.074 1 96.38 237 LEU B O 1
ATOM 6520 N N . PRO B 1 238 ? -19.469 -36.438 -3.908 1 93.88 238 PRO B N 1
ATOM 6521 C CA . PRO B 1 238 ? -18.312 -37.25 -4.355 1 93.88 238 PRO B CA 1
ATOM 6522 C C . PRO B 1 238 ? -17.859 -36.875 -5.762 1 93.88 238 PRO B C 1
ATOM 6524 O O . PRO B 1 238 ? -18.672 -36.719 -6.668 1 93.88 238 PRO B O 1
ATOM 6527 N N . TYR B 1 239 ? -16.656 -36.594 -5.898 1 92.69 239 TYR B N 1
ATOM 6528 C CA . TYR B 1 239 ? -16.031 -36.438 -7.207 1 92.69 239 TYR B CA 1
ATOM 6529 C C . TYR B 1 239 ? -15.773 -37.781 -7.855 1 92.69 239 TYR B C 1
ATOM 6531 O O . TYR B 1 239 ? -15.398 -38.75 -7.176 1 92.69 239 TYR B O 1
ATOM 6539 N N . PRO B 1 240 ? -15.969 -38 -9.086 1 93.25 240 PRO B N 1
ATOM 6540 C CA . PRO B 1 240 ? -16.391 -37.031 -10.086 1 93.25 240 PRO B CA 1
ATOM 6541 C C . PRO B 1 240 ? -17.906 -37.062 -10.32 1 93.25 240 PRO B C 1
ATOM 6543 O O . PRO B 1 240 ? -18.375 -36.594 -11.367 1 93.25 240 PRO B O 1
ATOM 6546 N N . ALA B 1 241 ? -18.734 -37.719 -9.438 1 92.69 241 ALA B N 1
ATOM 6547 C CA . ALA B 1 241 ? -20.188 -37.812 -9.609 1 92.69 241 ALA B CA 1
ATOM 6548 C C . ALA B 1 241 ? -20.812 -36.438 -9.766 1 92.69 241 ALA B C 1
ATOM 6550 O O . ALA B 1 241 ? -21.672 -36.25 -10.633 1 92.69 241 ALA B O 1
ATOM 6551 N N . GLY B 1 242 ? -20.281 -35.531 -8.891 1 94.25 242 GLY B N 1
ATOM 6552 C CA . GLY B 1 242 ? -20.797 -34.156 -8.984 1 94.25 242 GLY B CA 1
ATOM 6553 C C . GLY B 1 242 ? -22.312 -34.094 -9.062 1 94.25 242 GLY B C 1
ATOM 6554 O O . GLY B 1 242 ? -23 -34.719 -8.25 1 94.25 242 GLY B O 1
ATOM 6555 N N . SER B 1 243 ? -22.844 -33.219 -9.914 1 94.56 243 SER B N 1
ATOM 6556 C CA . SER B 1 243 ? -24.281 -33.062 -10.133 1 94.56 243 SER B CA 1
ATOM 6557 C C . SER B 1 243 ? -24.562 -32.562 -11.539 1 94.56 243 SER B C 1
ATOM 6559 O O . SER B 1 243 ? -23.641 -32.312 -12.32 1 94.56 243 SER B O 1
ATOM 6561 N N . ALA B 1 244 ? -25.781 -32.594 -11.953 1 94.31 244 ALA B N 1
ATOM 6562 C CA . ALA B 1 244 ? -26.25 -32.094 -13.25 1 94.31 244 ALA B CA 1
ATOM 6563 C C . ALA B 1 244 ? -27.625 -31.453 -13.133 1 94.31 244 ALA B C 1
ATOM 6565 O O . ALA B 1 244 ? -28.203 -31.391 -12.039 1 94.31 244 ALA B O 1
ATOM 6566 N N . ASN B 1 245 ? -28.031 -30.891 -14.141 1 94 245 ASN B N 1
ATOM 6567 C CA . ASN B 1 245 ? -29.359 -30.281 -14.234 1 94 245 ASN B CA 1
ATOM 6568 C C . ASN B 1 245 ? -29.594 -29.281 -13.109 1 94 245 ASN B C 1
ATOM 6570 O O . ASN B 1 245 ? -30.594 -29.375 -12.391 1 94 245 ASN B O 1
ATOM 6574 N N . TYR B 1 246 ? -28.656 -28.453 -12.961 1 96.38 246 TYR B N 1
ATOM 6575 C CA . TYR B 1 246 ? -28.844 -27.344 -12.031 1 96.38 246 TYR B CA 1
ATOM 6576 C C . TYR B 1 246 ? -29.953 -26.422 -12.5 1 96.38 246 TYR B C 1
ATOM 6578 O O . TYR B 1 246 ? -29.969 -25.984 -13.656 1 96.38 246 TYR B O 1
ATOM 6586 N N . THR B 1 247 ? -30.844 -26.078 -11.656 1 94.38 247 THR B N 1
ATOM 6587 C CA . THR B 1 247 ? -31.984 -25.25 -12.031 1 94.38 247 THR B CA 1
ATOM 6588 C C . THR B 1 247 ? -31.828 -23.844 -11.461 1 94.38 247 THR B C 1
ATOM 6590 O O . THR B 1 247 ? -31.172 -23.656 -10.43 1 94.38 247 THR B O 1
ATOM 6593 N N . SER B 1 248 ? -32.406 -22.938 -12.188 1 94.31 248 SER B N 1
ATOM 6594 C CA . SER B 1 248 ? -32.375 -21.562 -11.727 1 94.31 248 SER B CA 1
ATOM 6595 C C . SER B 1 248 ? -33.562 -21.297 -10.773 1 94.31 248 SER B C 1
ATOM 6597 O O . SER B 1 248 ? -34.656 -21.828 -10.953 1 94.31 248 SER B O 1
ATOM 6599 N N . SER B 1 249 ? -33.312 -20.562 -9.742 1 95.25 249 SER B N 1
ATOM 6600 C CA . SER B 1 249 ? -34.344 -20.109 -8.805 1 95.25 249 SER B CA 1
ATOM 6601 C C . SER B 1 249 ? -34 -18.75 -8.211 1 95.25 249 SER B C 1
ATOM 6603 O O . SER B 1 249 ? -32.875 -18.297 -8.289 1 95.25 249 SER B O 1
ATOM 6605 N N . THR B 1 250 ? -34.969 -18.062 -7.832 1 95.19 250 THR B N 1
ATOM 6606 C CA . THR B 1 250 ? -34.781 -16.781 -7.16 1 95.19 250 THR B CA 1
ATOM 6607 C C . THR B 1 250 ? -35.219 -16.859 -5.699 1 95.19 250 THR B C 1
ATOM 6609 O O . THR B 1 250 ? -36.344 -17.25 -5.406 1 95.19 250 THR B O 1
ATOM 6612 N N . SER B 1 251 ? -34.312 -16.625 -4.879 1 93.94 251 SER B N 1
ATOM 6613 C CA . SER B 1 251 ? -34.594 -16.625 -3.447 1 93.94 251 SER B CA 1
ATOM 6614 C C . SER B 1 251 ? -33.781 -15.562 -2.723 1 93.94 251 SER B C 1
ATOM 6616 O O . SER B 1 251 ? -32.594 -15.406 -2.996 1 93.94 251 SER B O 1
ATOM 6618 N N . ARG B 1 252 ? -34.406 -14.766 -1.793 1 91.75 252 ARG B N 1
ATOM 6619 C CA . ARG B 1 252 ? -33.75 -13.758 -0.954 1 91.75 252 ARG B CA 1
ATOM 6620 C C . ARG B 1 252 ? -32.969 -12.773 -1.798 1 91.75 252 ARG B C 1
ATOM 6622 O O . ARG B 1 252 ? -31.797 -12.492 -1.5 1 91.75 252 ARG B O 1
ATOM 6629 N N . SER B 1 253 ? -33.375 -12.477 -2.949 1 88.25 253 SER B N 1
ATOM 6630 C CA . SER B 1 253 ? -32.906 -11.445 -3.861 1 88.25 253 SER B CA 1
ATOM 6631 C C . SER B 1 253 ? -31.688 -11.93 -4.652 1 88.25 253 SER B C 1
ATOM 6633 O O . SER B 1 253 ? -30.922 -11.117 -5.188 1 88.25 253 SER B O 1
ATOM 6635 N N . ILE B 1 254 ? -31.469 -13.258 -4.625 1 94.75 254 ILE B N 1
ATOM 6636 C CA . ILE B 1 254 ? -30.406 -13.852 -5.438 1 94.75 254 ILE B CA 1
ATOM 6637 C C . ILE B 1 254 ? -31.016 -14.805 -6.465 1 94.75 254 ILE B C 1
ATOM 6639 O O . ILE B 1 254 ? -31.844 -15.664 -6.113 1 94.75 254 ILE B O 1
ATOM 6643 N N . ARG B 1 255 ? -30.766 -14.562 -7.641 1 94.38 255 ARG B N 1
ATOM 6644 C CA . ARG B 1 255 ? -31.172 -15.469 -8.711 1 94.38 255 ARG B CA 1
ATOM 6645 C C . ARG B 1 255 ? -30.016 -16.375 -9.117 1 94.38 255 ARG B C 1
ATOM 6647 O O . ARG B 1 255 ? -28.969 -15.906 -9.555 1 94.38 255 ARG B O 1
ATOM 6654 N N . SER B 1 256 ? -30.219 -17.625 -8.977 1 96.06 256 SER B N 1
ATOM 6655 C CA . SER B 1 256 ? -29.203 -18.578 -9.375 1 96.06 256 SER B CA 1
ATOM 6656 C C . SER B 1 256 ? -29.25 -18.859 -10.875 1 96.06 256 SER B C 1
ATOM 6658 O O . SER B 1 256 ? -30.219 -18.484 -11.547 1 96.06 256 SER B O 1
ATOM 6660 N N . TRP B 1 257 ? -28.188 -19.438 -11.367 1 95.56 257 TRP B N 1
ATOM 6661 C CA . TRP B 1 257 ? -28.094 -19.734 -12.797 1 95.56 257 TRP B CA 1
ATOM 6662 C C . TRP B 1 257 ? -28.266 -21.219 -13.062 1 95.56 257 TRP B C 1
ATOM 6664 O O . TRP B 1 257 ? -27.797 -22.047 -12.289 1 95.56 257 TRP B O 1
ATOM 6674 N N . PRO B 1 258 ? -28.906 -21.5 -14.18 1 95.62 258 PRO B N 1
ATOM 6675 C CA . PRO B 1 258 ? -29.047 -22.906 -14.562 1 95.62 258 PRO B CA 1
ATOM 6676 C C . PRO B 1 258 ? -27.828 -23.453 -15.297 1 95.62 258 PRO B C 1
ATOM 6678 O O . PRO B 1 258 ? -27.047 -22.672 -15.875 1 95.62 258 PRO B O 1
ATOM 6681 N N . PHE B 1 259 ? -27.703 -24.656 -15.266 1 96.44 259 PHE B N 1
ATOM 6682 C CA . PHE B 1 259 ? -26.656 -25.391 -15.961 1 96.44 259 PHE B CA 1
ATOM 6683 C C . PHE B 1 259 ? -27.047 -26.859 -16.125 1 96.44 259 PHE B C 1
ATOM 6685 O O . PHE B 1 259 ? -27.062 -27.609 -15.148 1 96.44 259 PHE B O 1
ATOM 6692 N N . ALA B 1 260 ? -27.219 -27.25 -17.266 1 94.38 260 ALA B N 1
ATOM 6693 C CA . ALA B 1 260 ? -27.828 -28.562 -17.516 1 94.38 260 ALA B CA 1
ATOM 6694 C C . ALA B 1 260 ? -26.766 -29.656 -17.531 1 94.38 260 ALA B C 1
ATOM 6696 O O . ALA B 1 260 ? -26.969 -30.734 -16.984 1 94.38 260 ALA B O 1
ATOM 6697 N N . PRO B 1 261 ? -25.641 -29.406 -18.109 1 94.31 261 PRO B N 1
ATOM 6698 C CA . PRO B 1 261 ? -24.656 -30.484 -18.219 1 94.31 261 PRO B CA 1
ATOM 6699 C C . PRO B 1 261 ? -24.109 -30.922 -16.859 1 94.31 261 PRO B C 1
ATOM 6701 O O . PRO B 1 261 ? -24.312 -30.234 -15.859 1 94.31 261 PRO B O 1
ATOM 6704 N N . HIS B 1 262 ? -23.547 -32.094 -16.906 1 93.62 262 HIS B N 1
ATOM 6705 C CA . HIS B 1 262 ? -22.875 -32.625 -15.727 1 93.62 262 HIS B CA 1
ATOM 6706 C C . HIS B 1 262 ? -21.625 -31.828 -15.375 1 93.62 262 HIS B C 1
ATOM 6708 O O . HIS B 1 262 ? -20.875 -31.406 -16.266 1 93.62 262 HIS B O 1
ATOM 6714 N N . PHE B 1 263 ? -21.5 -31.484 -14.172 1 94.44 263 PHE B N 1
ATOM 6715 C CA . PHE B 1 263 ? -20.297 -30.891 -13.625 1 94.44 263 PHE B CA 1
ATOM 6716 C C . PHE B 1 263 ? -19.688 -31.766 -12.531 1 94.44 263 PHE B C 1
ATOM 6718 O O . PHE B 1 263 ? -20.391 -32.156 -11.594 1 94.44 263 PHE B O 1
ATOM 6725 N N . PRO B 1 264 ? -18.5 -32.094 -12.617 1 93.75 264 PRO B N 1
ATOM 6726 C CA . PRO B 1 264 ? -17.922 -33.188 -11.812 1 93.75 264 PRO B CA 1
ATOM 6727 C C . PRO B 1 264 ? -17.828 -32.844 -10.328 1 93.75 264 PRO B C 1
ATOM 6729 O O . PRO B 1 264 ? -17.625 -33.719 -9.492 1 93.75 264 PRO B O 1
ATOM 6732 N N . ALA B 1 265 ? -17.844 -31.656 -9.922 1 95.62 265 ALA B N 1
ATOM 6733 C CA . ALA B 1 265 ? -17.75 -31.25 -8.516 1 95.62 265 ALA B CA 1
ATOM 6734 C C . ALA B 1 265 ? -18.953 -30.406 -8.109 1 95.62 265 ALA B C 1
ATOM 6736 O O . ALA B 1 265 ? -19.375 -29.516 -8.852 1 95.62 265 ALA B O 1
ATOM 6737 N N . ALA B 1 266 ? -19.484 -30.703 -6.973 1 97 266 ALA B N 1
ATOM 6738 C CA . ALA B 1 266 ? -20.641 -30.016 -6.406 1 97 266 ALA B CA 1
ATOM 6739 C C . ALA B 1 266 ? -20.641 -30.125 -4.883 1 97 266 ALA B C 1
ATOM 6741 O O . ALA B 1 266 ? -19.844 -30.844 -4.301 1 97 266 ALA B O 1
ATOM 6742 N N . PHE B 1 267 ? -21.438 -29.328 -4.246 1 97.38 267 PHE B N 1
ATOM 6743 C CA . PHE B 1 267 ? -21.547 -29.375 -2.793 1 97.38 267 PHE B CA 1
ATOM 6744 C C . PHE B 1 267 ? -22.969 -29.047 -2.346 1 97.38 267 PHE B C 1
ATOM 6746 O O . PHE B 1 267 ? -23.766 -28.531 -3.127 1 97.38 267 PHE B O 1
ATOM 6753 N N . THR B 1 268 ? -23.25 -29.422 -1.195 1 97.69 268 THR B N 1
ATOM 6754 C CA . THR B 1 268 ? -24.5 -29.062 -0.544 1 97.69 268 THR B CA 1
ATOM 6755 C C . THR B 1 268 ? -24.234 -28.234 0.706 1 97.69 268 THR B C 1
ATOM 6757 O O . THR B 1 268 ? -23.125 -28.219 1.229 1 97.69 268 THR B O 1
ATOM 6760 N N . LEU B 1 269 ? -25.234 -27.484 1.061 1 97.38 269 LEU B N 1
ATOM 6761 C CA . LEU B 1 269 ? -25.125 -26.578 2.209 1 97.38 269 LEU B CA 1
ATOM 6762 C C . LEU B 1 269 ? -26.141 -26.938 3.277 1 97.38 269 LEU B C 1
ATOM 6764 O O . LEU B 1 269 ? -27.25 -27.375 2.959 1 97.38 269 LEU B O 1
ATOM 6768 N N . SER B 1 270 ? -25.75 -26.828 4.527 1 96.38 270 SER B N 1
ATOM 6769 C CA . SER B 1 270 ? -26.688 -27.031 5.637 1 96.38 270 SER B CA 1
ATOM 6770 C C . SER B 1 270 ? -26.375 -26.094 6.793 1 96.38 270 SER B C 1
ATOM 6772 O O . SER B 1 270 ? -25.328 -25.438 6.812 1 96.38 270 SER B O 1
ATOM 6774 N N . HIS B 1 271 ? -27.359 -25.953 7.691 1 94.06 271 HIS B N 1
ATOM 6775 C CA . HIS B 1 271 ? -27.219 -25.078 8.852 1 94.06 271 HIS B CA 1
ATOM 6776 C C . HIS B 1 271 ? -26.172 -25.609 9.82 1 94.06 271 HIS B C 1
ATOM 6778 O O . HIS B 1 271 ? -26.047 -26.828 10.008 1 94.06 271 HIS B O 1
ATOM 6784 N N . ALA B 1 272 ? -25.344 -24.703 10.266 1 90.06 272 ALA B N 1
ATOM 6785 C CA . ALA B 1 272 ? -24.344 -25.078 11.266 1 90.06 272 ALA B CA 1
ATOM 6786 C C . ALA B 1 272 ? -24.203 -23.984 12.32 1 90.06 272 ALA B C 1
ATOM 6788 O O . ALA B 1 272 ? -24.391 -22.797 12.031 1 90.06 272 ALA B O 1
ATOM 6789 N N . GLY B 1 273 ? -23.812 -24.438 13.477 1 76.31 273 GLY B N 1
ATOM 6790 C CA . GLY B 1 273 ? -23.391 -23.531 14.539 1 76.31 273 GLY B CA 1
ATOM 6791 C C . GLY B 1 273 ? -24.531 -22.812 15.211 1 76.31 273 GLY B C 1
ATOM 6792 O O . GLY B 1 273 ? -25.703 -23 14.836 1 76.31 273 GLY B O 1
ATOM 6793 N N . SER B 1 274 ? -24.297 -22.172 16.375 1 75.88 274 SER B N 1
ATOM 6794 C CA . SER B 1 274 ? -25.25 -21.359 17.125 1 75.88 274 SER B CA 1
ATOM 6795 C C . SER B 1 274 ? -25.188 -19.891 16.703 1 75.88 274 SER B C 1
ATOM 6797 O O . SER B 1 274 ? -24.188 -19.453 16.125 1 75.88 274 SER B O 1
ATOM 6799 N N . LEU B 1 275 ? -26.25 -19.266 16.891 1 70.19 275 LEU B N 1
ATOM 6800 C CA . LEU B 1 275 ? -26.359 -17.844 16.547 1 70.19 275 LEU B CA 1
ATOM 6801 C C . LEU B 1 275 ? -25.234 -17.047 17.219 1 70.19 275 LEU B C 1
ATOM 6803 O O . LEU B 1 275 ? -24.641 -16.172 16.594 1 70.19 275 LEU B O 1
ATOM 6807 N N . SER B 1 276 ? -24.875 -17.453 18.422 1 71.88 276 SER B N 1
ATOM 6808 C CA . SER B 1 276 ? -23.922 -16.656 19.188 1 71.88 276 SER B CA 1
ATOM 6809 C C . SER B 1 276 ? -22.516 -16.781 18.609 1 71.88 276 SER B C 1
ATOM 6811 O O . SER B 1 276 ? -21.734 -15.82 18.672 1 71.88 276 SER B O 1
ATOM 6813 N N . GLN B 1 277 ? -22.25 -17.859 17.969 1 80.12 277 GLN B N 1
ATOM 6814 C CA . GLN B 1 277 ? -20.891 -18.078 17.484 1 80.12 277 GLN B CA 1
ATOM 6815 C C . GLN B 1 277 ? -20.766 -17.688 16.016 1 80.12 277 GLN B C 1
ATOM 6817 O O . GLN B 1 277 ? -19.656 -17.547 15.492 1 80.12 277 GLN B O 1
ATOM 6822 N N . CYS B 1 278 ? -21.891 -17.281 15.422 1 87.75 278 CYS B N 1
ATOM 6823 C CA . CYS B 1 278 ? -21.844 -17.188 13.969 1 87.75 278 CYS B CA 1
ATOM 6824 C C . CYS B 1 278 ? -22.328 -15.812 13.5 1 87.75 278 CYS B C 1
ATOM 6826 O O . CYS B 1 278 ? -22.094 -15.43 12.352 1 87.75 278 CYS B O 1
ATOM 6828 N N . MET B 1 279 ? -22.828 -15.07 14.43 1 84.94 279 MET B N 1
ATOM 6829 C CA . MET B 1 279 ? -23.422 -13.805 14.023 1 84.94 279 MET B CA 1
ATOM 6830 C C . MET B 1 279 ? -22.344 -12.773 13.703 1 84.94 279 MET B C 1
ATOM 6832 O O . MET B 1 279 ? -21.312 -12.719 14.383 1 84.94 279 MET B O 1
ATOM 6836 N N . GLU B 1 280 ? -22.625 -11.938 12.68 1 89.19 280 GLU B N 1
ATOM 6837 C CA . GLU B 1 280 ? -21.75 -10.805 12.367 1 89.19 280 GLU B CA 1
ATOM 6838 C C . GLU B 1 280 ? -22.078 -9.609 13.25 1 89.19 280 GLU B C 1
ATOM 6840 O O . GLU B 1 280 ? -23.25 -9.305 13.492 1 89.19 280 GLU B O 1
ATOM 6845 N N . TYR B 1 281 ? -21.109 -8.945 13.727 1 92.69 281 TYR B N 1
ATOM 6846 C CA . TYR B 1 281 ? -21.281 -7.883 14.711 1 92.69 281 TYR B CA 1
ATOM 6847 C C . TYR B 1 281 ? -21.234 -6.516 14.047 1 92.69 281 TYR B C 1
ATOM 6849 O O . TYR B 1 281 ? -21.125 -5.488 14.727 1 92.69 281 TYR B O 1
ATOM 6857 N N . HIS B 1 282 ? -21.297 -6.406 12.758 1 94.06 282 HIS B N 1
ATOM 6858 C CA . HIS B 1 282 ? -21.234 -5.145 12.023 1 94.06 282 HIS B CA 1
ATOM 6859 C C . HIS B 1 282 ? -22.281 -4.156 12.531 1 94.06 282 HIS B C 1
ATOM 6861 O O . HIS B 1 282 ? -21.938 -3.055 12.969 1 94.06 282 HIS B O 1
ATOM 6867 N N . TRP B 1 283 ? -23.484 -4.516 12.609 1 94.12 283 TRP B N 1
ATOM 6868 C CA . TRP B 1 283 ? -24.578 -3.598 12.906 1 94.12 283 TRP B CA 1
ATOM 6869 C C . TRP B 1 283 ? -24.672 -3.322 14.406 1 94.12 283 TRP B C 1
ATOM 6871 O O . TRP B 1 283 ? -24.844 -2.176 14.82 1 94.12 283 TRP B O 1
ATOM 6881 N N . PRO B 1 284 ? -24.453 -4.34 15.242 1 94.44 284 PRO B N 1
ATOM 6882 C CA . PRO B 1 284 ? -24.422 -4.027 16.672 1 94.44 284 PRO B CA 1
ATOM 6883 C C . PRO B 1 284 ? -23.312 -3.037 17.031 1 94.44 284 PRO B C 1
ATOM 6885 O O . PRO B 1 284 ? -23.531 -2.127 17.828 1 94.44 284 PRO B O 1
ATOM 6888 N N . ILE B 1 285 ? -22.188 -3.256 16.422 1 97.5 285 ILE B N 1
ATOM 6889 C CA . ILE B 1 285 ? -21.078 -2.348 16.719 1 97.5 285 ILE B CA 1
ATOM 6890 C C . ILE B 1 285 ? -21.391 -0.961 16.156 1 97.5 285 ILE B C 1
ATOM 6892 O O . ILE B 1 285 ? -21.172 0.05 16.828 1 97.5 285 ILE B O 1
ATOM 6896 N N . THR B 1 286 ? -21.938 -0.895 14.945 1 97.69 286 THR B N 1
ATOM 6897 C CA . THR B 1 286 ? -22.312 0.383 14.344 1 97.69 286 THR B CA 1
ATOM 6898 C C . THR B 1 286 ? -23.344 1.104 15.195 1 97.69 286 THR B C 1
ATOM 6900 O O . THR B 1 286 ? -23.219 2.299 15.477 1 97.69 286 THR B O 1
ATOM 6903 N N . ALA B 1 287 ? -24.375 0.367 15.648 1 97.56 287 ALA B N 1
ATOM 6904 C CA . ALA B 1 287 ? -25.422 0.963 16.484 1 97.56 287 ALA B CA 1
ATOM 6905 C C . ALA B 1 287 ? -24.828 1.518 17.781 1 97.56 287 ALA B C 1
ATOM 6907 O O . ALA B 1 287 ? -25.172 2.621 18.203 1 97.56 287 ALA B O 1
ATOM 6908 N N . THR B 1 288 ? -23.953 0.754 18.344 1 98.19 288 THR B N 1
ATOM 6909 C CA . THR B 1 288 ? -23.297 1.175 19.578 1 98.19 288 THR B CA 1
ATOM 6910 C C . THR B 1 288 ? -22.469 2.43 19.344 1 98.19 288 THR B C 1
ATOM 6912 O O . THR B 1 288 ? -22.562 3.396 20.109 1 98.19 288 THR B O 1
ATOM 6915 N N . ASN B 1 289 ? -21.656 2.465 18.312 1 98.69 289 ASN B N 1
ATOM 6916 C CA . ASN B 1 289 ? -20.781 3.602 18.031 1 98.69 289 ASN B CA 1
ATOM 6917 C C . ASN B 1 289 ? -21.578 4.836 17.641 1 98.69 289 ASN B C 1
ATOM 6919 O O . ASN B 1 289 ? -21.188 5.961 17.953 1 98.69 289 ASN B O 1
ATOM 6923 N N . VAL B 1 290 ? -22.719 4.637 16.938 1 98.5 290 VAL B N 1
ATOM 6924 C CA . VAL B 1 290 ? -23.609 5.746 16.594 1 98.5 290 VAL B CA 1
ATOM 6925 C C . VAL B 1 290 ? -24.156 6.383 17.859 1 98.5 290 VAL B C 1
ATOM 6927 O O . VAL B 1 290 ? -24.109 7.605 18.031 1 98.5 290 VAL B O 1
ATOM 6930 N N . PHE B 1 291 ? -24.594 5.527 18.719 1 98.38 291 PHE B N 1
ATOM 6931 C CA . PHE B 1 291 ? -25.188 5.992 19.969 1 98.38 291 PHE B CA 1
ATOM 6932 C C . PHE B 1 291 ? -24.141 6.695 20.828 1 98.38 291 PHE B C 1
ATOM 6934 O O . PHE B 1 291 ? -24.391 7.785 21.359 1 98.38 291 PHE B O 1
ATOM 6941 N N . LEU B 1 292 ? -23 6.156 20.984 1 98.44 292 LEU B N 1
ATOM 6942 C CA . LEU B 1 292 ? -21.984 6.703 21.875 1 98.44 292 LEU B CA 1
ATOM 6943 C C . LEU B 1 292 ? -21.391 7.988 21.312 1 98.44 292 LEU B C 1
ATOM 6945 O O . LEU B 1 292 ? -21.031 8.898 22.062 1 98.44 292 LEU B O 1
ATOM 6949 N N . LEU B 1 293 ? -21.219 8.078 19.969 1 98.56 293 LEU B N 1
ATOM 6950 C CA . LEU B 1 293 ? -20.781 9.344 19.375 1 98.56 293 LEU B CA 1
ATOM 6951 C C . LEU B 1 293 ? -21.812 10.438 19.625 1 98.56 293 LEU B C 1
ATOM 6953 O O . LEU B 1 293 ? -21.453 11.586 19.906 1 98.56 293 LEU B O 1
ATOM 6957 N N . PHE B 1 294 ? -23.109 10.047 19.5 1 97.81 294 PHE B N 1
ATOM 6958 C CA . PHE B 1 294 ? -24.203 10.984 19.766 1 97.81 294 PHE B CA 1
ATOM 6959 C C . PHE B 1 294 ? -24.125 11.492 21.203 1 97.81 294 PHE B C 1
ATOM 6961 O O . PHE B 1 294 ? -24.172 12.695 21.453 1 97.81 294 PHE B O 1
ATOM 6968 N N . VAL B 1 295 ? -23.953 10.602 22.141 1 96.06 295 VAL B N 1
ATOM 6969 C CA . VAL B 1 295 ? -23.875 10.945 23.562 1 96.06 295 VAL B CA 1
ATOM 6970 C C . VAL B 1 295 ? -22.625 11.781 23.828 1 96.06 295 VAL B C 1
ATOM 6972 O O . VAL B 1 295 ? -22.688 12.773 24.547 1 96.06 295 VAL B O 1
ATOM 6975 N N . PHE B 1 296 ? -21.516 11.406 23.219 1 96.75 296 PHE B N 1
ATOM 6976 C CA . PHE B 1 296 ? -20.234 12.094 23.391 1 96.75 296 PHE B CA 1
ATOM 6977 C C . PHE B 1 296 ? -20.344 13.547 22.953 1 96.75 296 PHE B C 1
ATOM 6979 O O . PHE B 1 296 ? -19.922 14.453 23.672 1 96.75 296 PHE B O 1
ATOM 6986 N N . THR B 1 297 ? -20.969 13.773 21.812 1 95.38 297 THR B N 1
ATOM 6987 C CA . THR B 1 297 ? -21.078 15.117 21.25 1 95.38 297 THR B CA 1
ATOM 6988 C C . THR B 1 297 ? -22.125 15.938 22.016 1 95.38 297 THR B C 1
ATOM 6990 O O . THR B 1 297 ? -21.906 17.109 22.297 1 95.38 297 THR B O 1
ATOM 6993 N N . LEU B 1 298 ? -23.188 15.273 22.406 1 93 298 LEU B N 1
ATOM 6994 C CA . LEU B 1 298 ? -24.328 15.945 23.016 1 93 298 LEU B CA 1
ATOM 6995 C C . LEU B 1 298 ? -24.031 16.312 24.469 1 93 298 LEU B C 1
ATOM 6997 O O . LEU B 1 298 ? -24.219 17.453 24.875 1 93 298 LEU B O 1
ATOM 7001 N N . LEU B 1 299 ? -23.516 15.367 25.203 1 92 299 LEU B N 1
ATOM 7002 C CA . LEU B 1 299 ? -23.469 15.531 26.656 1 92 299 LEU B CA 1
ATOM 7003 C C . LEU B 1 299 ? -22.094 16.047 27.094 1 92 299 LEU B C 1
ATOM 7005 O O . LEU B 1 299 ? -21.984 16.766 28.094 1 92 299 LEU B O 1
ATOM 7009 N N . PHE B 1 300 ? -21.078 15.711 26.406 1 92 300 PHE B N 1
ATOM 7010 C CA . PHE B 1 300 ? -19.734 16.047 26.891 1 92 300 PHE B CA 1
ATOM 7011 C C . PHE B 1 300 ? -19.203 17.297 26.188 1 92 300 PHE B C 1
ATOM 7013 O O . PHE B 1 300 ? -18.25 17.922 26.656 1 92 300 PHE B O 1
ATOM 7020 N N . SER B 1 301 ? -19.797 17.703 25.062 1 88.88 301 SER B N 1
ATOM 7021 C CA . SER B 1 301 ? -19.344 18.875 24.328 1 88.88 301 SER B CA 1
ATOM 7022 C C . SER B 1 301 ? -17.828 19.016 24.359 1 88.88 301 SER B C 1
ATOM 7024 O O . SER B 1 301 ? -17.312 20.047 24.797 1 88.88 301 SER B O 1
ATOM 7026 N N . PRO B 1 302 ? -17.203 17.969 23.828 1 91.62 302 PRO B N 1
ATOM 7027 C CA . PRO B 1 302 ? -15.75 17.969 23.906 1 91.62 302 PRO B CA 1
ATOM 7028 C C . PRO B 1 302 ? -15.117 19.109 23.109 1 91.62 302 PRO B C 1
ATOM 7030 O O . PRO B 1 302 ? -15.766 19.688 22.234 1 91.62 302 PRO B O 1
ATOM 7033 N N . PRO B 1 303 ? -13.828 19.469 23.516 1 91.94 303 PRO B N 1
ATOM 7034 C CA . PRO B 1 303 ? -13.117 20.422 22.656 1 91.94 303 PRO B CA 1
ATOM 7035 C C . PRO B 1 303 ? -13.07 19.984 21.188 1 91.94 303 PRO B C 1
ATOM 7037 O O . PRO B 1 303 ? -13.078 18.781 20.906 1 91.94 303 PRO B O 1
ATOM 7040 N N . PRO B 1 304 ? -13.062 20.938 20.281 1 95.56 304 PRO B N 1
ATOM 7041 C CA . PRO B 1 304 ? -13.086 20.625 18.844 1 95.56 304 PRO B CA 1
ATOM 7042 C C . PRO B 1 304 ? -11.977 19.656 18.438 1 95.56 304 PRO B C 1
ATOM 7044 O O . PRO B 1 304 ? -12.195 18.781 17.609 1 95.56 304 PRO B O 1
ATOM 7047 N N . GLU B 1 305 ? -10.812 19.75 19.031 1 95.75 305 GLU B N 1
ATOM 7048 C CA . GLU B 1 305 ? -9.688 18.891 18.688 1 95.75 305 GLU B CA 1
ATOM 7049 C C . GLU B 1 305 ? -9.969 17.438 19.109 1 95.75 305 GLU B C 1
ATOM 7051 O O . GLU B 1 305 ? -9.648 16.5 18.359 1 95.75 305 GLU B O 1
ATOM 7056 N N . ALA B 1 306 ? -10.562 17.281 20.25 1 96.19 306 ALA B N 1
ATOM 7057 C CA . ALA B 1 306 ? -10.867 15.953 20.766 1 96.19 306 ALA B CA 1
ATOM 7058 C C . ALA B 1 306 ? -11.977 15.297 19.938 1 96.19 306 ALA B C 1
ATOM 7060 O O . ALA B 1 306 ? -11.922 14.102 19.656 1 96.19 306 ALA B O 1
ATOM 7061 N N . LEU B 1 307 ? -12.977 16.125 19.672 1 97.81 307 LEU B N 1
ATOM 7062 C CA . LEU B 1 307 ? -14.07 15.602 18.859 1 97.81 307 LEU B CA 1
ATOM 7063 C C . LEU B 1 307 ? -13.555 15.148 17.5 1 97.81 307 LEU B C 1
ATOM 7065 O O . LEU B 1 307 ? -13.875 14.039 17.047 1 97.81 307 LEU B O 1
ATOM 7069 N N . PHE B 1 308 ? -12.766 15.977 16.859 1 98.38 308 PHE B N 1
ATOM 7070 C CA . PHE B 1 308 ? -12.242 15.617 15.539 1 98.38 308 PHE B CA 1
ATOM 7071 C C . PHE B 1 308 ? -11.367 14.375 15.625 1 98.38 308 PHE B C 1
ATOM 7073 O O . PHE B 1 308 ? -11.445 13.492 14.773 1 98.38 308 PHE B O 1
ATOM 7080 N N . ALA B 1 309 ? -10.484 14.336 16.609 1 98 309 ALA B N 1
ATOM 7081 C CA . ALA B 1 309 ? -9.625 13.164 16.781 1 98 309 ALA B CA 1
ATOM 7082 C C . ALA B 1 309 ? -10.453 11.898 16.953 1 98 309 ALA B C 1
ATOM 7084 O O . ALA B 1 309 ? -10.078 10.836 16.438 1 98 309 ALA B O 1
ATOM 7085 N N . THR B 1 310 ? -11.539 12.008 17.656 1 98.38 310 THR B N 1
ATOM 7086 C CA . THR B 1 310 ? -12.422 10.867 17.844 1 98.38 310 THR B CA 1
ATOM 7087 C C . THR B 1 310 ? -13.055 10.43 16.531 1 98.38 310 THR B C 1
ATOM 7089 O O . THR B 1 310 ? -13.133 9.234 16.234 1 98.38 310 THR B O 1
ATOM 7092 N N . LEU B 1 311 ? -13.477 11.422 15.758 1 98.75 311 LEU B N 1
ATOM 7093 C CA . LEU B 1 311 ? -14.047 11.109 14.453 1 98.75 311 LEU B CA 1
ATOM 7094 C C . LEU B 1 311 ? -13.008 10.453 13.555 1 98.75 311 LEU B C 1
ATOM 7096 O O . LEU B 1 311 ? -13.305 9.453 12.883 1 98.75 311 LEU B O 1
ATOM 7100 N N . LEU B 1 312 ? -11.812 10.977 13.562 1 98.75 312 LEU B N 1
ATOM 7101 C CA . LEU B 1 312 ? -10.758 10.5 12.664 1 98.75 312 LEU B CA 1
ATOM 7102 C C . LEU B 1 312 ? -10.312 9.094 13.047 1 98.75 312 LEU B C 1
ATOM 7104 O O . LEU B 1 312 ? -10.359 8.18 12.219 1 98.75 312 LEU B O 1
ATOM 7108 N N . VAL B 1 313 ? -9.922 8.883 14.305 1 98.19 313 VAL B N 1
ATOM 7109 C CA . VAL B 1 313 ? -9.367 7.617 14.758 1 98.19 313 VAL B CA 1
ATOM 7110 C C . VAL B 1 313 ? -10.477 6.582 14.906 1 98.19 313 VAL B C 1
ATOM 7112 O O . VAL B 1 313 ? -10.32 5.43 14.5 1 98.19 313 VAL B O 1
ATOM 7115 N N . GLY B 1 314 ? -11.586 7.043 15.477 1 98.25 314 GLY B N 1
ATOM 7116 C CA . GLY B 1 314 ? -12.727 6.148 15.594 1 98.25 314 GLY B CA 1
ATOM 7117 C C . GLY B 1 314 ? -13.281 5.711 14.258 1 98.25 314 GLY B C 1
ATOM 7118 O O . GLY B 1 314 ? -13.656 4.551 14.078 1 98.25 314 GLY B O 1
ATOM 7119 N N . GLY B 1 315 ? -13.375 6.66 13.32 1 98.62 315 GLY B N 1
ATOM 7120 C CA . GLY B 1 315 ? -13.859 6.328 11.992 1 98.62 315 GLY B CA 1
ATOM 7121 C C . GLY B 1 315 ? -12.945 5.367 11.25 1 98.62 315 GLY B C 1
ATOM 7122 O O . GLY B 1 315 ? -13.422 4.41 10.633 1 98.62 315 GLY B O 1
ATOM 7123 N N . TYR B 1 316 ? -11.641 5.617 11.273 1 98.56 316 TYR B N 1
ATOM 7124 C CA . TYR B 1 316 ? -10.68 4.727 10.641 1 98.56 316 TYR B CA 1
ATOM 7125 C C . TYR B 1 316 ? -10.781 3.316 11.211 1 98.56 316 TYR B C 1
ATOM 7127 O O . TYR B 1 316 ? -10.844 2.34 10.461 1 98.56 316 TYR B O 1
ATOM 7135 N N . ALA B 1 317 ? -10.82 3.238 12.531 1 98.31 317 ALA B N 1
ATOM 7136 C CA . ALA B 1 317 ? -10.914 1.94 13.195 1 98.31 317 ALA B CA 1
ATOM 7137 C C . ALA B 1 317 ? -12.219 1.234 12.82 1 98.31 317 ALA B C 1
ATOM 7139 O O . ALA B 1 317 ? -12.227 0.027 12.562 1 98.31 317 ALA B O 1
ATOM 7140 N N . HIS B 1 318 ? -13.273 2.021 12.781 1 98.38 318 HIS B N 1
ATOM 7141 C CA . HIS B 1 318 ? -14.57 1.44 12.445 1 98.38 318 HIS B CA 1
ATOM 7142 C C . HIS B 1 318 ? -14.562 0.852 11.039 1 98.38 318 HIS B C 1
ATOM 7144 O O . HIS B 1 318 ? -15.125 -0.222 10.812 1 98.38 318 HIS B O 1
ATOM 7150 N N . ILE B 1 319 ? -13.938 1.486 10.156 1 98.12 319 ILE B N 1
ATOM 7151 C CA . ILE B 1 319 ? -13.898 1.018 8.773 1 98.12 319 ILE B CA 1
ATOM 7152 C C . ILE B 1 319 ? -13.039 -0.243 8.688 1 98.12 319 ILE B C 1
ATOM 7154 O O . ILE B 1 319 ? -13.492 -1.27 8.164 1 98.12 319 ILE B O 1
ATOM 7158 N N . VAL B 1 320 ? -11.852 -0.295 9.188 1 97.75 320 VAL B N 1
ATOM 7159 C CA . VAL B 1 320 ? -10.875 -1.345 8.938 1 97.75 320 VAL B CA 1
ATOM 7160 C C . VAL B 1 320 ? -11.18 -2.559 9.812 1 97.75 320 VAL B C 1
ATOM 7162 O O . VAL B 1 320 ? -10.688 -3.66 9.547 1 97.75 320 VAL B O 1
ATOM 7165 N N . LEU B 1 321 ? -12.055 -2.316 10.859 1 97.19 321 LEU B N 1
ATOM 7166 C CA . LEU B 1 321 ? -12.305 -3.434 11.758 1 97.19 321 LEU B CA 1
ATOM 7167 C C . LEU B 1 321 ? -13.742 -3.924 11.641 1 97.19 321 LEU B C 1
ATOM 7169 O O . LEU B 1 321 ? -14.055 -5.047 12.039 1 97.19 321 LEU B O 1
ATOM 7173 N N . VAL B 1 322 ? -14.672 -3.045 11.055 1 96.56 322 VAL B N 1
ATOM 7174 C CA . VAL B 1 322 ? -16.078 -3.402 11.234 1 96.56 322 VAL B CA 1
ATOM 7175 C C . VAL B 1 322 ? -16.812 -3.254 9.914 1 96.56 322 VAL B C 1
ATOM 7177 O O . VAL B 1 322 ? -17.188 -4.25 9.289 1 96.56 322 VAL B O 1
ATOM 7180 N N . SER B 1 323 ? -16.875 -2.062 9.383 1 95.56 323 SER B N 1
ATOM 7181 C CA . SER B 1 323 ? -17.828 -1.771 8.32 1 95.56 323 SER B CA 1
ATOM 7182 C C . SER B 1 323 ? -17.328 -2.252 6.969 1 95.56 323 SER B C 1
ATOM 7184 O O . SER B 1 323 ? -18.094 -2.768 6.156 1 95.56 323 SER B O 1
ATOM 7186 N N . ASP B 1 324 ? -16.078 -2.037 6.699 1 94.81 324 ASP B N 1
ATOM 7187 C CA . ASP B 1 324 ? -15.5 -2.438 5.422 1 94.81 324 ASP B CA 1
ATOM 7188 C C . ASP B 1 324 ? -14.055 -2.9 5.598 1 94.81 324 ASP B C 1
ATOM 7190 O O . ASP B 1 324 ? -13.141 -2.34 4.988 1 94.81 324 ASP B O 1
ATOM 7194 N N . PRO B 1 325 ? -13.93 -3.984 6.367 1 94.69 325 PRO B N 1
ATOM 7195 C CA . PRO B 1 325 ? -12.562 -4.43 6.664 1 94.69 325 PRO B CA 1
ATOM 7196 C C . PRO B 1 325 ? -11.875 -5.078 5.465 1 94.69 325 PRO B C 1
ATOM 7198 O O . PRO B 1 325 ? -12.492 -5.875 4.75 1 94.69 325 PRO B O 1
ATOM 7201 N N . PRO B 1 326 ? -10.664 -4.797 5.234 1 93.38 326 PRO B N 1
ATOM 7202 C CA . PRO B 1 326 ? -9.93 -5.457 4.152 1 93.38 326 PRO B CA 1
ATOM 7203 C C . PRO B 1 326 ? -9.672 -6.934 4.434 1 93.38 326 PRO B C 1
ATOM 7205 O O . PRO B 1 326 ? -9.539 -7.73 3.502 1 93.38 326 PRO B O 1
ATOM 7208 N N . ASN B 1 327 ? -9.531 -7.246 5.734 1 91.56 327 ASN B N 1
ATOM 7209 C CA . ASN B 1 327 ? -9.289 -8.625 6.156 1 91.56 327 ASN B CA 1
ATOM 7210 C C . ASN B 1 327 ? -10.203 -9.031 7.305 1 91.56 327 ASN B C 1
ATOM 7212 O O . ASN B 1 327 ? -10.469 -8.227 8.203 1 91.56 327 ASN B O 1
ATOM 7216 N N . ARG B 1 328 ? -10.648 -10.25 7.258 1 89.69 328 ARG B N 1
ATOM 7217 C CA . ARG B 1 328 ? -11.422 -10.859 8.336 1 89.69 328 ARG B CA 1
ATOM 7218 C C . ARG B 1 328 ? -10.828 -12.195 8.758 1 89.69 328 ARG B C 1
ATOM 7220 O O . ARG B 1 328 ? -10.75 -13.125 7.949 1 89.69 328 ARG B O 1
ATOM 7227 N N . PRO B 1 329 ? -10.312 -12.375 9.844 1 89.5 329 PRO B N 1
ATOM 7228 C CA . PRO B 1 329 ? -10.109 -11.359 10.875 1 89.5 329 PRO B CA 1
ATOM 7229 C C . PRO B 1 329 ? -9.141 -10.266 10.438 1 89.5 329 PRO B C 1
ATOM 7231 O O . PRO B 1 329 ? -8.422 -10.422 9.453 1 89.5 329 PRO B O 1
ATOM 7234 N N . PRO B 1 330 ? -9.125 -9.211 11.242 1 90.94 330 PRO B N 1
ATOM 7235 C CA . PRO B 1 330 ? -8.312 -8.07 10.82 1 90.94 330 PRO B CA 1
ATOM 7236 C C . PRO B 1 330 ? -6.812 -8.367 10.867 1 90.94 330 PRO B C 1
ATOM 7238 O O . PRO B 1 330 ? -6.344 -9.078 11.766 1 90.94 330 PRO B O 1
ATOM 7241 N N . SER B 1 331 ? -6.094 -7.902 9.82 1 91.88 331 SER B N 1
ATOM 7242 C CA . SER B 1 331 ? -4.637 -7.875 9.852 1 91.88 331 SER B CA 1
ATOM 7243 C C . SER B 1 331 ? -4.121 -6.66 10.609 1 91.88 331 SER B C 1
ATOM 7245 O O . SER B 1 331 ? -4.219 -5.531 10.125 1 91.88 331 SER B O 1
ATOM 7247 N N . TRP B 1 332 ? -3.537 -6.875 11.703 1 91.81 332 TRP B N 1
ATOM 7248 C CA . TRP B 1 332 ? -3.07 -5.766 12.523 1 91.81 332 TRP B CA 1
ATOM 7249 C C . TRP B 1 332 ? -1.943 -5.008 11.836 1 91.81 332 TRP B C 1
ATOM 7251 O O . TRP B 1 332 ? -1.792 -3.799 12.023 1 91.81 332 TRP B O 1
ATOM 7261 N N . SER B 1 333 ? -1.144 -5.738 10.977 1 93.25 333 SER B N 1
ATOM 7262 C CA . SER B 1 333 ? -0.141 -5.059 10.164 1 93.25 333 SER B CA 1
ATOM 7263 C C . SER B 1 333 ? -0.783 -4.039 9.234 1 93.25 333 SER B C 1
ATOM 7265 O O . SER B 1 333 ? -0.315 -2.902 9.133 1 93.25 333 SER B O 1
ATOM 7267 N N . ARG B 1 334 ? -1.888 -4.414 8.633 1 93.94 334 ARG B N 1
ATOM 7268 C CA . ARG B 1 334 ? -2.59 -3.516 7.723 1 93.94 334 ARG B CA 1
ATOM 7269 C C . ARG B 1 334 ? -3.24 -2.365 8.484 1 93.94 334 ARG B C 1
ATOM 7271 O O . ARG B 1 334 ? -3.242 -1.226 8.008 1 93.94 334 ARG B O 1
ATOM 7278 N N . VAL B 1 335 ? -3.781 -2.66 9.625 1 94.88 335 VAL B N 1
ATOM 7279 C CA . VAL B 1 335 ? -4.469 -1.656 10.43 1 94.88 335 VAL B CA 1
ATOM 7280 C C . VAL B 1 335 ? -3.482 -0.575 10.867 1 94.88 335 VAL B C 1
ATOM 7282 O O . VAL B 1 335 ? -3.711 0.613 10.633 1 94.88 335 VAL B O 1
ATOM 7285 N N . PHE B 1 336 ? -2.359 -0.965 11.398 1 95.5 336 PHE B N 1
ATOM 7286 C CA . PHE B 1 336 ? -1.402 0.002 11.922 1 95.5 336 PHE B CA 1
ATOM 7287 C C . PHE B 1 336 ? -0.569 0.605 10.797 1 95.5 336 PHE B C 1
ATOM 7289 O O . PHE B 1 336 ? -0.028 1.704 10.938 1 95.5 336 PHE B O 1
ATOM 7296 N N . GLY B 1 337 ? -0.489 -0.106 9.695 1 95.44 337 GLY B N 1
ATOM 7297 C CA . GLY B 1 337 ? 0.234 0.428 8.555 1 95.44 337 GLY B CA 1
ATOM 7298 C C . GLY B 1 337 ? -0.429 1.648 7.941 1 95.44 337 GLY B C 1
ATOM 7299 O O . GLY B 1 337 ? 0.252 2.555 7.457 1 95.44 337 GLY B O 1
ATOM 7300 N N . GLY B 1 338 ? -1.741 1.707 7.973 1 96.75 338 GLY B N 1
ATOM 7301 C CA . GLY B 1 338 ? -2.475 2.811 7.375 1 96.75 338 GLY B CA 1
ATOM 7302 C C . GLY B 1 338 ? -2.639 3.996 8.305 1 96.75 338 GLY B C 1
ATOM 7303 O O . GLY B 1 338 ? -2.938 5.105 7.859 1 96.75 338 GLY B O 1
ATOM 7304 N N . LEU B 1 339 ? -2.32 3.871 9.516 1 96.75 339 LEU B N 1
ATOM 7305 C CA . LEU B 1 339 ? -2.682 4.848 10.539 1 96.75 339 LEU B CA 1
ATOM 7306 C C . LEU B 1 339 ? -1.823 6.102 10.414 1 96.75 339 LEU B C 1
ATOM 7308 O O . LEU B 1 339 ? -2.342 7.219 10.453 1 96.75 339 LEU B O 1
ATOM 7312 N N . PRO B 1 340 ? -0.506 5.988 10.195 1 97.19 340 PRO B N 1
ATOM 7313 C CA . PRO B 1 340 ? 0.303 7.211 10.156 1 97.19 340 PRO B CA 1
ATOM 7314 C C . PRO B 1 340 ? -0.13 8.172 9.055 1 97.19 340 PRO B C 1
ATOM 7316 O O . PRO B 1 340 ? -0.312 9.367 9.312 1 97.19 340 PRO B O 1
ATOM 7319 N N . ALA B 1 341 ? -0.328 7.691 7.887 1 98.12 341 ALA B N 1
ATOM 7320 C CA . ALA B 1 341 ? -0.741 8.555 6.781 1 98.12 341 ALA B CA 1
ATOM 7321 C C . ALA B 1 341 ? -2.109 9.172 7.051 1 98.12 341 ALA B C 1
ATOM 7323 O O . ALA B 1 341 ? -2.35 10.336 6.715 1 98.12 341 ALA B O 1
ATOM 7324 N N . VAL B 1 342 ? -2.98 8.43 7.684 1 98.56 342 VAL B N 1
ATOM 7325 C CA . VAL B 1 342 ? -4.32 8.906 8 1 98.56 342 VAL B CA 1
ATOM 7326 C C . VAL B 1 342 ? -4.242 10.016 9.047 1 98.56 342 VAL B C 1
ATOM 7328 O O . VAL B 1 342 ? -4.938 11.031 8.938 1 98.56 342 VAL B O 1
ATOM 7331 N N . LEU B 1 343 ? -3.381 9.844 10.055 1 98.12 343 LEU B N 1
ATOM 7332 C CA . LEU B 1 343 ? -3.227 10.852 11.102 1 98.12 343 LEU B CA 1
ATOM 7333 C C . LEU B 1 343 ? -2.648 12.141 10.531 1 98.12 343 LEU B C 1
ATOM 7335 O O . LEU B 1 343 ? -3.09 13.234 10.883 1 98.12 343 LEU B O 1
ATOM 7339 N N . LEU B 1 344 ? -1.753 11.969 9.656 1 98.38 344 LEU B N 1
ATOM 7340 C CA . LEU B 1 344 ? -1.142 13.141 9.039 1 98.38 344 LEU B CA 1
ATOM 7341 C C . LEU B 1 344 ? -2.141 13.859 8.141 1 98.38 344 LEU B C 1
ATOM 7343 O O . LEU B 1 344 ? -2.193 15.094 8.125 1 98.38 344 LEU B O 1
ATOM 7347 N N . ALA B 1 345 ? -2.939 13.102 7.438 1 98.56 345 ALA B N 1
ATOM 7348 C CA . ALA B 1 345 ? -4.023 13.703 6.664 1 98.56 345 ALA B CA 1
ATOM 7349 C C . ALA B 1 345 ? -5.031 14.398 7.574 1 98.56 345 ALA B C 1
ATOM 7351 O O . ALA B 1 345 ? -5.543 15.469 7.242 1 98.56 345 ALA B O 1
ATOM 7352 N N . GLY B 1 346 ? -5.277 13.734 8.688 1 98.69 346 GLY B N 1
ATOM 7353 C CA . GLY B 1 346 ? -6.195 14.312 9.656 1 98.69 346 GLY B CA 1
ATOM 7354 C C . GLY B 1 346 ? -5.746 15.68 10.156 1 98.69 346 GLY B C 1
ATOM 7355 O O . GLY B 1 346 ? -6.57 16.578 10.359 1 98.69 346 GLY B O 1
ATOM 7356 N N . TYR B 1 347 ? -4.449 15.805 10.32 1 98.19 347 TYR B N 1
ATOM 7357 C CA . TYR B 1 347 ? -3.914 17.094 10.742 1 98.19 347 TYR B CA 1
ATOM 7358 C C . TYR B 1 347 ? -4.246 18.188 9.727 1 98.19 347 TYR B C 1
ATOM 7360 O O . TYR B 1 347 ? -4.691 19.266 10.094 1 98.19 347 TYR B O 1
ATOM 7368 N N . TRP B 1 348 ? -4.082 17.844 8.5 1 98.38 348 TRP B N 1
ATOM 7369 C CA . TRP B 1 348 ? -4.395 18.797 7.441 1 98.38 348 TRP B CA 1
ATOM 7370 C C . TRP B 1 348 ? -5.895 19.047 7.367 1 98.38 348 TRP B C 1
ATOM 7372 O O . TRP B 1 348 ? -6.328 20.203 7.281 1 98.38 348 TRP B O 1
ATOM 7382 N N . ILE B 1 349 ? -6.691 18.062 7.457 1 98.75 349 ILE B N 1
ATOM 7383 C CA . ILE B 1 349 ? -8.141 18.156 7.363 1 98.75 349 ILE B CA 1
ATOM 7384 C C . ILE B 1 349 ? -8.68 19.031 8.5 1 98.75 349 ILE B C 1
ATOM 7386 O O . ILE B 1 349 ? -9.562 19.859 8.289 1 98.75 349 ILE B O 1
ATOM 7390 N N . TYR B 1 350 ? -8.125 18.781 9.648 1 98.38 350 TYR B N 1
ATOM 7391 C CA . TYR B 1 350 ? -8.578 19.578 10.781 1 98.38 350 TYR B CA 1
ATOM 7392 C C . TYR B 1 350 ? -8.281 21.062 10.562 1 98.38 350 TYR B C 1
ATOM 7394 O O . TYR B 1 350 ? -9.141 21.906 10.82 1 98.38 350 TYR B O 1
ATOM 7402 N N . ARG B 1 351 ? -7.164 21.359 10.086 1 96.81 351 ARG B N 1
ATOM 7403 C CA . ARG B 1 351 ? -6.723 22.75 9.969 1 96.81 351 ARG B CA 1
ATOM 7404 C C . ARG B 1 351 ? -7.5 23.469 8.875 1 96.81 351 ARG B C 1
ATOM 7406 O O . ARG B 1 351 ? -7.867 24.641 9.031 1 96.81 351 ARG B O 1
ATOM 7413 N N . VAL B 1 352 ? -7.852 22.781 7.84 1 96.56 352 VAL B N 1
ATOM 7414 C CA . VAL B 1 352 ? -8.375 23.5 6.691 1 96.56 352 VAL B CA 1
ATOM 7415 C C . VAL B 1 352 ? -9.898 23.422 6.672 1 96.56 352 VAL B C 1
ATOM 7417 O O . VAL B 1 352 ? -10.562 24.172 5.965 1 96.56 352 VAL B O 1
ATOM 7420 N N . SER B 1 353 ? -10.43 22.484 7.391 1 98.06 353 SER B N 1
ATOM 7421 C CA . SER B 1 353 ? -11.867 22.25 7.258 1 98.06 353 SER B CA 1
ATOM 7422 C C . SER B 1 353 ? -12.539 22.156 8.625 1 98.06 353 SER B C 1
ATOM 7424 O O . SER B 1 353 ? -13.164 23.109 9.086 1 98.06 353 SER B O 1
ATOM 7426 N N . PHE B 1 354 ? -12.258 21.156 9.406 1 98.5 354 PHE B N 1
ATOM 7427 C CA . PHE B 1 354 ? -12.984 20.844 10.633 1 98.5 354 PHE B CA 1
ATOM 7428 C C . PHE B 1 354 ? -12.703 21.906 11.703 1 98.5 354 PHE B C 1
ATOM 7430 O O . PHE B 1 354 ? -13.602 22.281 12.453 1 98.5 354 PHE B O 1
ATOM 7437 N N . GLY B 1 355 ? -11.469 22.406 11.812 1 96.81 355 GLY B N 1
ATOM 7438 C CA . GLY B 1 355 ? -11.086 23.359 12.844 1 96.81 355 GLY B CA 1
ATOM 7439 C C . GLY B 1 355 ? -11.984 24.594 12.891 1 96.81 355 GLY B C 1
ATOM 7440 O O . GLY B 1 355 ? -12.68 24.812 13.883 1 96.81 355 GLY B O 1
ATOM 7441 N N . PRO B 1 356 ? -12.039 25.312 11.82 1 94.88 356 PRO B N 1
ATOM 7442 C CA . PRO B 1 356 ? -12.867 26.531 11.781 1 94.88 356 PRO B CA 1
ATOM 7443 C C . PRO B 1 356 ? -14.352 26.234 12.008 1 94.88 356 PRO B C 1
ATOM 7445 O O . PRO B 1 356 ? -15.031 26.969 12.719 1 94.88 356 PRO B O 1
ATOM 7448 N N . THR B 1 357 ? -14.836 25.156 11.438 1 96.56 357 THR B N 1
ATOM 7449 C CA . THR B 1 357 ? -16.25 24.828 11.547 1 96.56 357 THR B CA 1
ATOM 7450 C C . THR B 1 357 ? -16.609 24.438 12.984 1 96.56 357 THR B C 1
ATOM 7452 O O . THR B 1 357 ? -17.562 24.969 13.555 1 96.56 357 THR B O 1
ATOM 7455 N N . LEU B 1 358 ? -15.82 23.578 13.586 1 96.38 358 LEU B N 1
ATOM 7456 C CA . LEU B 1 358 ? -16.125 23.062 14.914 1 96.38 358 LEU B CA 1
ATOM 7457 C C . LEU B 1 358 ? -15.945 24.141 15.977 1 96.38 358 LEU B C 1
ATOM 7459 O O . LEU B 1 358 ? -16.672 24.172 16.969 1 96.38 358 LEU B O 1
ATOM 7463 N N . ARG B 1 359 ? -15.023 25.016 15.836 1 93.88 359 ARG B N 1
ATOM 7464 C CA . ARG B 1 359 ? -14.852 26.125 16.781 1 93.88 359 ARG B CA 1
ATOM 7465 C C . ARG B 1 359 ? -16.047 27.078 16.719 1 93.88 359 ARG B C 1
ATOM 7467 O O . ARG B 1 359 ? -16.5 27.578 17.75 1 93.88 359 ARG B O 1
ATOM 7474 N N . GLY B 1 360 ? -16.516 27.297 15.484 1 92.44 360 GLY B N 1
ATOM 7475 C CA . GLY B 1 360 ? -17.703 28.125 15.344 1 92.44 360 GLY B CA 1
ATOM 7476 C C . GLY B 1 360 ? -18.922 27.516 16.031 1 92.44 360 GLY B C 1
ATOM 7477 O O . GLY B 1 360 ? -19.656 28.219 16.719 1 92.44 360 GLY B O 1
ATOM 7478 N N . TRP B 1 361 ? -19.078 26.281 15.875 1 92.62 361 TRP B N 1
ATOM 7479 C CA . TRP B 1 361 ? -20.234 25.609 16.453 1 92.62 361 TRP B CA 1
ATOM 7480 C C . TRP B 1 361 ? -20.078 25.469 17.969 1 92.62 361 TRP B C 1
ATOM 7482 O O . TRP B 1 361 ? -21.062 25.5 18.703 1 92.62 361 TRP B O 1
ATOM 7492 N N . ALA B 1 362 ? -18.844 25.266 18.406 1 88.56 362 ALA B N 1
ATOM 7493 C CA . ALA B 1 362 ? -18.578 25.234 19.844 1 88.56 362 ALA B CA 1
ATOM 7494 C C . ALA B 1 362 ? -18.938 26.562 20.484 1 88.56 362 ALA B C 1
ATOM 7496 O O . ALA B 1 362 ? -19.5 26.609 21.578 1 88.56 362 ALA B O 1
ATOM 7497 N N . ARG B 1 363 ? -18.703 27.656 19.828 1 86.88 363 ARG B N 1
ATOM 7498 C CA . ARG B 1 363 ? -19.031 29 20.328 1 86.88 363 ARG B CA 1
ATOM 7499 C C . ARG B 1 363 ? -20.531 29.219 20.375 1 86.88 363 ARG B C 1
ATOM 7501 O O . ARG B 1 363 ? -21.047 29.906 21.266 1 86.88 363 ARG B O 1
ATOM 7508 N N . ALA B 1 364 ? -21.156 28.641 19.453 1 88.31 364 ALA B N 1
ATOM 7509 C CA . ALA B 1 364 ? -22.594 28.812 19.344 1 88.31 364 ALA B CA 1
ATOM 7510 C C . ALA B 1 364 ? -23.328 27.969 20.406 1 88.31 364 ALA B C 1
ATOM 7512 O O . ALA B 1 364 ? -24.5 28.203 20.688 1 88.31 364 ALA B O 1
ATOM 7513 N N . ARG B 1 365 ? -22.734 26.969 21 1 86.88 365 ARG B N 1
ATOM 7514 C CA . ARG B 1 365 ? -23.266 26.094 22.031 1 86.88 365 ARG B CA 1
ATOM 7515 C C . ARG B 1 365 ? -24.562 25.422 21.562 1 86.88 365 ARG B C 1
ATOM 7517 O O . ARG B 1 365 ? -25.578 25.469 22.25 1 86.88 365 ARG B O 1
ATOM 7524 N N . LEU B 1 366 ? -24.453 24.828 20.422 1 90 366 LEU B N 1
ATOM 7525 C CA . LEU B 1 366 ? -25.562 24.062 19.828 1 90 366 LEU B CA 1
ATOM 7526 C C . LEU B 1 366 ? -25.188 22.594 19.719 1 90 366 LEU B C 1
ATOM 7528 O O . LEU B 1 366 ? -25.062 22.062 18.609 1 90 366 LEU B O 1
ATOM 7532 N N . PRO B 1 367 ? -25.062 21.891 20.828 1 90.69 367 PRO B N 1
ATOM 7533 C CA . PRO B 1 367 ? -24.562 20.516 20.812 1 90.69 367 PRO B CA 1
ATOM 7534 C C . PRO B 1 367 ? -25.516 19.547 20.125 1 90.69 367 PRO B C 1
ATOM 7536 O O . PRO B 1 367 ? -25.078 18.578 19.484 1 90.69 367 PRO B O 1
ATOM 7539 N N . LEU B 1 368 ? -26.812 19.719 20.266 1 91.75 368 LEU B N 1
ATOM 7540 C CA . LEU B 1 368 ? -27.766 18.812 19.641 1 91.75 368 LEU B CA 1
ATOM 7541 C C . LEU B 1 368 ? -27.688 18.891 18.125 1 91.75 368 LEU B C 1
ATOM 7543 O O . LEU B 1 368 ? -27.641 17.859 17.438 1 91.75 368 LEU B O 1
ATOM 7547 N N . GLU B 1 369 ? -27.656 20.062 17.609 1 92.25 369 GLU B N 1
ATOM 7548 C CA . GLU B 1 369 ? -27.531 20.234 16.172 1 92.25 369 GLU B CA 1
ATOM 7549 C C . GLU B 1 369 ? -26.203 19.703 15.656 1 92.25 369 GLU B C 1
ATOM 7551 O O . GLU B 1 369 ? -26.141 19.094 14.586 1 92.25 369 GLU B O 1
ATOM 7556 N N . MET B 1 370 ? -25.219 20 16.422 1 94.19 370 MET B N 1
ATOM 7557 C CA . MET B 1 370 ? -23.906 19.5 16.031 1 94.19 370 MET B CA 1
ATOM 7558 C C . MET B 1 370 ? -23.906 17.969 15.992 1 94.19 370 MET B C 1
ATOM 7560 O O . MET B 1 370 ? -23.422 17.375 15.023 1 94.19 370 MET B O 1
ATOM 7564 N N . ALA B 1 371 ? -24.469 17.359 16.969 1 96.06 371 ALA B N 1
ATOM 7565 C CA . ALA B 1 371 ? -24.5 15.906 17.062 1 96.06 371 ALA B CA 1
ATOM 7566 C C . ALA B 1 371 ? -25.297 15.297 15.914 1 96.06 371 ALA B C 1
ATOM 7568 O O . ALA B 1 371 ? -24.906 14.281 15.336 1 96.06 371 ALA B O 1
ATOM 7569 N N . LEU B 1 372 ? -26.359 15.938 15.562 1 95.69 372 LEU B N 1
ATOM 7570 C CA . LEU B 1 372 ? -27.25 15.375 14.555 1 95.69 372 LEU B CA 1
ATOM 7571 C C . LEU B 1 372 ? -26.688 15.578 13.156 1 95.69 372 LEU B C 1
ATOM 7573 O O . LEU B 1 372 ? -26.594 14.633 12.375 1 95.69 372 LEU B O 1
ATOM 7577 N N . TRP B 1 373 ? -26.266 16.812 12.82 1 95.88 373 TRP B N 1
ATOM 7578 C CA . TRP B 1 373 ? -25.766 17.094 11.477 1 95.88 373 TRP B CA 1
ATOM 7579 C C . TRP B 1 373 ? -24.438 16.391 11.227 1 95.88 373 TRP B C 1
ATOM 7581 O O . TRP B 1 373 ? -24.25 15.75 10.195 1 95.88 373 TRP B O 1
ATOM 7591 N N . GLN B 1 374 ? -23.531 16.531 12.172 1 97.88 374 GLN B N 1
ATOM 7592 C CA . GLN B 1 374 ? -22.234 15.883 12.039 1 97.88 374 GLN B CA 1
ATOM 7593 C C . GLN B 1 374 ? -22.375 14.367 12.039 1 97.88 374 GLN B C 1
ATOM 7595 O O . GLN B 1 374 ? -21.75 13.68 11.227 1 97.88 374 GLN B O 1
ATOM 7600 N N . GLY B 1 375 ? -23.172 13.859 12.969 1 98.12 375 GLY B N 1
ATOM 7601 C CA . GLY B 1 375 ? -23.359 12.422 13.055 1 98.12 375 GLY B CA 1
ATOM 7602 C C . GLY B 1 375 ? -23.969 11.82 11.805 1 98.12 375 GLY B C 1
ATOM 7603 O O . GLY B 1 375 ? -23.5 10.789 11.32 1 98.12 375 GLY B O 1
ATOM 7604 N N . CYS B 1 376 ? -25 12.461 11.328 1 97.5 376 CYS B N 1
ATOM 7605 C CA . CYS B 1 376 ? -25.656 11.969 10.125 1 97.5 376 CYS B CA 1
ATOM 7606 C C . CYS B 1 376 ? -24.688 11.906 8.953 1 97.5 376 CYS B C 1
ATOM 7608 O O . CYS B 1 376 ? -24.547 10.867 8.305 1 97.5 376 CYS B O 1
ATOM 7610 N N . GLY B 1 377 ? -23.984 12.945 8.703 1 98.12 377 GLY B N 1
ATOM 7611 C CA . GLY B 1 377 ? -23.016 12.953 7.621 1 98.12 377 GLY B CA 1
ATOM 7612 C C . GLY B 1 377 ? -21.906 11.938 7.816 1 98.12 377 GLY B C 1
ATOM 7613 O O . GLY B 1 377 ? -21.547 11.211 6.887 1 98.12 377 GLY B O 1
ATOM 7614 N N . PHE B 1 378 ? -21.422 11.883 9.055 1 98.69 378 PHE B N 1
ATOM 7615 C CA . PHE B 1 378 ? -20.281 11.047 9.383 1 98.69 378 PHE B CA 1
ATOM 7616 C C . PHE B 1 378 ? -20.609 9.578 9.172 1 98.69 378 PHE B C 1
ATOM 7618 O O . PHE B 1 378 ? -19.844 8.852 8.523 1 98.69 378 PHE B O 1
ATOM 7625 N N . TRP B 1 379 ? -21.703 9.117 9.586 1 98.62 379 TRP B N 1
ATOM 7626 C CA . TRP B 1 379 ? -22.016 7.691 9.547 1 98.62 379 TRP B CA 1
ATOM 7627 C C . TRP B 1 379 ? -22.438 7.258 8.148 1 98.62 379 TRP B C 1
ATOM 7629 O O . TRP B 1 379 ? -22.172 6.129 7.734 1 98.62 379 TRP B O 1
ATOM 7639 N N . ILE B 1 380 ? -23.062 8.164 7.383 1 97.75 380 ILE B N 1
ATOM 7640 C CA . ILE B 1 380 ? -23.328 7.852 5.984 1 97.75 380 ILE B CA 1
ATOM 7641 C C . ILE B 1 380 ? -22 7.68 5.234 1 97.75 380 ILE B C 1
ATOM 7643 O O . ILE B 1 380 ? -21.875 6.789 4.395 1 97.75 380 ILE B O 1
ATOM 7647 N N . GLY B 1 381 ? -21.047 8.477 5.562 1 98.06 381 GLY B N 1
ATOM 7648 C CA . GLY B 1 381 ? -19.734 8.344 4.969 1 98.06 381 GLY B CA 1
ATOM 7649 C C . GLY B 1 381 ? -19.016 7.07 5.379 1 98.06 381 GLY B C 1
ATOM 7650 O O . GLY B 1 381 ? -18.484 6.355 4.535 1 98.06 381 GLY B O 1
ATOM 7651 N N . ILE B 1 382 ? -19.078 6.793 6.656 1 98.44 382 ILE B N 1
ATOM 7652 C CA . ILE B 1 382 ? -18.406 5.625 7.223 1 98.44 382 ILE B CA 1
ATOM 7653 C C . ILE B 1 382 ? -19.016 4.352 6.648 1 98.44 382 ILE B C 1
ATOM 7655 O O . ILE B 1 382 ? -18.297 3.404 6.312 1 98.44 382 ILE B O 1
ATOM 7659 N N . GLU B 1 383 ? -20.359 4.34 6.469 1 97.31 383 GLU B N 1
ATOM 7660 C CA . GLU B 1 383 ? -21.078 3.166 5.988 1 97.31 383 GLU B CA 1
ATOM 7661 C C . GLU B 1 383 ? -21.391 3.285 4.5 1 97.31 383 GLU B C 1
ATOM 7663 O O . GLU B 1 383 ? -22.375 2.721 4.02 1 97.31 383 GLU B O 1
ATOM 7668 N N . SER B 1 384 ? -20.562 4.039 3.805 1 95.81 384 SER B N 1
ATOM 7669 C CA . SER B 1 384 ? -20.844 4.301 2.398 1 95.81 384 SER B CA 1
ATOM 7670 C C . SER B 1 384 ? -20.859 3.014 1.584 1 95.81 384 SER B C 1
ATOM 7672 O O . SER B 1 384 ? -21.672 2.854 0.669 1 95.81 384 SER B O 1
ATOM 7674 N N . SER B 1 385 ? -19.969 2.062 1.902 1 91.62 385 SER B N 1
ATOM 7675 C CA . SER B 1 385 ? -19.891 0.801 1.172 1 91.62 385 SER B CA 1
ATOM 7676 C C . SER B 1 385 ? -21.188 -0.005 1.319 1 91.62 385 SER B C 1
ATOM 7678 O O . SER B 1 385 ? -21.562 -0.745 0.41 1 91.62 385 SER B O 1
ATOM 7680 N N . THR B 1 386 ? -21.844 0.213 2.445 1 89.69 386 THR B N 1
ATOM 7681 C CA . THR B 1 386 ? -23.109 -0.477 2.688 1 89.69 386 THR B CA 1
ATOM 7682 C C . THR B 1 386 ? -24.281 0.324 2.125 1 89.69 386 THR B C 1
ATOM 7684 O O . THR B 1 386 ? -25.172 -0.234 1.469 1 89.69 386 THR B O 1
ATOM 7687 N N . VAL B 1 387 ? -24.219 1.61 2.363 1 90.06 387 VAL B N 1
ATOM 7688 C CA . VAL B 1 387 ? -25.312 2.486 1.985 1 90.06 387 VAL B CA 1
ATOM 7689 C C . VAL B 1 387 ? -25.391 2.605 0.465 1 90.06 387 VAL B C 1
ATOM 7691 O O . VAL B 1 387 ? -26.469 2.645 -0.112 1 90.06 387 VAL B O 1
ATOM 7694 N N . PHE B 1 388 ? -24.234 2.629 -0.196 1 88.25 388 PHE B N 1
ATOM 7695 C CA . PHE B 1 388 ? -24.203 2.852 -1.637 1 88.25 388 PHE B CA 1
ATOM 7696 C C . PHE B 1 388 ? -23.891 1.557 -2.379 1 88.25 388 PHE B C 1
ATOM 7698 O O . PHE B 1 388 ? -23.469 1.584 -3.535 1 88.25 388 PHE B O 1
ATOM 7705 N N . ALA B 1 389 ? -24.062 0.448 -1.74 1 83.19 389 ALA B N 1
ATOM 7706 C CA . ALA B 1 389 ? -23.75 -0.856 -2.316 1 83.19 389 ALA B CA 1
ATOM 7707 C C . ALA B 1 389 ? -24.562 -1.104 -3.588 1 83.19 389 ALA B C 1
ATOM 7709 O O . ALA B 1 389 ? -24.078 -1.761 -4.516 1 83.19 389 ALA B O 1
ATOM 7710 N N . LYS B 1 390 ? -25.734 -0.511 -3.662 1 80.56 390 LYS B N 1
ATOM 7711 C CA . LYS B 1 390 ? -26.625 -0.792 -4.781 1 80.56 390 LYS B CA 1
ATOM 7712 C C . LYS B 1 390 ? -26.438 0.232 -5.898 1 80.56 390 LYS B C 1
ATOM 7714 O O . LYS B 1 390 ? -27.062 0.114 -6.961 1 80.56 390 LYS B O 1
ATOM 7719 N N . VAL B 1 391 ? -25.641 1.218 -5.664 1 84.44 391 VAL B N 1
ATOM 7720 C CA . VAL B 1 391 ? -25.359 2.207 -6.703 1 84.44 391 VAL B CA 1
ATOM 7721 C C . VAL B 1 391 ? -24.438 1.606 -7.758 1 84.44 391 VAL B C 1
ATOM 7723 O O . VAL B 1 391 ? -23.328 1.168 -7.438 1 84.44 391 VAL B O 1
ATOM 7726 N N . PRO B 1 392 ? -24.891 1.559 -9.016 1 81.44 392 PRO B N 1
ATOM 7727 C CA . PRO B 1 392 ? -24.141 0.837 -10.055 1 81.44 392 PRO B CA 1
ATOM 7728 C C . PRO B 1 392 ? -23 1.657 -10.641 1 81.44 392 PRO B C 1
ATOM 7730 O O . PRO B 1 392 ? -22.938 1.854 -11.852 1 81.44 392 PRO B O 1
ATOM 7733 N N . ILE B 1 393 ? -22.172 2.221 -9.859 1 80.19 393 ILE B N 1
ATOM 7734 C CA . ILE B 1 393 ? -20.969 2.916 -10.297 1 80.19 393 ILE B CA 1
ATOM 7735 C C . ILE B 1 393 ? -19.734 2.271 -9.656 1 80.19 393 ILE B C 1
ATOM 7737 O O . ILE B 1 393 ? -19.516 2.42 -8.453 1 80.19 393 ILE B O 1
ATOM 7741 N N . GLN B 1 394 ? -18.938 1.479 -10.234 1 71.19 394 GLN B N 1
ATOM 7742 C CA . GLN B 1 394 ? -17.812 0.785 -9.633 1 71.19 394 GLN B CA 1
ATOM 7743 C C . GLN B 1 394 ? -16.484 1.324 -10.164 1 71.19 394 GLN B C 1
ATOM 7745 O O . GLN B 1 394 ? -15.516 1.45 -9.414 1 71.19 394 GLN B O 1
ATOM 7750 N N . ARG B 1 395 ? -16.375 1.564 -11.484 1 75.06 395 ARG B N 1
ATOM 7751 C CA . ARG B 1 395 ? -15.109 1.978 -12.078 1 75.06 395 ARG B CA 1
ATOM 7752 C C . ARG B 1 395 ? -15.305 3.188 -12.992 1 75.06 395 ARG B C 1
ATOM 7754 O O . ARG B 1 395 ? -15.039 3.117 -14.188 1 75.06 395 ARG B O 1
ATOM 7761 N N . LEU B 1 396 ? -15.586 4.207 -12.289 1 77.06 396 LEU B N 1
ATOM 7762 C CA . LEU B 1 396 ? -15.758 5.422 -13.078 1 77.06 396 LEU B CA 1
ATOM 7763 C C . LEU B 1 396 ? -14.477 5.773 -13.828 1 77.06 396 LEU B C 1
ATOM 7765 O O . LEU B 1 396 ? -13.391 5.742 -13.25 1 77.06 396 LEU B O 1
ATOM 7769 N N . GLY B 1 397 ? -14.57 5.969 -15.047 1 69.56 397 GLY B N 1
ATOM 7770 C CA . GLY B 1 397 ? -13.422 6.316 -15.867 1 69.56 397 GLY B CA 1
ATOM 7771 C C . GLY B 1 397 ? -12.898 5.152 -16.688 1 69.56 397 GLY B C 1
ATOM 7772 O O . GLY B 1 397 ? -12.047 5.332 -17.562 1 69.56 397 GLY B O 1
ATOM 7773 N N . TYR B 1 398 ? -13.359 4.012 -16.219 1 73.69 398 TYR B N 1
ATOM 7774 C CA . TYR B 1 398 ? -12.969 2.83 -16.969 1 73.69 398 TYR B CA 1
ATOM 7775 C C . TYR B 1 398 ? -14.188 2.088 -17.5 1 73.69 398 TYR B C 1
ATOM 7777 O O . TYR B 1 398 ? -14.984 1.558 -16.719 1 73.69 398 TYR B O 1
ATOM 7785 N N . GLY B 1 399 ? -14.352 2.09 -18.734 1 71.81 399 GLY B N 1
ATOM 7786 C CA . GLY B 1 399 ? -15.469 1.392 -19.359 1 71.81 399 GLY B CA 1
ATOM 7787 C C . GLY B 1 399 ? -16.75 2.203 -19.359 1 71.81 399 GLY B C 1
ATOM 7788 O O . GLY B 1 399 ? -16.797 3.309 -18.812 1 71.81 399 GLY B O 1
ATOM 7789 N N . ALA B 1 400 ? -17.781 1.696 -19.953 1 78.06 400 ALA B N 1
ATOM 7790 C CA . ALA B 1 400 ? -19.062 2.379 -20.062 1 78.06 400 ALA B CA 1
ATOM 7791 C C . ALA B 1 400 ? -19.938 2.109 -18.844 1 78.06 400 ALA B C 1
ATOM 7793 O O . ALA B 1 400 ? -19.859 1.035 -18.25 1 78.06 400 ALA B O 1
ATOM 7794 N N . LEU B 1 401 ? -20.625 3.123 -18.422 1 81.31 401 LEU B N 1
ATOM 7795 C CA . LEU B 1 401 ? -21.594 2.982 -17.328 1 81.31 401 LEU B CA 1
ATOM 7796 C C . LEU B 1 401 ? -22.906 2.406 -17.844 1 81.31 401 LEU B C 1
ATOM 7798 O O . LEU B 1 401 ? -23.297 2.664 -18.984 1 81.31 401 LEU B O 1
ATOM 7802 N N . SER B 1 402 ? -23.547 1.615 -17.047 1 82.88 402 SER B N 1
ATOM 7803 C CA . SER B 1 402 ? -24.906 1.173 -17.344 1 82.88 402 SER B CA 1
ATOM 7804 C C . SER B 1 402 ? -25.891 2.336 -17.281 1 82.88 402 SER B C 1
ATOM 7806 O O . SER B 1 402 ? -25.531 3.434 -16.844 1 82.88 402 SER B O 1
ATOM 7808 N N . ALA B 1 403 ? -27.062 2.113 -17.812 1 85.62 403 ALA B N 1
ATOM 7809 C CA . ALA B 1 403 ? -28.094 3.146 -17.766 1 85.62 403 ALA B CA 1
ATOM 7810 C C . ALA B 1 403 ? -28.359 3.602 -16.344 1 85.62 403 ALA B C 1
ATOM 7812 O O . ALA B 1 403 ? -28.469 4.801 -16.078 1 85.62 403 ALA B O 1
ATOM 7813 N N . GLY B 1 404 ? -28.375 2.652 -15.469 1 86.12 404 GLY B N 1
ATOM 7814 C CA . GLY B 1 404 ? -28.531 2.986 -14.062 1 86.12 404 GLY B CA 1
ATOM 7815 C C . GLY B 1 404 ? -27.359 3.758 -13.5 1 86.12 404 GLY B C 1
ATOM 7816 O O . GLY B 1 404 ? -27.531 4.645 -12.656 1 86.12 404 GLY B O 1
ATOM 7817 N N . GLY B 1 405 ? -26.25 3.422 -14 1 87.94 405 GLY B N 1
ATOM 7818 C CA . GLY B 1 405 ? -25.047 4.121 -13.562 1 87.94 405 GLY B CA 1
ATOM 7819 C C . GLY B 1 405 ? -25.031 5.578 -13.992 1 87.94 405 GLY B C 1
ATOM 7820 O O . GLY B 1 405 ? -24.609 6.449 -13.227 1 87.94 405 GLY B O 1
ATOM 7821 N N . VAL B 1 406 ? -25.516 5.848 -15.156 1 91.56 406 VAL B N 1
ATOM 7822 C CA . VAL B 1 406 ? -25.562 7.211 -15.68 1 91.56 406 VAL B CA 1
ATOM 7823 C C . VAL B 1 406 ? -26.562 8.047 -14.859 1 91.56 406 VAL B C 1
ATOM 7825 O O . VAL B 1 406 ? -26.25 9.18 -14.484 1 91.56 406 VAL B O 1
ATOM 7828 N N . ILE B 1 407 ? -27.656 7.41 -14.594 1 93.06 407 ILE B N 1
ATOM 7829 C CA . ILE B 1 407 ? -28.672 8.102 -13.805 1 93.06 407 ILE B CA 1
ATOM 7830 C C . ILE B 1 407 ? -28.109 8.422 -12.422 1 93.06 407 ILE B C 1
ATOM 7832 O O . ILE B 1 407 ? -28.266 9.547 -11.93 1 93.06 407 ILE B O 1
ATOM 7836 N N . ALA B 1 408 ? -27.5 7.41 -11.875 1 92.62 408 ALA B N 1
ATOM 7837 C CA . ALA B 1 408 ? -26.906 7.617 -10.562 1 92.62 408 ALA B CA 1
ATOM 7838 C C . ALA B 1 408 ? -25.875 8.734 -10.594 1 92.62 408 ALA B C 1
ATOM 7840 O O . ALA B 1 408 ? -25.828 9.578 -9.703 1 92.62 408 ALA B O 1
ATOM 7841 N N . LEU B 1 409 ? -25.109 8.789 -11.578 1 92.31 409 LEU B N 1
ATOM 7842 C CA . LEU B 1 409 ? -24.062 9.797 -11.711 1 92.31 409 LEU B CA 1
ATOM 7843 C C . LEU B 1 409 ? -24.656 11.195 -11.852 1 92.31 409 LEU B C 1
ATOM 7845 O O . LEU B 1 409 ? -24.188 12.148 -11.234 1 92.31 409 LEU B O 1
ATOM 7849 N N . ILE B 1 410 ? -25.719 11.297 -12.641 1 94.88 410 ILE B N 1
ATOM 7850 C CA . ILE B 1 410 ? -26.375 12.578 -12.859 1 94.88 410 ILE B CA 1
ATOM 7851 C C . ILE B 1 410 ? -26.938 13.094 -11.531 1 94.88 410 ILE B C 1
ATOM 7853 O O . ILE B 1 410 ? -26.766 14.266 -11.195 1 94.88 410 ILE B O 1
ATOM 7857 N N . VAL B 1 411 ? -27.531 12.227 -10.805 1 94.69 411 VAL B N 1
ATOM 7858 C CA . VAL B 1 411 ? -28.125 12.609 -9.531 1 94.69 411 VAL B CA 1
ATOM 7859 C C . VAL B 1 411 ? -27.031 13.07 -8.562 1 94.69 411 VAL B C 1
ATOM 7861 O O . VAL B 1 411 ? -27.172 14.102 -7.906 1 94.69 411 VAL B O 1
ATOM 7864 N N . ILE B 1 412 ? -26.031 12.344 -8.508 1 93.5 412 ILE B N 1
ATOM 7865 C CA . ILE B 1 412 ? -24.922 12.672 -7.621 1 93.5 412 ILE B CA 1
ATOM 7866 C C . ILE B 1 412 ? -24.328 14.023 -8.016 1 93.5 412 ILE B C 1
ATOM 7868 O O . ILE B 1 412 ? -24.109 14.883 -7.164 1 93.5 412 ILE B O 1
ATOM 7872 N N . VAL B 1 413 ? -24.156 14.273 -9.289 1 94.69 413 VAL B N 1
ATOM 7873 C CA . VAL B 1 413 ? -23.562 15.508 -9.781 1 94.69 413 VAL B CA 1
ATOM 7874 C C . VAL B 1 413 ? -24.469 16.688 -9.453 1 94.69 413 VAL B C 1
ATOM 7876 O O . VAL B 1 413 ? -24 17.766 -9.07 1 94.69 413 VAL B O 1
ATOM 7879 N N . LEU B 1 414 ? -25.734 16.484 -9.547 1 96.44 414 LEU B N 1
ATOM 7880 C CA . LEU B 1 414 ? -26.688 17.531 -9.234 1 96.44 414 LEU B CA 1
ATOM 7881 C C . LEU B 1 414 ? -26.656 17.875 -7.75 1 96.44 414 LEU B C 1
ATOM 7883 O O . LEU B 1 414 ? -26.672 19.047 -7.379 1 96.44 414 LEU B O 1
ATOM 7887 N N . ILE B 1 415 ? -26.578 16.891 -6.953 1 94.38 415 ILE B N 1
ATOM 7888 C CA . ILE B 1 415 ? -26.516 17.109 -5.512 1 94.38 415 ILE B CA 1
ATOM 7889 C C . ILE B 1 415 ? -25.234 17.859 -5.156 1 94.38 415 ILE B C 1
ATOM 7891 O O . ILE B 1 415 ? -25.266 18.844 -4.418 1 94.38 415 ILE B O 1
ATOM 7895 N N . VAL B 1 416 ? -24.156 17.453 -5.684 1 95.31 416 VAL B N 1
ATOM 7896 C CA . VAL B 1 416 ? -22.859 18.078 -5.414 1 95.31 416 VAL B CA 1
ATOM 7897 C C . VAL B 1 416 ? -22.859 19.516 -5.934 1 95.31 416 VAL B C 1
ATOM 7899 O O . VAL B 1 416 ? -22.344 20.422 -5.27 1 95.31 416 VAL B O 1
ATOM 7902 N N . ALA B 1 417 ? -23.516 19.734 -7.062 1 96.06 417 ALA B N 1
ATOM 7903 C CA . ALA B 1 417 ? -23.578 21.078 -7.641 1 96.06 417 ALA B CA 1
ATOM 7904 C C . ALA B 1 417 ? -24.359 22.031 -6.723 1 96.06 417 ALA B C 1
ATOM 7906 O O . ALA B 1 417 ? -23.938 23.172 -6.523 1 96.06 417 ALA B O 1
ATOM 7907 N N . VAL B 1 418 ? -25.359 21.516 -6.184 1 95.31 418 VAL B N 1
ATOM 7908 C CA . VAL B 1 418 ? -26.156 22.344 -5.277 1 95.31 418 VAL B CA 1
ATOM 7909 C C . VAL B 1 418 ? -25.328 22.719 -4.051 1 95.31 418 VAL B C 1
ATOM 7911 O O . VAL B 1 418 ? -25.312 23.875 -3.631 1 95.31 418 VAL B O 1
ATOM 7914 N N . ILE B 1 419 ? -24.578 21.812 -3.498 1 94.62 419 ILE B N 1
ATOM 7915 C CA . ILE B 1 419 ? -23.75 22.047 -2.328 1 94.62 419 ILE B CA 1
ATOM 7916 C C . ILE B 1 419 ? -22.641 23.047 -2.682 1 94.62 419 ILE B C 1
ATOM 7918 O O . ILE B 1 419 ? -22.391 23.984 -1.931 1 94.62 419 ILE B O 1
ATOM 7922 N N . VAL B 1 420 ? -22.094 22.891 -3.838 1 95.19 420 VAL B N 1
ATOM 7923 C CA . VAL B 1 420 ? -21 23.75 -4.289 1 95.19 420 VAL B CA 1
ATOM 7924 C C . VAL B 1 420 ? -21.516 25.172 -4.492 1 95.19 420 VAL B C 1
ATOM 7926 O O . VAL B 1 420 ? -20.859 26.141 -4.098 1 95.19 420 VAL B O 1
ATOM 7929 N N . ILE B 1 421 ? -22.703 25.328 -5.027 1 94.75 421 ILE B N 1
ATOM 7930 C CA . ILE B 1 421 ? -23.281 26.641 -5.293 1 94.75 421 ILE B CA 1
ATOM 7931 C C . ILE B 1 421 ? -23.594 27.344 -3.977 1 94.75 421 ILE B C 1
ATOM 7933 O O . ILE B 1 421 ? -23.266 28.516 -3.805 1 94.75 421 ILE B O 1
ATOM 7937 N N . ILE B 1 422 ? -24.094 26.594 -3.043 1 93.88 422 ILE B N 1
ATOM 7938 C CA . ILE B 1 422 ? -24.438 27.172 -1.744 1 93.88 422 ILE B CA 1
ATOM 7939 C C . ILE B 1 422 ? -23.156 27.641 -1.054 1 93.88 422 ILE B C 1
ATOM 7941 O O . ILE B 1 422 ? -23.094 28.781 -0.555 1 93.88 422 ILE B O 1
ATOM 7945 N N . GLN B 1 423 ? -22.156 26.828 -1.098 1 95.38 423 GLN B N 1
ATOM 7946 C CA . GLN B 1 423 ? -20.891 27.188 -0.462 1 95.38 423 GLN B CA 1
ATOM 7947 C C . GLN B 1 423 ? -20.219 28.344 -1.189 1 95.38 423 GLN B C 1
ATOM 7949 O O . GLN B 1 423 ? -19.641 29.219 -0.555 1 95.38 423 GLN B O 1
ATOM 7954 N N . ALA B 1 424 ? -20.344 28.375 -2.49 1 94.88 424 ALA B N 1
ATOM 7955 C CA . ALA B 1 424 ? -19.719 29.438 -3.285 1 94.88 424 ALA B CA 1
ATOM 7956 C C . ALA B 1 424 ? -20.359 30.781 -2.984 1 94.88 424 ALA B C 1
ATOM 7958 O O . ALA B 1 424 ? -19.672 31.797 -2.875 1 94.88 424 ALA B O 1
ATOM 7959 N N . VAL B 1 425 ? -21.641 30.781 -2.836 1 94.12 425 VAL B N 1
ATOM 7960 C CA . VAL B 1 425 ? -22.359 32 -2.551 1 94.12 425 VAL B CA 1
ATOM 7961 C C . VAL B 1 425 ? -21.984 32.531 -1.167 1 94.12 425 VAL B C 1
ATOM 7963 O O . VAL B 1 425 ? -21.75 33.719 -0.986 1 94.12 425 VAL B O 1
ATOM 7966 N N . GLU B 1 426 ? -21.844 31.625 -0.268 1 93.88 426 GLU B N 1
ATOM 7967 C CA . GLU B 1 426 ? -21.453 32.031 1.084 1 93.88 426 GLU B CA 1
ATOM 7968 C C . GLU B 1 426 ? -20.016 32.5 1.137 1 93.88 426 GLU B C 1
ATOM 7970 O O . GLU B 1 426 ? -19.688 33.469 1.811 1 93.88 426 GLU B O 1
ATOM 7975 N N . LEU B 1 427 ? -19.156 31.859 0.465 1 94.69 427 LEU B N 1
ATOM 7976 C CA . LEU B 1 427 ? -17.75 32.25 0.419 1 94.69 427 LEU B CA 1
ATOM 7977 C C . LEU B 1 427 ? -17.578 33.594 -0.296 1 94.69 427 LEU B C 1
ATOM 7979 O O . LEU B 1 427 ? -16.719 34.375 0.071 1 94.69 427 LEU B O 1
ATOM 7983 N N . ARG B 1 428 ? -18.391 33.781 -1.305 1 93.94 428 ARG B N 1
ATOM 7984 C CA . ARG B 1 428 ? -18.375 35.062 -2.008 1 93.94 428 ARG B CA 1
ATOM 7985 C C . ARG B 1 428 ? -18.75 36.219 -1.077 1 93.94 428 ARG B C 1
ATOM 7987 O O . ARG B 1 428 ? -18.109 37.25 -1.077 1 93.94 428 ARG B O 1
ATOM 7994 N N . ARG B 1 429 ? -19.734 35.969 -0.284 1 91.56 429 ARG B N 1
ATOM 7995 C CA . ARG B 1 429 ? -20.203 36.969 0.651 1 91.56 429 ARG B CA 1
ATOM 7996 C C . ARG B 1 429 ? -19.141 37.312 1.672 1 91.56 429 ARG B C 1
ATOM 7998 O O . ARG B 1 429 ? -19.031 38.469 2.107 1 91.56 429 ARG B O 1
ATOM 8005 N N . LEU B 1 430 ? -18.281 36.375 1.954 1 92.56 430 LEU B N 1
ATOM 8006 C CA . LEU B 1 430 ? -17.266 36.562 2.986 1 92.56 430 LEU B CA 1
ATOM 8007 C C . LEU B 1 430 ? -15.938 37.031 2.375 1 92.56 430 LEU B C 1
ATOM 8009 O O . LEU B 1 430 ? -14.953 37.219 3.092 1 92.56 430 LEU B O 1
ATOM 8013 N N . GLY B 1 431 ? -15.922 37.094 1.05 1 90.38 431 GLY B N 1
ATOM 8014 C CA . GLY B 1 431 ? -14.719 37.531 0.361 1 90.38 431 GLY B CA 1
ATOM 8015 C C . GLY B 1 431 ? -13.664 36.438 0.25 1 90.38 431 GLY B C 1
ATOM 8016 O O . GLY B 1 431 ? -12.469 36.75 0.143 1 90.38 431 GLY B O 1
ATOM 8017 N N . MET B 1 432 ? -14.086 35.25 0.336 1 92.81 432 MET B N 1
ATOM 8018 C CA . MET B 1 432 ? -13.133 34.156 0.35 1 92.81 432 MET B CA 1
ATOM 8019 C C . MET B 1 432 ? -13.156 33.406 -0.974 1 92.81 432 MET B C 1
ATOM 8021 O O . MET B 1 432 ? -12.336 32.5 -1.198 1 92.81 432 MET B O 1
ATOM 8025 N N . LEU B 1 433 ? -13.977 33.688 -1.853 1 93.31 433 LEU B N 1
ATOM 8026 C CA . LEU B 1 433 ? -14.141 32.938 -3.098 1 93.31 433 LEU B CA 1
ATOM 8027 C C . LEU B 1 433 ? -12.883 33.062 -3.961 1 93.31 433 LEU B C 1
ATOM 8029 O O . LEU B 1 433 ? -12.406 32.062 -4.504 1 93.31 433 LEU B O 1
ATOM 8033 N N . ARG B 1 434 ? -12.367 34.281 -4.133 1 89.81 434 ARG B N 1
ATOM 8034 C CA . ARG B 1 434 ? -11.164 34.469 -4.926 1 89.81 434 ARG B CA 1
ATOM 8035 C C . ARG B 1 434 ? -9.984 33.719 -4.348 1 89.81 434 ARG B C 1
ATOM 8037 O O . ARG B 1 434 ? -9.164 33.156 -5.094 1 89.81 434 ARG B O 1
ATOM 8044 N N . TYR B 1 435 ? -9.945 33.688 -3.088 1 90.38 435 TYR B N 1
ATOM 8045 C CA . TYR B 1 435 ? -8.875 32.969 -2.387 1 90.38 435 TYR B CA 1
ATOM 8046 C C . TYR B 1 435 ? -8.852 31.5 -2.754 1 90.38 435 TYR B C 1
ATOM 8048 O O . TYR B 1 435 ? -7.812 30.969 -3.133 1 90.38 435 TYR B O 1
ATOM 8056 N N . TYR B 1 436 ? -9.906 30.844 -2.727 1 93.06 436 TYR B N 1
ATOM 8057 C CA . TYR B 1 436 ? -9.969 29.422 -2.982 1 93.06 436 TYR B CA 1
ATOM 8058 C C . TYR B 1 436 ? -9.883 29.125 -4.477 1 93.06 436 TYR B C 1
ATOM 8060 O O . TYR B 1 436 ? -9.266 28.141 -4.887 1 93.06 436 TYR B O 1
ATOM 8068 N N . LEU B 1 437 ? -10.469 29.984 -5.289 1 92.62 437 LEU B N 1
ATOM 8069 C CA . LEU B 1 437 ? -10.406 29.766 -6.73 1 92.62 437 LEU B CA 1
ATOM 8070 C C . LEU B 1 437 ? -8.969 29.812 -7.227 1 92.62 437 LEU B C 1
ATOM 8072 O O . LEU B 1 437 ? -8.562 29 -8.062 1 92.62 437 LEU B O 1
ATOM 8076 N N . ALA B 1 438 ? -8.258 30.75 -6.734 1 90.5 438 ALA B N 1
ATOM 8077 C CA . ALA B 1 438 ? -6.859 30.891 -7.125 1 90.5 438 ALA B CA 1
ATOM 8078 C C . ALA B 1 438 ? -6.059 29.641 -6.762 1 90.5 438 ALA B C 1
ATOM 8080 O O . ALA B 1 438 ? -5.109 29.281 -7.465 1 90.5 438 ALA B O 1
ATOM 8081 N N . ARG B 1 439 ? -6.438 29.016 -5.742 1 93.12 439 ARG B N 1
ATOM 8082 C CA . ARG B 1 439 ? -5.68 27.875 -5.242 1 93.12 439 ARG B CA 1
ATOM 8083 C C . ARG B 1 439 ? -6.145 26.578 -5.902 1 93.12 439 ARG B C 1
ATOM 8085 O O . ARG B 1 439 ? -5.41 25.594 -5.926 1 93.12 439 ARG B O 1
ATOM 8092 N N . TYR B 1 440 ? -7.355 26.516 -6.453 1 95.44 440 TYR B N 1
ATOM 8093 C CA . TYR B 1 440 ? -7.871 25.328 -7.117 1 95.44 440 TYR B CA 1
ATOM 8094 C C . TYR B 1 440 ? -7.566 25.359 -8.609 1 95.44 440 TYR B C 1
ATOM 8096 O O . TYR B 1 440 ? -7.523 24.312 -9.266 1 95.44 440 TYR B O 1
ATOM 8104 N N . LEU B 1 441 ? -7.281 26.484 -9.172 1 94.19 441 LEU B N 1
ATOM 8105 C CA . LEU B 1 441 ? -7.141 26.672 -10.617 1 94.19 441 LEU B CA 1
ATOM 8106 C C . LEU B 1 441 ? -5.992 25.828 -11.164 1 94.19 441 LEU B C 1
ATOM 8108 O O . LEU B 1 441 ? -6.121 25.219 -12.227 1 94.19 441 LEU B O 1
ATOM 8112 N N . PRO B 1 442 ? -4.918 25.75 -10.438 1 93.25 442 PRO B N 1
ATOM 8113 C CA . PRO B 1 442 ? -3.811 24.953 -10.977 1 93.25 442 PRO B CA 1
ATOM 8114 C C . PRO B 1 442 ? -4.152 23.469 -11.109 1 93.25 442 PRO B C 1
ATOM 8116 O O . PRO B 1 442 ? -3.463 22.734 -11.82 1 93.25 442 PRO B O 1
ATOM 8119 N N . LEU B 1 443 ? -5.137 23 -10.461 1 94.5 443 LEU B N 1
ATOM 8120 C CA . LEU B 1 443 ? -5.535 21.594 -10.547 1 94.5 443 LEU B CA 1
ATOM 8121 C C . LEU B 1 443 ? -6.051 21.266 -11.938 1 94.5 443 LEU B C 1
ATOM 8123 O O . LEU B 1 443 ? -5.938 20.125 -12.391 1 94.5 443 LEU B O 1
ATOM 8127 N N . VAL B 1 444 ? -6.5 22.281 -12.641 1 94.94 444 VAL B N 1
ATOM 8128 C CA . VAL B 1 444 ? -7.102 22.062 -13.945 1 94.94 444 VAL B CA 1
ATOM 8129 C C . VAL B 1 444 ? -6.035 21.594 -14.93 1 94.94 444 VAL B C 1
ATOM 8131 O O . VAL B 1 444 ? -6.137 20.5 -15.492 1 94.94 444 VAL B O 1
ATOM 8134 N N . PRO B 1 445 ? -5.012 22.359 -15.133 1 94.56 445 PRO B N 1
ATOM 8135 C CA . PRO B 1 445 ? -3.99 21.859 -16.062 1 94.56 445 PRO B CA 1
ATOM 8136 C C . PRO B 1 445 ? -3.336 20.562 -15.578 1 94.56 445 PRO B C 1
ATOM 8138 O O . PRO B 1 445 ? -2.953 19.719 -16.391 1 94.56 445 PRO B O 1
ATOM 8141 N N . ILE B 1 446 ? -3.238 20.359 -14.328 1 93.38 446 ILE B N 1
ATOM 8142 C CA . ILE B 1 446 ? -2.658 19.125 -13.797 1 93.38 446 ILE B CA 1
ATOM 8143 C C . ILE B 1 446 ? -3.523 17.938 -14.188 1 93.38 446 ILE B C 1
ATOM 8145 O O . ILE B 1 446 ? -3.014 16.922 -14.68 1 93.38 446 ILE B O 1
ATOM 8149 N N . LEU B 1 447 ? -4.805 18.016 -14.047 1 94.38 447 LEU B N 1
ATOM 8150 C CA . LEU B 1 447 ? -5.73 16.938 -14.383 1 94.38 447 LEU B CA 1
ATOM 8151 C C . LEU B 1 447 ? -5.762 16.688 -15.883 1 94.38 447 LEU B C 1
ATOM 8153 O O . LEU B 1 447 ? -5.898 15.539 -16.328 1 94.38 447 LEU B O 1
ATOM 8157 N N . ILE B 1 448 ? -5.555 17.797 -16.641 1 94.56 448 ILE B N 1
ATOM 8158 C CA . ILE B 1 448 ? -5.531 17.641 -18.094 1 94.56 448 ILE B CA 1
ATOM 8159 C C . ILE B 1 448 ? -4.297 16.844 -18.516 1 94.56 448 ILE B C 1
ATOM 8161 O O . ILE B 1 448 ? -4.395 15.93 -19.328 1 94.56 448 ILE B O 1
ATOM 8165 N N . VAL B 1 449 ? -3.236 17.109 -17.875 1 91.25 449 VAL B N 1
ATOM 8166 C CA . VAL B 1 449 ? -2.008 16.391 -18.203 1 91.25 449 VAL B CA 1
ATOM 8167 C C . VAL B 1 449 ? -2.131 14.938 -17.766 1 91.25 449 VAL B C 1
ATOM 8169 O O . VAL B 1 449 ? -1.77 14.031 -18.516 1 91.25 449 VAL B O 1
ATOM 8172 N N . LEU B 1 450 ? -2.668 14.68 -16.609 1 91.94 450 LEU B N 1
ATOM 8173 C CA . LEU B 1 450 ? -2.803 13.32 -16.094 1 91.94 450 LEU B CA 1
ATOM 8174 C C . LEU B 1 450 ? -3.781 12.508 -16.953 1 91.94 450 LEU B C 1
ATOM 8176 O O . LEU B 1 450 ? -3.605 11.305 -17.125 1 91.94 450 LEU B O 1
ATOM 8180 N N . ALA B 1 451 ? -4.777 13.172 -17.484 1 90.62 451 ALA B N 1
ATOM 8181 C CA . ALA B 1 451 ? -5.789 12.5 -18.297 1 90.62 451 ALA B CA 1
ATOM 8182 C C . ALA B 1 451 ? -5.219 12.109 -19.656 1 90.62 451 ALA B C 1
ATOM 8184 O O . ALA B 1 451 ? -5.762 11.227 -20.328 1 90.62 451 ALA B O 1
ATOM 8185 N N . ASN B 1 452 ? -4.059 12.773 -20.016 1 89.38 452 ASN B N 1
ATOM 8186 C CA . ASN B 1 452 ? -3.523 12.539 -21.359 1 89.38 452 ASN B CA 1
ATOM 8187 C C . ASN B 1 452 ? -2.146 11.883 -21.297 1 89.38 452 ASN B C 1
ATOM 8189 O O . ASN B 1 452 ? -1.331 12.062 -22.203 1 89.38 452 ASN B O 1
ATOM 8193 N N . LEU B 1 453 ? -1.776 11.305 -20.281 1 84.56 453 LEU B N 1
ATOM 8194 C CA . LEU B 1 453 ? -0.481 10.648 -20.141 1 84.56 453 LEU B CA 1
ATOM 8195 C C . LEU B 1 453 ? -0.314 9.555 -21.188 1 84.56 453 LEU B C 1
ATOM 8197 O O . LEU B 1 453 ? 0.808 9.25 -21.609 1 84.56 453 LEU B O 1
ATOM 8201 N N . GLY B 1 454 ? -1.321 8.992 -21.641 1 76.5 454 GLY B N 1
ATOM 8202 C CA . GLY B 1 454 ? -1.238 7.949 -22.656 1 76.5 454 GLY B CA 1
ATOM 8203 C C . GLY B 1 454 ? -0.812 6.605 -22.094 1 76.5 454 GLY B C 1
ATOM 8204 O O . GLY B 1 454 ? -0.978 6.344 -20.906 1 76.5 454 GLY B O 1
ATOM 8205 N N . HIS B 1 455 ? -0.313 5.551 -22.969 1 71.31 455 HIS B N 1
ATOM 8206 C CA . HIS B 1 455 ? 0.276 4.246 -22.703 1 71.31 455 HIS B CA 1
ATOM 8207 C C . HIS B 1 455 ? -0.61 3.428 -21.766 1 71.31 455 HIS B C 1
ATOM 8209 O O . HIS B 1 455 ? -0.132 2.881 -20.766 1 71.31 455 HIS B O 1
ATOM 8215 N N . HIS B 1 456 ? -1.799 3.49 -21.938 1 79.38 456 HIS B N 1
ATOM 8216 C CA . HIS B 1 456 ? -2.756 2.633 -21.25 1 79.38 456 HIS B CA 1
ATOM 8217 C C . HIS B 1 456 ? -2.941 3.062 -19.812 1 79.38 456 HIS B C 1
ATOM 8219 O O . HIS B 1 456 ? -3.031 2.219 -18.906 1 79.38 456 HIS B O 1
ATOM 8225 N N . SER B 1 457 ? -2.711 4.414 -19.625 1 86.88 457 SER B N 1
ATOM 8226 C CA . SER B 1 457 ? -2.996 4.973 -18.312 1 86.88 457 SER B CA 1
ATOM 8227 C C . SER B 1 457 ? -4.34 5.688 -18.281 1 86.88 457 SER B C 1
ATOM 8229 O O . SER B 1 457 ? -4.711 6.352 -19.25 1 86.88 457 SER B O 1
ATOM 8231 N N . TYR B 1 458 ? -5.082 5.547 -17.234 1 88.94 458 TYR B N 1
ATOM 8232 C CA . TYR B 1 458 ? -6.414 6.125 -17.078 1 88.94 458 TYR B CA 1
ATOM 8233 C C . TYR B 1 458 ? -6.496 7 -15.836 1 88.94 458 TYR B C 1
ATOM 8235 O O . TYR B 1 458 ? -5.945 6.648 -14.789 1 88.94 458 TYR B O 1
ATOM 8243 N N . LEU B 1 459 ? -7.109 8.086 -16.047 1 91.75 459 LEU B N 1
ATOM 8244 C CA . LEU B 1 459 ? -7.367 8.961 -14.898 1 91.75 459 LEU B CA 1
ATOM 8245 C C . LEU B 1 459 ? -8.547 8.445 -14.078 1 91.75 459 LEU B C 1
ATOM 8247 O O . LEU B 1 459 ? -9.656 8.312 -14.594 1 91.75 459 LEU B O 1
ATOM 8251 N N . ARG B 1 460 ? -8.328 8.125 -12.828 1 91.38 460 ARG B N 1
ATOM 8252 C CA . ARG B 1 460 ? -9.359 7.582 -11.945 1 91.38 460 ARG B CA 1
ATOM 8253 C C . ARG B 1 460 ? -9.43 8.375 -10.648 1 91.38 460 ARG B C 1
ATOM 8255 O O . ARG B 1 460 ? -8.742 8.055 -9.68 1 91.38 460 ARG B O 1
ATOM 8262 N N . PRO B 1 461 ? -10.273 9.336 -10.641 1 90.25 461 PRO B N 1
ATOM 8263 C CA . PRO B 1 461 ? -10.438 10.062 -9.383 1 90.25 461 PRO B CA 1
ATOM 8264 C C . PRO B 1 461 ? -11.219 9.273 -8.336 1 90.25 461 PRO B C 1
ATOM 8266 O O . PRO B 1 461 ? -12.438 9.156 -8.422 1 90.25 461 PRO B O 1
ATOM 8269 N N . HIS B 1 462 ? -10.609 8.68 -7.441 1 93.88 462 HIS B N 1
ATOM 8270 C CA . HIS B 1 462 ? -11.227 7.961 -6.332 1 93.88 462 HIS B CA 1
ATOM 8271 C C . HIS B 1 462 ? -11.922 8.922 -5.375 1 93.88 462 HIS B C 1
ATOM 8273 O O . HIS B 1 462 ? -11.555 10.094 -5.277 1 93.88 462 HIS B O 1
ATOM 8279 N N . HIS B 1 463 ? -12.891 8.461 -4.676 1 94.38 463 HIS B N 1
ATOM 8280 C CA . HIS B 1 463 ? -13.719 9.32 -3.842 1 94.38 463 HIS B CA 1
ATOM 8281 C C . HIS B 1 463 ? -12.906 9.93 -2.703 1 94.38 463 HIS B C 1
ATOM 8283 O O . HIS B 1 463 ? -13.195 11.047 -2.26 1 94.38 463 HIS B O 1
ATOM 8289 N N . TYR B 1 464 ? -11.852 9.281 -2.164 1 97.12 464 TYR B N 1
ATOM 8290 C CA . TYR B 1 464 ? -11.07 9.898 -1.102 1 97.12 464 TYR B CA 1
ATOM 8291 C C . TYR B 1 464 ? -10.352 11.148 -1.604 1 97.12 464 TYR B C 1
ATOM 8293 O O . TYR B 1 464 ? -10.18 12.109 -0.856 1 97.12 464 TYR B O 1
ATOM 8301 N N . LEU B 1 465 ? -9.977 11.18 -2.904 1 96.94 465 LEU B N 1
ATOM 8302 C CA . LEU B 1 465 ? -9.352 12.352 -3.498 1 96.94 465 LEU B CA 1
ATOM 8303 C C . LEU B 1 465 ? -10.352 13.484 -3.658 1 96.94 465 LEU B C 1
ATOM 8305 O O . LEU B 1 465 ? -10.016 14.656 -3.451 1 96.94 465 LEU B O 1
ATOM 8309 N N . LEU B 1 466 ? -11.57 13.117 -4.043 1 95.88 466 LEU B N 1
ATOM 8310 C CA . LEU B 1 466 ? -12.625 14.109 -4.164 1 95.88 466 LEU B CA 1
ATOM 8311 C C . LEU B 1 466 ? -12.906 14.773 -2.818 1 95.88 466 LEU B C 1
ATOM 8313 O O . LEU B 1 466 ? -13.125 15.984 -2.748 1 95.88 466 LEU B O 1
ATOM 8317 N N . CYS B 1 467 ? -12.836 13.953 -1.823 1 98.19 467 CYS B N 1
ATOM 8318 C CA . CYS B 1 467 ? -13.047 14.492 -0.484 1 98.19 467 CYS B CA 1
ATOM 8319 C C . CYS B 1 467 ? -11.898 15.406 -0.074 1 98.19 467 CYS B C 1
ATOM 8321 O O . CYS B 1 467 ? -12.117 16.453 0.524 1 98.19 467 CYS B O 1
ATOM 8323 N N . LEU B 1 468 ? -10.664 15.023 -0.409 1 98 468 LEU B N 1
ATOM 8324 C CA . LEU B 1 468 ? -9.523 15.891 -0.122 1 98 468 LEU B CA 1
ATOM 8325 C C . LEU B 1 468 ? -9.68 17.234 -0.807 1 98 468 LEU B C 1
ATOM 8327 O O . LEU B 1 468 ? -9.359 18.281 -0.224 1 98 468 LEU B O 1
ATOM 8331 N N . ALA B 1 469 ? -10.219 17.234 -2.01 1 96.56 469 ALA B N 1
ATOM 8332 C CA . ALA B 1 469 ? -10.438 18.469 -2.754 1 96.56 469 ALA B CA 1
ATOM 8333 C C . ALA B 1 469 ? -11.57 19.297 -2.137 1 96.56 469 ALA B C 1
ATOM 8335 O O . ALA B 1 469 ? -11.555 20.516 -2.191 1 96.56 469 ALA B O 1
ATOM 8336 N N . ALA B 1 470 ? -12.477 18.641 -1.462 1 97.81 470 ALA B N 1
ATOM 8337 C CA . ALA B 1 470 ? -13.68 19.297 -0.958 1 97.81 470 ALA B CA 1
ATOM 8338 C C . ALA B 1 470 ? -13.43 19.938 0.406 1 97.81 470 ALA B C 1
ATOM 8340 O O . ALA B 1 470 ? -14.039 20.938 0.753 1 97.81 470 ALA B O 1
ATOM 8341 N N . PHE B 1 471 ? -12.516 19.469 1.219 1 98.25 471 PHE B N 1
ATOM 8342 C CA . PHE B 1 471 ? -12.352 19.828 2.621 1 98.25 471 PHE B CA 1
ATOM 8343 C C . PHE B 1 471 ? -12.117 21.328 2.766 1 98.25 471 PHE B C 1
ATOM 8345 O O . PHE B 1 471 ? -12.781 22 3.564 1 98.25 471 PHE B O 1
ATOM 8352 N N . PRO B 1 472 ? -11.281 21.953 1.975 1 96.69 472 PRO B N 1
ATOM 8353 C CA . PRO B 1 472 ? -10.992 23.375 2.217 1 96.69 472 PRO B CA 1
ATOM 8354 C C . PRO B 1 472 ? -12.219 24.266 2.033 1 96.69 472 PRO B C 1
ATOM 8356 O O . PRO B 1 472 ? -12.352 25.281 2.719 1 96.69 472 PRO B O 1
ATOM 8359 N N . VAL B 1 473 ? -13.117 23.875 1.163 1 96.62 473 VAL B N 1
ATOM 8360 C CA . VAL B 1 473 ? -14.266 24.75 0.896 1 96.62 473 VAL B CA 1
ATOM 8361 C C . VAL B 1 473 ? -15.422 24.359 1.812 1 96.62 473 VAL B C 1
ATOM 8363 O O . VAL B 1 473 ? -16.469 25.016 1.812 1 96.62 473 VAL B O 1
ATOM 8366 N N . LEU B 1 474 ? -15.25 23.297 2.543 1 97.56 474 LEU B N 1
ATOM 8367 C CA . LEU B 1 474 ? -16.188 22.906 3.584 1 97.56 474 LEU B CA 1
ATOM 8368 C C . LEU B 1 474 ? -15.688 23.312 4.961 1 97.56 474 LEU B C 1
ATOM 8370 O O . LEU B 1 474 ? -15.57 22.484 5.863 1 97.56 474 LEU B O 1
ATOM 8374 N N . SER B 1 475 ? -15.445 24.609 5.18 1 95.69 475 SER B N 1
ATOM 8375 C CA . SER B 1 475 ? -14.773 25.062 6.391 1 95.69 475 SER B CA 1
ATOM 8376 C C . SER B 1 475 ? -15.609 26.125 7.117 1 95.69 475 SER B C 1
ATOM 8378 O O . SER B 1 475 ? -15.219 26.594 8.188 1 95.69 475 SER B O 1
ATOM 8380 N N . LEU B 1 476 ? -16.797 26.5 6.598 1 95.12 476 LEU B N 1
ATOM 8381 C CA . LEU B 1 476 ? -17.625 27.531 7.203 1 95.12 476 LEU B CA 1
ATOM 8382 C C . LEU B 1 476 ? -18.422 26.969 8.375 1 95.12 476 LEU B C 1
ATOM 8384 O O . LEU B 1 476 ? -18.812 25.797 8.359 1 95.12 476 LEU B O 1
ATOM 8388 N N . PRO B 1 477 ? -18.625 27.781 9.375 1 95 477 PRO B N 1
ATOM 8389 C CA . PRO B 1 477 ? -19.453 27.312 10.492 1 95 477 PRO B CA 1
ATOM 8390 C C . PRO B 1 477 ? -20.953 27.359 10.172 1 95 477 PRO B C 1
ATOM 8392 O O . PRO B 1 477 ? -21.719 28.047 10.844 1 95 477 PRO B O 1
ATOM 8395 N N . ASN B 1 478 ? -21.406 26.656 9.18 1 94.12 478 ASN B N 1
ATOM 8396 C CA . ASN B 1 478 ? -22.797 26.5 8.797 1 94.12 478 ASN B CA 1
ATOM 8397 C C . ASN B 1 478 ? -23.203 25.031 8.75 1 94.12 478 ASN B C 1
ATOM 8399 O O . ASN B 1 478 ? -22.359 24.141 8.953 1 94.12 478 ASN B O 1
ATOM 8403 N N . ARG B 1 479 ? -24.391 24.75 8.586 1 94.75 479 ARG B N 1
ATOM 8404 C CA . ARG B 1 479 ? -24.922 23.391 8.664 1 94.75 479 ARG B CA 1
ATOM 8405 C C . ARG B 1 479 ? -24.453 22.562 7.48 1 94.75 479 ARG B C 1
ATOM 8407 O O . ARG B 1 479 ? -24.188 21.359 7.629 1 94.75 479 ARG B O 1
ATOM 8414 N N . ILE B 1 480 ? -24.297 23.156 6.355 1 95.06 480 ILE B N 1
ATOM 8415 C CA . ILE B 1 480 ? -23.859 22.453 5.164 1 95.06 480 ILE B CA 1
ATOM 8416 C C . ILE B 1 480 ? -22.422 21.969 5.352 1 95.06 480 ILE B C 1
ATOM 8418 O O . ILE B 1 480 ? -22.094 20.812 5.074 1 95.06 480 ILE B O 1
ATOM 8422 N N . SER B 1 481 ? -21.594 22.812 5.812 1 96.81 481 SER B N 1
ATOM 8423 C CA . SER B 1 481 ? -20.203 22.438 6.066 1 96.81 481 SER B CA 1
ATOM 8424 C C . SER B 1 481 ? -20.125 21.359 7.152 1 96.81 481 SER B C 1
ATOM 8426 O O . SER B 1 481 ? -19.359 20.406 7.027 1 96.81 481 SER B O 1
ATOM 8428 N N . LEU B 1 482 ? -20.906 21.578 8.188 1 97.19 482 LEU B N 1
ATOM 8429 C CA . LEU B 1 482 ? -20.875 20.625 9.289 1 97.19 482 LEU B CA 1
ATOM 8430 C C . LEU B 1 482 ? -21.25 19.219 8.797 1 97.19 482 LEU B C 1
ATOM 8432 O O . LEU B 1 482 ? -20.562 18.25 9.102 1 97.19 482 LEU B O 1
ATOM 8436 N N . TRP B 1 483 ? -22.266 19.109 7.992 1 97.56 483 TRP B N 1
ATOM 8437 C CA . TRP B 1 483 ? -22.734 17.828 7.465 1 97.56 483 TRP B CA 1
ATOM 8438 C C . TRP B 1 483 ? -21.781 17.297 6.402 1 97.56 483 TRP B C 1
ATOM 8440 O O . TRP B 1 483 ? -21.359 16.141 6.469 1 97.56 483 TRP B O 1
ATOM 8450 N N . ALA B 1 484 ? -21.438 18.094 5.477 1 98.19 484 ALA B N 1
ATOM 8451 C CA . ALA B 1 484 ? -20.688 17.656 4.293 1 98.19 484 ALA B CA 1
ATOM 8452 C C . ALA B 1 484 ? -19.25 17.297 4.648 1 98.19 484 ALA B C 1
ATOM 8454 O O . ALA B 1 484 ? -18.688 16.359 4.078 1 98.19 484 ALA B O 1
ATOM 8455 N N . GLN B 1 485 ? -18.625 18.047 5.531 1 98.5 485 GLN B N 1
ATOM 8456 C CA . GLN B 1 485 ? -17.266 17.688 5.898 1 98.5 485 GLN B CA 1
ATOM 8457 C C . GLN B 1 485 ? -17.234 16.375 6.664 1 98.5 485 GLN B C 1
ATOM 8459 O O . GLN B 1 485 ? -16.297 15.578 6.508 1 98.5 485 GLN B O 1
ATOM 8464 N N . ALA B 1 486 ? -18.234 16.141 7.496 1 98.81 486 ALA B N 1
ATOM 8465 C CA . ALA B 1 486 ? -18.328 14.883 8.219 1 98.81 486 ALA B CA 1
ATOM 8466 C C . ALA B 1 486 ? -18.562 13.719 7.258 1 98.81 486 ALA B C 1
ATOM 8468 O O . ALA B 1 486 ? -17.953 12.656 7.402 1 98.81 486 ALA B O 1
ATOM 8469 N N . PHE B 1 487 ? -19.469 13.938 6.32 1 98.5 487 PHE B N 1
ATOM 8470 C CA . PHE B 1 487 ? -19.688 12.93 5.289 1 98.5 487 PHE B CA 1
ATOM 8471 C C . PHE B 1 487 ? -18.391 12.633 4.539 1 98.5 487 PHE B C 1
ATOM 8473 O O . PHE B 1 487 ? -18.031 11.469 4.355 1 98.5 487 PHE B O 1
ATOM 8480 N N . CYS B 1 488 ? -17.672 13.641 4.105 1 98.69 488 CYS B N 1
ATOM 8481 C CA . CYS B 1 488 ? -16.438 13.5 3.342 1 98.69 488 CYS B CA 1
ATOM 8482 C C . CYS B 1 488 ? -15.359 12.805 4.168 1 98.69 488 CYS B C 1
ATOM 8484 O O . CYS B 1 488 ? -14.562 12.023 3.631 1 98.69 488 CYS B O 1
ATOM 8486 N N . LEU B 1 489 ? -15.32 13.133 5.461 1 98.88 489 LEU B N 1
ATOM 8487 C CA . LEU B 1 489 ? -14.344 12.453 6.309 1 98.88 489 LEU B CA 1
ATOM 8488 C C . LEU B 1 489 ? -14.586 10.953 6.316 1 98.88 489 LEU B C 1
ATOM 8490 O O . LEU B 1 489 ? -13.648 10.164 6.129 1 98.88 489 LEU B O 1
ATOM 8494 N N . GLY B 1 490 ? -15.852 10.57 6.531 1 98.75 490 GLY B N 1
ATOM 8495 C CA . GLY B 1 490 ? -16.172 9.156 6.477 1 98.75 490 GLY B CA 1
ATOM 8496 C C . GLY B 1 490 ? -15.875 8.523 5.129 1 98.75 490 GLY B C 1
ATOM 8497 O O . GLY B 1 490 ? -15.297 7.438 5.066 1 98.75 490 GLY B O 1
ATOM 8498 N N . PHE B 1 491 ? -16.25 9.234 4.113 1 98.19 491 PHE B N 1
ATOM 8499 C CA . PHE B 1 491 ? -16.078 8.758 2.748 1 98.19 491 PHE B CA 1
ATOM 8500 C C . PHE B 1 491 ? -14.594 8.664 2.387 1 98.19 491 PHE B C 1
ATOM 8502 O O . PHE B 1 491 ? -14.18 7.75 1.669 1 98.19 491 PHE B O 1
ATOM 8509 N N . PHE B 1 492 ? -13.812 9.625 2.869 1 98.56 492 PHE B N 1
ATOM 8510 C CA . PHE B 1 492 ? -12.359 9.609 2.734 1 98.56 492 PHE B CA 1
ATOM 8511 C C . PHE B 1 492 ? -11.766 8.398 3.443 1 98.56 492 PHE B C 1
ATOM 8513 O O . PHE B 1 492 ? -10.961 7.664 2.863 1 98.56 492 PHE B O 1
ATOM 8520 N N . LEU B 1 493 ? -12.172 8.164 4.648 1 98.75 493 LEU B N 1
ATOM 8521 C CA . LEU B 1 493 ? -11.648 7.062 5.457 1 98.75 493 LEU B CA 1
ATOM 8522 C C . LEU B 1 493 ? -12.039 5.715 4.855 1 98.75 493 LEU B C 1
ATOM 8524 O O . LEU B 1 493 ? -11.281 4.75 4.945 1 98.75 493 LEU B O 1
ATOM 8528 N N . ASP B 1 494 ? -13.211 5.641 4.293 1 97.94 494 ASP B N 1
ATOM 8529 C CA . ASP B 1 494 ? -13.633 4.406 3.639 1 97.94 494 ASP B CA 1
ATOM 8530 C C . ASP B 1 494 ? -12.703 4.055 2.479 1 97.94 494 ASP B C 1
ATOM 8532 O O . ASP B 1 494 ? -12.328 2.893 2.305 1 97.94 494 ASP B O 1
ATOM 8536 N N . GLY B 1 495 ? -12.352 5.055 1.726 1 96.75 495 GLY B N 1
ATOM 8537 C CA . GLY B 1 495 ? -11.445 4.844 0.608 1 96.75 495 GLY B CA 1
ATOM 8538 C C . GLY B 1 495 ? -10.062 4.391 1.038 1 96.75 495 GLY B C 1
ATOM 8539 O O . GLY B 1 495 ? -9.609 3.312 0.65 1 96.75 495 GLY B O 1
ATOM 8540 N N . VAL B 1 496 ? -9.438 5.117 1.922 1 97.62 496 VAL B N 1
ATOM 8541 C CA . VAL B 1 496 ? -8.047 4.844 2.275 1 97.62 496 VAL B CA 1
ATOM 8542 C C . VAL B 1 496 ? -7.98 3.643 3.215 1 97.62 496 VAL B C 1
ATOM 8544 O O . VAL B 1 496 ? -6.98 2.918 3.232 1 97.62 496 VAL B O 1
ATOM 8547 N N . GLY B 1 497 ? -9.055 3.436 3.963 1 97.44 497 GLY B N 1
ATOM 8548 C CA . GLY B 1 497 ? -9.07 2.299 4.871 1 97.44 497 GLY B CA 1
ATOM 8549 C C . GLY B 1 497 ? -9.227 0.969 4.16 1 97.44 497 GLY B C 1
ATOM 8550 O O . GLY B 1 497 ? -8.492 0.02 4.441 1 97.44 497 GLY B O 1
ATOM 8551 N N . ARG B 1 498 ? -10.094 0.926 3.238 1 95.56 498 ARG B N 1
ATOM 8552 C CA . ARG B 1 498 ? -10.398 -0.325 2.551 1 95.56 498 ARG B CA 1
ATOM 8553 C C . ARG B 1 498 ? -9.391 -0.598 1.441 1 95.56 498 ARG B C 1
ATOM 8555 O O . ARG B 1 498 ? -8.922 -1.728 1.286 1 95.56 498 ARG B O 1
ATOM 8562 N N . TRP B 1 499 ? -9.023 0.415 0.704 1 93.19 499 TRP B N 1
ATOM 8563 C CA . TRP B 1 499 ? -8.305 0.185 -0.542 1 93.19 499 TRP B CA 1
ATOM 8564 C C . TRP B 1 499 ? -6.91 0.804 -0.486 1 93.19 499 TRP B C 1
ATOM 8566 O O . TRP B 1 499 ? -6.141 0.708 -1.445 1 93.19 499 TRP B O 1
ATOM 8576 N N . GLY B 1 500 ? -6.625 1.462 0.646 1 95.25 500 GLY B N 1
ATOM 8577 C CA . GLY B 1 500 ? -5.363 2.184 0.685 1 95.25 500 GLY B CA 1
ATOM 8578 C C . GLY B 1 500 ? -5.371 3.449 -0.149 1 95.25 500 GLY B C 1
ATOM 8579 O O . GLY B 1 500 ? -6.438 3.939 -0.531 1 95.25 500 GLY B O 1
ATOM 8580 N N . TRP B 1 501 ? -4.262 4.051 -0.335 1 96.25 501 TRP B N 1
ATOM 8581 C CA . TRP B 1 501 ? -4.129 5.289 -1.095 1 96.25 501 TRP B CA 1
ATOM 8582 C C . TRP B 1 501 ? -4.008 5 -2.588 1 96.25 501 TRP B C 1
ATOM 8584 O O . TRP B 1 501 ? -2.938 5.164 -3.176 1 96.25 501 TRP B O 1
ATOM 8594 N N . ALA B 1 502 ? -5.121 4.629 -3.158 1 94.75 502 ALA B N 1
ATOM 8595 C CA . ALA B 1 502 ? -5.176 4.234 -4.562 1 94.75 502 ALA B CA 1
ATOM 8596 C C . ALA B 1 502 ? -4.742 5.379 -5.473 1 94.75 502 ALA B C 1
ATOM 8598 O O . ALA B 1 502 ? -5.062 6.543 -5.211 1 94.75 502 ALA B O 1
ATOM 8599 N N . SER B 1 503 ? -4.145 5.07 -6.562 1 95.56 503 SER B N 1
ATOM 8600 C CA . SER B 1 503 ? -3.537 6.059 -7.445 1 95.56 503 SER B CA 1
ATOM 8601 C C . SER B 1 503 ? -4.59 6.758 -8.297 1 95.56 503 SER B C 1
ATOM 8603 O O . SER B 1 503 ? -5.559 6.133 -8.734 1 95.56 503 SER B O 1
ATOM 8605 N N . ILE B 1 504 ? -4.387 8.008 -8.539 1 95.19 504 ILE B N 1
ATOM 8606 C CA . ILE B 1 504 ? -5.254 8.797 -9.406 1 95.19 504 ILE B CA 1
ATOM 8607 C C . ILE B 1 504 ? -5.062 8.359 -10.859 1 95.19 504 ILE B C 1
ATOM 8609 O O . ILE B 1 504 ? -5.941 8.57 -11.695 1 95.19 504 ILE B O 1
ATOM 8613 N N . VAL B 1 505 ? -3.889 7.77 -11.117 1 93.81 505 VAL B N 1
ATOM 8614 C CA . VAL B 1 505 ? -3.584 7.211 -12.43 1 93.81 505 VAL B CA 1
ATOM 8615 C C . VAL B 1 505 ? -3.402 5.699 -12.32 1 93.81 505 VAL B C 1
ATOM 8617 O O . VAL B 1 505 ? -2.594 5.223 -11.516 1 93.81 505 VAL B O 1
ATOM 8620 N N . GLN B 1 506 ? -4.141 4.926 -13.102 1 91.69 506 GLN B N 1
ATOM 8621 C CA . GLN B 1 506 ? -4.02 3.473 -13.078 1 91.69 506 GLN B CA 1
ATOM 8622 C C . GLN B 1 506 ? -3.832 2.916 -14.484 1 91.69 506 GLN B C 1
ATOM 8624 O O . GLN B 1 506 ? -4.363 3.467 -15.453 1 91.69 506 GLN B O 1
ATOM 8629 N N . GLY B 1 507 ? -3.033 1.895 -14.57 1 87.81 507 GLY B N 1
ATOM 8630 C CA . GLY B 1 507 ? -2.799 1.242 -15.844 1 87.81 507 GLY B CA 1
ATOM 8631 C C . GLY B 1 507 ? -3.861 0.218 -16.203 1 87.81 507 GLY B C 1
ATOM 8632 O O . GLY B 1 507 ? -4.645 -0.19 -15.336 1 87.81 507 GLY B O 1
ATOM 8633 N N . PHE B 1 508 ? -3.814 -0.237 -17.375 1 83.75 508 PHE B N 1
ATOM 8634 C CA . PHE B 1 508 ? -4.762 -1.213 -17.906 1 83.75 508 PHE B CA 1
ATOM 8635 C C . PHE B 1 508 ? -4.672 -2.525 -17.125 1 83.75 508 PHE B C 1
ATOM 8637 O O . PHE B 1 508 ? -5.691 -3.119 -16.781 1 83.75 508 PHE B O 1
ATOM 8644 N N . ALA B 1 509 ? -3.512 -2.916 -16.812 1 81.62 509 ALA B N 1
ATOM 8645 C CA . ALA B 1 509 ? -3.301 -4.195 -16.141 1 81.62 509 ALA B CA 1
ATOM 8646 C C . ALA B 1 509 ? -3.932 -4.199 -14.75 1 81.62 509 ALA B C 1
ATOM 8648 O O . ALA B 1 509 ? -4.398 -5.238 -14.273 1 81.62 509 ALA B O 1
ATOM 8649 N N . GLU B 1 510 ? -3.998 -3.076 -14.141 1 84.25 510 GLU B N 1
ATOM 8650 C CA . GLU B 1 510 ? -4.586 -2.953 -12.812 1 84.25 510 GLU B CA 1
ATOM 8651 C C . GLU B 1 510 ? -6.109 -2.924 -12.883 1 84.25 510 GLU B C 1
ATOM 8653 O O . GLU B 1 510 ? -6.789 -3.324 -11.938 1 84.25 510 GLU B O 1
ATOM 8658 N N . LEU B 1 511 ? -6.582 -2.484 -13.992 1 84.38 511 LEU B N 1
ATOM 8659 C CA . LEU B 1 511 ? -8.016 -2.229 -14.094 1 84.38 511 LEU B CA 1
ATOM 8660 C C . LEU B 1 511 ? -8.742 -3.414 -14.719 1 84.38 511 LEU B C 1
ATOM 8662 O O . LEU B 1 511 ? -9.922 -3.637 -14.461 1 84.38 511 LEU B O 1
ATOM 8666 N N . VAL B 1 512 ? -8.008 -4.148 -15.5 1 82.06 512 VAL B N 1
ATOM 8667 C CA . VAL B 1 512 ? -8.641 -5.211 -16.281 1 82.06 512 VAL B CA 1
ATOM 8668 C C . VAL B 1 512 ? -9.062 -6.348 -15.344 1 82.06 512 VAL B C 1
ATOM 8670 O O . VAL B 1 512 ? -10.109 -6.969 -15.547 1 82.06 512 VAL B O 1
ATOM 8673 N N . GLY B 1 513 ? -8.227 -6.582 -14.25 1 78.69 513 GLY B N 1
ATOM 8674 C CA . GLY B 1 513 ? -8.531 -7.684 -13.352 1 78.69 513 GLY B CA 1
ATOM 8675 C C . GLY B 1 513 ? -8.531 -9.031 -14.039 1 78.69 513 GLY B C 1
ATOM 8676 O O . GLY B 1 513 ? -7.578 -9.383 -14.734 1 78.69 513 GLY B O 1
ATOM 8677 N N . ASP B 1 514 ? -9.703 -9.727 -13.898 1 80.81 514 ASP B N 1
ATOM 8678 C CA . ASP B 1 514 ? -9.797 -11.07 -14.469 1 80.81 514 ASP B CA 1
ATOM 8679 C C . ASP B 1 514 ? -10.594 -11.062 -15.773 1 80.81 514 ASP B C 1
ATOM 8681 O O . ASP B 1 514 ? -11.086 -12.102 -16.203 1 80.81 514 ASP B O 1
ATOM 8685 N N . ALA B 1 515 ? -10.703 -9.891 -16.359 1 85.56 515 ALA B N 1
ATOM 8686 C CA . ALA B 1 515 ? -11.406 -9.781 -17.641 1 85.56 515 ALA B CA 1
ATOM 8687 C C . ALA B 1 515 ? -10.523 -10.234 -18.797 1 85.56 515 ALA B C 1
ATOM 8689 O O . ALA B 1 515 ? -9.336 -10.523 -18.609 1 85.56 515 ALA B O 1
ATOM 8690 N N . ASN B 1 516 ? -11.195 -10.414 -19.938 1 87.75 516 ASN B N 1
ATOM 8691 C CA . ASN B 1 516 ? -10.461 -10.758 -21.156 1 87.75 516 ASN B CA 1
ATOM 8692 C C . ASN B 1 516 ? -9.445 -9.68 -21.516 1 87.75 516 ASN B C 1
ATOM 8694 O O . ASN B 1 516 ? -9.734 -8.484 -21.406 1 87.75 516 ASN B O 1
ATOM 8698 N N . LEU B 1 517 ? -8.328 -10.07 -21.969 1 87.5 517 LEU B N 1
ATOM 8699 C CA . LEU B 1 517 ? -7.227 -9.164 -22.281 1 87.5 517 LEU B CA 1
ATOM 8700 C C . LEU B 1 517 ? -7.258 -8.75 -23.75 1 87.5 517 LEU B C 1
ATOM 8702 O O . LEU B 1 517 ? -6.5 -7.867 -24.156 1 87.5 517 LEU B O 1
ATOM 8706 N N . GLY B 1 518 ? -8.109 -9.312 -24.5 1 87.19 518 GLY B N 1
ATOM 8707 C CA . GLY B 1 518 ? -8.164 -9.016 -25.922 1 87.19 518 GLY B CA 1
ATOM 8708 C C . GLY B 1 518 ? -7.117 -9.758 -26.719 1 87.19 518 GLY B C 1
ATOM 8709 O O . GLY B 1 518 ? -6.688 -9.289 -27.781 1 87.19 518 GLY B O 1
ATOM 8710 N N . THR B 1 519 ? -6.746 -10.875 -26.234 1 90.5 519 THR B N 1
ATOM 8711 C CA . THR B 1 519 ? -5.734 -11.68 -26.906 1 90.5 519 THR B CA 1
ATOM 8712 C C . THR B 1 519 ? -6.348 -12.461 -28.062 1 90.5 519 THR B C 1
ATOM 8714 O O . THR B 1 519 ? -7.574 -12.547 -28.188 1 90.5 519 THR B O 1
ATOM 8717 N N . MET B 1 520 ? -5.48 -12.992 -28.859 1 92.81 520 MET B N 1
ATOM 8718 C CA . MET B 1 520 ? -5.898 -13.789 -30.016 1 92.81 520 MET B CA 1
ATOM 8719 C C . MET B 1 520 ? -6.625 -15.055 -29.562 1 92.81 520 MET B C 1
ATOM 8721 O O . MET B 1 520 ? -6.223 -15.695 -28.594 1 92.81 520 MET B O 1
ATOM 8725 N N . ARG B 1 521 ? -7.738 -15.352 -30.312 1 94.44 521 ARG B N 1
ATOM 8726 C CA . ARG B 1 521 ? -8.516 -16.562 -30.062 1 94.44 521 ARG B CA 1
ATOM 8727 C C . ARG B 1 521 ? -8.539 -17.453 -31.297 1 94.44 521 ARG B C 1
ATOM 8729 O O . ARG B 1 521 ? -8.477 -16.969 -32.438 1 94.44 521 ARG B O 1
ATOM 8736 N N . PRO B 1 522 ? -8.578 -18.734 -31.016 1 94.06 522 PRO B N 1
ATOM 8737 C CA . PRO B 1 522 ? -8.695 -19.625 -32.188 1 94.06 522 PRO B CA 1
ATOM 8738 C C . PRO B 1 522 ? -10.008 -19.438 -32.938 1 94.06 522 PRO B C 1
ATOM 8740 O O . PRO B 1 522 ? -11.055 -19.234 -32.312 1 94.06 522 PRO B O 1
ATOM 8743 N N . ALA B 1 523 ? -9.828 -19.484 -34.281 1 92.31 523 ALA B N 1
ATOM 8744 C CA . ALA B 1 523 ? -11.031 -19.453 -35.094 1 92.31 523 ALA B CA 1
ATOM 8745 C C . ALA B 1 523 ? -11.633 -20.844 -35.25 1 92.31 523 ALA B C 1
ATOM 8747 O O . ALA B 1 523 ? -10.977 -21.766 -35.75 1 92.31 523 ALA B O 1
ATOM 8748 N N . LEU B 1 524 ? -12.867 -21.016 -34.812 1 93.25 524 LEU B N 1
ATOM 8749 C CA . LEU B 1 524 ? -13.523 -22.312 -34.812 1 93.25 524 LEU B CA 1
ATOM 8750 C C . LEU B 1 524 ? -14.359 -22.484 -36.094 1 93.25 524 LEU B C 1
ATOM 8752 O O . LEU B 1 524 ? -14.984 -21.516 -36.562 1 93.25 524 LEU B O 1
ATOM 8756 N N . VAL B 1 525 ? -14.258 -23.656 -36.656 1 93.25 525 VAL B N 1
ATOM 8757 C CA . VAL B 1 525 ? -15.062 -24.031 -37.812 1 93.25 525 VAL B CA 1
ATOM 8758 C C . VAL B 1 525 ? -15.875 -25.297 -37.469 1 93.25 525 VAL B C 1
ATOM 8760 O O . VAL B 1 525 ? -15.328 -26.281 -37 1 93.25 525 VAL B O 1
ATOM 8763 N N . ALA B 1 526 ? -17.188 -25.156 -37.688 1 92.88 526 ALA B N 1
ATOM 8764 C CA . ALA B 1 526 ? -18.062 -26.281 -37.438 1 92.88 526 ALA B CA 1
ATOM 8765 C C . ALA B 1 526 ? -18.234 -27.156 -38.656 1 92.88 526 ALA B C 1
ATOM 8767 O O . ALA B 1 526 ? -18.359 -26.656 -39.781 1 92.88 526 ALA B O 1
ATOM 8768 N N . SER B 1 527 ? -17.953 -28.484 -38.531 1 90.38 527 SER B N 1
ATOM 8769 C CA . SER B 1 527 ? -18.234 -29.484 -39.562 1 90.38 527 SER B CA 1
ATOM 8770 C C . SER B 1 527 ? -18.953 -30.703 -38.969 1 90.38 527 SER B C 1
ATOM 8772 O O . SER B 1 527 ? -18.328 -31.547 -38.312 1 90.38 527 SER B O 1
ATOM 8774 N N . GLY B 1 528 ? -20.234 -30.812 -39.25 1 89.62 528 GLY B N 1
ATOM 8775 C CA . GLY B 1 528 ? -21 -31.859 -38.594 1 89.62 528 GLY B CA 1
ATOM 8776 C C . GLY B 1 528 ? -20.984 -31.734 -37.062 1 89.62 528 GLY B C 1
ATOM 8777 O O . GLY B 1 528 ? -21.281 -30.672 -36.531 1 89.62 528 GLY B O 1
ATOM 8778 N N . ALA B 1 529 ? -20.625 -32.906 -36.438 1 89.38 529 ALA B N 1
ATOM 8779 C CA . ALA B 1 529 ? -20.578 -32.938 -35 1 89.38 529 ALA B CA 1
ATOM 8780 C C . ALA B 1 529 ? -19.172 -32.656 -34.469 1 89.38 529 ALA B C 1
ATOM 8782 O O . ALA B 1 529 ? -18.828 -33.031 -33.344 1 89.38 529 ALA B O 1
ATOM 8783 N N . ALA B 1 530 ? -18.391 -31.969 -35.312 1 91.44 530 ALA B N 1
ATOM 8784 C CA . ALA B 1 530 ? -17 -31.672 -34.938 1 91.44 530 ALA B CA 1
ATOM 8785 C C . ALA B 1 530 ? -16.703 -30.188 -35.031 1 91.44 530 ALA B C 1
ATOM 8787 O O . ALA B 1 530 ? -17.281 -29.5 -35.875 1 91.44 530 ALA B O 1
ATOM 8788 N N . LEU B 1 531 ? -15.875 -29.719 -34.125 1 92.38 531 LEU B N 1
ATOM 8789 C CA . LEU B 1 531 ? -15.289 -28.391 -34.219 1 92.38 531 LEU B CA 1
ATOM 8790 C C . LEU B 1 531 ? -13.805 -28.469 -34.531 1 92.38 531 LEU B C 1
ATOM 8792 O O . LEU B 1 531 ? -13.086 -29.297 -33.969 1 92.38 531 LEU B O 1
ATOM 8796 N N . SER B 1 532 ? -13.414 -27.734 -35.531 1 94.25 532 SER B N 1
ATOM 8797 C CA . SER B 1 532 ? -12 -27.703 -35.906 1 94.25 532 SER B CA 1
ATOM 8798 C C . SER B 1 532 ? -11.445 -26.297 -35.812 1 94.25 532 SER B C 1
ATOM 8800 O O . SER B 1 532 ? -12.195 -25.312 -35.812 1 94.25 532 SER B O 1
ATOM 8802 N N . TRP B 1 533 ? -10.156 -26.109 -35.625 1 94.94 533 TRP B N 1
ATOM 8803 C CA . TRP B 1 533 ? -9.422 -24.844 -35.594 1 94.94 533 TRP B CA 1
ATOM 8804 C C . TRP B 1 533 ? -8.047 -25 -36.219 1 94.94 533 TRP B C 1
ATOM 8806 O O . TRP B 1 533 ? -7.633 -26.109 -36.594 1 94.94 533 TRP B O 1
ATOM 8816 N N . THR B 1 534 ? -7.414 -23.953 -36.438 1 92.06 534 THR B N 1
ATOM 8817 C CA . THR B 1 534 ? -6.086 -23.969 -37.062 1 92.06 534 THR B CA 1
ATOM 8818 C C . THR B 1 534 ? -5.074 -24.609 -36.094 1 92.06 534 THR B C 1
ATOM 8820 O O . THR B 1 534 ? -4.93 -24.188 -34.969 1 92.06 534 THR B O 1
ATOM 8823 N N . PRO B 1 535 ? -4.457 -25.703 -36.562 1 91.81 535 PRO B N 1
ATOM 8824 C CA . PRO B 1 535 ? -3.426 -26.328 -35.719 1 91.81 535 PRO B CA 1
ATOM 8825 C C . PRO B 1 535 ? -2.244 -25.391 -35.469 1 91.81 535 PRO B C 1
ATOM 8827 O O . PRO B 1 535 ? -2.01 -24.453 -36.219 1 91.81 535 PRO B O 1
ATOM 8830 N N . ILE B 1 536 ? -1.583 -25.656 -34.406 1 91.75 536 ILE B N 1
ATOM 8831 C CA . ILE B 1 536 ? -0.394 -24.875 -34.094 1 91.75 536 ILE B CA 1
ATOM 8832 C C . ILE B 1 536 ? 0.66 -25.078 -35.156 1 91.75 536 ILE B C 1
ATOM 8834 O O . ILE B 1 536 ? 1.274 -26.141 -35.25 1 91.75 536 ILE B O 1
ATOM 8838 N N . ASN B 1 537 ? 0.768 -24.125 -36.031 1 90.06 537 ASN B N 1
ATOM 8839 C CA . ASN B 1 537 ? 1.755 -24.156 -37.125 1 90.06 537 ASN B CA 1
ATOM 8840 C C . ASN B 1 537 ? 3.014 -23.375 -36.75 1 90.06 537 ASN B C 1
ATOM 8842 O O . ASN B 1 537 ? 3.166 -22.938 -35.625 1 90.06 537 ASN B O 1
ATOM 8846 N N . ASP B 1 538 ? 3.947 -23.312 -37.656 1 87.25 538 ASP B N 1
ATOM 8847 C CA . ASP B 1 538 ? 5.242 -22.688 -37.406 1 87.25 538 ASP B CA 1
ATOM 8848 C C . ASP B 1 538 ? 5.074 -21.219 -37.031 1 87.25 538 ASP B C 1
ATOM 8850 O O . ASP B 1 538 ? 5.793 -20.703 -36.188 1 87.25 538 ASP B O 1
ATOM 8854 N N . THR B 1 539 ? 4.078 -20.656 -37.594 1 89 539 THR B N 1
ATOM 8855 C CA . THR B 1 539 ? 3.834 -19.25 -37.344 1 89 539 THR B CA 1
ATOM 8856 C C . THR B 1 539 ? 3.348 -19.047 -35.906 1 89 539 THR B C 1
ATOM 8858 O O . THR B 1 539 ? 3.832 -18.156 -35.188 1 89 539 THR B O 1
ATOM 8861 N N . LEU B 1 540 ? 2.453 -19.875 -35.5 1 90.94 540 LEU B N 1
ATOM 8862 C CA . LEU B 1 540 ? 1.897 -19.766 -34.156 1 90.94 540 LEU B CA 1
ATOM 8863 C C . LEU B 1 540 ? 2.934 -20.156 -33.094 1 90.94 540 LEU B C 1
ATOM 8865 O O . LEU B 1 540 ? 3.004 -19.547 -32.031 1 90.94 540 LEU B O 1
ATOM 8869 N N . SER B 1 541 ? 3.674 -21.141 -33.438 1 86.75 541 SER B N 1
ATOM 8870 C CA . SER B 1 541 ? 4.734 -21.562 -32.531 1 86.75 541 SER B CA 1
ATOM 8871 C C . SER B 1 541 ? 5.773 -20.453 -32.344 1 86.75 541 SER B C 1
ATOM 8873 O O . SER B 1 541 ? 6.293 -20.266 -31.234 1 86.75 541 SER B O 1
ATOM 8875 N N . ALA B 1 542 ? 6.055 -19.797 -33.469 1 79.94 542 ALA B N 1
ATOM 8876 C CA . ALA B 1 542 ? 7.016 -18.703 -33.406 1 79.94 542 ALA B CA 1
ATOM 8877 C C . ALA B 1 542 ? 6.496 -17.562 -32.531 1 79.94 542 ALA B C 1
ATOM 8879 O O . ALA B 1 542 ? 7.281 -16.828 -31.922 1 79.94 542 ALA B O 1
ATOM 8880 N N . ALA B 1 543 ? 5.195 -17.562 -32.469 1 83.94 543 ALA B N 1
ATOM 8881 C CA . ALA B 1 543 ? 4.574 -16.5 -31.656 1 83.94 543 ALA B CA 1
ATOM 8882 C C . ALA B 1 543 ? 4.453 -16.922 -30.203 1 83.94 543 ALA B C 1
ATOM 8884 O O . ALA B 1 543 ? 3.979 -16.156 -29.359 1 83.94 543 ALA B O 1
ATOM 8885 N N . GLY B 1 544 ? 4.84 -18.141 -29.906 1 82.38 544 GLY B N 1
ATOM 8886 C CA . GLY B 1 544 ? 4.902 -18.578 -28.516 1 82.38 544 GLY B CA 1
ATOM 8887 C C . GLY B 1 544 ? 3.74 -19.469 -28.125 1 82.38 544 GLY B C 1
ATOM 8888 O O . GLY B 1 544 ? 3.623 -19.859 -26.969 1 82.38 544 GLY B O 1
ATOM 8889 N N . PHE B 1 545 ? 2.916 -19.797 -29.062 1 89.31 545 PHE B N 1
ATOM 8890 C CA . PHE B 1 545 ? 1.776 -20.656 -28.766 1 89.31 545 PHE B CA 1
ATOM 8891 C C . PHE B 1 545 ? 2.201 -22.125 -28.719 1 89.31 545 PHE B C 1
ATOM 8893 O O . PHE B 1 545 ? 2.93 -22.594 -29.578 1 89.31 545 PHE B O 1
ATOM 8900 N N . THR B 1 546 ? 1.754 -22.781 -27.672 1 86.12 546 THR B N 1
ATOM 8901 C CA . THR B 1 546 ? 2.178 -24.156 -27.5 1 86.12 546 THR B CA 1
ATOM 8902 C C . THR B 1 546 ? 1.009 -25.109 -27.719 1 86.12 546 THR B C 1
ATOM 8904 O O . THR B 1 546 ? 1.212 -26.297 -28.016 1 86.12 546 THR B O 1
ATOM 8907 N N . GLY B 1 547 ? -0.103 -24.641 -27.516 1 93.25 547 GLY B N 1
ATOM 8908 C CA . GLY B 1 547 ? -1.297 -25.453 -27.656 1 93.25 547 GLY B CA 1
ATOM 8909 C C . GLY B 1 547 ? -2.576 -24.703 -27.359 1 93.25 547 GLY B C 1
ATOM 8910 O O . GLY B 1 547 ? -2.605 -23.469 -27.406 1 93.25 547 GLY B O 1
ATOM 8911 N N . VAL B 1 548 ? -3.582 -25.531 -27.219 1 93.88 548 VAL B N 1
ATOM 8912 C CA . VAL B 1 548 ? -4.867 -24.922 -26.906 1 93.88 548 VAL B CA 1
ATOM 8913 C C . VAL B 1 548 ? -5.469 -25.609 -25.672 1 93.88 548 VAL B C 1
ATOM 8915 O O . VAL B 1 548 ? -5.117 -26.734 -25.344 1 93.88 548 VAL B O 1
ATOM 8918 N N . SER B 1 549 ? -6.199 -24.844 -24.938 1 94.38 549 SER B N 1
ATOM 8919 C CA . SER B 1 549 ? -7.043 -25.375 -23.875 1 94.38 549 SER B CA 1
ATOM 8920 C C . SER B 1 549 ? -8.5 -25.453 -24.312 1 94.38 549 SER B C 1
ATOM 8922 O O . SER B 1 549 ? -9.094 -24.453 -24.719 1 94.38 549 SER B O 1
ATOM 8924 N N . LEU B 1 550 ? -9 -26.656 -24.25 1 94.12 550 LEU B N 1
ATOM 8925 C CA . LEU B 1 550 ? -10.367 -26.906 -24.703 1 94.12 550 LEU B CA 1
ATOM 8926 C C . LEU B 1 550 ? -11.297 -27.078 -23.5 1 94.12 550 LEU B C 1
ATOM 8928 O O . LEU B 1 550 ? -11.039 -27.922 -22.641 1 94.12 550 LEU B O 1
ATOM 8932 N N . LEU B 1 551 ? -12.328 -26.297 -23.516 1 94.69 551 LEU B N 1
ATOM 8933 C CA . LEU B 1 551 ? -13.367 -26.422 -22.5 1 94.69 551 LEU B CA 1
ATOM 8934 C C . LEU B 1 551 ? -14.633 -27.031 -23.078 1 94.69 551 LEU B C 1
ATOM 8936 O O . LEU B 1 551 ? -15.078 -26.625 -24.156 1 94.69 551 LEU B O 1
ATOM 8940 N N . VAL B 1 552 ? -15.086 -27.984 -22.406 1 93.81 552 VAL B N 1
ATOM 8941 C CA . VAL B 1 552 ? -16.406 -28.531 -22.703 1 93.81 552 VAL B CA 1
ATOM 8942 C C . VAL B 1 552 ? -17.281 -28.469 -21.438 1 93.81 552 VAL B C 1
ATOM 8944 O O . VAL B 1 552 ? -16.922 -29.031 -20.406 1 93.81 552 VAL B O 1
ATOM 8947 N N . ASP B 1 553 ? -18.375 -27.812 -21.562 1 93.75 553 ASP B N 1
ATOM 8948 C CA . ASP B 1 553 ? -19.297 -27.656 -20.438 1 93.75 553 ASP B CA 1
ATOM 8949 C C . ASP B 1 553 ? -18.578 -27.109 -19.219 1 93.75 553 ASP B C 1
ATOM 8951 O O . ASP B 1 553 ? -18.688 -27.656 -18.125 1 93.75 553 ASP B O 1
ATOM 8955 N N . ASP B 1 554 ? -17.75 -26.094 -19.469 1 94.31 554 ASP B N 1
ATOM 8956 C CA . ASP B 1 554 ? -17.078 -25.281 -18.469 1 94.31 554 ASP B CA 1
ATOM 8957 C C . ASP B 1 554 ? -15.977 -26.078 -17.766 1 94.31 554 ASP B C 1
ATOM 8959 O O . ASP B 1 554 ? -15.492 -25.672 -16.703 1 94.31 554 ASP B O 1
ATOM 8963 N N . MET B 1 555 ? -15.609 -27.188 -18.297 1 93.12 555 MET B N 1
ATOM 8964 C CA . MET B 1 555 ? -14.523 -28 -17.75 1 93.12 555 MET B CA 1
ATOM 8965 C C . MET B 1 555 ? -13.445 -28.234 -18.797 1 93.12 555 MET B C 1
ATOM 8967 O O . MET B 1 555 ? -13.742 -28.5 -19.969 1 93.12 555 MET B O 1
ATOM 8971 N N . VAL B 1 556 ? -12.234 -28.109 -18.344 1 93.75 556 VAL B N 1
ATOM 8972 C CA . VAL B 1 556 ? -11.125 -28.359 -19.266 1 93.75 556 VAL B CA 1
ATOM 8973 C C . VAL B 1 556 ? -11.047 -29.859 -19.562 1 93.75 556 VAL B C 1
ATOM 8975 O O . VAL B 1 556 ? -10.93 -30.672 -18.656 1 93.75 556 VAL B O 1
ATOM 8978 N N . VAL B 1 557 ? -11.125 -30.188 -20.797 1 92.12 557 VAL B N 1
ATOM 8979 C CA . VAL B 1 557 ? -11.055 -31.594 -21.188 1 92.12 557 VAL B CA 1
ATOM 8980 C C . VAL B 1 557 ? -9.688 -31.891 -21.797 1 92.12 557 VAL B C 1
ATOM 8982 O O . VAL B 1 557 ? -9.227 -33.031 -21.781 1 92.12 557 VAL B O 1
ATOM 8985 N N . ALA B 1 558 ? -9.156 -30.828 -22.359 1 90.12 558 ALA B N 1
ATOM 8986 C CA . ALA B 1 558 ? -7.812 -30.953 -22.922 1 90.12 558 ALA B CA 1
ATOM 8987 C C . ALA B 1 558 ? -6.984 -29.703 -22.625 1 90.12 558 ALA B C 1
ATOM 8989 O O . ALA B 1 558 ? -7.375 -28.594 -23 1 90.12 558 ALA B O 1
ATOM 8990 N N . GLY B 1 559 ? -5.945 -29.969 -21.922 1 87.62 559 GLY B N 1
ATOM 8991 C CA . GLY B 1 559 ? -5.02 -28.891 -21.594 1 87.62 559 GLY B CA 1
ATOM 8992 C C . GLY B 1 559 ? -3.762 -28.922 -22.453 1 87.62 559 GLY B C 1
ATOM 8993 O O . GLY B 1 559 ? -3.146 -29.969 -22.625 1 87.62 559 GLY B O 1
ATOM 8994 N N . ASN B 1 560 ? -3.377 -27.797 -23.016 1 84.88 560 ASN B N 1
ATOM 8995 C CA . ASN B 1 560 ? -2.227 -27.641 -23.906 1 84.88 560 ASN B CA 1
ATOM 8996 C C . ASN B 1 560 ? -2.27 -28.641 -25.047 1 84.88 560 ASN B C 1
ATOM 8998 O O . ASN B 1 560 ? -1.295 -29.359 -25.297 1 84.88 560 ASN B O 1
ATOM 9002 N N . TYR B 1 561 ? -3.432 -28.797 -25.625 1 89.19 561 TYR B N 1
ATOM 9003 C CA . TYR B 1 561 ? -3.758 -29.734 -26.703 1 89.19 561 TYR B CA 1
ATOM 9004 C C . TYR B 1 561 ? -3.199 -29.25 -28.031 1 89.19 561 TYR B C 1
ATOM 9006 O O . TYR B 1 561 ? -3.379 -28.078 -28.406 1 89.19 561 TYR B O 1
ATOM 9014 N N . THR B 1 562 ? -2.5 -30.109 -28.734 1 90.06 562 THR B N 1
ATOM 9015 C CA . THR B 1 562 ? -1.883 -29.719 -29.984 1 90.06 562 THR B CA 1
ATOM 9016 C C . THR B 1 562 ? -2.719 -30.203 -31.172 1 90.06 562 THR B C 1
ATOM 9018 O O . THR B 1 562 ? -2.396 -29.906 -32.312 1 90.06 562 THR B O 1
ATOM 9021 N N . GLY B 1 563 ? -3.785 -30.906 -30.891 1 89.62 563 GLY B N 1
ATOM 9022 C CA . GLY B 1 563 ? -4.688 -31.312 -31.953 1 89.62 563 GLY B CA 1
ATOM 9023 C C . GLY B 1 563 ? -5.441 -30.141 -32.562 1 89.62 563 GLY B C 1
ATOM 9024 O O . GLY B 1 563 ? -5.273 -29 -32.156 1 89.62 563 GLY B O 1
ATOM 9025 N N . SER B 1 564 ? -6.211 -30.469 -33.656 1 92.94 564 SER B N 1
ATOM 9026 C CA . SER B 1 564 ? -6.863 -29.375 -34.375 1 92.94 564 SER B CA 1
ATOM 9027 C C . SER B 1 564 ? -8.367 -29.625 -34.5 1 92.94 564 SER B C 1
ATOM 9029 O O . SER B 1 564 ? -9.039 -28.953 -35.312 1 92.94 564 SER B O 1
ATOM 9031 N N . MET B 1 565 ? -8.805 -30.594 -33.781 1 90.62 565 MET B N 1
ATOM 9032 C CA . MET B 1 565 ? -10.242 -30.859 -33.875 1 90.62 565 MET B CA 1
ATOM 9033 C C . MET B 1 565 ? -10.75 -31.547 -32.625 1 90.62 565 MET B C 1
ATOM 9035 O O . MET B 1 565 ? -9.977 -32.156 -31.875 1 90.62 565 MET B O 1
ATOM 9039 N N . SER B 1 566 ? -12.008 -31.359 -32.312 1 89.62 566 SER B N 1
ATOM 9040 C CA . SER B 1 566 ? -12.711 -32.062 -31.234 1 89.62 566 SER B CA 1
ATOM 9041 C C . SER B 1 566 ? -14.109 -32.469 -31.688 1 89.62 566 SER B C 1
ATOM 9043 O O . SER B 1 566 ? -14.812 -31.719 -32.344 1 89.62 566 SER B O 1
ATOM 9045 N N . GLN B 1 567 ? -14.383 -33.781 -31.344 1 87.44 567 GLN B N 1
ATOM 9046 C CA . GLN B 1 567 ? -15.711 -34.281 -31.656 1 87.44 567 GLN B CA 1
ATOM 9047 C C . GLN B 1 567 ? -16.625 -34.25 -30.438 1 87.44 567 GLN B C 1
ATOM 9049 O O . GLN B 1 567 ? -16.188 -34.469 -29.312 1 87.44 567 GLN B O 1
ATOM 9054 N N . VAL B 1 568 ? -17.891 -33.938 -30.703 1 84.12 568 VAL B N 1
ATOM 9055 C CA . VAL B 1 568 ? -18.875 -33.906 -29.625 1 84.12 568 VAL B CA 1
ATOM 9056 C C . VAL B 1 568 ? -18.938 -35.25 -28.938 1 84.12 568 VAL B C 1
ATOM 9058 O O . VAL B 1 568 ? -19.078 -35.344 -27.719 1 84.12 568 VAL B O 1
ATOM 9061 N N . ALA B 1 569 ? -18.703 -36.344 -29.703 1 71.38 569 ALA B N 1
ATOM 9062 C CA . ALA B 1 569 ? -18.781 -37.719 -29.188 1 71.38 569 ALA B CA 1
ATOM 9063 C C . ALA B 1 569 ? -17.641 -38 -28.219 1 71.38 569 ALA B C 1
ATOM 9065 O O . ALA B 1 569 ? -17.75 -38.875 -27.359 1 71.38 569 ALA B O 1
ATOM 9066 N N . ASN B 1 570 ? -16.547 -37.438 -28.406 1 66.62 570 ASN B N 1
ATOM 9067 C CA . ASN B 1 570 ? -15.398 -37.688 -27.547 1 66.62 570 ASN B CA 1
ATOM 9068 C C . ASN B 1 570 ? -15.602 -37.062 -26.172 1 66.62 570 ASN B C 1
ATOM 9070 O O . ASN B 1 570 ? -14.945 -37.469 -25.203 1 66.62 570 ASN B O 1
ATOM 9074 N N . ALA B 1 571 ? -16.531 -36.25 -26.062 1 62.12 571 ALA B N 1
ATOM 9075 C CA . ALA B 1 571 ? -16.797 -35.656 -24.766 1 62.12 571 ALA B CA 1
ATOM 9076 C C . ALA B 1 571 ? -17.891 -36.406 -24.016 1 62.12 571 ALA B C 1
ATOM 9078 O O . ALA B 1 571 ? -18.812 -36.938 -24.625 1 62.12 571 ALA B O 1
ATOM 9079 N N . THR B 1 572 ? -17.594 -37.344 -23 1 57.47 572 THR B N 1
ATOM 9080 C CA . THR B 1 572 ? -18.562 -38.125 -22.234 1 57.47 572 THR B CA 1
ATOM 9081 C C . THR B 1 572 ? -19.844 -37.312 -22.016 1 57.47 572 THR B C 1
ATOM 9083 O O . THR B 1 572 ? -20.016 -36.688 -20.984 1 57.47 572 THR B O 1
ATOM 9086 N N . ILE B 1 573 ? -20.406 -36.969 -23.141 1 66.12 573 ILE B N 1
ATOM 9087 C CA . ILE B 1 573 ? -21.438 -35.969 -23.094 1 66.12 573 ILE B CA 1
ATOM 9088 C C . ILE B 1 573 ? -22.828 -36.625 -23.203 1 66.12 573 ILE B C 1
ATOM 9090 O O . ILE B 1 573 ? -22.969 -37.688 -23.781 1 66.12 573 ILE B O 1
ATOM 9094 N N . ASP B 1 574 ? -23.781 -36.344 -22.391 1 79.69 574 ASP B N 1
ATOM 9095 C CA . ASP B 1 574 ? -25.203 -36.656 -22.531 1 79.69 574 ASP B CA 1
ATOM 9096 C C . ASP B 1 574 ? -25.75 -36.094 -23.844 1 79.69 574 ASP B C 1
ATOM 9098 O O . ASP B 1 574 ? -25.828 -34.875 -24.031 1 79.69 574 ASP B O 1
ATOM 9102 N N . PRO B 1 575 ? -26.031 -37.062 -24.812 1 83.94 575 PRO B N 1
ATOM 9103 C CA . PRO B 1 575 ? -26.484 -36.594 -26.125 1 83.94 575 PRO B CA 1
ATOM 9104 C C . PRO B 1 575 ? -27.844 -35.875 -26.078 1 83.94 575 PRO B C 1
ATOM 9106 O O . PRO B 1 575 ? -28.266 -35.25 -27.047 1 83.94 575 PRO B O 1
ATOM 9109 N N . ALA B 1 576 ? -28.5 -35.938 -24.953 1 86.75 576 ALA B N 1
ATOM 9110 C CA . ALA B 1 576 ? -29.859 -35.438 -24.859 1 86.75 576 ALA B CA 1
ATOM 9111 C C . ALA B 1 576 ? -29.875 -33.969 -24.484 1 86.75 576 ALA B C 1
ATOM 9113 O O . ALA B 1 576 ? -30.922 -33.312 -24.594 1 86.75 576 ALA B O 1
ATOM 9114 N N . ILE B 1 577 ? -28.797 -33.469 -24.203 1 91.88 577 ILE B N 1
ATOM 9115 C CA . ILE B 1 577 ? -28.797 -32.062 -23.766 1 91.88 577 ILE B CA 1
ATOM 9116 C C . ILE B 1 577 ? -27.781 -31.281 -24.562 1 91.88 577 ILE B C 1
ATOM 9118 O O . ILE B 1 577 ? -26.938 -31.859 -25.266 1 91.88 577 ILE B O 1
ATOM 9122 N N . ASP B 1 578 ? -27.828 -29.984 -24.469 1 92.44 578 ASP B N 1
ATOM 9123 C CA . ASP B 1 578 ? -26.891 -29.078 -25.156 1 92.44 578 ASP B CA 1
ATOM 9124 C C . ASP B 1 578 ? -25.531 -29.062 -24.453 1 92.44 578 ASP B C 1
ATOM 9126 O O . ASP B 1 578 ? -25.469 -29.234 -23.234 1 92.44 578 ASP B O 1
ATOM 9130 N N . HIS B 1 579 ? -24.547 -28.922 -25.234 1 93.75 579 HIS B N 1
ATOM 9131 C CA . HIS B 1 579 ? -23.203 -28.844 -24.703 1 93.75 579 HIS B CA 1
ATOM 9132 C C . HIS B 1 579 ? -22.469 -27.594 -25.188 1 93.75 579 HIS B C 1
ATOM 9134 O O . HIS B 1 579 ? -22.781 -27.078 -26.266 1 93.75 579 HIS B O 1
ATOM 9140 N N . TYR B 1 580 ? -21.562 -27.094 -24.453 1 94.31 580 TYR B N 1
ATOM 9141 C CA . TYR B 1 580 ? -20.906 -25.812 -24.688 1 94.31 580 TYR B CA 1
ATOM 9142 C C . TYR B 1 580 ? -19.391 -25.984 -24.844 1 94.31 580 TYR B C 1
ATOM 9144 O O . TYR B 1 580 ? -18.734 -26.578 -23.969 1 94.31 580 TYR B O 1
ATOM 9152 N N . PHE B 1 581 ? -18.875 -25.438 -25.891 1 93.38 581 PHE B N 1
ATOM 9153 C CA . PHE B 1 581 ? -17.469 -25.578 -26.203 1 93.38 581 PHE B CA 1
ATOM 9154 C C . PHE B 1 581 ? -16.781 -24.219 -26.219 1 93.38 581 PHE B C 1
ATOM 9156 O O . PHE B 1 581 ? -17.297 -23.266 -26.797 1 93.38 581 PHE B O 1
ATOM 9163 N N . ARG B 1 582 ? -15.664 -24.094 -25.562 1 94.5 582 ARG B N 1
ATOM 9164 C CA . ARG B 1 582 ? -14.812 -22.922 -25.609 1 94.5 582 ARG B CA 1
ATOM 9165 C C . ARG B 1 582 ? -13.344 -23.312 -25.75 1 94.5 582 ARG B C 1
ATOM 9167 O O . ARG B 1 582 ? -12.938 -24.391 -25.312 1 94.5 582 ARG B O 1
ATOM 9174 N N . ILE B 1 583 ? -12.57 -22.453 -26.391 1 94.69 583 ILE B N 1
ATOM 9175 C CA . ILE B 1 583 ? -11.172 -22.781 -26.656 1 94.69 583 ILE B CA 1
ATOM 9176 C C . ILE B 1 583 ? -10.312 -21.531 -26.484 1 94.69 583 ILE B C 1
ATOM 9178 O O . ILE B 1 583 ? -10.789 -20.406 -26.688 1 94.69 583 ILE B O 1
ATOM 9182 N N . ALA B 1 584 ? -9.109 -21.672 -25.984 1 96.44 584 ALA B N 1
ATOM 9183 C CA . ALA B 1 584 ? -8.125 -20.594 -25.859 1 96.44 584 ALA B CA 1
ATOM 9184 C C . ALA B 1 584 ? -6.73 -21.078 -26.234 1 96.44 584 ALA B C 1
ATOM 9186 O O . ALA B 1 584 ? -6.406 -22.25 -26.047 1 96.44 584 ALA B O 1
ATOM 9187 N N . TYR B 1 585 ? -5.957 -20.188 -26.797 1 95.06 585 TYR B N 1
ATOM 9188 C CA . TYR B 1 585 ? -4.547 -20.5 -27.016 1 95.06 585 TYR B CA 1
ATOM 9189 C C . TYR B 1 585 ? -3.793 -20.547 -25.688 1 95.06 585 TYR B C 1
ATOM 9191 O O . TYR B 1 585 ? -4.172 -19.891 -24.719 1 95.06 585 TYR B O 1
ATOM 9199 N N . ILE B 1 586 ? -2.848 -21.375 -25.625 1 91.62 586 ILE B N 1
ATOM 9200 C CA . ILE B 1 586 ? -1.919 -21.406 -24.5 1 91.62 586 ILE B CA 1
ATOM 9201 C C . ILE B 1 586 ? -0.585 -20.797 -24.922 1 91.62 586 ILE B C 1
ATOM 9203 O O . ILE B 1 586 ? -0.024 -21.156 -25.953 1 91.62 586 ILE B O 1
ATOM 9207 N N . ALA B 1 587 ? -0.218 -19.797 -24.188 1 86.38 587 ALA B N 1
ATOM 9208 C CA . ALA B 1 587 ? 1.095 -19.188 -24.375 1 86.38 587 ALA B CA 1
ATOM 9209 C C . ALA B 1 587 ? 1.851 -19.078 -23.062 1 86.38 587 ALA B C 1
ATOM 9211 O O . ALA B 1 587 ? 1.288 -18.641 -22.047 1 86.38 587 ALA B O 1
ATOM 9212 N N . ASN B 1 588 ? 3.109 -19.438 -23.016 1 73 588 ASN B N 1
ATOM 9213 C CA . ASN B 1 588 ? 3.959 -19.359 -21.828 1 73 588 ASN B CA 1
ATOM 9214 C C . ASN B 1 588 ? 3.33 -20.078 -20.641 1 73 588 ASN B C 1
ATOM 9216 O O . ASN B 1 588 ? 3.281 -19.531 -19.531 1 73 588 ASN B O 1
ATOM 9220 N N . GLY B 1 589 ? 2.635 -21.109 -20.938 1 71.88 589 GLY B N 1
ATOM 9221 C CA . GLY B 1 589 ? 2.111 -21.969 -19.906 1 71.88 589 GLY B CA 1
ATOM 9222 C C . GLY B 1 589 ? 0.758 -21.531 -19.375 1 71.88 589 GLY B C 1
ATOM 9223 O O . GLY B 1 589 ? 0.186 -22.172 -18.5 1 71.88 589 GLY B O 1
ATOM 9224 N N . SER B 1 590 ? 0.316 -20.453 -19.859 1 82.81 590 SER B N 1
ATOM 9225 C CA . SER B 1 590 ? -0.974 -19.953 -19.391 1 82.81 590 SER B CA 1
ATOM 9226 C C . SER B 1 590 ? -1.945 -19.766 -20.547 1 82.81 590 SER B C 1
ATOM 9228 O O . SER B 1 590 ? -1.528 -19.5 -21.688 1 82.81 590 SER B O 1
ATOM 9230 N N . SER B 1 591 ? -3.176 -19.969 -20.25 1 90.75 591 SER B N 1
ATOM 9231 C CA . SER B 1 591 ? -4.195 -19.766 -21.266 1 90.75 591 SER B CA 1
ATOM 9232 C C . SER B 1 591 ? -4.438 -18.297 -21.547 1 90.75 591 SER B C 1
ATOM 9234 O O . SER B 1 591 ? -4.383 -17.469 -20.625 1 90.75 591 SER B O 1
ATOM 9236 N N . LEU B 1 592 ? -4.68 -18.047 -22.797 1 93.38 592 LEU B N 1
ATOM 9237 C CA . LEU B 1 592 ? -5.125 -16.703 -23.188 1 93.38 592 LEU B CA 1
ATOM 9238 C C . LEU B 1 592 ? -6.645 -16.594 -23.125 1 93.38 592 LEU B C 1
ATOM 9240 O O . LEU B 1 592 ? -7.289 -17.312 -22.344 1 93.38 592 LEU B O 1
ATOM 9244 N N . ASP B 1 593 ? -7.254 -15.68 -23.828 1 94.06 593 ASP B N 1
ATOM 9245 C CA . ASP B 1 593 ? -8.695 -15.477 -23.75 1 94.06 593 ASP B CA 1
ATOM 9246 C C . ASP B 1 593 ? -9.445 -16.641 -24.406 1 94.06 593 ASP B C 1
ATOM 9248 O O . ASP B 1 593 ? -9.086 -17.078 -25.5 1 94.06 593 ASP B O 1
ATOM 9252 N N . PHE B 1 594 ? -10.398 -17.109 -23.688 1 95.06 594 PHE B N 1
ATOM 9253 C CA . PHE B 1 594 ? -11.258 -18.141 -24.25 1 95.06 594 PHE B CA 1
ATOM 9254 C C . PHE B 1 594 ? -12.258 -17.531 -25.234 1 95.06 594 PHE B C 1
ATOM 9256 O O . PHE B 1 594 ? -12.664 -16.375 -25.062 1 95.06 594 PHE B O 1
ATOM 9263 N N . THR B 1 595 ? -12.648 -18.281 -26.188 1 94.75 595 THR B N 1
ATOM 9264 C CA . THR B 1 595 ? -13.711 -17.875 -27.109 1 94.75 595 THR B CA 1
ATOM 9265 C C . THR B 1 595 ? -15.062 -17.859 -26.391 1 94.75 595 THR B C 1
ATOM 9267 O O . THR B 1 595 ? -15.227 -18.484 -25.344 1 94.75 595 THR B O 1
ATOM 9270 N N . PRO B 1 596 ? -16.016 -17.078 -26.984 1 94.56 596 PRO B N 1
ATOM 9271 C CA . PRO B 1 596 ? -17.391 -17.344 -26.531 1 94.56 596 PRO B CA 1
ATOM 9272 C C . PRO B 1 596 ? -17.828 -18.781 -26.812 1 94.56 596 PRO B C 1
ATOM 9274 O O . PRO B 1 596 ? -17.234 -19.469 -27.656 1 94.56 596 PRO B O 1
ATOM 9277 N N . PRO B 1 597 ? -18.828 -19.234 -26.078 1 95.12 597 PRO B N 1
ATOM 9278 C CA . PRO B 1 597 ? -19.203 -20.656 -26.219 1 95.12 597 PRO B CA 1
ATOM 9279 C C . PRO B 1 597 ? -19.844 -20.953 -27.562 1 95.12 597 PRO B C 1
ATOM 9281 O O . PRO B 1 597 ? -20.672 -20.172 -28.047 1 95.12 597 PRO B O 1
ATOM 9284 N N . TRP B 1 598 ? -19.375 -22 -28.141 1 93.88 598 TRP B N 1
ATOM 9285 C CA . TRP B 1 598 ? -20.078 -22.672 -29.219 1 93.88 598 TRP B CA 1
ATOM 9286 C C . TRP B 1 598 ? -21 -23.766 -28.672 1 93.88 598 TRP B C 1
ATOM 9288 O O . TRP B 1 598 ? -20.547 -24.703 -28.016 1 93.88 598 TRP B O 1
ATOM 9298 N N . THR B 1 599 ? -22.25 -23.641 -28.906 1 93.94 599 THR B N 1
ATOM 9299 C CA . THR B 1 599 ? -23.234 -24.531 -28.328 1 93.94 599 THR B CA 1
ATOM 9300 C C . THR B 1 599 ? -23.641 -25.625 -29.312 1 93.94 599 THR B C 1
ATOM 9302 O O . THR B 1 599 ? -24.047 -25.328 -30.438 1 93.94 599 THR B O 1
ATOM 9305 N N . TRP B 1 600 ? -23.453 -26.812 -28.938 1 93.38 600 TRP B N 1
ATOM 9306 C CA . TRP B 1 600 ? -24.031 -27.938 -29.672 1 93.38 600 TRP B CA 1
ATOM 9307 C C . TRP B 1 600 ? -25.469 -28.172 -29.25 1 93.38 600 TRP B C 1
ATOM 9309 O O . TRP B 1 600 ? -25.734 -28.625 -28.141 1 93.38 600 TRP B O 1
ATOM 9319 N N . LEU B 1 601 ? -26.344 -27.953 -30.109 1 93.12 601 LEU B N 1
ATOM 9320 C CA . LEU B 1 601 ? -27.766 -28.172 -29.828 1 93.12 601 LEU B CA 1
ATOM 9321 C C . LEU B 1 601 ? -28.141 -29.625 -30.094 1 93.12 601 LEU B C 1
ATOM 9323 O O . LEU B 1 601 ? -28.094 -30.094 -31.234 1 93.12 601 LEU B O 1
ATOM 9327 N N . ALA B 1 602 ? -28.516 -30.234 -29.062 1 90.06 602 ALA B N 1
ATOM 9328 C CA . ALA B 1 602 ? -28.844 -31.656 -29.172 1 90.06 602 ALA B CA 1
ATOM 9329 C C . ALA B 1 602 ? -30.094 -31.875 -30 1 90.06 602 ALA B C 1
ATOM 9331 O O . ALA B 1 602 ? -30.203 -32.875 -30.719 1 90.06 602 ALA B O 1
ATOM 9332 N N . ALA B 1 603 ? -31.062 -31.016 -29.969 1 90.19 603 ALA B N 1
ATOM 9333 C CA . ALA B 1 603 ? -32.344 -31.188 -30.609 1 90.19 603 ALA B CA 1
ATOM 9334 C C . ALA B 1 603 ? -32.219 -31.25 -32.125 1 90.19 603 ALA B C 1
ATOM 9336 O O . ALA B 1 603 ? -32.812 -32.094 -32.781 1 90.19 603 ALA B O 1
ATOM 9337 N N . ASN B 1 604 ? -31.328 -30.391 -32.719 1 90.5 604 ASN B N 1
ATOM 9338 C CA . ASN B 1 604 ? -31.219 -30.344 -34.156 1 90.5 604 ASN B CA 1
ATOM 9339 C C . ASN B 1 604 ? -29.828 -30.719 -34.625 1 90.5 604 ASN B C 1
ATOM 9341 O O . ASN B 1 604 ? -29.531 -30.656 -35.812 1 90.5 604 ASN B O 1
ATOM 9345 N N . GLN B 1 605 ? -28.984 -31.062 -33.688 1 89.31 605 GLN B N 1
ATOM 9346 C CA . GLN B 1 605 ? -27.625 -31.5 -34 1 89.31 605 GLN B CA 1
ATOM 9347 C C . GLN B 1 605 ? -26.891 -30.453 -34.844 1 89.31 605 GLN B C 1
ATOM 9349 O O . GLN B 1 605 ? -26.359 -30.766 -35.906 1 89.31 605 GLN B O 1
ATOM 9354 N N . SER B 1 606 ? -26.969 -29.219 -34.406 1 91.5 606 SER B N 1
ATOM 9355 C CA . SER B 1 606 ? -26.328 -28.094 -35.062 1 91.5 606 SER B CA 1
ATOM 9356 C C . SER B 1 606 ? -25.562 -27.219 -34.094 1 91.5 606 SER B C 1
ATOM 9358 O O . SER B 1 606 ? -25.719 -27.359 -32.875 1 91.5 606 SER B O 1
ATOM 9360 N N . TRP B 1 607 ? -24.656 -26.438 -34.625 1 92.62 607 TRP B N 1
ATOM 9361 C CA . TRP B 1 607 ? -23.844 -25.547 -33.812 1 92.62 607 TRP B CA 1
ATOM 9362 C C . TRP B 1 607 ? -24.391 -24.125 -33.812 1 92.62 607 TRP B C 1
ATOM 9364 O O . TRP B 1 607 ? -24.875 -23.641 -34.844 1 92.62 607 TRP B O 1
ATOM 9374 N N . THR B 1 608 ? -24.391 -23.469 -32.719 1 91.69 608 THR B N 1
ATOM 9375 C CA . THR B 1 608 ? -24.672 -22.031 -32.594 1 91.69 608 THR B CA 1
ATOM 9376 C C . THR B 1 608 ? -23.547 -21.312 -31.859 1 91.69 608 THR B C 1
ATOM 9378 O O . THR B 1 608 ? -22.969 -21.859 -30.922 1 91.69 608 THR B O 1
ATOM 9381 N N . ASN B 1 609 ? -23.078 -20.25 -32.406 1 86.88 609 ASN B N 1
ATOM 9382 C CA . ASN B 1 609 ? -22.031 -19.438 -31.797 1 86.88 609 ASN B CA 1
ATOM 9383 C C . ASN B 1 609 ? -22.625 -18.281 -30.984 1 86.88 609 ASN B C 1
ATOM 9385 O O . ASN B 1 609 ? -23.484 -17.547 -31.469 1 86.88 609 ASN B O 1
ATOM 9389 N N . SER B 1 610 ? -22.219 -18.297 -29.75 1 75.44 610 SER B N 1
ATOM 9390 C CA . SER B 1 610 ? -22.641 -17.172 -28.938 1 75.44 610 SER B CA 1
ATOM 9391 C C . SER B 1 610 ? -21.766 -15.945 -29.172 1 75.44 610 SER B C 1
ATOM 9393 O O . SER B 1 610 ? -20.547 -16.078 -29.359 1 75.44 610 SER B O 1
ATOM 9395 N N . THR B 1 611 ? -21.969 -14.945 -30.156 1 62.97 611 THR B N 1
ATOM 9396 C CA . THR B 1 611 ? -21.094 -13.828 -30.5 1 62.97 611 THR B CA 1
ATOM 9397 C C . THR B 1 611 ? -20.797 -12.977 -29.281 1 62.97 611 THR B C 1
ATOM 9399 O O . THR B 1 611 ? -19.844 -12.188 -29.281 1 62.97 611 THR B O 1
ATOM 9402 N N . ARG B 1 612 ? -21.859 -12.406 -28.656 1 51.66 612 ARG B N 1
ATOM 9403 C CA . ARG B 1 612 ? -21.625 -11.352 -27.688 1 51.66 612 ARG B CA 1
ATOM 9404 C C . ARG B 1 612 ? -22.031 -11.797 -26.281 1 51.66 612 ARG B C 1
ATOM 9406 O O . ARG B 1 612 ? -23.016 -12.531 -26.125 1 51.66 612 ARG B O 1
#

Organism: Vanrija humicola (NCBI:txid5417)

Sequence (1224 aa):
MLDRERDKYADIEAGEPALRYAAPEAELVPLDNDEPAHDPHNPWPRLRARLARLPGVPPLLRAANRVLGPSERKPPPVPSAPLTLALTVGARHHRFNPDGWVAAHAYRWRLRYYYLVFLALWAALNIGLIKAAYYLPGSPDMIGCTATMWPDWPPDTCGVNGTACLSDLTPGVYRCPGGCAHTNLGNPRWIGASKINGRPLVVGGGDERADSWVCPAAVHAGIVSSMFGGCVRIAPLPYPAGSANYTSSTSRSIRSWPFAPHFPAAFTLSHAGSLSQCMEYHWPITATNVFLLFVFTLLFSPPPEALFATLLVGGYAHIVLVSDPPNRPPSWSRVFGGLPAVLLAGYWIYRVSFGPTLRGWARARLPLEMALWQGCGFWIGIESSTVFAKVPIQRLGYGALSAGGVIALIVIVLIVAVIVIIQAVELRRLGMLRYYLARYLPLVPILIVLANLGHHSYLRPHHYLLCLAAFPVLSLPNRISLWAQAFCLGFFLDGVGRWGWASIVQGFAELVGDANLGTMRPALVASGAALSWTPINDTLSAAGFTGVSLLVDDMVVAGNYTGSMSQVANATIDPAIDHYFRIAYIANGSSLDFTPPWTWLAANQSWTNSTRMLDRERDKYADIEAGEPALRYAAPEAELVPLDNDEPAHDPHNPWPRLRARLARLPGVPPLLRAANRVLGPSERKPPPVPSAPLTLALTVGARHHRFNPDGWVAAHAYRWRLRYYYLVFLALWAALNIGLIKAAYYLPGSPDMIGCTATMWPDWPPDTCGVNGTACLSDLTPGVYRCPGGCAHTNLGNPRWIGASKINGRPLVVGGGDERADSWVCPAAVHAGIVSSMFGGCVRIAPLPYPAGSANYTSSTSRSIRSWPFAPHFPAAFTLSHAGSLSQCMEYHWPITATNVFLLFVFTLLFSPPPEALFATLLVGGYAHIVLVSDPPNRPPSWSRVFGGLPAVLLAGYWIYRVSFGPTLRGWARARLPLEMALWQGCGFWIGIESSTVFAKVPIQRLGYGALSAGGVIALIVIVLIVAVIVIIQAVELRRLGMLRYYLARYLPLVPILIVLANLGHHSYLRPHHYLLCLAAFPVLSLPNRISLWAQAFCLGFFLDGVGRWGWASIVQGFAELVGDANLGTMRPALVASGAALSWTPINDTLSAAGFTGVSLLVDDMVVAGNYTGSMSQVANATIDPAIDHYFRIAYIANGSSLDFTPPWTWLAANQSWTNSTR

Solvent-accessible surface area (backbone atoms only — not comparable to full-atom values): 65094 Å² total; per-residue (Å²): 131,80,77,69,73,67,65,69,70,62,64,72,64,62,70,70,74,75,75,72,66,74,63,71,73,73,73,56,71,73,62,81,62,67,62,66,74,82,51,85,79,51,61,59,64,56,51,51,51,53,52,51,64,37,92,67,37,52,62,49,48,51,52,44,40,67,73,37,31,52,83,64,68,53,84,79,67,66,50,74,83,84,68,67,47,70,48,66,61,88,93,44,76,45,75,47,35,67,31,57,53,44,48,51,50,23,57,71,67,50,36,52,80,44,47,66,60,49,50,50,51,51,50,53,50,49,52,54,52,51,39,63,54,65,62,47,86,87,44,56,55,62,49,55,54,76,38,42,57,31,72,44,71,62,64,58,61,18,35,55,75,39,58,73,36,53,83,47,66,58,65,47,57,34,23,28,56,41,50,24,64,68,43,49,39,88,50,73,44,73,51,57,84,45,76,44,62,69,42,50,56,28,37,13,82,63,59,29,39,29,64,21,17,49,38,32,41,32,28,42,71,64,54,22,43,49,77,38,12,16,22,37,26,43,41,52,41,60,72,65,70,30,45,52,59,29,46,57,47,75,30,88,86,37,61,27,36,53,42,60,53,68,36,45,45,19,26,36,74,44,77,36,84,53,68,87,65,23,49,44,47,47,60,63,50,48,54,50,52,52,51,48,51,38,48,45,34,38,45,20,58,55,57,54,68,57,47,48,49,46,51,52,56,49,48,40,49,41,20,36,69,48,69,48,39,73,38,74,66,65,48,62,33,61,57,50,20,51,42,61,55,50,53,33,39,46,54,54,45,32,68,46,8,52,44,54,19,40,51,31,44,61,72,46,51,38,33,51,60,48,28,50,40,29,46,51,21,24,49,52,14,45,37,32,73,68,73,48,51,82,55,63,69,88,50,74,72,57,76,84,71,49,74,65,19,49,52,51,49,52,52,51,51,50,54,51,48,53,54,50,50,56,44,47,54,53,28,18,74,30,17,44,35,56,62,52,48,66,68,52,51,65,52,52,63,51,51,52,51,56,57,60,67,46,94,57,44,37,46,29,84,48,64,31,57,53,28,62,68,44,31,60,74,26,22,51,38,45,68,64,23,44,18,50,38,26,20,30,48,17,34,24,36,40,34,41,46,42,65,37,66,65,31,45,36,40,41,50,78,74,68,51,69,89,40,80,80,78,53,72,52,72,63,76,42,83,55,82,69,28,42,32,39,78,48,80,42,72,68,42,40,73,71,45,40,72,22,26,34,35,25,49,52,78,31,20,74,33,69,62,34,61,66,41,65,50,50,58,78,74,44,95,58,66,71,84,43,59,43,25,34,31,37,15,35,18,42,88,89,36,72,50,28,61,44,62,30,35,33,40,36,41,91,76,66,40,78,45,73,50,87,125,129,79,76,68,70,64,63,67,67,60,63,70,64,59,70,69,73,73,76,73,66,74,64,70,74,72,75,56,71,75,64,80,61,69,63,66,74,82,51,84,78,52,59,59,64,57,51,49,52,54,53,51,64,38,92,65,37,52,62,50,49,51,52,44,38,66,71,38,30,54,84,65,69,53,83,79,67,68,51,73,83,85,67,68,46,70,47,67,62,88,93,44,77,44,76,46,37,68,32,57,52,44,48,51,50,24,58,72,67,50,34,51,80,45,46,65,58,51,50,51,51,52,50,51,49,49,52,54,50,52,40,62,55,65,63,46,86,89,44,55,54,62,49,56,52,77,37,42,56,31,73,44,72,63,65,58,60,19,33,56,76,39,58,72,37,53,84,46,65,59,67,49,59,34,22,28,56,42,49,26,64,68,45,51,37,90,50,73,43,73,51,57,86,45,77,43,62,69,40,50,58,29,36,14,81,62,58,29,39,28,63,21,16,48,37,33,40,32,28,41,72,65,54,22,43,50,76,37,12,16,23,36,28,42,42,51,41,60,74,66,70,28,45,52,58,29,44,57,46,73,29,88,86,37,62,28,36,54,43,59,53,68,36,44,46,20,28,36,73,45,77,36,84,52,68,87,63,23,48,45,46,46,61,63,50,48,53,50,52,52,51,50,51,38,48,46,35,39,43,20,58,53,58,54,68,57,48,48,49,45,51,53,54,51,46,39,50,41,21,34,68,47,68,47,40,72,39,74,64,64,49,61,32,60,56,51,20,52,42,61,54,50,52,34,39,46,54,52,44,33,67,46,8,49,43,54,18,40,50,30,43,59,73,45,51,38,32,52,59,49,27,49,39,29,44,53,21,24,50,52,14,46,39,33,73,68,73,47,52,82,53,62,71,88,49,72,72,57,76,82,69,49,75,64,20,50,51,51,48,52,53,51,52,50,53,50,47,52,54,50,50,54,44,46,55,53,29,19,74,29,19,44,35,56,60,52,49,66,68,50,52,65,51,52,63,51,51,54,51,55,57,61,67,45,94,57,44,35,46,30,85,48,65,30,57,54,28,63,68,43,32,58,73,26,24,51,39,46,70,64,23,43,19,50,38,27,20,31,50,18,34,25,36,41,36,42,47,43,67,37,65,68,33,45,35,39,41,52,79,75,68,50,67,91,41,79,80,79,53,73,53,72,62,76,42,82,57,81,69,27,42,32,40,79,50,80,43,71,68,43,42,72,71,44,40,71,22,26,35,33,26,48,52,75,31,20,75,34,69,61,34,64,67,41,64,48,48,58,81,76,42,95,58,67,73,83,43,58,44,26,34,30,37,15,34,20,41,90,90,37,72,50,28,61,43,64,30,36,32,39,35,40,91,76,66,43,78,44,73,49,87,126

Radius of gyration: 36.42 Å; Cα contacts (8 Å, |Δi|>4): 2078; chains: 2; bounding box: 100×118×95 Å

InterPro domains:
  IPR004043 LCCL domain [PF03815] (174-257)
  IPR036609 LCCL domain superfamily [G3DSA:2.170.130.20] (157-272)
  IPR036609 LCCL domain superfamily [SSF69848] (157-269)
  IPR051957 Cysteine-rich secretory LCCL domain-containing protein [PTHR31331] (139-608)